Protein AF-A9UWF8-F1 (afdb_monomer)

Sequence (874 aa):
MSGLRRRGCFPLSHGFAFLLWLGIVATAMLSLAHGAVSDGLSHPTCATCSCYAAATEFYVDCTGVGLTAIPDLPTNATVVTLRRNFIQVVGEGAFDAVPSLRYLHLQSNGLTNMEAGALRGLTLLQALNLADNALGTFALDDLAASAAALTELDLSSNSLSVFDGSVSSHATNLETLILRGNDIVSVTNLASLTHLQHLDLSSNRLTSVSATLVNALPELRQLWLQDNAITRLDTTPFVAQTHLEKLSLASNLLTQLPTSMLAATTALNSLDISENSLTSIGQTLLAGLSQLASLSFANNEIVSFPSLPTSINATWVSGNPFDCCGMESLVGTSYIMDLAEITCNRPQNAAGLKLVEVATPITVCNTTLPDQPPAASVVSIAATTMQAQLHVVHGNAFEPVFYTASYTGPGGAVTNTTCPAGYAPVLYTDRLLPDAPCEYLQRDATTNELVDPILVDLSNLKPYTNYTLTYIAHNELGASLAAPPLSFRTLESVPEAPASISFLGATSRTLNLSVTAPAVANGFELELYTMGGSFVSTLSGDSGHFMASGLEPYTTYSVRARVATAIGSGPWGGNFTFATLEDLPSSSPTILSAQATSSSLNVTWAALSTGTNGIITGYAVYLDGASACVVTNQFWCEVTGLNPGTTHTFQIAAATSLGYGPNSSSYPVQTLPAAPAGMPTPMVSNVTSTTARLQWTTPAQPNGAIIKYIVTVTSPTASNGTIELPGNQIAYELIGLKPHTVYHVAIQPWTLASPGNFSSPIVFTTQEAVSVGVQAPAEVSTTFNGTILHLITPEQPNGAILYFNVYVLEQVQVLDGYEPKVNTTMFLVAQSNSTMVTLGGLAPATRYTLASTAVTSAGESAQSAPIVVQTADS

Radius of gyration: 58.02 Å; Cα contacts (8 Å, |Δi|>4): 2138; chains: 1; bounding box: 150×82×191 Å

pLDDT: mean 78.57, std 20.37, range [23.16, 98.06]

Mean predicted aligned error: 21.75 Å

Foldseek 3Di:
DDDDDDDDDDDDPPPDPPVVPPPPPPDDDDDDDDDPFPPQCPDPLCVQWPWDDDDQATETANAQSADQAQDDHQQRHAEYAPEQHQPQEQDACSCVSHLNHAYYHHANHQHADYYQNSCPNVQNHAEDAHEHYAHQDDAPSNCPNNQCNYAYYHPYQYAHQAAACNSLVRNLNHQYDAHHQYAHADYHDNLSVQNHAYDAPEQYAHQEQELVVQLSHLNHAEYHHYNYAHADYPLASCQSPQNHAEDAPEQYAYQEDRLCNCVRPQNHQEYHHDNYAHQADDQNNQPNNQNHAEYEHEQYAHADDHDHHPNHQAYEHANYQYACQPVLVVAPDNRYPVLQRHQYCDDPVRHRPRSNPPPDHPPDPDDDDDDDDDDDDDDDDDDDDDDDDDADEDDDDFDWDFDKDWDADPPGDIDIDGDPIQWDFDDDDPDDDVDGDTAGWTADPPPRDTDHDDDDDDPDDDAQDKDWDWDWYAYPVGIDDIDDIDIDTHHHDAQADFWDKDFPDAAQFKGKIFIDDPDDFQKKKKWKAFPVGHTDDMDMDRGRIDMDGRDHAQGKMWMWMWTADPHGIYDIDDIDIDTHHADAQADFWAWDDWDAALFKIKTFTDDDPPSRSADFQWKFKAKQNHTQDIDGPDGMDMRGGHQAQDKIWMWMWTGHPVGTYDTDDIDIDTHHADAAAAFAEWDWDDFAQFKIKIFGDAHPRRSHQFQWKKKWKDFPPDDTDIDIGGSVDGMDMGGGHHAQTKIWIWMWTDDPHGIHDIHHTDIDTHHAAFAPQFAFWDWDDAAQFKTKTQGDQHPGRSADFQWKKKWFPFKFADDPPDTDDDDDIDIDTGGPVDSMDIGGRHHGQMKTWMWMWTAHPNGIHDIHDIDIDTHHHD

Nearest PDB structures (foldseek):
  5utk-assembly1_B  TM=5.080E-01  e=6.106E-15  Homo sapiens
  5utk-assembly1_A  TM=5.632E-01  e=1.862E-13  Homo sapiens
  3zyn-assembly1_A  TM=7.339E-01  e=2.847E-09  Mus musculus
  6s6q-assembly2_B  TM=7.450E-01  e=1.299E-06  Arabidopsis thaliana
  4pln-assembly1_D  TM=4.201E-01  e=1.648E-08  Mus musculus

Secondary structure (DSSP, 8-state):
--------PPP----SSSTTTSSSSS--------SSSTTTTTSGGGGTSEEEEETTEEEEE-TTS--SS-----TT-SEEE-TTS---EE-TTTTTT-TT--EEE--SS---EE-TTTTTT-TT--EEE--SS--S---GGGGTTTGGG--EEE--SS--SEE--GGGGT-TT--EEE--SS---EE---TT-TT--EEE--SS---EE-HHHHTT-TT--EEE--SS---EE-SSTTTT-TT--EEE--SS--S---TTTTTT-TT--EEE--SS------TTTSTT-TT--EEE--SS---SPPPPPTT--EEE--SS--B-TTGGGGTT-SSBTTGGG-B--BSTTTTTSBGGG--S------------PPPPP-----------PPP------------EEEEE-TTS-EEEEEPPTTEEE---TT-PPTTPPEEE-EE-TTT--EE--------SPPTT-EEEE----EETTEEPPPPPPEEEEPPP----SPPEEEEEEE-SSEEEEEEE-SS--SEEEEEEEETT--EEEEEEESSSEEEEESPPTT-EEEEEEEEEETTEE------EEEEPPP---SSPPPEEEEEE-SSEEEEEE----SS--S---EEEEEETTEEEEEESS-SEEEEESPPTT-EEEEEEEEEETTEE-PPPPPEEEEPPP---B-PPPPEEE---SS-EEEE----SB--S---EEEEEEE-SSS--EEEEEETT--EEEE-SPPTT-EEEEEEEEE-SS-B-PPPPPEEEEPPP---B-PPPPEEEEEETTEEEEEPPPPSB--S---EEEEEEEEEEE--TT---------EEEEETT-SEEEEESPPTTEEEEEEEEEEETTEEPPPPPPEEEEPPP-

Organism: Monosiga brevicollis (NCBI:txid81824)

Structure (mmCIF, N/CA/C/O backbone):
data_AF-A9UWF8-F1
#
_entry.id   AF-A9UWF8-F1
#
loop_
_atom_site.group_PDB
_atom_site.id
_atom_site.type_symbol
_atom_site.label_atom_id
_atom_site.label_alt_id
_atom_site.label_comp_id
_atom_site.label_asym_id
_atom_site.label_entity_id
_atom_site.label_seq_id
_atom_site.pdbx_PDB_ins_code
_atom_site.Cartn_x
_atom_site.Cartn_y
_atom_site.Cartn_z
_atom_site.occupancy
_atom_site.B_iso_or_equiv
_atom_site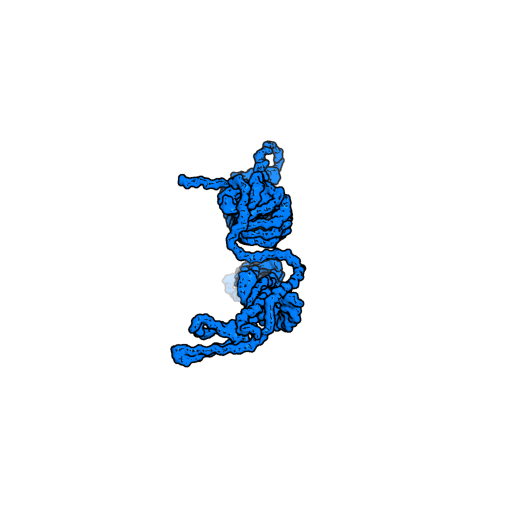.auth_seq_id
_atom_site.auth_comp_id
_atom_site.auth_asym_id
_atom_site.auth_atom_id
_atom_site.pdbx_PDB_model_num
ATOM 1 N N . MET A 1 1 ? 10.699 48.987 -21.271 1.00 28.44 1 MET A N 1
ATOM 2 C CA . MET A 1 1 ? 11.699 49.083 -22.361 1.00 28.44 1 MET A CA 1
ATOM 3 C C . MET A 1 1 ? 12.665 47.932 -22.127 1.00 28.44 1 MET A C 1
ATOM 5 O O . MET A 1 1 ? 13.189 47.900 -21.031 1.00 28.44 1 MET A O 1
ATOM 9 N N . SER A 1 2 ? 12.897 46.904 -22.940 1.00 28.11 2 SER A N 1
ATOM 10 C CA . SER A 1 2 ? 12.641 46.486 -24.336 1.00 28.11 2 SER A CA 1
ATOM 11 C C . SER A 1 2 ? 13.059 44.993 -24.375 1.00 28.11 2 SER A C 1
ATOM 13 O O . SER A 1 2 ? 14.015 44.658 -23.693 1.00 28.11 2 SER A O 1
ATOM 15 N N . GLY A 1 3 ? 12.478 44.033 -25.091 1.00 26.06 3 GLY A N 1
ATOM 16 C CA . GLY A 1 3 ? 11.439 44.025 -26.105 1.00 26.06 3 GLY A CA 1
ATOM 17 C C . GLY A 1 3 ? 10.992 42.578 -26.383 1.00 26.06 3 GLY A C 1
ATOM 18 O O . GLY A 1 3 ? 11.731 41.624 -26.169 1.00 26.06 3 GLY A O 1
ATOM 19 N N . LEU A 1 4 ? 9.742 42.464 -26.833 1.00 33.78 4 LEU A N 1
ATOM 20 C CA . LEU A 1 4 ? 9.061 41.261 -27.309 1.00 33.78 4 LEU A CA 1
ATOM 21 C C . LEU A 1 4 ? 9.597 40.749 -28.661 1.00 33.78 4 LEU A C 1
ATOM 23 O O . LEU A 1 4 ? 9.968 41.567 -29.503 1.00 33.78 4 LEU A O 1
ATOM 27 N N . ARG A 1 5 ? 9.435 39.428 -28.885 1.00 28.44 5 ARG A N 1
ATOM 28 C CA . ARG A 1 5 ? 9.089 38.651 -30.118 1.00 28.44 5 ARG A CA 1
ATOM 29 C C . ARG A 1 5 ? 9.886 37.327 -30.087 1.00 28.44 5 ARG A C 1
ATOM 31 O O . ARG A 1 5 ? 11.083 37.371 -29.871 1.00 28.44 5 ARG A O 1
ATOM 38 N N . ARG A 1 6 ? 9.316 36.131 -30.277 1.00 24.84 6 ARG A N 1
ATOM 39 C CA . ARG A 1 6 ? 8.300 35.708 -31.256 1.00 24.84 6 ARG A CA 1
ATOM 40 C C . ARG A 1 6 ? 7.326 34.669 -30.679 1.00 24.84 6 ARG A C 1
ATOM 42 O O . ARG A 1 6 ? 7.721 33.779 -29.942 1.00 24.84 6 ARG A O 1
ATOM 49 N N . ARG A 1 7 ? 6.060 34.807 -31.084 1.00 31.05 7 ARG A N 1
ATOM 50 C CA . ARG A 1 7 ? 5.011 33.781 -31.056 1.00 31.05 7 ARG A CA 1
ATOM 51 C C . ARG A 1 7 ? 5.226 32.823 -32.239 1.00 31.05 7 ARG A C 1
ATOM 53 O O . ARG A 1 7 ? 5.504 33.314 -33.332 1.00 31.05 7 ARG A O 1
ATOM 60 N N . GLY A 1 8 ? 5.024 31.528 -32.019 1.00 23.48 8 GLY A N 1
ATOM 61 C CA . GLY A 1 8 ? 4.843 30.472 -33.025 1.00 23.48 8 GLY A CA 1
ATOM 62 C C . GLY A 1 8 ? 3.792 29.486 -32.495 1.00 23.48 8 GLY A C 1
ATOM 63 O O . GLY A 1 8 ? 3.665 29.343 -31.286 1.00 23.48 8 GLY A O 1
ATOM 64 N N . CYS A 1 9 ? 2.950 28.947 -33.368 1.00 23.16 9 CYS A N 1
ATOM 65 C CA . CYS A 1 9 ? 1.614 28.412 -33.089 1.00 23.16 9 CYS A CA 1
ATOM 66 C C . CYS A 1 9 ? 1.533 27.243 -32.085 1.00 23.16 9 CYS A C 1
ATOM 68 O O . CYS A 1 9 ? 2.140 26.203 -32.293 1.00 23.16 9 CYS A O 1
ATOM 70 N N . PHE A 1 10 ? 0.659 27.381 -31.081 1.00 24.72 10 PHE A N 1
ATOM 71 C CA . PHE A 1 10 ? 0.093 26.273 -30.300 1.00 24.72 10 PHE A CA 1
ATOM 72 C C . PHE A 1 10 ? -1.138 25.710 -31.031 1.00 24.72 10 PHE A C 1
ATOM 74 O O . PHE A 1 10 ? -2.035 26.500 -31.349 1.00 24.72 10 PHE A O 1
ATOM 81 N N . PRO A 1 11 ? -1.271 24.392 -31.256 1.00 29.84 11 PRO A N 1
ATOM 82 C CA . PRO A 1 11 ? -2.569 23.801 -31.527 1.00 29.84 11 PRO A CA 1
ATOM 83 C C . PRO A 1 11 ? -3.305 23.571 -30.198 1.00 29.84 11 PRO A C 1
ATOM 85 O O . PRO A 1 11 ? -2.794 22.958 -29.265 1.00 29.84 11 PRO A O 1
ATOM 88 N N . LEU A 1 12 ? -4.523 24.105 -30.107 1.00 32.09 12 LEU A N 1
ATOM 89 C CA . LEU A 1 12 ? -5.458 23.895 -29.004 1.00 32.09 12 LEU A CA 1
ATOM 90 C C . LEU A 1 12 ? -5.810 22.403 -28.866 1.00 32.09 12 LEU A C 1
ATOM 92 O O . LEU A 1 12 ? -6.614 21.884 -29.636 1.00 32.09 12 LEU A O 1
ATOM 96 N N . SER A 1 13 ? -5.281 21.739 -27.841 1.00 28.97 13 SER A N 1
ATOM 97 C CA . SER A 1 13 ? -5.698 20.400 -27.397 1.00 28.97 13 SER A CA 1
ATOM 98 C C . SER A 1 13 ? -6.280 20.443 -25.975 1.00 28.97 13 SER A C 1
ATOM 100 O O . SER A 1 13 ? -5.916 19.671 -25.098 1.00 28.97 13 SER A O 1
ATOM 102 N N . HIS A 1 14 ? -7.208 21.368 -25.717 1.00 31.86 14 HIS A N 1
ATOM 103 C CA . HIS A 1 14 ? -8.018 21.422 -24.483 1.00 31.86 14 HIS A CA 1
ATOM 104 C C . HIS A 1 14 ? -9.514 21.408 -24.835 1.00 31.86 14 HIS A C 1
ATOM 106 O O . HIS A 1 14 ? -10.277 22.291 -24.455 1.00 31.86 14 HIS A O 1
ATOM 112 N N . GLY A 1 15 ? -9.922 20.443 -25.664 1.00 28.95 15 GLY A N 1
ATOM 113 C CA . GLY A 1 15 ? -11.190 20.516 -26.398 1.00 28.95 15 GLY A CA 1
ATOM 114 C C . GLY A 1 15 ? -12.116 19.308 -26.310 1.00 28.95 15 GLY A C 1
ATOM 115 O O . GLY A 1 15 ? -12.996 19.220 -27.154 1.00 28.95 15 GLY A O 1
ATOM 116 N N . PHE A 1 16 ? -11.949 18.379 -25.359 1.00 32.03 16 PHE A N 1
ATOM 117 C CA . PHE A 1 16 ? -12.850 17.212 -25.282 1.00 32.03 16 PHE A CA 1
ATOM 118 C C . PHE A 1 16 ? -13.531 16.964 -23.928 1.00 32.03 16 PHE A C 1
ATOM 120 O O . PHE A 1 16 ? -14.640 16.447 -23.933 1.00 32.03 16 PHE A O 1
ATOM 127 N N . ALA A 1 17 ? -12.985 17.432 -22.798 1.00 36.12 17 ALA A N 1
ATOM 128 C CA . ALA A 1 17 ? -13.675 17.345 -21.498 1.00 36.12 17 ALA A CA 1
ATOM 129 C C . ALA A 1 17 ? -14.475 18.616 -21.130 1.00 36.12 17 ALA A C 1
ATOM 131 O O . ALA A 1 17 ? -15.391 18.572 -20.319 1.00 36.12 17 ALA A O 1
ATOM 132 N N . PHE A 1 18 ? -14.180 19.762 -21.758 1.00 33.88 18 PHE A N 1
ATOM 133 C CA . PHE A 1 18 ? -14.768 21.059 -21.381 1.00 33.88 18 PHE A CA 1
ATOM 134 C C . PHE A 1 18 ? -16.041 21.432 -22.171 1.00 33.88 18 PHE A C 1
ATOM 136 O O . PHE A 1 18 ? -16.814 22.290 -21.750 1.00 33.88 18 PHE A O 1
ATOM 143 N N . LEU A 1 19 ? -16.292 20.779 -23.315 1.00 30.83 19 LEU A N 1
ATOM 144 C CA . LEU A 1 19 ? -17.415 21.104 -24.208 1.00 30.83 19 LEU A CA 1
ATOM 145 C C . LEU A 1 19 ? -18.705 20.320 -23.922 1.00 30.83 19 LEU A C 1
ATOM 147 O O . LEU A 1 19 ? -19.745 20.681 -24.467 1.00 30.83 19 LEU A O 1
ATOM 151 N N . LEU A 1 20 ? -18.679 19.327 -23.026 1.00 36.66 20 LEU A N 1
ATOM 152 C CA . LEU A 1 20 ? -19.910 18.687 -22.544 1.00 36.66 20 LEU A CA 1
ATOM 153 C C . LEU A 1 20 ? -20.564 19.448 -21.375 1.00 36.66 20 LEU A C 1
ATOM 155 O O . LEU A 1 20 ? -21.748 19.258 -21.119 1.00 36.66 20 LEU A O 1
ATOM 159 N N . TRP A 1 21 ? -19.830 20.339 -20.694 1.00 36.75 21 TRP A N 1
ATOM 160 C CA . TRP A 1 21 ? -20.305 20.991 -19.464 1.00 36.75 21 TRP A CA 1
ATOM 161 C C . TRP A 1 21 ? -20.873 22.409 -19.677 1.00 36.75 21 TRP A C 1
ATOM 163 O O . TRP A 1 21 ? -21.757 22.843 -18.946 1.00 36.75 21 TRP A O 1
ATOM 173 N N . LEU A 1 22 ? -20.452 23.134 -20.723 1.00 30.39 22 LEU A N 1
ATOM 174 C CA . LEU A 1 22 ? -20.944 24.498 -21.012 1.00 30.39 22 LEU A CA 1
ATOM 175 C C . LEU A 1 22 ? -22.199 24.562 -21.911 1.00 30.39 22 LEU A C 1
ATOM 177 O O . LEU A 1 22 ? -22.697 25.651 -22.194 1.00 30.39 22 LEU A O 1
ATOM 181 N N . GLY A 1 23 ? -22.739 23.419 -22.347 1.00 30.58 23 GLY A N 1
ATOM 182 C CA . GLY A 1 23 ? -23.829 23.341 -23.331 1.00 30.58 23 GLY A CA 1
ATOM 183 C C . GLY A 1 23 ? -25.268 23.431 -22.800 1.00 30.58 23 GLY A C 1
ATOM 184 O O . GLY A 1 23 ? -26.188 23.386 -23.610 1.00 30.58 23 GLY A O 1
ATOM 185 N N . ILE A 1 24 ? -25.502 23.547 -21.483 1.00 35.06 24 ILE A N 1
ATOM 186 C CA . ILE A 1 24 ? -26.861 23.417 -20.898 1.00 35.06 24 ILE A CA 1
ATOM 187 C C . ILE A 1 24 ? -27.386 24.707 -20.221 1.00 35.06 24 ILE A C 1
ATOM 189 O O . ILE A 1 24 ? -28.539 24.763 -19.807 1.00 35.06 24 ILE A O 1
ATOM 193 N N . VAL A 1 25 ? -26.627 25.811 -20.171 1.00 34.88 25 VAL A N 1
ATOM 194 C CA . VAL A 1 25 ? -27.064 27.027 -19.429 1.00 34.88 25 VAL A CA 1
ATOM 195 C C . VAL A 1 25 ? -27.755 28.094 -20.300 1.00 34.88 25 VAL A C 1
ATOM 197 O O . VAL A 1 25 ? -28.168 29.139 -19.806 1.00 34.88 25 VAL A O 1
ATOM 200 N N . ALA A 1 26 ? -27.989 27.847 -21.589 1.00 33.34 26 ALA A N 1
ATOM 201 C CA . ALA A 1 26 ? -28.675 28.816 -22.448 1.00 33.34 26 ALA A CA 1
ATOM 202 C C . ALA A 1 26 ? -29.782 28.170 -23.285 1.00 33.34 26 ALA A C 1
ATOM 204 O O . ALA A 1 26 ? -29.613 28.016 -24.482 1.00 33.34 26 ALA A O 1
ATOM 205 N N . THR A 1 27 ? -30.884 27.778 -22.630 1.00 36.00 27 THR A N 1
ATOM 206 C CA . THR A 1 27 ? -32.298 27.996 -23.028 1.00 36.00 27 THR A CA 1
ATOM 207 C C . THR A 1 27 ? -33.212 26.941 -22.388 1.00 36.00 27 THR A C 1
ATOM 209 O O . THR A 1 27 ? -33.433 25.887 -22.972 1.00 36.00 27 THR A O 1
ATOM 212 N N . ALA A 1 28 ? -33.808 27.242 -21.231 1.00 29.11 28 ALA A N 1
ATOM 213 C CA . ALA A 1 28 ? -35.094 26.668 -20.813 1.00 29.11 28 ALA A CA 1
ATOM 214 C C . ALA A 1 28 ? -35.725 27.550 -19.722 1.00 29.11 28 ALA A C 1
ATOM 216 O O . ALA A 1 28 ? -35.369 27.506 -18.549 1.00 29.11 28 ALA A O 1
ATOM 217 N N . MET A 1 29 ? -36.636 28.409 -20.175 1.00 30.52 29 MET A N 1
ATOM 218 C CA . MET A 1 29 ? -37.564 29.210 -19.381 1.00 30.52 29 MET A CA 1
ATOM 219 C C . MET A 1 29 ? -38.558 28.337 -18.601 1.00 30.52 29 MET A C 1
ATOM 221 O O . MET A 1 29 ? -38.919 27.265 -19.065 1.00 30.52 29 MET A O 1
ATOM 225 N N . LEU A 1 30 ? -39.069 28.910 -17.505 1.00 32.91 30 LEU A N 1
ATOM 226 C CA . LEU A 1 30 ? -40.420 28.766 -16.940 1.00 32.91 30 LEU A CA 1
ATOM 227 C C . LEU A 1 30 ? -41.084 27.369 -16.853 1.00 32.91 30 LEU A C 1
ATOM 229 O O . LEU A 1 30 ? -41.368 26.705 -17.841 1.00 32.91 30 LEU A O 1
ATOM 233 N N . SER A 1 31 ? -41.620 27.141 -15.649 1.00 27.56 31 SER A N 1
ATOM 234 C CA . SER A 1 31 ? -42.784 26.315 -15.280 1.00 27.56 31 SER A CA 1
ATOM 235 C C . SER A 1 31 ? -42.523 24.937 -14.643 1.00 27.56 31 SER A C 1
ATOM 237 O O . SER A 1 31 ? -42.306 23.926 -15.290 1.00 27.56 31 SER A O 1
ATOM 239 N N . LEU A 1 32 ? -42.625 24.957 -13.308 1.00 35.84 32 LEU A N 1
ATOM 240 C CA . LEU A 1 32 ? -43.497 24.122 -12.472 1.00 35.84 32 LEU A CA 1
ATOM 241 C C . LEU A 1 32 ? -43.484 22.595 -12.687 1.00 35.84 32 LEU A C 1
ATOM 243 O O . LEU A 1 32 ? -44.273 22.057 -13.455 1.00 35.84 32 LEU A O 1
ATOM 247 N N . ALA A 1 33 ? -42.786 21.900 -11.785 1.00 28.14 33 ALA A N 1
ATOM 248 C CA . ALA A 1 33 ? -43.285 20.662 -11.186 1.00 28.14 33 ALA A CA 1
ATOM 249 C C . ALA A 1 33 ? -43.077 20.743 -9.663 1.00 28.14 33 ALA A C 1
ATOM 251 O O . ALA A 1 33 ? -41.967 20.651 -9.148 1.00 28.14 33 ALA A O 1
ATOM 252 N N . HIS A 1 34 ? -44.171 21.035 -8.959 1.00 44.59 34 HIS A N 1
ATOM 253 C CA . HIS A 1 34 ? -44.270 21.072 -7.502 1.00 44.59 34 HIS A CA 1
ATOM 254 C C . HIS A 1 34 ? -44.162 19.649 -6.929 1.00 44.59 34 HIS A C 1
ATOM 256 O O . HIS A 1 34 ? -44.925 18.783 -7.353 1.00 44.59 34 HIS A O 1
ATOM 262 N N . GLY A 1 35 ? -43.290 19.422 -5.936 1.00 34.59 35 GLY A N 1
ATOM 263 C CA . GLY A 1 35 ? -43.441 18.246 -5.067 1.00 34.59 35 GLY A CA 1
ATOM 264 C C . GLY A 1 35 ? -42.263 17.800 -4.193 1.00 34.59 35 GLY A C 1
ATOM 265 O O . GLY A 1 35 ? -42.530 17.210 -3.157 1.00 34.59 35 GLY A O 1
ATOM 266 N N . ALA A 1 36 ? -40.996 18.057 -4.551 1.00 39.50 36 ALA A N 1
ATOM 267 C CA . ALA A 1 36 ? -39.856 17.483 -3.798 1.00 39.50 36 ALA A CA 1
ATOM 268 C C . ALA A 1 36 ? -38.604 18.383 -3.664 1.00 39.50 36 ALA A C 1
ATOM 270 O O . ALA A 1 36 ? -37.580 17.944 -3.155 1.00 39.50 36 ALA A O 1
ATOM 271 N N . VAL A 1 37 ? -38.664 19.639 -4.123 1.00 41.94 37 VAL A N 1
ATOM 272 C CA . VAL A 1 37 ? -37.491 20.538 -4.238 1.00 41.94 37 VAL A CA 1
ATOM 273 C C . VAL A 1 37 ? -37.415 21.581 -3.104 1.00 41.94 37 VAL A C 1
ATOM 275 O O . VAL A 1 37 ? -36.423 22.292 -2.981 1.00 41.94 37 VAL A O 1
ATOM 278 N N . SER A 1 38 ? -38.435 21.688 -2.244 1.00 42.69 38 SER A N 1
ATOM 279 C CA . SER A 1 38 ? -38.514 22.765 -1.242 1.00 42.69 38 SER A CA 1
ATOM 280 C C . SER A 1 38 ? -37.651 22.560 0.004 1.00 42.69 38 SER A C 1
ATOM 282 O O . SER A 1 38 ? -37.214 23.553 0.576 1.00 42.69 38 SER A O 1
ATOM 284 N N . ASP A 1 39 ? -37.372 21.320 0.413 1.00 48.59 39 ASP A N 1
ATOM 285 C CA . ASP A 1 39 ? -36.812 21.068 1.753 1.00 48.59 39 ASP A CA 1
ATOM 286 C C . ASP A 1 39 ? -35.279 21.214 1.814 1.00 48.59 39 ASP A C 1
ATOM 288 O O . ASP A 1 39 ? -34.722 21.487 2.875 1.00 48.59 39 ASP A O 1
ATOM 292 N N . GLY A 1 40 ? -34.586 21.112 0.671 1.00 51.19 40 GLY A N 1
ATOM 293 C CA . GLY A 1 40 ? -33.128 21.288 0.590 1.00 51.19 40 GLY A CA 1
ATOM 294 C C . GLY A 1 40 ? -32.671 22.747 0.464 1.00 51.19 40 GLY A C 1
ATOM 295 O O . GLY A 1 40 ? -31.569 23.085 0.882 1.00 51.19 40 GLY A O 1
ATOM 296 N N . LEU A 1 41 ? -33.510 23.637 -0.080 1.00 59.31 41 LEU A N 1
ATOM 297 C CA . LEU A 1 41 ? -33.154 25.047 -0.320 1.00 59.31 41 LEU A CA 1
ATOM 298 C C . LEU A 1 41 ? -33.162 25.903 0.958 1.00 59.31 41 LEU A C 1
ATOM 300 O O . LEU A 1 41 ? -32.559 26.973 0.980 1.00 59.31 41 LEU A O 1
ATOM 304 N N . SER A 1 42 ? -33.826 25.442 2.021 1.00 65.81 42 SER A N 1
ATOM 305 C CA . SER A 1 42 ? -33.834 26.086 3.341 1.00 65.81 42 SER A CA 1
ATOM 306 C C . SER A 1 42 ? -32.718 25.603 4.276 1.00 65.81 42 SER A C 1
ATOM 308 O O . SER A 1 42 ? -32.689 26.010 5.437 1.00 65.81 42 SER A O 1
ATOM 310 N N . HIS A 1 43 ? -31.821 24.725 3.811 1.00 79.75 43 HIS A N 1
ATOM 311 C CA . HIS A 1 43 ? -30.712 24.227 4.625 1.00 79.75 43 HIS A CA 1
ATOM 312 C C . HIS A 1 43 ? -29.756 25.376 5.006 1.00 79.75 43 HIS A C 1
ATOM 314 O O . HIS A 1 43 ? -29.461 26.208 4.145 1.00 79.75 43 HIS A O 1
ATOM 320 N N . PRO A 1 44 ? -29.216 25.435 6.242 1.00 81.12 44 PRO A N 1
ATOM 321 C CA . PRO A 1 44 ? -28.322 26.516 6.681 1.00 81.12 44 PRO A CA 1
ATOM 322 C C . PRO A 1 44 ? -27.140 26.773 5.735 1.00 81.12 44 PRO A C 1
ATOM 324 O O . PRO A 1 44 ? -26.766 27.913 5.478 1.00 81.12 44 PRO A O 1
ATOM 327 N N . THR A 1 45 ? -26.597 25.710 5.154 1.00 83.44 45 THR A N 1
ATOM 328 C CA . THR A 1 45 ? -25.471 25.745 4.205 1.00 83.44 45 THR A CA 1
ATOM 329 C C . THR A 1 45 ? -25.829 26.391 2.875 1.00 83.44 45 THR A C 1
ATOM 331 O O . THR A 1 45 ? -24.960 26.934 2.207 1.00 83.44 45 THR A O 1
ATOM 334 N N . CYS A 1 46 ? -27.109 26.432 2.510 1.00 83.69 46 CYS A N 1
ATOM 335 C CA . CYS A 1 46 ? -27.587 27.143 1.325 1.00 83.69 46 CYS A CA 1
ATOM 336 C C . CYS A 1 46 ? -27.716 28.662 1.546 1.00 83.69 46 CYS A C 1
ATOM 338 O O . CYS A 1 46 ? -28.061 29.392 0.620 1.00 83.69 46 CYS A O 1
ATOM 340 N N . ALA A 1 47 ? -27.437 29.155 2.761 1.00 81.38 47 ALA A N 1
ATOM 341 C CA . ALA A 1 47 ? -27.277 30.584 3.028 1.00 81.38 47 ALA A CA 1
ATOM 342 C C . ALA A 1 47 ? -25.841 31.074 2.766 1.00 81.38 47 ALA A C 1
ATOM 344 O O . ALA A 1 47 ? -25.640 32.252 2.474 1.00 81.38 47 ALA A O 1
ATOM 345 N N . THR A 1 48 ? -24.846 30.188 2.883 1.00 85.00 48 THR A N 1
ATOM 346 C CA . THR A 1 48 ? -23.423 30.477 2.631 1.00 85.00 48 THR A CA 1
ATOM 347 C C . THR A 1 48 ? -22.950 29.970 1.269 1.00 85.00 48 THR A C 1
ATOM 349 O O . THR A 1 48 ? -22.067 30.578 0.668 1.00 85.00 48 THR A O 1
ATOM 352 N N . CYS A 1 49 ? -23.548 28.892 0.768 1.00 89.81 49 CYS A N 1
ATOM 353 C CA . CYS A 1 49 ? -23.280 28.281 -0.528 1.00 89.81 49 CYS A CA 1
ATOM 354 C C . CYS A 1 49 ? -24.480 28.417 -1.474 1.00 89.81 49 CYS A C 1
ATOM 356 O O . CYS A 1 49 ? -25.607 28.654 -1.046 1.00 89.81 49 CYS A O 1
ATOM 358 N N . SER A 1 50 ? -24.253 28.222 -2.773 1.00 89.75 50 SER A N 1
ATOM 359 C CA . SER A 1 50 ? -25.312 28.210 -3.782 1.00 89.75 50 SER A CA 1
ATOM 360 C C . SER A 1 50 ? -25.900 26.807 -3.924 1.00 89.75 50 SER A C 1
ATOM 362 O O . SER A 1 50 ? -25.212 25.890 -4.370 1.00 89.75 50 SER A O 1
ATOM 364 N N . CYS A 1 51 ? -27.173 26.635 -3.567 1.00 90.62 51 CYS A N 1
ATOM 365 C CA . CYS A 1 51 ? -27.893 25.374 -3.737 1.00 90.62 51 CYS A CA 1
ATOM 366 C C . CYS A 1 51 ? -28.963 25.490 -4.822 1.00 90.62 51 CYS A C 1
ATOM 368 O O . CYS A 1 51 ? -29.740 26.447 -4.831 1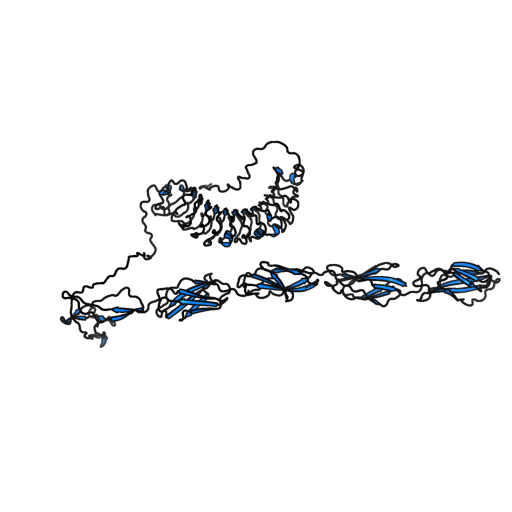.00 90.62 51 CYS A O 1
ATOM 370 N N . TYR A 1 52 ? -29.049 24.502 -5.708 1.00 86.56 52 TYR A N 1
ATOM 371 C CA . TYR A 1 52 ? -30.102 24.435 -6.720 1.00 86.56 52 TYR A CA 1
ATOM 372 C C . TYR A 1 52 ? -30.360 22.997 -7.165 1.00 86.56 52 TYR A C 1
ATOM 374 O O . TYR A 1 52 ? -29.491 22.134 -7.089 1.00 86.56 52 TYR A O 1
ATOM 382 N N . ALA A 1 53 ? -31.573 22.739 -7.645 1.00 84.69 53 ALA A N 1
ATOM 383 C CA . ALA A 1 53 ? -31.929 21.463 -8.248 1.00 84.69 53 ALA A CA 1
ATOM 384 C C . ALA A 1 53 ? -31.977 21.603 -9.771 1.00 84.69 53 ALA A C 1
ATOM 386 O O . ALA A 1 53 ? -32.565 22.555 -10.292 1.00 84.69 53 ALA A O 1
ATOM 387 N N . ALA A 1 54 ? -31.395 20.639 -10.474 1.00 78.38 54 ALA A N 1
ATOM 388 C CA . ALA A 1 54 ? -31.469 20.524 -11.924 1.00 78.38 54 ALA A CA 1
ATOM 389 C C . ALA A 1 54 ? -31.808 19.076 -12.291 1.00 78.38 54 ALA A C 1
ATOM 391 O O . ALA A 1 54 ? -31.074 18.147 -11.965 1.00 78.38 54 ALA A O 1
ATOM 392 N N . ALA A 1 55 ? -32.948 18.886 -12.959 1.00 80.62 55 ALA A N 1
ATOM 393 C CA . ALA A 1 55 ? -33.497 17.569 -13.280 1.00 80.62 55 ALA A CA 1
ATOM 394 C C . ALA A 1 55 ? -33.609 16.649 -12.042 1.00 80.62 55 ALA A C 1
ATOM 396 O O . ALA A 1 55 ? -34.448 16.898 -11.179 1.00 80.62 55 ALA A O 1
ATOM 397 N N . THR A 1 56 ? -32.798 15.590 -11.970 1.00 79.62 56 THR A N 1
ATOM 398 C CA . THR A 1 56 ? -32.770 14.599 -10.877 1.00 79.62 56 THR A CA 1
ATOM 399 C C . THR A 1 56 ? -31.612 14.801 -9.899 1.00 79.62 56 THR A C 1
ATOM 401 O O . THR A 1 56 ? -31.387 13.948 -9.045 1.00 79.62 56 THR A O 1
ATOM 404 N N . GLU A 1 57 ? -30.855 15.887 -10.037 1.00 86.12 57 GLU A N 1
ATOM 405 C CA . GLU A 1 57 ? -29.665 16.170 -9.241 1.00 86.12 57 GLU A CA 1
ATOM 406 C C . GLU A 1 57 ? -29.863 17.407 -8.365 1.00 86.12 57 GLU A C 1
ATOM 408 O O . GLU A 1 57 ? -30.515 18.385 -8.751 1.00 86.12 57 GLU A O 1
ATOM 413 N N . PHE A 1 58 ? -29.272 17.360 -7.176 1.00 89.38 58 PHE A N 1
ATOM 414 C CA . PHE A 1 58 ? -29.238 18.460 -6.228 1.00 89.38 58 PHE A CA 1
ATOM 415 C C . PHE A 1 58 ? -27.794 18.923 -6.043 1.00 89.38 58 PHE A C 1
ATOM 417 O O . PHE A 1 58 ? -26.934 18.161 -5.590 1.00 89.38 58 PHE A O 1
ATOM 424 N N . TYR A 1 59 ? -27.548 20.176 -6.415 1.00 91.00 59 TYR A N 1
ATOM 425 C CA . TYR A 1 59 ? -26.240 20.806 -6.445 1.00 91.00 59 TYR A CA 1
ATOM 426 C C . TYR A 1 59 ? -26.031 21.664 -5.205 1.00 91.00 59 TYR A C 1
ATOM 428 O O . TYR A 1 59 ? -26.898 22.462 -4.841 1.00 91.00 59 TYR A O 1
ATOM 436 N N . VAL A 1 60 ? -24.849 21.539 -4.610 1.00 93.88 60 VAL A N 1
ATOM 437 C CA . VAL A 1 60 ? -24.347 22.401 -3.539 1.00 93.88 60 VAL A CA 1
ATOM 438 C C . VAL A 1 60 ? -22.995 22.951 -3.983 1.00 93.88 60 VAL A C 1
ATOM 440 O O . VAL A 1 60 ? -22.009 22.219 -4.027 1.00 93.88 60 VAL A O 1
ATOM 443 N N . ASP A 1 61 ? -22.944 24.232 -4.342 1.00 92.25 61 ASP A N 1
ATOM 444 C CA . ASP A 1 61 ? -21.729 24.920 -4.782 1.00 92.25 61 ASP A CA 1
ATOM 445 C C . ASP A 1 61 ? -21.254 25.929 -3.732 1.00 92.25 61 ASP A C 1
ATOM 447 O O . ASP A 1 61 ? -21.827 27.004 -3.547 1.00 92.25 61 ASP A O 1
ATOM 451 N N . CYS A 1 62 ? -20.174 25.564 -3.052 1.00 92.81 62 CYS A N 1
ATOM 452 C CA . CYS A 1 62 ? -19.470 26.348 -2.048 1.00 92.81 62 CYS A CA 1
ATOM 453 C C . CYS A 1 62 ? -18.108 26.848 -2.566 1.00 92.81 62 CYS A C 1
ATOM 455 O O . CYS A 1 62 ? -17.160 26.985 -1.786 1.00 92.81 62 CYS A O 1
ATOM 457 N N . THR A 1 63 ? -17.955 27.072 -3.874 1.00 92.31 63 THR A N 1
ATOM 458 C CA . THR A 1 63 ? -16.679 27.513 -4.456 1.00 92.31 63 THR A CA 1
ATOM 459 C C . THR A 1 63 ? -16.185 28.819 -3.821 1.00 92.31 63 THR A C 1
ATOM 461 O O . THR A 1 63 ? -16.856 29.844 -3.921 1.00 92.31 63 THR A O 1
ATOM 464 N N . GLY A 1 64 ? -14.970 28.831 -3.263 1.00 93.19 64 GLY A N 1
ATOM 465 C CA . GLY A 1 64 ? -14.301 30.087 -2.886 1.00 93.19 64 GLY A CA 1
ATOM 466 C C . GLY A 1 64 ? -14.888 30.827 -1.684 1.00 93.19 64 GLY A C 1
ATOM 467 O O . GLY A 1 64 ? -14.616 32.016 -1.522 1.00 93.19 64 GLY A O 1
ATOM 468 N N . VAL A 1 65 ? -15.696 30.161 -0.859 1.00 92.06 65 VAL A N 1
ATOM 469 C CA . VAL A 1 65 ? -16.391 30.788 0.282 1.00 92.06 65 VAL A CA 1
ATOM 470 C C . VAL A 1 65 ? -15.471 30.929 1.509 1.00 92.06 65 VAL A C 1
ATOM 472 O O . VAL A 1 65 ? -15.781 31.664 2.444 1.00 92.06 65 VAL A O 1
ATOM 475 N N . GLY A 1 66 ? -14.301 30.283 1.493 1.00 92.94 66 GLY A N 1
ATOM 476 C CA . GLY A 1 66 ? -13.303 30.342 2.563 1.00 92.94 66 GLY A CA 1
ATOM 477 C C . GLY A 1 66 ? -13.511 29.290 3.654 1.00 92.94 66 GLY A C 1
ATOM 478 O O . GLY A 1 66 ? -13.150 29.521 4.806 1.00 92.94 66 GLY A O 1
ATOM 479 N N . LEU A 1 67 ? -14.107 28.147 3.307 1.00 93.31 67 LEU A N 1
ATOM 480 C CA . LEU A 1 67 ? -14.339 27.037 4.234 1.00 93.31 67 LEU A CA 1
ATOM 481 C C . LEU A 1 67 ? -13.014 26.413 4.693 1.00 93.31 67 LEU A C 1
ATOM 483 O O . LEU A 1 67 ? -12.118 26.198 3.885 1.00 93.31 67 LEU A O 1
ATOM 487 N N . THR A 1 68 ? -12.905 26.079 5.977 1.00 93.62 68 THR A N 1
ATOM 488 C CA . THR A 1 68 ? -11.744 25.369 6.551 1.00 93.62 68 THR A CA 1
ATOM 489 C C . THR A 1 68 ? -12.045 23.911 6.907 1.00 93.62 68 THR A C 1
ATOM 491 O O . THR A 1 68 ? -11.131 23.150 7.209 1.00 93.62 68 THR A O 1
ATOM 494 N N . ALA A 1 69 ? -13.319 23.519 6.865 1.00 92.56 69 ALA A N 1
ATOM 495 C CA . ALA A 1 69 ? -13.812 22.171 7.119 1.00 92.56 69 ALA A CA 1
ATOM 496 C C . ALA A 1 69 ? -15.045 21.892 6.244 1.00 92.56 69 ALA A C 1
ATOM 498 O O . ALA A 1 69 ? -15.636 22.822 5.683 1.00 92.56 69 ALA A O 1
ATOM 499 N N . ILE A 1 70 ? -15.440 20.621 6.146 1.00 93.38 70 ILE A N 1
ATOM 500 C CA . ILE A 1 70 ? -16.667 20.215 5.450 1.00 93.38 70 ILE A CA 1
ATOM 501 C C . ILE A 1 70 ? -17.883 20.797 6.202 1.00 93.38 70 ILE A C 1
ATOM 503 O O . ILE A 1 70 ? -17.996 20.588 7.412 1.00 93.38 70 ILE A O 1
ATOM 507 N N . PRO A 1 71 ? -18.766 21.568 5.537 1.00 91.50 71 PRO A N 1
ATOM 508 C CA . PRO A 1 71 ? -19.961 22.119 6.169 1.00 91.50 71 PRO A CA 1
ATOM 509 C C . PRO A 1 71 ? -21.030 21.034 6.359 1.00 91.50 71 PRO A C 1
ATOM 511 O O . PRO A 1 71 ? -20.948 19.964 5.771 1.00 91.50 71 PRO A O 1
ATOM 514 N N . ASP A 1 72 ? -22.071 21.323 7.139 1.00 90.88 72 ASP A N 1
ATOM 515 C CA . ASP A 1 72 ? -23.229 20.431 7.263 1.00 90.88 72 ASP A CA 1
ATOM 516 C C . ASP A 1 72 ? -23.986 20.372 5.924 1.00 90.88 72 ASP A C 1
ATOM 518 O O . ASP A 1 72 ? -24.521 21.380 5.465 1.00 90.88 72 ASP A O 1
ATOM 522 N N . LEU A 1 73 ? -23.976 19.244 5.219 1.00 91.56 73 LEU A N 1
ATOM 523 C CA . LEU A 1 73 ? -24.489 19.170 3.847 1.00 91.56 73 LEU A CA 1
ATOM 524 C C . LEU A 1 73 ? -25.949 18.674 3.807 1.00 91.56 73 LEU A C 1
ATOM 526 O O . LEU A 1 73 ? -26.307 17.771 4.560 1.00 91.56 73 LEU A O 1
ATOM 530 N N . PRO A 1 74 ? -26.793 19.194 2.892 1.00 89.62 74 PRO A N 1
ATOM 531 C CA . PRO A 1 74 ? -28.153 18.692 2.693 1.00 89.62 74 PRO A CA 1
ATOM 532 C C . PRO A 1 74 ? -28.152 17.209 2.305 1.00 89.62 74 PRO A C 1
ATOM 534 O O . PRO A 1 74 ? -27.484 16.824 1.349 1.00 89.62 74 PRO A O 1
ATOM 537 N N . THR A 1 75 ? -28.949 16.382 2.983 1.00 89.88 75 THR A N 1
ATOM 538 C CA . THR A 1 75 ? -28.914 14.911 2.838 1.00 89.88 75 THR A CA 1
ATOM 539 C C . THR A 1 75 ? -29.254 14.381 1.439 1.00 89.88 75 THR A C 1
ATOM 541 O O . THR A 1 75 ? -28.873 13.266 1.080 1.00 89.88 75 THR A O 1
ATOM 544 N N . ASN A 1 76 ? -29.959 15.176 0.631 1.00 88.25 76 ASN A N 1
ATOM 545 C CA . ASN A 1 76 ? -30.320 14.870 -0.753 1.00 88.25 76 ASN A CA 1
ATOM 546 C C . ASN A 1 76 ? -29.292 15.368 -1.786 1.00 88.25 76 ASN A C 1
ATOM 548 O O . ASN A 1 76 ? -29.551 15.247 -2.983 1.00 88.25 76 ASN A O 1
ATOM 552 N N . ALA A 1 77 ? -28.164 15.941 -1.355 1.00 91.38 77 ALA A N 1
ATOM 553 C CA . ALA A 1 77 ? -27.126 16.423 -2.255 1.00 91.38 77 ALA A CA 1
ATOM 554 C C . ALA A 1 77 ? -26.533 15.283 -3.094 1.00 91.38 77 ALA A C 1
ATOM 556 O O . ALA A 1 77 ? -26.107 14.254 -2.570 1.00 91.38 77 ALA A O 1
ATOM 557 N N . THR A 1 78 ? -26.493 15.491 -4.411 1.00 93.06 78 THR A N 1
ATOM 558 C CA . THR A 1 78 ? -25.905 14.549 -5.374 1.00 93.06 78 THR A CA 1
ATOM 559 C C . THR A 1 78 ? -24.619 15.085 -5.988 1.00 93.06 78 THR A C 1
ATOM 561 O O . THR A 1 78 ? -23.760 14.299 -6.385 1.00 93.06 78 THR A O 1
ATOM 564 N N . VAL A 1 79 ? -24.465 16.410 -6.045 1.00 94.50 79 VAL A N 1
ATOM 565 C CA . VAL A 1 79 ? -23.265 17.099 -6.529 1.00 94.50 79 VAL A CA 1
ATOM 566 C C . VAL A 1 79 ? -22.825 18.102 -5.472 1.00 94.50 79 VAL A C 1
ATOM 568 O O . VAL A 1 79 ? -23.566 19.032 -5.150 1.00 94.50 79 VAL A O 1
ATOM 571 N N . VAL A 1 80 ? -21.612 17.943 -4.948 1.00 95.38 80 VAL A N 1
ATOM 572 C CA . VAL A 1 80 ? -21.039 18.848 -3.945 1.00 95.38 80 VAL A CA 1
ATOM 573 C C . VAL A 1 80 ? -19.731 19.423 -4.473 1.00 95.38 80 VAL A C 1
ATOM 575 O O . VAL A 1 80 ? -18.778 18.699 -4.762 1.00 95.38 80 VAL A O 1
ATOM 578 N N . THR A 1 81 ? -19.685 20.749 -4.591 1.00 95.25 81 THR A N 1
ATOM 579 C CA . THR A 1 81 ? -18.507 21.500 -5.025 1.00 95.25 81 THR A CA 1
ATOM 580 C C . THR A 1 81 ? -17.956 22.331 -3.880 1.00 95.25 81 THR A C 1
ATOM 582 O O . THR A 1 81 ? -18.548 23.322 -3.468 1.00 95.25 81 THR A O 1
ATOM 585 N N . LEU A 1 82 ? -16.781 21.945 -3.394 1.00 95.56 82 LEU A N 1
ATOM 586 C CA . LEU A 1 82 ? -16.054 22.579 -2.294 1.00 95.56 82 LEU A CA 1
ATOM 587 C C . LEU A 1 82 ? -14.714 23.163 -2.766 1.00 95.56 82 LEU A C 1
ATOM 589 O O . LEU A 1 82 ? -13.818 23.408 -1.961 1.00 95.56 82 LEU A O 1
ATOM 593 N N . ARG A 1 83 ? -14.551 23.398 -4.070 1.00 93.62 83 ARG A N 1
ATOM 594 C CA . ARG A 1 83 ? -13.285 23.848 -4.662 1.00 93.62 83 ARG A CA 1
ATOM 595 C C . ARG A 1 83 ? -12.856 25.251 -4.217 1.00 93.62 83 ARG A C 1
ATOM 597 O O . ARG A 1 83 ? -13.703 26.105 -3.942 1.00 93.62 83 ARG A O 1
ATOM 604 N N . ARG A 1 84 ? -11.550 25.533 -4.272 1.00 95.00 84 ARG A N 1
ATOM 605 C CA . ARG A 1 84 ? -10.958 26.846 -3.931 1.00 95.00 84 ARG A CA 1
ATOM 606 C C . ARG A 1 84 ? -11.267 27.301 -2.500 1.00 95.00 84 ARG A C 1
ATOM 608 O O . ARG A 1 84 ? -11.511 28.483 -2.275 1.00 95.00 84 ARG A O 1
ATOM 615 N N . ASN A 1 85 ? -11.303 26.374 -1.549 1.00 95.12 85 ASN A N 1
ATOM 616 C CA . ASN A 1 85 ? -11.432 26.682 -0.125 1.00 95.12 85 ASN A CA 1
ATOM 617 C C . ASN A 1 85 ? -10.098 26.398 0.600 1.00 95.12 85 ASN A C 1
ATOM 619 O O . ASN A 1 85 ? -9.045 26.378 -0.031 1.00 95.12 85 ASN A O 1
ATOM 623 N N . PHE A 1 86 ? -10.118 26.260 1.925 1.00 95.69 86 PHE A N 1
ATOM 624 C CA . PHE A 1 86 ? -8.941 26.053 2.777 1.00 95.69 86 PHE A CA 1
ATOM 625 C C . PHE A 1 86 ? -9.077 24.777 3.621 1.00 95.69 86 PHE A C 1
ATOM 627 O O . PHE A 1 86 ? -8.679 24.741 4.788 1.00 95.69 86 PHE A O 1
ATOM 634 N N . ILE A 1 87 ? -9.709 23.746 3.060 1.00 95.31 87 ILE A N 1
ATOM 635 C CA . ILE A 1 87 ? -9.963 22.475 3.738 1.00 95.31 87 ILE A CA 1
ATOM 636 C C . ILE A 1 87 ? -8.679 21.649 3.657 1.00 95.31 87 ILE A C 1
ATOM 638 O O . ILE A 1 87 ? -8.370 21.092 2.614 1.00 95.31 87 ILE A O 1
ATOM 642 N N . GLN A 1 88 ? -7.903 21.600 4.739 1.00 92.44 88 GLN A N 1
ATOM 643 C CA . GLN A 1 88 ? -6.587 20.939 4.732 1.00 92.44 88 GLN A CA 1
ATOM 644 C C . GLN A 1 88 ? -6.648 19.440 5.043 1.00 92.44 88 GLN A C 1
ATOM 646 O O . GLN A 1 88 ? -5.760 18.693 4.635 1.00 92.44 88 GLN A O 1
ATOM 651 N N . VAL A 1 89 ? -7.692 19.000 5.750 1.00 90.56 89 VAL A N 1
ATOM 652 C CA . VAL A 1 89 ? -7.904 17.602 6.140 1.00 90.56 89 VAL A CA 1
ATOM 653 C C . VAL A 1 89 ? -9.376 17.249 5.947 1.00 90.56 89 VAL A C 1
ATOM 655 O O . VAL A 1 89 ? -10.253 18.009 6.365 1.00 90.56 89 VAL A O 1
ATOM 658 N N . VAL A 1 90 ? -9.644 16.094 5.335 1.00 90.50 90 VAL A N 1
ATOM 659 C CA . VAL A 1 90 ? -10.975 15.467 5.340 1.00 90.50 90 VAL A CA 1
ATOM 660 C C . VAL A 1 90 ? -10.939 14.314 6.334 1.00 90.50 90 VAL A C 1
ATOM 662 O O . VAL A 1 90 ? -10.215 13.344 6.116 1.00 90.50 90 VAL A O 1
ATOM 665 N N . GLY A 1 91 ? -11.681 14.460 7.432 1.00 87.69 91 GLY A N 1
ATOM 666 C CA . GLY A 1 91 ? -11.709 13.473 8.507 1.00 87.69 91 GLY A CA 1
ATOM 667 C C . GLY A 1 91 ? -12.634 12.286 8.242 1.00 87.69 91 GLY A C 1
ATOM 668 O O . GLY A 1 91 ? -13.464 12.325 7.329 1.00 87.69 91 GLY A O 1
ATOM 669 N N . GLU A 1 92 ? -12.516 11.249 9.067 1.00 87.19 92 GLU A N 1
ATOM 670 C CA . GLU A 1 92 ? -13.374 10.057 9.008 1.00 87.19 92 GLU A CA 1
ATOM 671 C C . GLU A 1 92 ? -14.876 10.422 9.034 1.00 87.19 92 GLU A C 1
ATOM 673 O O . GLU A 1 92 ? -15.339 11.169 9.899 1.00 87.19 92 GLU A O 1
ATOM 678 N N . GLY A 1 93 ? -15.661 9.879 8.094 1.00 84.62 93 GLY A N 1
ATOM 679 C CA . GLY A 1 93 ? -17.116 10.072 8.048 1.00 84.62 93 GLY A CA 1
ATOM 680 C C . GLY A 1 93 ? -17.586 11.488 7.700 1.00 84.62 93 GLY A C 1
ATOM 681 O O . GLY A 1 93 ? -18.752 11.820 7.920 1.00 84.62 93 GLY A O 1
ATOM 682 N N . ALA A 1 94 ? -16.717 12.336 7.138 1.00 88.50 94 ALA A N 1
ATOM 683 C CA . ALA A 1 94 ? -17.042 13.731 6.831 1.00 88.50 94 ALA A CA 1
ATOM 684 C C . ALA A 1 94 ? -18.249 13.918 5.887 1.00 88.50 94 ALA A C 1
ATOM 686 O O . ALA A 1 94 ? -18.837 14.998 5.849 1.00 88.50 94 ALA A O 1
ATOM 687 N N . PHE A 1 95 ? -18.634 12.877 5.145 1.00 91.00 95 PHE A N 1
ATOM 688 C CA . PHE A 1 95 ? -19.757 12.890 4.204 1.00 91.00 95 PHE A CA 1
ATOM 689 C C . PHE A 1 95 ? -20.888 11.910 4.569 1.00 91.00 95 PHE A C 1
ATOM 691 O O . PHE A 1 95 ? -21.758 11.651 3.738 1.00 91.00 95 PHE A O 1
ATOM 698 N N . ASP A 1 96 ? -20.936 11.402 5.806 1.00 89.19 96 ASP A N 1
ATOM 699 C CA . ASP A 1 96 ? -21.954 10.431 6.255 1.00 89.19 96 ASP A CA 1
ATOM 700 C C . ASP A 1 96 ? -23.400 10.939 6.069 1.00 89.19 96 ASP A C 1
ATOM 702 O O . ASP A 1 96 ? -24.329 10.158 5.858 1.00 89.19 96 ASP A O 1
ATOM 706 N N . ALA A 1 97 ? -23.601 12.261 6.123 1.00 87.62 97 ALA A N 1
ATOM 707 C CA . ALA A 1 97 ? -24.907 12.893 5.952 1.00 87.62 97 ALA A CA 1
ATOM 708 C C . ALA A 1 97 ? -25.425 12.870 4.500 1.00 87.62 97 ALA A C 1
ATOM 710 O O . ALA A 1 97 ? -26.615 13.092 4.288 1.00 87.62 97 ALA A O 1
ATOM 711 N N . VAL A 1 98 ? -24.574 12.591 3.503 1.00 91.44 98 VAL A N 1
ATOM 712 C CA . VAL A 1 98 ? -24.904 12.693 2.067 1.00 91.44 98 VAL A CA 1
ATOM 713 C C . VAL A 1 98 ? -24.703 11.374 1.306 1.00 91.44 98 VAL A C 1
ATOM 715 O O . VAL A 1 98 ? -23.923 11.302 0.357 1.00 91.44 98 VAL A O 1
ATOM 718 N N . PRO A 1 99 ? -25.454 10.308 1.635 1.00 89.62 99 PRO A N 1
ATOM 719 C CA . PRO A 1 99 ? -25.272 8.992 1.012 1.00 89.62 99 PRO A CA 1
ATOM 720 C C . PRO A 1 99 ? -25.643 8.948 -0.484 1.00 89.62 99 PRO A C 1
ATOM 722 O O . PRO A 1 99 ? -25.300 7.991 -1.174 1.00 89.62 99 PRO A O 1
ATOM 725 N N . SER A 1 100 ? -26.351 9.965 -0.996 1.00 91.00 100 SER A N 1
ATOM 726 C CA . SER A 1 100 ? -26.764 10.064 -2.409 1.00 91.00 100 SER A CA 1
ATOM 727 C C . SER A 1 100 ? -25.726 10.744 -3.311 1.00 91.00 100 SER A C 1
ATOM 729 O O . SER A 1 100 ? -26.008 10.993 -4.488 1.00 91.00 100 SER A O 1
ATOM 731 N N . LEU A 1 101 ? -24.549 11.070 -2.771 1.00 92.25 101 LEU A N 1
ATOM 732 C CA . LEU A 1 101 ? -23.519 11.818 -3.478 1.00 92.25 101 LEU A CA 1
ATOM 733 C C . LEU A 1 101 ? -22.945 11.021 -4.656 1.00 92.25 101 LEU A C 1
ATOM 735 O O . LEU A 1 101 ? -22.565 9.862 -4.509 1.00 92.25 101 LEU A O 1
ATOM 739 N N . ARG A 1 102 ? -22.866 11.672 -5.821 1.00 92.69 102 ARG A N 1
ATOM 740 C CA . ARG A 1 102 ? -22.329 11.116 -7.075 1.00 92.69 102 ARG A CA 1
ATOM 741 C C . ARG A 1 102 ? -21.080 11.842 -7.551 1.00 92.69 102 ARG A C 1
ATOM 743 O O . ARG A 1 102 ? -20.180 11.205 -8.084 1.00 92.69 102 ARG A O 1
ATOM 750 N N . TYR A 1 103 ? -21.018 13.153 -7.336 1.00 94.50 103 TYR A N 1
ATOM 751 C CA . TYR A 1 103 ? -19.917 13.992 -7.797 1.00 94.50 103 TYR A CA 1
ATOM 752 C C . TYR A 1 103 ? -19.398 14.842 -6.643 1.00 94.50 103 TYR A C 1
ATOM 754 O O . TYR A 1 103 ? -20.152 15.625 -6.053 1.00 94.50 103 TYR A O 1
ATOM 762 N N . LEU A 1 104 ? -18.115 14.685 -6.328 1.00 94.56 104 LEU A N 1
ATOM 763 C CA . LEU A 1 104 ? -17.443 15.424 -5.266 1.00 94.56 104 LEU A CA 1
ATOM 764 C C . LEU A 1 104 ? -16.224 16.163 -5.821 1.00 94.56 104 LEU A C 1
ATOM 766 O O . LEU A 1 104 ? -15.292 15.555 -6.346 1.00 94.56 104 LEU A O 1
ATOM 770 N N . HIS A 1 105 ? -16.229 17.486 -5.676 1.00 96.25 105 HIS A N 1
ATOM 771 C CA . HIS A 1 105 ? -15.174 18.368 -6.168 1.00 96.25 105 HIS A CA 1
ATOM 772 C C . HIS A 1 105 ? -14.485 19.088 -5.001 1.00 96.25 105 HIS A C 1
ATOM 774 O O . HIS A 1 105 ? -15.088 19.943 -4.349 1.00 96.25 105 HIS A O 1
ATOM 780 N N . LEU A 1 106 ? -13.221 18.748 -4.748 1.00 95.62 106 LEU A N 1
ATOM 781 C CA . LEU A 1 106 ? -12.393 19.214 -3.627 1.00 95.62 106 LEU A CA 1
ATOM 782 C C . LEU A 1 106 ? -11.080 19.872 -4.090 1.00 95.62 106 LEU A C 1
ATOM 784 O O . LEU A 1 106 ? -10.153 20.060 -3.301 1.00 95.62 106 LEU A O 1
ATOM 788 N N . GLN A 1 107 ? -10.986 20.270 -5.354 1.00 96.06 107 GLN A N 1
ATOM 789 C CA . GLN A 1 107 ? -9.768 20.841 -5.918 1.00 96.06 107 GLN A CA 1
ATOM 790 C C . GLN A 1 107 ? -9.394 22.218 -5.351 1.00 96.06 107 GLN A C 1
ATOM 792 O O . GLN A 1 107 ? -10.269 23.001 -4.961 1.00 96.06 107 GLN A O 1
ATOM 797 N N . SER A 1 108 ? -8.100 22.545 -5.360 1.00 95.94 108 SER A N 1
ATOM 798 C CA . SER A 1 108 ? -7.567 23.830 -4.878 1.00 95.94 108 SER A CA 1
ATOM 799 C C . SER A 1 108 ? -7.911 24.117 -3.408 1.00 95.94 108 SER A C 1
ATOM 801 O O . SER A 1 108 ? -8.339 25.225 -3.085 1.00 95.94 108 SER A O 1
ATOM 803 N N . ASN A 1 109 ? -7.793 23.125 -2.520 1.00 93.69 109 ASN A N 1
ATOM 804 C CA . ASN A 1 109 ? -8.087 23.273 -1.086 1.00 93.69 109 ASN A CA 1
ATOM 805 C C . ASN A 1 109 ? -6.846 23.300 -0.184 1.00 93.69 109 ASN A C 1
ATOM 807 O O . ASN A 1 109 ? -6.933 23.695 0.980 1.00 93.69 109 ASN A O 1
ATOM 811 N N . GLY A 1 110 ? -5.691 22.890 -0.713 1.00 93.62 110 GLY A N 1
ATOM 812 C CA . GLY A 1 110 ? -4.490 22.673 0.090 1.00 93.62 110 GLY A CA 1
ATOM 813 C C . GLY A 1 110 ? -4.599 21.437 0.987 1.00 93.62 110 GLY A C 1
ATOM 814 O O . GLY A 1 110 ? -4.017 21.430 2.071 1.00 93.62 110 GLY A O 1
ATOM 815 N N . LEU A 1 111 ? -5.353 20.417 0.558 1.00 94.06 111 LEU A N 1
ATOM 816 C CA . LEU A 1 111 ? -5.472 19.143 1.267 1.00 94.06 111 LEU A CA 1
ATOM 817 C C . LEU A 1 111 ? -4.102 18.479 1.396 1.00 94.06 111 LEU A C 1
ATOM 819 O O . LEU A 1 111 ? -3.449 18.225 0.387 1.00 94.06 111 LEU A O 1
ATOM 823 N N . THR A 1 112 ? -3.680 18.183 2.621 1.00 91.06 112 THR A N 1
ATOM 824 C CA . THR A 1 112 ? -2.422 17.471 2.905 1.00 91.06 112 THR A CA 1
ATOM 825 C C . THR A 1 112 ? -2.655 16.014 3.273 1.00 91.06 112 THR A C 1
ATOM 827 O O . THR A 1 112 ? -1.762 15.190 3.082 1.00 91.06 112 THR A O 1
ATOM 830 N N . ASN A 1 113 ? -3.846 15.695 3.784 1.00 84.62 113 ASN A N 1
ATOM 831 C CA . ASN A 1 113 ? -4.215 14.353 4.201 1.00 84.62 113 ASN A CA 1
ATOM 832 C C . ASN A 1 113 ? -5.710 14.081 3.982 1.00 84.62 113 ASN A C 1
ATOM 834 O O . ASN A 1 113 ? -6.549 14.969 4.167 1.00 84.62 113 ASN A O 1
ATOM 838 N N . MET A 1 114 ? -6.030 12.834 3.655 1.00 86.31 114 MET A N 1
ATOM 839 C CA . MET A 1 114 ? -7.375 12.272 3.720 1.00 86.31 114 MET A CA 1
ATOM 840 C C . MET A 1 114 ? -7.329 11.162 4.774 1.00 86.31 114 MET A C 1
ATOM 842 O O . MET A 1 114 ? -6.417 10.346 4.750 1.00 86.31 114 MET A O 1
ATOM 846 N N . GLU A 1 115 ? -8.208 11.204 5.775 1.00 84.44 115 GLU A N 1
ATOM 847 C CA . GLU A 1 115 ? -8.220 10.176 6.819 1.00 84.44 115 GLU A CA 1
ATOM 848 C C . GLU A 1 115 ? -8.913 8.899 6.329 1.00 84.44 115 GLU A C 1
ATOM 850 O O . GLU A 1 115 ? -9.859 8.945 5.537 1.00 84.44 115 GLU A O 1
ATOM 855 N N . ALA A 1 116 ? -8.498 7.758 6.882 1.00 80.19 116 ALA A N 1
ATOM 856 C CA . ALA A 1 116 ? -9.154 6.481 6.648 1.00 80.19 116 ALA A CA 1
ATOM 857 C C . ALA A 1 116 ? -10.663 6.583 6.939 1.00 80.19 116 ALA A C 1
ATOM 859 O O . ALA A 1 116 ? -11.082 7.064 7.992 1.00 80.19 116 ALA A O 1
ATOM 860 N N . GLY A 1 117 ? -11.495 6.135 5.999 1.00 78.88 117 GLY A N 1
ATOM 861 C CA . GLY A 1 117 ? -12.951 6.215 6.107 1.00 78.88 117 GLY A CA 1
ATOM 862 C C . GLY A 1 117 ? -13.544 7.609 5.865 1.00 78.88 117 GLY A C 1
ATOM 863 O O . GLY A 1 117 ? -14.734 7.803 6.124 1.00 78.88 117 GLY A O 1
ATOM 864 N N . ALA A 1 118 ? -12.779 8.574 5.344 1.00 84.81 118 ALA A N 1
ATOM 865 C CA . ALA A 1 118 ? -13.289 9.897 4.968 1.00 84.81 118 ALA A CA 1
ATOM 866 C C . ALA A 1 118 ? -14.470 9.833 3.983 1.00 84.81 118 ALA A C 1
ATOM 868 O O . ALA A 1 118 ? -15.423 10.604 4.097 1.00 84.81 118 ALA A O 1
ATOM 869 N N . LEU A 1 119 ? -14.429 8.885 3.041 1.00 85.50 119 LEU A N 1
ATOM 870 C CA . LEU A 1 119 ? -15.455 8.675 2.014 1.00 85.50 119 LEU A CA 1
ATOM 871 C C . LEU A 1 119 ? -16.343 7.455 2.299 1.00 85.50 119 LEU A C 1
ATOM 873 O O . LEU A 1 119 ? -16.946 6.894 1.374 1.00 85.50 119 LEU A O 1
ATOM 877 N N . ARG A 1 120 ? -16.408 7.006 3.561 1.00 83.62 120 ARG A N 1
ATOM 878 C CA . ARG A 1 120 ? -17.221 5.844 3.937 1.00 83.62 120 ARG A CA 1
ATOM 879 C C . ARG A 1 120 ? -18.696 6.088 3.615 1.00 83.62 120 ARG A C 1
ATOM 881 O O . ARG A 1 120 ? -19.201 7.200 3.700 1.00 83.62 120 ARG A O 1
ATOM 888 N N . GLY A 1 121 ? -19.399 5.030 3.222 1.00 79.19 121 GLY A N 1
ATOM 889 C CA . GLY A 1 121 ? -20.840 5.089 2.951 1.00 79.19 121 GLY A CA 1
ATOM 890 C C . GLY A 1 121 ? -21.247 5.747 1.624 1.00 79.19 121 GLY A C 1
ATOM 891 O O . GLY A 1 121 ? -22.404 5.597 1.228 1.00 79.19 121 GLY A O 1
ATOM 892 N N . LEU A 1 122 ? -20.330 6.380 0.879 1.00 87.44 122 LEU A N 1
ATOM 893 C CA . LEU A 1 122 ? -20.615 7.010 -0.423 1.00 87.44 122 LEU A CA 1
ATOM 894 C C . LEU A 1 122 ? -20.694 5.995 -1.580 1.00 87.44 122 LEU A C 1
ATOM 896 O O . LEU A 1 122 ? -19.996 6.098 -2.583 1.00 87.44 122 LEU A O 1
ATOM 900 N N . THR A 1 123 ? -21.557 4.992 -1.447 1.00 87.69 123 THR A N 1
ATOM 901 C CA . THR A 1 123 ? -21.682 3.849 -2.380 1.00 87.69 123 THR A CA 1
ATOM 902 C C . THR A 1 123 ? -22.112 4.211 -3.810 1.00 87.69 123 THR A C 1
ATOM 904 O O . THR A 1 123 ? -22.036 3.366 -4.698 1.00 87.69 123 THR A O 1
ATOM 907 N N . LEU A 1 124 ? -22.575 5.445 -4.038 1.00 90.62 124 LEU A N 1
ATOM 908 C CA . LEU A 1 124 ? -23.032 5.955 -5.335 1.00 90.62 124 LEU A CA 1
ATOM 909 C C . LEU A 1 124 ? -22.054 6.952 -5.976 1.00 90.62 124 LEU A C 1
ATOM 911 O O . LEU A 1 124 ? -22.392 7.541 -7.005 1.00 90.62 124 LEU A O 1
ATOM 915 N N . LEU A 1 125 ? -20.877 7.160 -5.381 1.00 91.38 125 LEU A N 1
ATOM 916 C CA . LEU A 1 125 ? -19.900 8.132 -5.861 1.00 91.38 125 LEU A CA 1
ATOM 917 C C . LEU A 1 125 ? -19.315 7.687 -7.209 1.00 91.38 125 LEU A C 1
ATOM 919 O O . LEU A 1 125 ? -18.730 6.615 -7.307 1.00 91.38 125 LEU A O 1
ATOM 923 N N . GLN A 1 126 ? -19.471 8.525 -8.233 1.00 92.75 126 GLN A N 1
ATOM 924 C CA . GLN A 1 126 ? -19.037 8.272 -9.610 1.00 92.75 126 GLN A CA 1
ATOM 925 C C . GLN A 1 126 ? -17.769 9.045 -9.963 1.00 92.75 126 GLN A C 1
ATOM 927 O O . GLN A 1 126 ? -16.878 8.489 -10.600 1.00 92.75 126 GLN A O 1
ATOM 932 N N . ALA A 1 127 ? -17.660 10.302 -9.523 1.00 93.81 127 ALA A N 1
ATOM 933 C CA . ALA A 1 127 ? -16.477 11.117 -9.772 1.00 93.81 127 ALA A CA 1
ATOM 934 C C . ALA A 1 127 ? -15.963 11.792 -8.502 1.00 93.81 127 ALA A C 1
ATOM 936 O O . ALA A 1 127 ? -16.722 12.431 -7.760 1.00 93.81 127 ALA A O 1
ATOM 937 N N . LEU A 1 128 ? -14.651 11.700 -8.308 1.00 93.19 128 LEU A N 1
ATOM 938 C CA . LEU A 1 128 ? -13.924 12.357 -7.233 1.00 93.19 128 LEU A CA 1
ATOM 939 C C . LEU A 1 128 ? -12.798 13.209 -7.819 1.00 93.19 128 LEU A C 1
ATOM 941 O O . LEU A 1 128 ? -11.871 12.687 -8.437 1.00 93.19 128 LEU A O 1
ATOM 945 N N . ASN A 1 129 ? -12.868 14.521 -7.596 1.00 95.19 129 ASN A N 1
ATOM 946 C CA . ASN A 1 129 ? -11.829 15.452 -8.020 1.00 95.19 129 ASN A CA 1
ATOM 947 C C . ASN A 1 129 ? -11.078 16.027 -6.813 1.00 95.19 129 ASN A C 1
ATOM 949 O O . ASN A 1 129 ? -11.645 16.781 -6.019 1.00 95.19 129 ASN A O 1
ATOM 953 N N . LEU A 1 130 ? -9.798 15.682 -6.712 1.00 94.69 130 LEU A N 1
ATOM 954 C CA . LEU A 1 130 ? -8.849 16.098 -5.679 1.00 94.69 130 LEU A CA 1
ATOM 955 C C . LEU A 1 130 ? -7.662 16.871 -6.273 1.00 94.69 130 LEU A C 1
ATOM 957 O O . LEU A 1 130 ? -6.613 16.978 -5.632 1.00 94.69 130 LEU A O 1
ATOM 961 N N . ALA A 1 131 ? -7.819 17.421 -7.477 1.00 96.12 131 ALA A N 1
ATOM 962 C CA . ALA A 1 131 ? -6.749 18.111 -8.177 1.00 96.12 131 ALA A CA 1
ATOM 963 C C . ALA A 1 131 ? -6.223 19.339 -7.414 1.00 96.12 131 ALA A C 1
ATOM 965 O O . ALA A 1 131 ? -6.950 19.947 -6.629 1.00 96.12 131 ALA A O 1
ATOM 966 N N . ASP A 1 132 ? -4.991 19.761 -7.694 1.00 96.50 132 ASP A N 1
ATOM 967 C CA . ASP A 1 132 ? -4.419 21.010 -7.162 1.00 96.50 132 ASP A CA 1
ATOM 968 C C . ASP A 1 132 ? -4.482 21.063 -5.622 1.00 96.50 132 ASP A C 1
ATOM 970 O O . ASP A 1 132 ? -5.082 21.947 -5.006 1.00 96.50 132 ASP A O 1
ATOM 974 N N . ASN A 1 133 ? -3.921 20.039 -4.988 1.00 96.06 133 ASN A N 1
ATOM 975 C CA . ASN A 1 133 ? -3.827 19.904 -3.537 1.00 96.06 133 ASN A CA 1
ATOM 976 C C . ASN A 1 133 ? -2.374 19.561 -3.150 1.00 96.06 133 ASN A C 1
ATOM 978 O O . ASN A 1 133 ? -1.451 19.727 -3.943 1.00 96.06 133 ASN A O 1
ATOM 982 N N . ALA A 1 134 ? -2.131 19.160 -1.904 1.00 94.88 134 ALA A N 1
ATOM 983 C CA . ALA A 1 134 ? -0.800 18.879 -1.370 1.00 94.88 134 ALA A CA 1
ATOM 984 C C . ALA A 1 134 ? -0.678 17.438 -0.841 1.00 94.88 134 ALA A C 1
ATOM 986 O O . ALA A 1 134 ? 0.069 17.187 0.109 1.00 94.88 134 ALA A O 1
ATOM 987 N N . LEU A 1 135 ? -1.412 16.491 -1.434 1.00 91.44 135 LEU A N 1
ATOM 988 C CA . LEU A 1 135 ? -1.403 15.091 -1.011 1.00 91.44 135 LEU A CA 1
ATOM 989 C C . LEU A 1 135 ? -0.050 14.448 -1.341 1.00 91.44 135 LEU A C 1
ATOM 991 O O . LEU A 1 135 ? 0.370 14.429 -2.497 1.00 91.44 135 LEU A O 1
ATOM 995 N N . GLY A 1 136 ? 0.632 13.922 -0.320 1.00 85.81 136 GLY A N 1
ATOM 996 C CA . GLY A 1 136 ? 1.881 13.162 -0.483 1.00 85.81 136 GLY A CA 1
ATOM 997 C C . GLY A 1 136 ? 1.662 11.661 -0.702 1.00 85.81 136 GLY A C 1
ATOM 998 O O . GLY A 1 136 ? 2.487 10.991 -1.324 1.00 85.81 136 GLY A O 1
ATOM 999 N N . THR A 1 137 ? 0.536 11.142 -0.213 1.00 82.44 137 THR A N 1
ATOM 1000 C CA . THR A 1 137 ? 0.082 9.755 -0.361 1.00 82.44 137 THR A CA 1
ATOM 1001 C C . THR A 1 137 ? -1.430 9.734 -0.563 1.00 82.44 137 THR A C 1
ATOM 1003 O O . THR A 1 137 ? -2.121 10.657 -0.136 1.00 82.44 137 THR A O 1
ATOM 1006 N N . PHE A 1 138 ? -1.941 8.671 -1.178 1.00 79.94 138 PHE A N 1
ATOM 1007 C CA . PHE A 1 138 ? -3.371 8.407 -1.314 1.00 79.94 138 PHE A CA 1
ATOM 1008 C C . PHE A 1 138 ? -3.574 6.894 -1.205 1.00 79.94 138 PHE A C 1
ATOM 1010 O O . PHE A 1 138 ? -2.962 6.159 -1.985 1.00 79.94 138 PHE A O 1
ATOM 1017 N N . ALA A 1 139 ? -4.330 6.429 -0.208 1.00 67.00 139 ALA A N 1
ATOM 1018 C CA . ALA A 1 139 ? -4.399 5.015 0.155 1.00 67.00 139 ALA A CA 1
ATOM 1019 C C . ALA A 1 139 ? -5.821 4.446 0.050 1.00 67.00 139 ALA A C 1
ATOM 1021 O O . ALA A 1 139 ? -6.818 5.158 -0.003 1.00 67.00 139 ALA A O 1
ATOM 1022 N N . LEU A 1 140 ? -5.913 3.114 0.034 1.00 56.97 140 LEU A N 1
ATOM 1023 C CA . LEU A 1 140 ? -7.177 2.380 -0.055 1.00 56.97 140 LEU A CA 1
ATOM 1024 C C . LEU A 1 140 ? -8.133 2.666 1.116 1.00 56.97 140 LEU A C 1
ATOM 1026 O O . LEU A 1 140 ? -9.349 2.709 0.914 1.00 56.97 140 LEU A O 1
ATOM 1030 N N . ASP A 1 141 ? -7.592 2.862 2.321 1.00 60.25 141 ASP A N 1
ATOM 1031 C CA . ASP A 1 141 ? -8.381 3.102 3.534 1.00 60.25 141 ASP A CA 1
ATOM 1032 C C . ASP A 1 141 ? -9.236 4.379 3.418 1.00 60.25 141 ASP A C 1
ATOM 1034 O O . ASP A 1 141 ? -10.281 4.486 4.062 1.00 60.25 141 ASP A O 1
ATOM 1038 N N . ASP A 1 142 ? -8.864 5.298 2.523 1.00 57.56 142 ASP A N 1
ATOM 1039 C CA . ASP A 1 142 ? -9.575 6.552 2.253 1.00 57.56 142 ASP A CA 1
ATOM 1040 C C . ASP A 1 142 ? -10.884 6.335 1.455 1.00 57.56 142 ASP A C 1
ATOM 1042 O O . ASP A 1 142 ? -11.781 7.181 1.480 1.00 57.56 142 ASP A O 1
ATOM 1046 N N . LEU A 1 143 ? -11.029 5.185 0.775 1.00 61.72 143 LEU A N 1
ATOM 1047 C CA . LEU A 1 143 ? -12.106 4.867 -0.185 1.00 61.72 143 LEU A CA 1
ATOM 1048 C C . LEU A 1 143 ? -13.059 3.738 0.262 1.00 61.72 143 LEU A C 1
ATOM 1050 O O . LEU A 1 143 ? -13.959 3.338 -0.490 1.00 61.72 143 LEU A O 1
ATOM 1054 N N . ALA A 1 144 ? -12.864 3.167 1.453 1.00 56.25 144 ALA A N 1
ATOM 1055 C CA . ALA A 1 144 ? -13.563 1.947 1.852 1.00 56.25 144 ALA A CA 1
ATOM 1056 C C . ALA A 1 144 ? -15.104 2.130 1.888 1.00 56.25 144 ALA A C 1
ATOM 1058 O O . ALA A 1 144 ? -15.639 2.939 2.645 1.00 56.25 144 ALA A O 1
ATOM 1059 N N . ALA A 1 145 ? -15.794 1.322 1.064 1.00 54.75 145 ALA A N 1
ATOM 1060 C CA . ALA A 1 145 ? -17.233 1.266 0.726 1.00 54.75 145 ALA A CA 1
ATOM 1061 C C . ALA A 1 145 ? -17.743 2.115 -0.466 1.00 54.75 145 ALA A C 1
ATOM 1063 O O . ALA A 1 145 ? -18.800 1.779 -1.001 1.00 54.75 145 ALA A O 1
ATOM 1064 N N . SER A 1 146 ? -17.024 3.139 -0.941 1.00 58.53 146 SER A N 1
ATOM 1065 C CA . SER A 1 146 ? -17.467 4.024 -2.046 1.00 58.53 146 SER A CA 1
ATOM 1066 C C . SER A 1 146 ? -16.852 3.705 -3.415 1.00 58.53 146 SER A C 1
ATOM 1068 O O . SER A 1 146 ? -17.411 4.052 -4.453 1.00 58.53 146 SER A O 1
ATOM 1070 N N . ALA A 1 147 ? -15.742 2.967 -3.431 1.00 64.88 147 ALA A N 1
ATOM 1071 C CA . ALA A 1 147 ? -14.945 2.705 -4.629 1.00 64.88 147 ALA A CA 1
ATOM 1072 C C . ALA A 1 147 ? -15.665 1.943 -5.763 1.00 64.88 147 ALA A C 1
ATOM 1074 O O . ALA A 1 147 ? -15.303 2.100 -6.923 1.00 64.88 147 ALA A O 1
ATOM 1075 N N . ALA A 1 148 ? -16.688 1.133 -5.469 1.00 75.69 148 ALA A N 1
ATOM 1076 C CA . ALA A 1 148 ? -17.295 0.247 -6.469 1.00 75.69 148 ALA A CA 1
ATOM 1077 C C . ALA A 1 148 ? -18.044 0.987 -7.595 1.00 75.69 148 ALA A C 1
ATOM 1079 O O . ALA A 1 148 ? -18.139 0.462 -8.703 1.00 75.69 148 ALA A O 1
ATOM 1080 N N . ALA A 1 149 ? -18.585 2.179 -7.326 1.00 86.38 149 ALA A N 1
ATOM 1081 C CA . ALA A 1 149 ? -19.304 2.987 -8.315 1.00 86.38 149 ALA A CA 1
ATOM 1082 C C . ALA A 1 149 ? -18.416 4.037 -9.007 1.00 86.38 149 ALA A C 1
ATOM 1084 O O . ALA A 1 149 ? -18.885 4.711 -9.925 1.00 86.38 149 ALA A O 1
ATOM 1085 N N . LEU A 1 150 ? -17.158 4.175 -8.573 1.00 89.94 150 LEU A N 1
ATOM 1086 C CA . LEU A 1 150 ? -16.259 5.230 -9.018 1.00 89.94 150 LEU A CA 1
ATOM 1087 C C . LEU A 1 150 ? -15.776 4.959 -10.448 1.00 89.94 150 LEU A C 1
ATOM 1089 O O . LEU A 1 150 ? -15.139 3.939 -10.712 1.00 89.94 150 LEU A O 1
ATOM 1093 N N . THR A 1 151 ? -16.057 5.893 -11.354 1.00 93.19 151 THR A N 1
ATOM 1094 C CA . THR A 1 151 ? -15.665 5.849 -12.770 1.00 93.19 151 THR A CA 1
ATOM 1095 C C . THR A 1 151 ? -14.575 6.865 -13.101 1.00 93.19 151 THR A C 1
ATOM 1097 O O . THR A 1 151 ? -13.809 6.653 -14.039 1.00 93.19 151 THR A O 1
ATOM 1100 N N . GLU A 1 152 ? -14.464 7.949 -12.329 1.00 94.50 152 GLU A N 1
ATOM 1101 C CA . GLU A 1 152 ? -13.488 9.019 -12.549 1.00 94.50 152 GLU A CA 1
ATOM 1102 C C . GLU A 1 152 ? -12.778 9.426 -11.252 1.00 94.50 152 GLU A C 1
ATOM 1104 O O . GLU A 1 152 ? -13.414 9.740 -10.240 1.00 94.50 152 GLU A O 1
ATOM 1109 N N . LEU A 1 153 ? -11.445 9.453 -11.302 1.00 93.00 153 LEU A N 1
ATOM 1110 C CA . LEU A 1 153 ? -10.586 9.910 -10.216 1.00 93.00 153 LEU A CA 1
ATOM 1111 C C . LEU A 1 153 ? -9.525 10.876 -10.748 1.00 93.00 153 LEU A C 1
ATOM 1113 O O . LEU A 1 153 ? -8.669 10.498 -11.552 1.00 93.00 153 LEU A O 1
ATOM 1117 N N . ASP A 1 154 ? -9.564 12.111 -10.255 1.00 95.62 154 ASP A N 1
ATOM 1118 C CA . ASP A 1 154 ? -8.590 13.152 -10.577 1.00 95.62 154 ASP A CA 1
ATOM 1119 C C . ASP A 1 154 ? -7.743 13.492 -9.346 1.00 95.62 154 ASP A C 1
ATOM 1121 O O . ASP A 1 154 ? -8.234 14.045 -8.361 1.00 95.62 154 ASP A O 1
ATOM 1125 N N . LEU A 1 155 ? -6.462 13.139 -9.418 1.00 94.88 155 LEU A N 1
ATOM 1126 C CA . LEU A 1 155 ? -5.416 13.377 -8.422 1.00 94.88 155 LEU A CA 1
ATOM 1127 C C . LEU A 1 155 ? -4.308 14.280 -8.993 1.00 94.88 155 LEU A C 1
ATOM 1129 O O . LEU A 1 155 ? -3.176 14.284 -8.497 1.00 94.88 155 LEU A O 1
ATOM 1133 N N . SER A 1 156 ? -4.598 15.029 -10.058 1.00 96.50 156 SER A N 1
ATOM 1134 C CA . SER A 1 156 ? -3.604 15.871 -10.721 1.00 96.50 156 SER A CA 1
ATOM 1135 C C . SER A 1 156 ? -3.078 16.997 -9.826 1.00 96.50 156 SER A C 1
ATOM 1137 O O . SER A 1 156 ? -3.750 17.446 -8.900 1.00 96.50 156 SER A O 1
ATOM 1139 N N . SER A 1 157 ? -1.860 17.469 -10.087 1.00 97.06 157 SER A N 1
ATOM 1140 C CA . SER A 1 157 ? -1.245 18.591 -9.365 1.00 97.06 157 SER A CA 1
ATOM 1141 C C . SER A 1 157 ? -1.248 18.398 -7.843 1.00 97.06 157 SER A C 1
ATOM 1143 O O . SER A 1 157 ? -1.690 19.265 -7.096 1.00 97.06 157 SER A O 1
ATOM 1145 N N . ASN A 1 158 ? -0.778 17.232 -7.402 1.00 95.50 158 ASN A N 1
ATOM 1146 C CA . ASN A 1 158 ? -0.493 16.910 -6.005 1.00 95.50 158 ASN A CA 1
ATOM 1147 C C . ASN A 1 158 ? 1.019 16.636 -5.839 1.00 95.50 158 ASN A C 1
ATOM 1149 O O . ASN A 1 158 ? 1.817 16.939 -6.726 1.00 95.50 158 ASN A O 1
ATOM 1153 N N . SER A 1 159 ? 1.423 16.069 -4.702 1.00 94.50 159 SER A N 1
ATOM 1154 C CA . SER A 1 159 ? 2.823 15.769 -4.369 1.00 94.50 159 SER A CA 1
ATOM 1155 C C . SER A 1 159 ? 3.084 14.257 -4.281 1.00 94.50 159 SER A C 1
ATOM 1157 O O . SER A 1 159 ? 3.897 13.807 -3.469 1.00 94.50 159 SER A O 1
ATOM 1159 N N . LEU A 1 160 ? 2.370 13.448 -5.073 1.00 93.06 160 LEU A N 1
ATOM 1160 C CA . LEU A 1 160 ? 2.482 11.987 -5.029 1.00 93.06 160 LEU A CA 1
ATOM 1161 C C . LEU A 1 160 ? 3.821 11.533 -5.620 1.00 93.06 160 LEU A C 1
ATOM 1163 O O . LEU A 1 160 ? 4.130 11.845 -6.765 1.00 93.06 160 LEU A O 1
ATOM 1167 N N . SER A 1 161 ? 4.602 10.759 -4.864 1.00 91.12 161 SER A N 1
ATOM 1168 C CA . SER A 1 161 ? 5.904 10.231 -5.320 1.00 91.12 161 SER A CA 1
ATOM 1169 C C . SER A 1 161 ? 5.832 8.821 -5.923 1.00 91.12 161 SER A C 1
ATOM 1171 O O . SER A 1 161 ? 6.679 8.431 -6.733 1.00 91.12 161 SER A O 1
ATOM 1173 N N . VAL A 1 162 ? 4.808 8.052 -5.549 1.00 87.75 162 VAL A N 1
ATOM 1174 C CA . VAL A 1 162 ? 4.532 6.690 -6.022 1.00 87.75 162 VAL A CA 1
ATOM 1175 C C . VAL A 1 162 ? 3.019 6.521 -6.131 1.00 87.75 162 VAL A C 1
ATOM 1177 O O . VAL A 1 162 ? 2.286 7.006 -5.269 1.00 87.75 162 VAL A O 1
ATOM 1180 N N . PHE A 1 163 ? 2.556 5.808 -7.159 1.00 87.38 163 PHE A N 1
ATOM 1181 C CA . PHE A 1 163 ? 1.179 5.318 -7.229 1.00 87.38 163 PHE A CA 1
ATOM 1182 C C . PHE A 1 163 ? 1.194 3.790 -7.155 1.00 87.38 163 PHE A C 1
ATOM 1184 O O . PHE A 1 163 ? 1.523 3.104 -8.125 1.00 87.38 163 PHE A O 1
ATOM 1191 N N . ASP A 1 164 ? 0.886 3.258 -5.976 1.00 77.00 164 ASP A N 1
ATOM 1192 C CA . ASP A 1 164 ? 1.031 1.836 -5.649 1.00 77.00 164 ASP A CA 1
ATOM 1193 C C . ASP A 1 164 ? -0.142 0.966 -6.118 1.00 77.00 164 ASP A C 1
ATOM 1195 O O . ASP A 1 164 ? -0.145 -0.240 -5.869 1.00 77.00 164 ASP A O 1
ATOM 1199 N N . GLY A 1 165 ? -1.142 1.572 -6.763 1.00 72.31 165 GLY A N 1
ATOM 1200 C CA . GLY A 1 165 ? -2.340 0.894 -7.234 1.00 72.31 165 GLY A CA 1
ATOM 1201 C C . GLY A 1 165 ? -3.223 0.354 -6.110 1.00 72.31 165 GLY A C 1
ATOM 1202 O O . GLY A 1 165 ? -4.081 -0.471 -6.390 1.00 72.31 165 GLY A O 1
ATOM 1203 N N . SER A 1 166 ? -3.069 0.803 -4.862 1.00 68.75 166 SER A N 1
ATOM 1204 C CA . SER A 1 166 ? -3.933 0.404 -3.737 1.00 68.75 166 SER A CA 1
ATOM 1205 C C . SER A 1 166 ? -5.429 0.577 -4.058 1.00 68.75 166 SER A C 1
ATOM 1207 O O . SER A 1 166 ? -6.234 -0.305 -3.759 1.00 68.75 166 SER A O 1
ATOM 1209 N N . VAL A 1 167 ? -5.774 1.625 -4.813 1.00 69.56 167 VAL A N 1
ATOM 1210 C CA . VAL A 1 167 ? -7.116 1.928 -5.350 1.00 69.56 167 VAL A CA 1
ATOM 1211 C C . VAL A 1 167 ? -7.669 0.841 -6.298 1.00 69.56 167 VAL A C 1
ATOM 1213 O O . VAL A 1 167 ? -8.885 0.646 -6.383 1.00 69.56 167 VAL A O 1
ATOM 1216 N N . SER A 1 168 ? -6.804 0.090 -6.991 1.00 67.75 168 SER A N 1
ATOM 1217 C CA . SER A 1 168 ? -7.189 -0.827 -8.078 1.00 67.75 168 SER A CA 1
ATOM 1218 C C . SER A 1 168 ? -7.985 -2.047 -7.624 1.00 67.75 168 SER A C 1
ATOM 1220 O O . SER A 1 168 ? -8.754 -2.614 -8.397 1.00 67.75 168 SER A O 1
ATOM 1222 N N . SER A 1 169 ? -7.833 -2.445 -6.363 1.00 66.69 169 SER A N 1
ATOM 1223 C CA . SER A 1 169 ? -8.524 -3.603 -5.792 1.00 66.69 169 SER A CA 1
ATOM 1224 C C . SER A 1 169 ? -10.012 -3.351 -5.515 1.00 66.69 169 SER A C 1
ATOM 1226 O O . SER A 1 169 ? -10.768 -4.310 -5.371 1.00 66.69 169 SER A O 1
ATOM 1228 N N . HIS A 1 170 ? -10.440 -2.084 -5.464 1.00 72.62 170 HIS A N 1
ATOM 1229 C CA . HIS A 1 170 ? -11.800 -1.707 -5.068 1.00 72.62 170 HIS A CA 1
ATOM 1230 C C . HIS A 1 170 ? -12.507 -0.813 -6.098 1.00 72.62 170 HIS A C 1
ATOM 1232 O O . HIS A 1 170 ? -13.705 -0.993 -6.319 1.00 72.62 170 HIS A O 1
ATOM 1238 N N . ALA A 1 171 ? -11.789 0.088 -6.782 1.00 80.81 171 ALA A N 1
ATOM 1239 C CA . ALA A 1 171 ? -12.332 0.911 -7.870 1.00 80.81 171 ALA A CA 1
ATOM 1240 C C . ALA A 1 171 ? -12.203 0.210 -9.230 1.00 80.81 171 ALA A C 1
ATOM 1242 O O . ALA A 1 171 ? -11.595 0.713 -10.168 1.00 80.81 171 ALA A O 1
ATOM 1243 N N . THR A 1 172 ? -12.742 -1.003 -9.333 1.00 84.19 172 THR A N 1
ATOM 1244 C CA . THR A 1 172 ? -12.571 -1.854 -10.526 1.00 84.19 172 THR A CA 1
ATOM 1245 C C . THR A 1 172 ? -13.297 -1.325 -11.767 1.00 84.19 172 THR A C 1
ATOM 1247 O O . THR A 1 172 ? -12.890 -1.638 -12.883 1.00 84.19 172 THR A O 1
ATOM 1250 N N . ASN A 1 173 ? -14.317 -0.482 -11.578 1.00 88.31 173 ASN A N 1
ATOM 1251 C CA . ASN A 1 173 ? -15.080 0.176 -12.645 1.00 88.31 173 ASN A CA 1
ATOM 1252 C C . ASN A 1 173 ? -14.476 1.519 -13.093 1.00 88.31 173 ASN A C 1
ATOM 1254 O O . ASN A 1 173 ? -15.120 2.254 -13.838 1.00 88.31 173 ASN A O 1
ATOM 1258 N N . LEU A 1 174 ? -13.268 1.862 -12.636 1.00 91.00 174 LEU A N 1
ATOM 1259 C CA . LEU A 1 174 ? -12.638 3.128 -12.987 1.00 91.00 174 LEU A CA 1
ATOM 1260 C C . LEU A 1 174 ? -12.353 3.188 -14.494 1.00 91.00 174 LEU A C 1
ATOM 1262 O O . LEU A 1 174 ? -11.656 2.332 -15.037 1.00 91.00 174 LEU A O 1
ATOM 1266 N N . GLU A 1 175 ? -12.865 4.226 -15.153 1.00 95.06 175 GLU A N 1
ATOM 1267 C CA . GLU A 1 175 ? -12.694 4.478 -16.588 1.00 95.06 175 GLU A CA 1
ATOM 1268 C C . GLU A 1 175 ? -11.646 5.569 -16.846 1.00 95.06 175 GLU A C 1
ATOM 1270 O O . GLU A 1 175 ? -10.924 5.515 -17.844 1.00 95.06 175 GLU A O 1
ATOM 1275 N N . THR A 1 176 ? -11.540 6.543 -15.937 1.00 96.06 176 THR A N 1
ATOM 1276 C CA . THR A 1 176 ? -10.656 7.709 -16.055 1.00 96.06 176 THR A CA 1
ATOM 1277 C C . THR A 1 176 ? -9.817 7.889 -14.793 1.00 96.06 176 THR A C 1
ATOM 1279 O O . THR A 1 176 ? -10.355 8.052 -13.698 1.00 96.06 176 THR A O 1
ATOM 1282 N N . LEU A 1 177 ? -8.492 7.901 -14.959 1.00 94.50 177 LEU A N 1
ATOM 1283 C CA . LEU A 1 177 ? -7.520 8.171 -13.900 1.00 94.50 177 LEU A CA 1
ATOM 1284 C C . LEU A 1 177 ? -6.546 9.266 -14.344 1.00 94.50 177 LEU A C 1
ATOM 1286 O O . LEU A 1 177 ? -5.788 9.086 -15.301 1.00 94.50 177 LEU A O 1
ATOM 1290 N N . ILE A 1 178 ? -6.547 10.387 -13.624 1.00 96.69 178 ILE A N 1
ATOM 1291 C CA . ILE A 1 178 ? -5.703 11.548 -13.920 1.00 96.69 178 ILE A CA 1
ATOM 1292 C C . ILE A 1 178 ? -4.700 11.738 -12.781 1.00 96.69 178 ILE A C 1
ATOM 1294 O O . ILE A 1 178 ? -5.068 12.059 -11.654 1.00 96.69 178 ILE A O 1
ATOM 1298 N N . LEU A 1 179 ? -3.418 11.546 -13.083 1.00 96.06 179 LEU A N 1
ATOM 1299 C CA . LEU A 1 179 ? -2.283 11.654 -12.156 1.00 96.06 179 LEU A CA 1
ATOM 1300 C C . LEU A 1 179 ? -1.269 12.716 -12.609 1.00 96.06 179 LEU A C 1
ATOM 1302 O O . LEU A 1 179 ? -0.138 12.770 -12.119 1.00 96.06 179 LEU A O 1
ATOM 1306 N N . ARG A 1 180 ? -1.666 13.567 -13.556 1.00 97.69 180 ARG A N 1
ATOM 1307 C CA . ARG A 1 180 ? -0.824 14.599 -14.157 1.00 97.69 180 ARG A CA 1
ATOM 1308 C C . ARG A 1 180 ? -0.188 15.518 -13.115 1.00 97.69 180 ARG A C 1
ATOM 1310 O O . ARG A 1 180 ? -0.876 15.963 -12.205 1.00 97.69 180 ARG A O 1
ATOM 1317 N N . GLY A 1 181 ? 1.066 15.922 -13.303 1.00 97.00 181 GLY A N 1
ATOM 1318 C CA . GLY A 1 181 ? 1.658 17.001 -12.503 1.00 97.00 181 GLY A CA 1
ATOM 1319 C C . GLY A 1 181 ? 1.954 16.597 -11.059 1.00 97.00 181 GLY A C 1
ATOM 1320 O O . GLY A 1 181 ? 1.720 17.399 -10.162 1.00 97.00 181 GLY A O 1
ATOM 1321 N N . ASN A 1 182 ? 2.404 15.362 -10.844 1.00 97.06 182 ASN A N 1
ATOM 1322 C CA . ASN A 1 182 ? 2.859 14.847 -9.554 1.00 97.06 182 ASN A CA 1
ATOM 1323 C C . ASN A 1 182 ? 4.380 14.569 -9.601 1.00 97.06 182 ASN A C 1
ATOM 1325 O O . ASN A 1 182 ? 5.063 14.879 -10.578 1.00 97.06 182 ASN A O 1
ATOM 1329 N N . ASP A 1 183 ? 4.930 13.961 -8.551 1.00 96.00 183 ASP A N 1
ATOM 1330 C CA . ASP A 1 183 ? 6.336 13.555 -8.457 1.00 96.00 183 ASP A CA 1
ATOM 1331 C C . ASP A 1 183 ? 6.529 12.041 -8.690 1.00 96.00 183 ASP A C 1
ATOM 1333 O O . ASP A 1 183 ? 7.492 11.448 -8.193 1.00 96.00 183 ASP A O 1
ATOM 1337 N N . ILE A 1 184 ? 5.627 11.395 -9.441 1.00 95.06 184 ILE A N 1
ATOM 1338 C CA . ILE A 1 184 ? 5.563 9.931 -9.545 1.00 95.06 184 ILE A CA 1
ATOM 1339 C C . ILE A 1 184 ? 6.775 9.389 -10.303 1.00 95.06 184 ILE A C 1
ATOM 1341 O O . ILE A 1 184 ? 6.994 9.713 -11.472 1.00 95.06 184 ILE A O 1
ATOM 1345 N N . VAL A 1 185 ? 7.538 8.511 -9.648 1.00 92.75 185 VAL A N 1
ATOM 1346 C CA . VAL A 1 185 ? 8.712 7.836 -10.236 1.00 92.75 185 VAL A CA 1
ATOM 1347 C C . VAL A 1 185 ? 8.369 6.430 -10.742 1.00 92.75 185 VAL A C 1
ATOM 1349 O O . VAL A 1 185 ? 8.992 5.933 -11.684 1.00 92.75 185 VAL A O 1
ATOM 1352 N N . SER A 1 186 ? 7.366 5.784 -10.143 1.00 88.00 186 SER A N 1
ATOM 1353 C CA . SER A 1 186 ? 6.894 4.455 -10.528 1.00 88.00 186 SER A CA 1
ATOM 1354 C C . SER A 1 186 ? 5.398 4.272 -10.267 1.00 88.00 186 SER A C 1
ATOM 1356 O O . SER A 1 186 ? 4.825 4.853 -9.343 1.00 88.00 186 SER A O 1
ATOM 1358 N N . VAL A 1 187 ? 4.782 3.427 -11.095 1.00 87.88 187 VAL A N 1
ATOM 1359 C CA . VAL A 1 187 ? 3.379 3.020 -10.987 1.00 87.88 187 VAL A CA 1
ATOM 1360 C C . VAL A 1 187 ? 3.321 1.497 -10.928 1.00 87.88 187 VAL A C 1
ATOM 1362 O O . VAL A 1 187 ? 3.927 0.828 -11.770 1.00 87.88 187 VAL A O 1
ATOM 1365 N N . THR A 1 188 ? 2.617 0.942 -9.944 1.00 84.31 188 THR A N 1
ATOM 1366 C CA . THR A 1 188 ? 2.474 -0.511 -9.752 1.00 84.31 188 THR A CA 1
ATOM 1367 C C . THR A 1 188 ? 1.016 -0.911 -9.521 1.00 84.31 188 THR A C 1
ATOM 1369 O O . THR A 1 188 ? 0.158 -0.076 -9.269 1.00 84.31 188 THR A O 1
ATOM 1372 N N . ASN A 1 189 ? 0.725 -2.211 -9.645 1.00 78.25 189 ASN A N 1
ATOM 1373 C CA . ASN A 1 189 ? -0.565 -2.827 -9.297 1.00 78.25 189 ASN A CA 1
ATOM 1374 C C . ASN A 1 189 ? -1.811 -2.258 -10.009 1.00 78.25 189 ASN A C 1
ATOM 1376 O O . ASN A 1 189 ? -2.878 -2.169 -9.409 1.00 78.25 189 ASN A O 1
ATOM 1380 N N . LEU A 1 190 ? -1.724 -1.926 -11.302 1.00 83.12 190 LEU A N 1
ATOM 1381 C CA . LEU A 1 190 ? -2.894 -1.488 -12.085 1.00 83.12 190 LEU A CA 1
ATOM 1382 C C . LEU A 1 190 ? -3.712 -2.634 -12.710 1.00 83.12 190 LEU A C 1
ATOM 1384 O O . LEU A 1 190 ? -4.732 -2.374 -13.337 1.00 83.12 190 LEU A O 1
ATOM 1388 N N . ALA A 1 191 ? -3.296 -3.894 -12.536 1.00 79.38 191 ALA A N 1
ATOM 1389 C CA . ALA A 1 191 ? -3.868 -5.062 -13.223 1.00 79.38 191 ALA A CA 1
ATOM 1390 C C . ALA A 1 191 ? -5.381 -5.260 -13.031 1.00 79.38 191 ALA A C 1
ATOM 1392 O O . ALA A 1 191 ? -6.030 -5.883 -13.865 1.00 79.38 191 ALA A O 1
ATOM 1393 N N . SER A 1 192 ? -5.942 -4.730 -11.946 1.00 81.25 192 SER A N 1
ATOM 1394 C CA . SER A 1 192 ? -7.367 -4.842 -11.631 1.00 81.25 192 SER A CA 1
ATOM 1395 C C . SER A 1 192 ? -8.233 -3.755 -12.290 1.00 81.25 192 SER A C 1
ATOM 1397 O O . SER A 1 192 ? -9.451 -3.911 -12.346 1.00 81.25 192 SER A O 1
ATOM 1399 N N . LEU A 1 193 ? -7.638 -2.680 -12.828 1.00 87.31 193 LEU A N 1
ATOM 1400 C CA . LEU A 1 193 ? -8.345 -1.574 -13.498 1.00 87.31 193 LEU A CA 1
ATOM 1401 C C . LEU A 1 193 ? -8.661 -1.907 -14.964 1.00 87.31 193 LEU A C 1
ATOM 1403 O O . LEU A 1 193 ? -8.295 -1.188 -15.891 1.00 87.31 193 LEU A O 1
ATOM 1407 N N . THR A 1 194 ? -9.326 -3.036 -15.183 1.00 88.25 194 THR A N 1
ATOM 1408 C CA . THR A 1 194 ? -9.537 -3.589 -16.533 1.00 88.25 194 THR A CA 1
ATOM 1409 C C . THR A 1 194 ? -10.456 -2.745 -17.421 1.00 88.25 194 THR A C 1
ATOM 1411 O O . THR A 1 194 ? -10.376 -2.860 -18.641 1.00 88.25 194 THR A O 1
ATOM 1414 N N . HIS A 1 195 ? -11.275 -1.871 -16.828 1.00 91.94 195 HIS A N 1
ATOM 1415 C CA . HIS A 1 195 ? -12.176 -0.952 -17.529 1.00 91.94 195 HIS A CA 1
ATOM 1416 C C . HIS A 1 195 ? -11.559 0.421 -17.836 1.00 91.94 195 HIS A C 1
ATOM 1418 O O . HIS A 1 195 ? -12.235 1.271 -18.416 1.00 91.94 195 HIS A O 1
ATOM 1424 N N . LEU A 1 196 ? -10.293 0.652 -17.474 1.00 93.69 196 LEU A N 1
ATOM 1425 C CA . LEU A 1 196 ? -9.660 1.958 -17.624 1.00 93.69 196 LEU A CA 1
ATOM 1426 C C . LEU A 1 196 ? -9.455 2.314 -19.102 1.00 93.69 196 LEU A C 1
ATOM 1428 O O . LEU A 1 196 ? -8.771 1.603 -19.838 1.00 93.69 196 LEU A O 1
ATOM 1432 N N . GLN A 1 197 ? -10.008 3.453 -19.515 1.00 96.19 197 GLN A N 1
ATOM 1433 C CA . GLN A 1 197 ? -9.960 3.959 -20.889 1.00 96.19 197 GLN A CA 1
ATOM 1434 C C . GLN A 1 197 ? -9.047 5.179 -21.025 1.00 96.19 197 GLN A C 1
ATOM 1436 O O . GLN A 1 197 ? -8.422 5.362 -22.073 1.00 96.19 197 GLN A O 1
ATOM 1441 N N . HIS A 1 198 ? -8.955 6.012 -19.989 1.00 97.44 198 HIS A N 1
ATOM 1442 C CA . HIS A 1 198 ? -8.135 7.219 -19.981 1.00 97.44 198 HIS A CA 1
ATOM 1443 C C . HIS A 1 198 ? -7.161 7.204 -18.802 1.00 97.44 198 HIS A C 1
ATOM 1445 O O . HIS A 1 198 ? -7.578 7.201 -17.643 1.00 97.44 198 HIS A O 1
ATOM 1451 N N . LEU A 1 199 ? -5.865 7.233 -19.113 1.00 95.69 199 LEU A N 1
ATOM 1452 C CA . LEU A 1 199 ? -4.790 7.342 -18.133 1.00 95.69 199 LEU A CA 1
ATOM 1453 C C . LEU A 1 199 ? -3.888 8.534 -18.468 1.00 95.69 199 LEU A C 1
ATOM 1455 O O . LEU A 1 199 ? -3.220 8.542 -19.508 1.00 95.69 199 LEU A O 1
ATOM 1459 N N . ASP A 1 200 ? -3.846 9.517 -17.570 1.00 97.75 200 ASP A N 1
ATOM 1460 C CA . ASP A 1 200 ? -2.942 10.663 -17.673 1.00 97.75 200 ASP A CA 1
ATOM 1461 C C . ASP A 1 200 ? -1.835 10.593 -16.614 1.00 97.75 200 ASP A C 1
ATOM 1463 O O . ASP A 1 200 ? -2.076 10.801 -15.426 1.00 97.75 200 ASP A O 1
ATOM 1467 N N . LEU A 1 201 ? -0.614 10.303 -17.060 1.00 96.69 201 LEU A N 1
ATOM 1468 C CA . LEU A 1 201 ? 0.618 10.274 -16.268 1.00 96.69 201 LEU A CA 1
ATOM 1469 C C . LEU A 1 201 ? 1.587 11.393 -16.686 1.00 96.69 201 LEU A C 1
ATOM 1471 O O . LEU A 1 201 ? 2.779 11.339 -16.373 1.00 96.69 201 LEU A O 1
ATOM 1475 N N . SER A 1 202 ? 1.107 12.411 -17.398 1.00 97.56 202 SER A N 1
ATOM 1476 C CA . SER A 1 202 ? 1.948 13.500 -17.890 1.00 97.56 202 SER A CA 1
ATOM 1477 C C . SER A 1 202 ? 2.519 14.375 -16.771 1.00 97.56 202 SER A C 1
ATOM 1479 O O . SER A 1 202 ? 1.981 14.421 -15.665 1.00 97.56 202 SER A O 1
ATOM 1481 N N . SER A 1 203 ? 3.619 15.081 -17.033 1.00 97.81 203 SER A N 1
ATOM 1482 C CA . SER A 1 203 ? 4.256 15.980 -16.058 1.00 97.81 203 SER A CA 1
ATOM 1483 C C . SER A 1 203 ? 4.607 15.263 -14.741 1.00 97.81 203 SER A C 1
ATOM 1485 O O . SER A 1 203 ? 4.234 15.721 -13.665 1.00 97.81 203 SER A O 1
ATOM 1487 N N . ASN A 1 204 ? 5.269 14.108 -14.835 1.00 97.81 204 ASN A N 1
ATOM 1488 C CA . ASN A 1 204 ? 5.724 13.291 -13.703 1.00 97.81 204 ASN A CA 1
ATOM 1489 C C . ASN A 1 204 ? 7.240 13.023 -13.815 1.00 97.81 204 ASN A C 1
ATOM 1491 O O . ASN A 1 204 ? 7.953 13.685 -14.572 1.00 97.81 204 ASN A O 1
ATOM 1495 N N . ARG A 1 205 ? 7.773 12.068 -13.043 1.00 96.69 205 ARG A N 1
ATOM 1496 C CA . ARG A 1 205 ? 9.208 11.731 -12.998 1.00 96.69 205 ARG A CA 1
ATOM 1497 C C . ARG A 1 205 ? 9.499 10.306 -13.476 1.00 96.69 205 ARG A C 1
ATOM 1499 O O . ARG A 1 205 ? 10.490 9.700 -13.058 1.00 96.69 205 ARG A O 1
ATOM 1506 N N . LEU A 1 206 ? 8.652 9.754 -14.344 1.00 95.06 206 LEU A N 1
ATOM 1507 C CA . LEU A 1 206 ? 8.824 8.401 -14.867 1.00 95.06 206 LEU A CA 1
ATOM 1508 C C . LEU A 1 206 ? 10.083 8.321 -15.734 1.00 95.06 206 LEU A C 1
ATOM 1510 O O . LEU A 1 206 ? 10.297 9.161 -16.603 1.00 95.06 206 LEU A O 1
ATOM 1514 N N . THR A 1 207 ? 10.902 7.288 -15.527 1.00 93.75 207 THR A N 1
ATOM 1515 C CA . THR A 1 207 ? 12.150 7.071 -16.291 1.00 93.75 207 THR A CA 1
ATOM 1516 C C . THR A 1 207 ? 12.055 5.952 -17.329 1.00 93.75 207 THR A C 1
ATOM 1518 O O . THR A 1 207 ? 12.898 5.847 -18.227 1.00 93.75 207 THR A O 1
ATOM 1521 N N . SER A 1 208 ? 11.019 5.120 -17.233 1.00 90.12 208 SER A N 1
ATOM 1522 C CA . SER A 1 208 ? 10.740 4.021 -18.156 1.00 90.12 208 SER A CA 1
ATOM 1523 C C . SER A 1 208 ? 9.265 3.644 -18.131 1.00 90.12 208 SER A C 1
ATOM 1525 O O . SER A 1 208 ? 8.616 3.775 -17.094 1.00 90.12 208 SER A O 1
ATOM 1527 N N . VAL A 1 209 ? 8.774 3.090 -19.237 1.00 86.19 209 VAL A N 1
ATOM 1528 C CA . VAL A 1 209 ? 7.440 2.481 -19.329 1.00 86.19 209 VAL A CA 1
ATOM 1529 C C . VAL A 1 209 ? 7.618 0.983 -19.536 1.00 86.19 209 VAL A C 1
ATOM 1531 O O . VAL A 1 209 ? 8.195 0.568 -20.543 1.00 86.19 209 VAL A O 1
ATOM 1534 N N . SER A 1 210 ? 7.146 0.180 -18.579 1.00 80.75 210 SER A N 1
ATOM 1535 C CA . SER A 1 210 ? 7.235 -1.278 -18.676 1.00 80.75 210 SER A CA 1
ATOM 1536 C C . SER A 1 210 ? 5.995 -1.885 -19.328 1.00 80.75 210 SER A C 1
ATOM 1538 O O . SER A 1 210 ? 4.870 -1.451 -19.080 1.00 80.75 210 SER A O 1
ATOM 1540 N N . ALA A 1 211 ? 6.191 -2.948 -20.105 1.00 79.06 211 ALA A N 1
ATOM 1541 C CA . ALA A 1 211 ? 5.137 -3.758 -20.696 1.00 79.06 211 ALA A CA 1
ATOM 1542 C C . ALA A 1 211 ? 4.190 -4.339 -19.634 1.00 79.06 211 ALA A C 1
ATOM 1544 O O . ALA A 1 211 ? 3.002 -4.487 -19.894 1.00 79.06 211 ALA A O 1
ATOM 1545 N N . THR A 1 212 ? 4.675 -4.631 -18.423 1.00 77.00 212 THR A N 1
ATOM 1546 C CA . THR A 1 212 ? 3.828 -5.129 -17.322 1.00 77.00 212 THR A CA 1
ATOM 1547 C C . THR A 1 212 ? 2.811 -4.093 -16.847 1.00 77.00 212 THR A C 1
ATOM 1549 O O . THR A 1 212 ? 1.698 -4.461 -16.481 1.00 77.00 212 THR A O 1
ATOM 1552 N N . LEU A 1 213 ? 3.169 -2.806 -16.888 1.00 76.06 213 LEU A N 1
ATOM 1553 C CA . LEU A 1 213 ? 2.300 -1.704 -16.482 1.00 76.06 213 LEU A CA 1
ATOM 1554 C C . LEU A 1 213 ? 1.166 -1.493 -17.484 1.00 76.06 213 LEU A C 1
ATOM 1556 O O . LEU A 1 213 ? 0.010 -1.366 -17.095 1.00 76.06 213 LEU A O 1
ATOM 1560 N N . VAL A 1 214 ? 1.499 -1.439 -18.773 1.00 81.69 214 VAL A N 1
ATOM 1561 C CA . VAL A 1 214 ? 0.524 -1.064 -19.801 1.00 81.69 214 VAL A CA 1
ATOM 1562 C C . VAL A 1 214 ? -0.300 -2.272 -20.241 1.00 81.69 214 VAL A C 1
ATOM 1564 O O . VAL A 1 214 ? -1.511 -2.152 -20.385 1.00 81.69 214 VAL A O 1
ATOM 1567 N N . ASN A 1 215 ? 0.285 -3.470 -20.362 1.00 82.75 215 ASN A N 1
ATOM 1568 C CA . ASN A 1 215 ? -0.477 -4.667 -20.754 1.00 82.75 215 ASN A CA 1
ATOM 1569 C C . ASN A 1 215 ? -1.536 -5.087 -19.720 1.00 82.75 215 ASN A C 1
ATOM 1571 O O . ASN A 1 215 ? -2.442 -5.846 -20.051 1.00 82.75 215 ASN A O 1
ATOM 1575 N N . ALA A 1 216 ? -1.445 -4.576 -18.492 1.00 82.81 216 ALA A N 1
ATOM 1576 C CA . ALA A 1 216 ? -2.477 -4.699 -17.468 1.00 82.81 216 ALA A CA 1
ATOM 1577 C C . ALA A 1 216 ? -3.787 -3.946 -17.802 1.00 82.81 216 ALA A C 1
ATOM 1579 O O . ALA A 1 216 ? -4.797 -4.193 -17.151 1.00 82.81 216 ALA A O 1
ATOM 1580 N N . LEU A 1 217 ? -3.784 -3.051 -18.799 1.00 90.81 217 LEU A N 1
ATOM 1581 C CA . LEU A 1 217 ? -4.882 -2.132 -19.129 1.00 90.81 217 LEU A CA 1
ATOM 1582 C C . LEU A 1 217 ? -5.347 -2.321 -20.591 1.00 90.81 217 LEU A C 1
ATOM 1584 O O . LEU A 1 217 ? -4.950 -1.555 -21.477 1.00 90.81 217 LEU A O 1
ATOM 1588 N N . PRO A 1 218 ? -6.146 -3.360 -20.891 1.00 90.06 218 PRO A N 1
ATOM 1589 C CA . PRO A 1 218 ? -6.483 -3.733 -22.271 1.00 90.06 218 PRO A CA 1
ATOM 1590 C C . PRO A 1 218 ? -7.485 -2.788 -22.962 1.00 90.06 218 PRO A C 1
ATOM 1592 O O . PRO A 1 218 ? -7.467 -2.668 -24.187 1.00 90.06 218 PRO A O 1
ATOM 1595 N N . GLU A 1 219 ? -8.333 -2.094 -22.198 1.00 93.50 219 GLU A N 1
ATOM 1596 C CA . GLU A 1 219 ? -9.380 -1.190 -22.713 1.00 93.50 219 GLU A CA 1
ATOM 1597 C C . GLU A 1 219 ? -8.905 0.262 -22.901 1.00 93.50 219 GLU A C 1
ATOM 1599 O O . GLU A 1 219 ? -9.697 1.165 -23.181 1.00 93.50 219 GLU A O 1
ATOM 1604 N N . LEU A 1 220 ? -7.598 0.504 -22.771 1.00 95.00 220 LEU A N 1
ATOM 1605 C CA . LEU A 1 220 ? -7.036 1.846 -22.809 1.00 95.00 220 LEU A CA 1
ATOM 1606 C C . LEU A 1 220 ? -7.220 2.492 -24.192 1.00 95.00 220 LEU A C 1
ATOM 1608 O O . LEU A 1 220 ? -6.748 1.970 -25.202 1.00 95.00 220 LEU A O 1
ATOM 1612 N N . ARG A 1 221 ? -7.857 3.667 -24.220 1.00 96.81 221 ARG A N 1
ATOM 1613 C CA . ARG A 1 221 ? -8.077 4.503 -25.414 1.00 96.81 221 ARG A CA 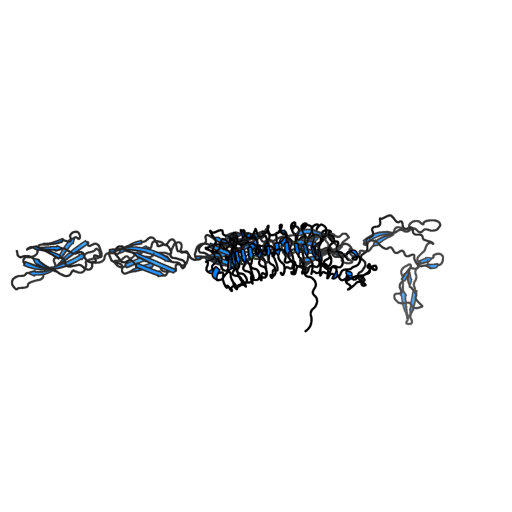1
ATOM 1614 C C . ARG A 1 221 ? -7.139 5.699 -25.465 1.00 96.81 221 ARG A C 1
ATOM 1616 O O . ARG A 1 221 ? -6.745 6.123 -26.549 1.00 96.81 221 ARG A O 1
ATOM 1623 N N . GLN A 1 222 ? -6.782 6.266 -24.318 1.00 97.81 222 GLN A N 1
ATOM 1624 C CA . GLN A 1 222 ? -5.935 7.452 -24.240 1.00 97.81 222 GLN A CA 1
ATOM 1625 C C . GLN A 1 222 ? -4.856 7.273 -23.178 1.00 97.81 222 GLN A C 1
ATOM 1627 O O . GLN A 1 222 ? -5.165 6.978 -22.023 1.00 97.81 222 GLN A O 1
ATOM 1632 N N . LEU A 1 223 ? -3.605 7.483 -23.584 1.00 96.44 223 LEU A N 1
ATOM 1633 C CA . LEU A 1 223 ? -2.439 7.406 -22.716 1.00 96.44 223 LEU A CA 1
ATOM 1634 C C . LEU A 1 223 ? -1.552 8.640 -22.885 1.00 96.44 223 LEU A C 1
ATOM 1636 O O . LEU A 1 223 ? -1.006 8.889 -23.965 1.00 96.44 223 LEU A O 1
ATOM 1640 N N . TRP A 1 224 ? -1.384 9.378 -21.793 1.00 98.06 224 TRP A N 1
ATOM 1641 C CA . TRP A 1 224 ? -0.576 10.594 -21.737 1.00 98.06 224 TRP A CA 1
ATOM 1642 C C . TRP A 1 224 ? 0.647 10.356 -20.855 1.00 98.06 224 TRP A C 1
ATOM 1644 O O . TRP A 1 224 ? 0.519 10.060 -19.669 1.00 98.06 224 TRP A O 1
ATOM 1654 N N . LEU A 1 225 ? 1.835 10.447 -21.446 1.00 97.25 225 LEU A N 1
ATOM 1655 C CA . LEU A 1 225 ? 3.130 10.221 -20.795 1.00 97.25 225 LEU A CA 1
ATOM 1656 C C . LEU A 1 225 ? 4.106 11.379 -21.047 1.00 97.25 225 LEU A C 1
ATOM 1658 O O . LEU A 1 225 ? 5.297 11.267 -20.748 1.00 97.25 225 LEU A O 1
ATOM 1662 N N . GLN A 1 226 ? 3.626 12.486 -21.610 1.00 96.81 226 GLN A N 1
ATOM 1663 C CA . GLN A 1 226 ? 4.461 13.634 -21.927 1.00 96.81 226 GLN A CA 1
ATOM 1664 C C . GLN A 1 226 ? 5.023 14.326 -20.684 1.00 96.81 226 GLN A C 1
ATOM 1666 O O . GLN A 1 226 ? 4.490 14.151 -19.589 1.00 96.81 226 GLN A O 1
ATOM 1671 N N . ASP A 1 227 ? 6.079 15.119 -20.852 1.00 97.88 227 ASP A N 1
ATOM 1672 C CA . ASP A 1 227 ? 6.743 15.845 -19.760 1.00 97.88 227 ASP A CA 1
ATOM 1673 C C . ASP A 1 227 ? 7.200 14.899 -18.631 1.00 97.88 227 ASP A C 1
ATOM 1675 O O . ASP A 1 227 ? 6.889 15.093 -17.456 1.00 97.88 227 ASP A O 1
ATOM 1679 N N . ASN A 1 228 ? 7.899 13.825 -18.990 1.00 97.69 228 ASN A N 1
ATOM 1680 C CA . ASN A 1 228 ? 8.503 12.885 -18.044 1.00 97.69 228 ASN A CA 1
ATOM 1681 C C . ASN A 1 228 ? 10.019 12.782 -18.305 1.00 97.69 228 ASN A C 1
ATOM 1683 O O . ASN A 1 228 ? 10.597 13.540 -19.081 1.00 97.69 228 ASN A O 1
ATOM 1687 N N . ALA A 1 229 ? 10.697 11.847 -17.639 1.00 96.25 229 ALA A N 1
ATOM 1688 C CA . ALA A 1 229 ? 12.124 11.580 -17.816 1.00 96.25 229 ALA A CA 1
ATOM 1689 C C . ALA A 1 229 ? 12.377 10.235 -18.525 1.00 96.25 229 ALA A C 1
ATOM 1691 O O . ALA A 1 229 ? 13.374 9.561 -18.244 1.00 96.25 229 ALA A O 1
ATOM 1692 N N . ILE A 1 230 ? 11.468 9.798 -19.406 1.00 95.94 230 ILE A N 1
ATOM 1693 C CA . ILE A 1 230 ? 11.507 8.456 -19.997 1.00 95.94 230 ILE A CA 1
ATOM 1694 C C . ILE A 1 230 ? 12.700 8.352 -20.947 1.00 95.94 230 ILE A C 1
ATOM 1696 O O . ILE A 1 230 ? 12.769 9.047 -21.955 1.00 95.94 230 ILE A O 1
ATOM 1700 N N . THR A 1 231 ? 13.626 7.445 -20.635 1.00 92.38 231 THR A N 1
ATOM 1701 C CA . THR A 1 231 ? 14.835 7.182 -21.442 1.00 92.38 231 THR A CA 1
ATOM 1702 C C . THR A 1 231 ? 14.748 5.880 -22.233 1.00 92.38 231 THR A C 1
ATOM 1704 O O . THR A 1 231 ? 15.470 5.693 -23.211 1.00 92.38 231 THR A O 1
ATOM 1707 N N . ARG A 1 232 ? 13.874 4.958 -21.810 1.00 84.75 232 ARG A N 1
ATOM 1708 C CA . ARG A 1 232 ? 13.736 3.618 -22.391 1.00 84.75 232 ARG A CA 1
ATOM 1709 C C . ARG A 1 232 ? 12.292 3.128 -22.370 1.00 84.75 232 ARG A C 1
ATOM 1711 O O . ARG A 1 232 ? 11.554 3.368 -21.413 1.00 84.75 232 ARG A O 1
ATOM 1718 N N . LEU A 1 233 ? 11.940 2.382 -23.410 1.00 87.00 233 LEU A N 1
ATOM 1719 C CA . LEU A 1 233 ? 10.694 1.635 -23.547 1.00 87.00 233 LEU A CA 1
ATOM 1720 C C . LEU A 1 233 ? 11.037 0.148 -23.686 1.00 87.00 233 LEU A C 1
ATOM 1722 O O . LEU A 1 233 ? 12.052 -0.188 -24.302 1.00 87.00 233 LEU A O 1
ATOM 1726 N N . ASP A 1 234 ? 10.196 -0.732 -23.145 1.00 80.44 234 ASP A N 1
ATOM 1727 C CA . ASP A 1 234 ? 10.306 -2.172 -23.409 1.00 80.44 234 ASP A CA 1
ATOM 1728 C C . ASP A 1 234 ? 10.136 -2.471 -24.913 1.00 80.44 234 ASP A C 1
ATOM 1730 O O . ASP A 1 234 ? 9.666 -1.634 -25.681 1.00 80.44 234 ASP A O 1
ATOM 1734 N N . THR A 1 235 ? 10.513 -3.670 -25.369 1.00 79.81 235 THR A N 1
ATOM 1735 C CA . THR A 1 235 ? 10.501 -4.016 -26.807 1.00 79.81 235 THR A CA 1
ATOM 1736 C C . THR A 1 235 ? 9.099 -4.028 -27.426 1.00 79.81 235 THR A C 1
ATOM 1738 O O . THR A 1 235 ? 8.948 -3.698 -28.603 1.00 79.81 235 THR A O 1
ATOM 1741 N N . THR A 1 236 ? 8.075 -4.398 -26.646 1.00 83.00 236 THR A N 1
ATOM 1742 C CA . THR A 1 236 ? 6.659 -4.487 -27.064 1.00 83.00 236 THR A CA 1
ATOM 1743 C C . THR A 1 236 ? 5.712 -3.972 -25.961 1.00 83.00 236 THR A C 1
ATOM 1745 O O . THR A 1 236 ? 4.915 -4.726 -25.404 1.00 83.00 236 THR A O 1
ATOM 1748 N N . PRO A 1 237 ? 5.792 -2.677 -25.605 1.00 79.75 237 PRO A N 1
ATOM 1749 C CA . PRO A 1 237 ? 5.114 -2.127 -24.435 1.00 79.75 237 PRO A CA 1
ATOM 1750 C C . PRO A 1 237 ? 3.603 -1.955 -24.638 1.00 79.75 237 PRO A C 1
ATOM 1752 O O . PRO A 1 237 ? 2.886 -1.887 -23.651 1.00 79.75 237 PRO A O 1
ATOM 1755 N N . PHE A 1 238 ? 3.126 -1.913 -25.890 1.00 87.31 238 PHE A N 1
ATOM 1756 C CA . PHE A 1 238 ? 1.721 -1.673 -26.241 1.00 87.31 238 PHE A CA 1
ATOM 1757 C C . PHE A 1 238 ? 1.048 -2.877 -26.918 1.00 87.31 238 PHE A C 1
ATOM 1759 O O . PHE A 1 238 ? 0.145 -2.717 -27.739 1.00 87.31 238 PHE A O 1
ATOM 1766 N N . VAL A 1 239 ? 1.513 -4.099 -26.640 1.00 85.69 239 VAL A N 1
ATOM 1767 C CA . VAL A 1 239 ? 1.037 -5.298 -27.353 1.00 85.69 239 VAL A CA 1
ATOM 1768 C C . VAL A 1 239 ? -0.426 -5.638 -27.041 1.00 85.69 239 VAL A C 1
ATOM 1770 O O . VAL A 1 239 ? -1.113 -6.180 -27.904 1.00 85.69 239 VAL A O 1
ATOM 1773 N N . ALA A 1 240 ? -0.927 -5.294 -25.850 1.00 85.62 240 ALA A N 1
ATOM 1774 C CA . ALA A 1 240 ? -2.325 -5.519 -25.471 1.00 85.62 240 ALA A CA 1
ATOM 1775 C C . ALA A 1 240 ? -3.272 -4.363 -25.867 1.00 85.62 240 ALA A C 1
ATOM 1777 O O . ALA A 1 240 ? -4.491 -4.516 -25.811 1.00 85.62 240 ALA A O 1
ATOM 1778 N N . GLN A 1 241 ? -2.737 -3.213 -26.290 1.00 91.12 241 GLN A N 1
ATOM 1779 C CA . GLN A 1 241 ? -3.468 -1.950 -26.470 1.00 91.12 241 GLN A CA 1
ATOM 1780 C C . GLN A 1 241 ? -4.153 -1.841 -27.842 1.00 91.12 241 GLN A C 1
ATOM 1782 O O . GLN A 1 241 ? -3.872 -0.955 -28.647 1.00 91.12 241 GLN A O 1
ATOM 1787 N N . THR A 1 242 ? -5.088 -2.745 -28.120 1.00 91.06 242 THR A N 1
ATOM 1788 C CA . THR A 1 242 ? -5.788 -2.787 -29.419 1.00 91.06 242 THR A CA 1
ATOM 1789 C C . THR A 1 242 ? -6.785 -1.639 -29.626 1.00 91.06 242 THR A C 1
ATOM 1791 O O . THR A 1 242 ? -7.034 -1.253 -30.769 1.00 91.06 242 THR A O 1
ATOM 1794 N N . HIS A 1 243 ? -7.294 -1.049 -28.540 1.00 94.00 243 HIS A N 1
ATOM 1795 C CA . HIS A 1 243 ? -8.254 0.063 -28.547 1.00 94.00 243 HIS A CA 1
ATOM 1796 C C . HIS A 1 243 ? -7.613 1.452 -28.409 1.00 94.00 243 HIS A C 1
ATOM 1798 O O . HIS A 1 243 ? -8.332 2.449 -28.363 1.00 94.00 243 HIS A O 1
ATOM 1804 N N . LEU A 1 244 ? -6.281 1.539 -28.339 1.00 96.00 244 LEU A N 1
ATOM 1805 C CA . LEU A 1 244 ? -5.592 2.799 -28.074 1.00 96.00 244 LEU A CA 1
ATOM 1806 C C . LEU A 1 244 ? -5.729 3.761 -29.257 1.00 96.00 244 LEU A C 1
ATOM 1808 O O . LEU A 1 244 ? -5.273 3.472 -30.358 1.00 96.00 244 LEU A O 1
ATOM 1812 N N . GLU A 1 245 ? -6.336 4.916 -29.002 1.00 97.00 245 GLU A N 1
ATOM 1813 C CA . GLU A 1 245 ? -6.633 5.970 -29.972 1.00 97.00 245 GLU A CA 1
ATOM 1814 C C . GLU A 1 245 ? -5.608 7.105 -29.917 1.00 97.00 245 GLU A C 1
ATOM 1816 O O . GLU A 1 245 ? -5.223 7.643 -30.958 1.00 97.00 245 GLU A O 1
ATOM 1821 N N . LYS A 1 246 ? -5.160 7.480 -28.713 1.00 97.88 246 LYS A N 1
ATOM 1822 C CA . LYS A 1 246 ? -4.232 8.597 -28.499 1.00 97.88 246 LYS A CA 1
ATOM 1823 C C . LYS A 1 246 ? -3.073 8.188 -27.604 1.00 97.88 246 LYS A C 1
ATOM 1825 O O . LYS A 1 246 ? -3.293 7.703 -26.495 1.00 97.88 246 LYS A O 1
ATOM 1830 N N . LEU A 1 247 ? -1.858 8.449 -28.073 1.00 97.19 247 LEU A N 1
ATOM 1831 C CA . LEU A 1 247 ? -0.622 8.235 -27.331 1.00 97.19 247 LEU A CA 1
ATOM 1832 C C . LEU A 1 247 ? 0.258 9.481 -27.426 1.00 97.19 247 LEU A C 1
ATOM 1834 O O . LEU A 1 247 ? 0.597 9.910 -28.530 1.00 97.19 247 LEU A O 1
ATOM 1838 N N . SER A 1 248 ? 0.660 10.029 -26.281 1.00 97.81 248 SER A N 1
ATOM 1839 C CA . SER A 1 248 ? 1.681 11.077 -26.220 1.00 97.81 248 SER A CA 1
ATOM 1840 C C . SER A 1 248 ? 2.859 10.641 -25.357 1.00 97.81 248 SER A C 1
ATOM 1842 O O . SER A 1 248 ? 2.693 10.274 -24.198 1.00 97.81 248 SER A O 1
ATOM 1844 N N . LEU A 1 249 ? 4.046 10.690 -25.952 1.00 97.25 249 LEU A N 1
ATOM 1845 C CA . LEU A 1 249 ? 5.367 10.484 -25.358 1.00 97.25 249 LEU A CA 1
ATOM 1846 C C . LEU A 1 249 ? 6.218 11.759 -25.496 1.00 97.25 249 LEU A C 1
ATOM 1848 O O . LEU A 1 249 ? 7.444 11.696 -25.400 1.00 97.25 249 LEU A O 1
ATOM 1852 N N . ALA A 1 250 ? 5.589 12.905 -25.767 1.00 97.94 250 ALA A N 1
ATOM 1853 C CA . ALA A 1 250 ? 6.297 14.150 -26.029 1.00 97.94 250 ALA A CA 1
ATOM 1854 C C . ALA A 1 250 ? 7.141 14.615 -24.830 1.00 97.94 250 ALA A C 1
ATOM 1856 O O . ALA A 1 250 ? 6.867 14.227 -23.697 1.00 97.94 250 ALA A O 1
ATOM 1857 N N . SER A 1 251 ? 8.163 15.435 -25.059 1.00 97.81 251 SER A N 1
ATOM 1858 C CA . SER A 1 251 ? 8.941 16.074 -23.981 1.00 97.81 251 SER A CA 1
ATOM 1859 C C . SER A 1 251 ? 9.507 15.036 -22.996 1.00 97.81 251 SER A C 1
ATOM 1861 O O . SER A 1 251 ? 9.257 15.070 -21.791 1.00 97.81 251 SER A O 1
ATOM 1863 N N . ASN A 1 252 ? 10.224 14.055 -23.547 1.00 98.00 252 ASN A N 1
ATOM 1864 C CA . ASN A 1 252 ? 10.896 12.968 -22.831 1.00 98.00 252 ASN A CA 1
ATOM 1865 C C . ASN A 1 252 ? 12.362 12.859 -23.303 1.00 98.00 252 ASN A C 1
ATOM 1867 O O . ASN A 1 252 ? 12.871 13.720 -24.018 1.00 98.00 252 ASN A O 1
ATOM 1871 N N . LEU A 1 253 ? 13.080 11.815 -22.881 1.00 96.50 253 LEU A N 1
ATOM 1872 C CA . LEU A 1 253 ? 14.509 11.620 -23.157 1.00 96.50 253 LEU A CA 1
ATOM 1873 C C . LEU A 1 253 ? 14.764 10.406 -24.070 1.00 96.50 253 LEU A C 1
ATOM 1875 O O . LEU A 1 253 ? 15.794 9.735 -23.955 1.00 96.50 253 LEU A O 1
ATOM 1879 N N . LEU A 1 254 ? 13.819 10.083 -24.959 1.00 95.44 254 LEU A N 1
ATOM 1880 C CA . LEU A 1 254 ? 13.926 8.932 -25.858 1.00 95.44 254 LEU A CA 1
ATOM 1881 C C . LEU A 1 254 ? 14.910 9.217 -26.995 1.00 95.44 254 LEU A C 1
ATOM 1883 O O . LEU A 1 254 ? 14.797 10.225 -27.685 1.00 95.44 254 LEU A O 1
ATOM 1887 N N . THR A 1 255 ? 15.835 8.290 -27.244 1.00 93.12 255 THR A N 1
ATOM 1888 C CA . THR A 1 255 ? 16.797 8.378 -28.362 1.00 93.12 255 THR A CA 1
ATOM 1889 C C . THR A 1 255 ? 16.419 7.506 -29.559 1.00 93.12 255 THR A C 1
ATOM 1891 O O . THR A 1 255 ? 16.830 7.767 -30.694 1.00 93.12 255 THR A O 1
ATOM 1894 N N . GLN A 1 256 ? 15.625 6.460 -29.316 1.00 89.69 256 GLN A N 1
ATOM 1895 C CA . GLN A 1 256 ? 15.124 5.516 -30.312 1.00 89.69 256 GLN A CA 1
ATOM 1896 C C . GLN A 1 256 ? 13.762 4.958 -29.879 1.00 89.69 256 GLN A C 1
ATOM 1898 O O . GLN A 1 256 ? 13.447 4.916 -28.690 1.00 89.69 256 GLN A O 1
ATOM 1903 N N . LEU A 1 257 ? 12.981 4.480 -30.851 1.00 89.75 257 LEU A N 1
ATOM 1904 C CA . LEU A 1 257 ? 11.722 3.767 -30.629 1.00 89.75 257 LEU A CA 1
ATOM 1905 C C . LEU A 1 257 ? 11.868 2.296 -31.061 1.00 89.75 257 LEU A C 1
ATOM 1907 O O . LEU A 1 257 ? 12.393 2.043 -32.151 1.00 89.75 257 LEU A O 1
ATOM 1911 N N . PRO A 1 258 ? 11.398 1.314 -30.267 1.00 87.25 258 PRO A N 1
ATOM 1912 C CA . PRO A 1 258 ? 11.381 -0.084 -30.688 1.00 87.25 258 PRO A CA 1
ATOM 1913 C C . PRO A 1 258 ? 10.533 -0.285 -31.952 1.00 87.25 258 PRO A C 1
ATOM 1915 O O . PRO A 1 258 ? 9.399 0.179 -32.036 1.00 87.25 258 PRO A O 1
ATOM 1918 N N . THR A 1 259 ? 11.047 -1.036 -32.928 1.00 83.25 259 THR A N 1
ATOM 1919 C CA . THR A 1 259 ? 10.449 -1.157 -34.276 1.00 83.25 259 THR A CA 1
ATOM 1920 C C . THR A 1 259 ? 9.051 -1.774 -34.315 1.00 83.25 259 THR A C 1
ATOM 1922 O O . THR A 1 259 ? 8.336 -1.558 -35.288 1.00 83.25 259 THR A O 1
ATOM 1925 N N . SER A 1 260 ? 8.665 -2.539 -33.289 1.00 83.75 260 SER A N 1
ATOM 1926 C CA . SER A 1 260 ? 7.373 -3.242 -33.207 1.00 83.75 260 SER A CA 1
ATOM 1927 C C . SER A 1 260 ? 6.473 -2.735 -32.077 1.00 83.75 260 SER A C 1
ATOM 1929 O O . SER A 1 260 ? 5.461 -3.366 -31.779 1.00 83.75 260 SER A O 1
ATOM 1931 N N . MET A 1 261 ? 6.810 -1.610 -31.432 1.00 88.00 261 MET A N 1
ATOM 1932 C CA . MET A 1 261 ? 6.063 -1.149 -30.254 1.00 88.00 261 MET A CA 1
ATOM 1933 C C . MET A 1 261 ? 4.598 -0.799 -30.562 1.00 88.00 261 MET A C 1
ATOM 1935 O O . MET A 1 261 ? 3.769 -0.936 -29.675 1.00 88.00 261 MET A O 1
ATOM 1939 N N . LEU A 1 262 ? 4.281 -0.377 -31.794 1.00 88.75 262 LEU A N 1
ATOM 1940 C CA . LEU A 1 262 ? 2.932 0.026 -32.230 1.00 88.75 262 LEU A CA 1
ATOM 1941 C C . LEU A 1 262 ? 2.227 -1.036 -33.090 1.00 88.75 262 LEU A C 1
ATOM 1943 O O . LEU A 1 262 ? 1.177 -0.771 -33.668 1.00 88.75 262 LEU A O 1
ATOM 1947 N N . ALA A 1 263 ? 2.784 -2.247 -33.200 1.00 85.69 263 ALA A N 1
ATOM 1948 C CA . ALA A 1 263 ? 2.268 -3.257 -34.127 1.00 85.69 263 ALA A CA 1
ATOM 1949 C C . ALA A 1 263 ? 0.816 -3.685 -33.822 1.00 85.69 263 ALA A C 1
ATOM 1951 O O . ALA A 1 263 ? 0.083 -4.056 -34.736 1.00 85.69 263 ALA A O 1
ATOM 1952 N N . ALA A 1 264 ? 0.397 -3.623 -32.552 1.00 85.75 264 ALA A N 1
ATOM 1953 C CA . ALA A 1 264 ? -0.946 -4.004 -32.108 1.00 85.75 264 ALA A CA 1
ATOM 1954 C C . ALA A 1 264 ? -1.936 -2.822 -31.997 1.00 85.75 264 ALA A C 1
ATOM 1956 O O . ALA A 1 264 ? -3.148 -3.043 -31.953 1.00 85.75 264 ALA A O 1
ATOM 1957 N N . THR A 1 265 ? -1.459 -1.570 -31.989 1.00 89.94 265 THR A N 1
ATOM 1958 C CA . THR A 1 265 ? -2.269 -0.362 -31.733 1.00 89.94 265 THR A CA 1
ATOM 1959 C C . THR A 1 265 ? -2.961 0.136 -33.007 1.00 89.94 265 THR A C 1
ATOM 1961 O O . THR A 1 265 ? -2.708 1.236 -33.496 1.00 89.94 265 THR A O 1
ATOM 1964 N N . THR A 1 266 ? -3.814 -0.697 -33.600 1.00 88.12 266 THR A N 1
ATOM 1965 C CA . THR A 1 266 ? -4.428 -0.418 -34.916 1.00 88.12 266 THR A CA 1
ATOM 1966 C C . THR A 1 266 ? -5.486 0.693 -34.900 1.00 88.12 266 THR A C 1
ATOM 1968 O O . THR A 1 266 ? -5.750 1.289 -35.945 1.00 88.12 266 THR A O 1
ATOM 1971 N N . ALA A 1 267 ? -6.054 1.006 -33.730 1.00 93.19 267 ALA A N 1
ATOM 1972 C CA . ALA A 1 267 ? -7.020 2.090 -33.529 1.00 93.19 267 ALA A CA 1
ATOM 1973 C C . ALA A 1 267 ? -6.378 3.486 -33.377 1.00 93.19 267 ALA A C 1
ATOM 1975 O O . ALA A 1 267 ? -7.097 4.484 -33.279 1.00 93.19 267 ALA A O 1
ATOM 1976 N N . LEU A 1 268 ? -5.042 3.572 -33.363 1.00 95.81 268 LEU A N 1
ATOM 1977 C CA . LEU A 1 268 ? -4.319 4.800 -33.043 1.00 95.81 268 LEU A CA 1
ATOM 1978 C C . LEU A 1 268 ? -4.578 5.882 -34.099 1.00 95.81 268 LEU A C 1
ATOM 1980 O O . LEU A 1 268 ? -4.226 5.720 -35.267 1.00 95.81 268 LEU A O 1
ATOM 1984 N N . ASN A 1 269 ? -5.174 6.996 -33.671 1.00 96.62 269 ASN A N 1
ATOM 1985 C CA . ASN A 1 269 ? -5.491 8.152 -34.509 1.00 96.62 269 ASN A CA 1
ATOM 1986 C C . ASN A 1 269 ? -4.590 9.364 -34.242 1.00 96.62 269 ASN A C 1
ATOM 1988 O O . ASN A 1 269 ? -4.436 10.209 -35.127 1.00 96.62 269 ASN A O 1
ATOM 1992 N N . SER A 1 270 ? -3.958 9.428 -33.068 1.00 97.38 270 SER A N 1
ATOM 1993 C CA . SER A 1 270 ? -3.038 10.497 -32.692 1.00 97.38 270 SER A CA 1
ATOM 1994 C C . SER A 1 270 ? -1.807 9.935 -31.994 1.00 97.38 270 SER A C 1
ATOM 1996 O O . SER A 1 270 ? -1.922 9.302 -30.944 1.00 97.38 270 SER A O 1
ATOM 1998 N N . LEU A 1 271 ? -0.632 10.227 -32.548 1.00 96.75 271 LEU A N 1
ATOM 1999 C CA . LEU A 1 271 ? 0.661 9.912 -31.951 1.00 96.75 271 LEU A CA 1
ATOM 2000 C C . LEU A 1 271 ? 1.489 11.185 -31.802 1.00 96.75 271 LEU A C 1
ATOM 2002 O O . LEU A 1 271 ? 1.708 11.910 -32.772 1.00 96.75 271 LEU A O 1
ATOM 2006 N N . ASP A 1 272 ? 1.978 11.431 -30.598 1.00 97.81 272 ASP A N 1
ATOM 2007 C CA . ASP A 1 272 ? 2.877 12.539 -30.319 1.00 97.81 272 ASP A CA 1
ATOM 2008 C C . ASP A 1 272 ? 4.177 12.029 -29.693 1.00 97.81 272 ASP A C 1
ATOM 2010 O O . ASP A 1 272 ? 4.176 11.432 -28.619 1.00 97.81 272 ASP A O 1
ATOM 2014 N N . ILE A 1 273 ? 5.280 12.223 -30.406 1.00 97.00 273 ILE A N 1
ATOM 2015 C CA . ILE A 1 273 ? 6.646 11.846 -30.029 1.00 97.00 273 ILE A CA 1
ATOM 2016 C C . ILE A 1 273 ? 7.594 13.051 -30.164 1.00 97.00 273 ILE A C 1
ATOM 2018 O O . ILE A 1 273 ? 8.805 12.873 -30.322 1.00 97.00 273 ILE A O 1
ATOM 2022 N N . SER A 1 274 ? 7.066 14.283 -30.154 1.00 97.00 274 SER A N 1
ATOM 2023 C CA . SER A 1 274 ? 7.894 15.490 -30.256 1.00 97.00 274 SER A CA 1
ATOM 2024 C C . SER A 1 274 ? 8.752 15.737 -29.018 1.00 97.00 274 SER A C 1
ATOM 2026 O O . SER A 1 274 ? 8.539 15.126 -27.977 1.00 97.00 274 SER A O 1
ATOM 2028 N N . GLU A 1 275 ? 9.719 16.647 -29.115 1.00 97.56 275 GLU A N 1
ATOM 2029 C CA . GLU A 1 275 ? 10.548 17.078 -27.979 1.00 97.56 275 GLU A CA 1
ATOM 2030 C C . GLU A 1 275 ? 11.245 15.896 -27.286 1.00 97.56 275 GLU A C 1
ATOM 2032 O O . GLU A 1 275 ? 11.210 15.728 -26.072 1.00 97.56 275 GLU A O 1
ATOM 2037 N N . ASN A 1 276 ? 11.852 15.032 -28.090 1.00 97.31 276 ASN A N 1
ATOM 2038 C CA . ASN A 1 276 ? 12.688 13.927 -27.635 1.00 97.31 276 ASN A CA 1
ATOM 2039 C C . ASN A 1 276 ? 14.070 14.051 -28.304 1.00 97.31 276 ASN A C 1
ATOM 2041 O O . ASN A 1 276 ? 14.430 15.094 -28.849 1.00 97.31 276 ASN A O 1
ATOM 2045 N N . SER A 1 277 ? 14.885 13.002 -28.260 1.00 96.25 277 SER A N 1
ATOM 2046 C CA . SER A 1 277 ? 16.192 12.941 -28.930 1.00 96.25 277 SER A CA 1
ATOM 2047 C C . SER A 1 277 ? 16.228 11.839 -29.993 1.00 96.25 277 SER A C 1
ATOM 2049 O O . SER A 1 277 ? 17.255 11.185 -30.192 1.00 96.25 277 SER A O 1
ATOM 2051 N N . LEU A 1 278 ? 15.094 11.586 -30.657 1.00 95.19 278 LEU A N 1
ATOM 2052 C CA . LEU A 1 278 ? 14.965 10.520 -31.647 1.00 95.19 278 LEU A CA 1
ATOM 2053 C C . LEU A 1 278 ? 15.819 10.823 -32.874 1.00 95.19 278 LEU A C 1
ATOM 2055 O O . LEU A 1 278 ? 15.696 11.885 -33.467 1.00 95.19 278 LEU A O 1
ATOM 2059 N N . THR A 1 279 ? 16.639 9.864 -33.293 1.00 92.25 279 THR A N 1
ATOM 2060 C CA . THR A 1 279 ? 17.509 10.012 -34.479 1.00 92.25 279 THR A CA 1
ATOM 2061 C C . THR A 1 279 ? 16.855 9.538 -35.777 1.00 92.25 279 THR A C 1
ATOM 2063 O O . THR A 1 279 ? 17.264 9.909 -36.878 1.00 92.25 279 THR A O 1
ATOM 2066 N N . SER A 1 280 ? 15.835 8.687 -35.667 1.00 89.50 280 SER A N 1
ATOM 2067 C CA . SER A 1 280 ? 15.065 8.178 -36.798 1.00 89.50 280 SER A CA 1
ATOM 2068 C C . SER A 1 280 ? 13.708 7.649 -36.344 1.00 89.50 280 SER A C 1
ATOM 2070 O O . SER A 1 280 ? 13.526 7.262 -35.189 1.00 89.50 280 SER A O 1
ATOM 2072 N N . ILE A 1 281 ? 12.767 7.590 -37.286 1.00 87.06 281 ILE A N 1
ATOM 2073 C CA . ILE A 1 281 ? 11.509 6.857 -37.147 1.00 87.06 281 ILE A CA 1
ATOM 2074 C C . ILE A 1 281 ? 11.610 5.659 -38.091 1.00 87.06 281 ILE A C 1
ATOM 2076 O O . ILE A 1 281 ? 11.698 5.826 -39.308 1.00 87.06 281 ILE A O 1
ATOM 2080 N N . GLY A 1 282 ? 11.666 4.446 -37.537 1.00 77.81 282 GLY A N 1
ATOM 2081 C CA . GLY A 1 282 ? 11.817 3.228 -38.334 1.00 77.81 282 GLY A CA 1
ATOM 2082 C C . GLY A 1 282 ? 10.691 3.083 -39.363 1.00 77.81 282 GLY A C 1
ATOM 2083 O O . GLY A 1 282 ? 9.521 3.243 -39.027 1.00 77.81 282 GLY A O 1
ATOM 2084 N N . GLN A 1 283 ? 11.024 2.737 -40.611 1.00 70.31 283 GLN A N 1
ATOM 2085 C CA . GLN A 1 283 ? 10.042 2.653 -41.708 1.00 70.31 283 GLN A CA 1
ATOM 2086 C C . GLN A 1 283 ? 8.900 1.663 -41.427 1.00 70.31 283 GLN A C 1
ATOM 2088 O O . GLN A 1 283 ? 7.775 1.865 -41.872 1.00 70.31 283 GLN A O 1
ATOM 2093 N N . THR A 1 284 ? 9.172 0.605 -40.663 1.00 78.88 284 THR A N 1
ATOM 2094 C CA . THR A 1 284 ? 8.178 -0.407 -40.285 1.00 78.88 284 THR A CA 1
ATOM 2095 C C . THR A 1 284 ? 7.328 -0.008 -39.080 1.00 78.88 284 THR A C 1
ATOM 2097 O O . THR A 1 284 ? 6.313 -0.646 -38.844 1.00 78.88 284 THR A O 1
ATOM 2100 N N . LEU A 1 285 ? 7.716 1.021 -38.317 1.00 84.12 285 LEU A N 1
ATOM 2101 C CA . LEU A 1 285 ? 7.022 1.412 -37.085 1.00 84.12 285 LEU A CA 1
ATOM 2102 C C . LEU A 1 285 ? 5.642 2.012 -37.371 1.00 84.12 285 LEU A C 1
ATOM 2104 O O . LEU A 1 285 ? 4.677 1.720 -36.675 1.00 84.12 285 LEU A O 1
ATOM 2108 N N . LEU A 1 286 ? 5.561 2.859 -38.400 1.00 85.31 286 LEU A N 1
ATOM 2109 C CA . LEU A 1 286 ? 4.311 3.487 -38.839 1.00 85.31 286 LEU A CA 1
ATOM 2110 C C . LEU A 1 286 ? 3.531 2.601 -39.825 1.00 85.31 286 LEU A C 1
ATOM 2112 O O . LEU A 1 286 ? 2.384 2.898 -40.164 1.00 85.31 286 LEU A O 1
ATOM 2116 N N . ALA A 1 287 ? 4.148 1.515 -40.300 1.00 77.25 287 ALA A N 1
ATOM 2117 C CA . ALA A 1 287 ? 3.527 0.592 -41.234 1.00 77.25 287 ALA A CA 1
ATOM 2118 C C . ALA A 1 287 ? 2.394 -0.176 -40.534 1.00 77.25 287 ALA A C 1
ATOM 2120 O O . ALA A 1 287 ? 2.614 -0.867 -39.546 1.00 77.25 287 ALA A O 1
ATOM 2121 N N . GLY A 1 288 ? 1.170 -0.057 -41.056 1.00 73.44 288 GLY A N 1
ATOM 2122 C CA . GLY A 1 288 ? -0.023 -0.707 -40.496 1.00 73.44 288 GLY A CA 1
ATOM 2123 C C . GLY A 1 288 ? -0.935 0.206 -39.667 1.00 73.44 288 GLY A C 1
ATOM 2124 O O . GLY A 1 288 ? -2.077 -0.174 -39.404 1.00 73.44 288 GLY A O 1
ATOM 2125 N N . LEU A 1 289 ? -0.510 1.433 -39.338 1.00 87.88 289 LEU A N 1
ATOM 2126 C CA . LEU A 1 289 ? -1.329 2.419 -38.614 1.00 87.88 289 LEU A CA 1
ATOM 2127 C C . LEU A 1 289 ? -2.323 3.135 -39.545 1.00 87.88 289 LEU A C 1
ATOM 2129 O O . LEU A 1 289 ? -2.200 4.321 -39.840 1.00 87.88 289 LEU A O 1
ATOM 2133 N N . SER A 1 290 ? -3.314 2.390 -40.033 1.00 87.69 290 SER A N 1
ATOM 2134 C CA . SER A 1 290 ? -4.275 2.856 -41.049 1.00 87.69 290 SER A CA 1
ATOM 2135 C C . SER A 1 290 ? -5.246 3.956 -40.592 1.00 87.69 290 SER A C 1
ATOM 2137 O O . SER A 1 290 ? -5.880 4.583 -41.437 1.00 87.69 290 SER A O 1
ATOM 2139 N N . GLN A 1 291 ? -5.373 4.184 -39.281 1.00 92.44 291 GLN A N 1
ATOM 2140 C CA . GLN A 1 291 ? -6.248 5.206 -38.690 1.00 92.44 291 GLN A CA 1
ATOM 2141 C C . GLN A 1 291 ? -5.488 6.458 -38.229 1.00 92.44 291 GLN A C 1
ATOM 2143 O O . GLN A 1 291 ? -6.112 7.407 -37.753 1.00 92.44 291 GLN A O 1
ATOM 2148 N N . LEU A 1 292 ? -4.155 6.488 -38.368 1.00 94.75 292 LEU A N 1
ATOM 2149 C CA . LEU A 1 292 ? -3.332 7.571 -37.837 1.00 94.75 292 LEU A CA 1
ATOM 2150 C C . LEU A 1 292 ? -3.587 8.861 -38.620 1.00 94.75 292 LEU A C 1
ATOM 2152 O O . LEU A 1 292 ? -3.184 8.971 -39.778 1.00 94.75 292 LEU A O 1
ATOM 2156 N N . ALA A 1 293 ? -4.252 9.823 -37.981 1.00 95.50 293 ALA A N 1
ATOM 2157 C CA . ALA A 1 293 ? -4.647 11.097 -38.574 1.00 95.50 293 ALA A CA 1
ATOM 2158 C C . ALA A 1 293 ? -3.748 12.257 -38.126 1.00 95.50 293 ALA A C 1
ATOM 2160 O O . ALA A 1 293 ? -3.558 13.210 -38.883 1.00 95.50 293 ALA A O 1
ATOM 2161 N N . SER A 1 294 ? -3.199 12.178 -36.912 1.00 96.88 294 SER A N 1
ATOM 2162 C CA . SER A 1 294 ? -2.335 13.194 -36.314 1.00 96.88 294 SER A CA 1
ATOM 2163 C C . SER A 1 294 ? -1.005 12.582 -35.877 1.00 96.88 294 SER A C 1
ATOM 2165 O O . SER A 1 294 ? -0.996 11.615 -35.114 1.00 96.88 294 SER A O 1
ATOM 2167 N N . LEU A 1 295 ? 0.113 13.145 -36.341 1.00 95.88 295 LEU A N 1
ATOM 2168 C CA . LEU A 1 295 ? 1.458 12.709 -35.959 1.00 95.88 295 LEU A CA 1
ATOM 2169 C C . LEU A 1 295 ? 2.374 13.903 -35.675 1.00 95.88 295 LEU A C 1
ATOM 2171 O O . LEU A 1 295 ? 2.661 14.686 -36.577 1.00 95.88 295 LEU A O 1
ATOM 2175 N N . SER A 1 296 ? 2.907 14.004 -34.464 1.00 97.19 296 SER A N 1
ATOM 2176 C CA . SER A 1 296 ? 3.923 15.002 -34.117 1.00 97.19 296 SER A CA 1
ATOM 2177 C C . SER A 1 296 ? 5.253 14.324 -33.804 1.00 97.19 296 SER A C 1
ATOM 2179 O O . SER A 1 296 ? 5.312 13.420 -32.976 1.00 97.19 296 SER A O 1
ATOM 2181 N N . PHE A 1 297 ? 6.319 14.747 -34.480 1.00 96.62 297 PHE A N 1
ATOM 2182 C CA . PHE A 1 297 ? 7.707 14.372 -34.179 1.00 96.62 297 PHE A CA 1
ATOM 2183 C C . PHE A 1 297 ? 8.648 15.579 -34.240 1.00 96.62 297 PHE A C 1
ATOM 2185 O O . PHE A 1 297 ? 9.855 15.435 -34.436 1.00 96.62 297 PHE A O 1
ATOM 2192 N N . ALA A 1 298 ? 8.094 16.781 -34.069 1.00 96.25 298 ALA A N 1
ATOM 2193 C CA . ALA A 1 298 ? 8.848 18.023 -33.998 1.00 96.25 298 ALA A CA 1
ATOM 2194 C C . ALA A 1 298 ? 9.903 17.995 -32.875 1.00 96.25 298 ALA A C 1
ATOM 2196 O O . ALA A 1 298 ? 9.781 17.229 -31.923 1.00 96.25 298 ALA A O 1
ATOM 2197 N N . ASN A 1 299 ? 10.925 18.843 -32.970 1.00 97.00 299 ASN A N 1
ATOM 2198 C CA . ASN A 1 299 ? 11.974 19.012 -31.961 1.00 97.00 299 ASN A CA 1
ATOM 2199 C C . ASN A 1 299 ? 12.628 17.672 -31.559 1.00 97.00 299 ASN A C 1
ATOM 2201 O O . ASN A 1 299 ? 12.548 17.251 -30.409 1.00 97.00 299 ASN A O 1
ATOM 2205 N N . ASN A 1 300 ? 13.222 16.984 -32.532 1.00 97.12 300 ASN A N 1
ATOM 2206 C CA . ASN A 1 300 ? 13.971 15.738 -32.358 1.00 97.12 300 ASN A CA 1
ATOM 2207 C C . ASN A 1 300 ? 15.305 15.828 -33.132 1.00 97.12 300 ASN A C 1
ATOM 2209 O O . ASN A 1 300 ? 15.657 16.876 -33.669 1.00 97.12 300 ASN A O 1
ATOM 2213 N N . GLU A 1 301 ? 16.048 14.724 -33.219 1.00 95.94 301 GLU A N 1
ATOM 2214 C CA . GLU A 1 301 ? 17.329 14.615 -33.935 1.00 95.94 301 GLU A CA 1
ATOM 2215 C C . GLU A 1 301 ? 17.180 13.847 -35.268 1.00 95.94 301 GLU A C 1
ATOM 2217 O O . GLU A 1 301 ? 18.109 13.185 -35.741 1.00 95.94 301 GLU A O 1
ATOM 2222 N N . ILE A 1 302 ? 15.991 13.888 -35.885 1.00 93.56 302 ILE A N 1
ATOM 2223 C CA . ILE A 1 302 ? 15.677 13.101 -37.083 1.00 93.56 302 ILE A CA 1
ATOM 2224 C C . ILE A 1 302 ? 16.309 13.738 -38.321 1.00 93.56 302 ILE A C 1
ATOM 2226 O O . ILE A 1 302 ? 16.012 14.872 -38.692 1.00 93.56 302 ILE A O 1
ATOM 2230 N N . VAL A 1 303 ? 17.151 12.962 -39.006 1.00 90.56 303 VAL A N 1
ATOM 2231 C CA . VAL A 1 303 ? 17.859 13.423 -40.211 1.00 90.56 303 VAL A CA 1
ATOM 2232 C C . VAL A 1 303 ? 17.074 13.133 -41.490 1.00 90.56 303 VAL A C 1
ATOM 2234 O O . VAL A 1 303 ? 17.097 13.934 -42.415 1.00 90.56 303 VAL A O 1
ATOM 2237 N N . SER A 1 304 ? 16.362 12.011 -41.577 1.00 87.50 304 SER A N 1
ATOM 2238 C CA . SER A 1 304 ? 15.614 11.629 -42.781 1.00 87.50 304 SER A CA 1
ATOM 2239 C C . SER A 1 304 ? 14.107 11.665 -42.546 1.00 87.50 304 SER A C 1
ATOM 2241 O O . SER A 1 304 ? 13.606 11.153 -41.545 1.00 87.50 304 SER A O 1
ATOM 2243 N N . PHE A 1 305 ? 13.368 12.257 -43.487 1.00 86.81 305 PHE A N 1
ATOM 2244 C CA . PHE A 1 305 ? 11.911 12.299 -43.411 1.00 86.81 305 PHE A CA 1
ATOM 2245 C C . PHE A 1 305 ? 11.320 10.889 -43.621 1.00 86.81 305 PHE A C 1
ATOM 2247 O O . PHE A 1 305 ? 11.628 10.249 -44.632 1.00 86.81 305 PHE A O 1
ATOM 2254 N N . PRO A 1 306 ? 10.494 10.370 -42.694 1.00 88.94 306 PRO A N 1
ATOM 2255 C CA . PRO A 1 306 ? 9.939 9.025 -42.805 1.00 88.94 306 PRO A CA 1
ATOM 2256 C C . PRO A 1 306 ? 8.805 8.954 -43.835 1.00 88.94 306 PRO A C 1
ATOM 2258 O O . PRO A 1 306 ? 8.128 9.939 -44.128 1.00 88.94 306 PRO A O 1
ATOM 2261 N N . SER A 1 307 ? 8.536 7.752 -44.349 1.00 86.38 307 SER A N 1
ATOM 2262 C CA . SER A 1 307 ? 7.321 7.502 -45.129 1.00 86.38 307 SER A CA 1
ATOM 2263 C C . SER A 1 307 ? 6.097 7.548 -44.212 1.00 86.38 307 SER A C 1
ATOM 2265 O O . SER A 1 307 ? 5.999 6.769 -43.265 1.00 86.38 307 SER A O 1
ATOM 2267 N N . LEU A 1 308 ? 5.168 8.462 -44.495 1.00 87.69 308 LEU A N 1
ATOM 2268 C CA . LEU A 1 308 ? 3.958 8.651 -43.698 1.00 87.69 308 LEU A CA 1
ATOM 2269 C C . LEU A 1 308 ? 2.794 7.779 -44.206 1.00 87.69 308 LEU A C 1
ATOM 2271 O O . LEU A 1 308 ? 2.668 7.581 -45.418 1.00 87.69 308 LEU A O 1
ATOM 2275 N N . PRO A 1 309 ? 1.913 7.289 -43.312 1.00 87.31 309 PRO A N 1
ATOM 2276 C CA . PRO A 1 309 ? 0.656 6.659 -43.707 1.00 87.31 309 PRO A CA 1
ATOM 2277 C C . PRO A 1 309 ? -0.234 7.614 -44.511 1.00 87.31 309 PRO A C 1
ATOM 2279 O O . PRO A 1 309 ? -0.287 8.813 -44.242 1.00 87.31 309 PRO A O 1
ATOM 2282 N N . THR A 1 310 ? -1.012 7.079 -45.454 1.00 87.81 310 THR A N 1
ATOM 2283 C CA . THR A 1 310 ? -1.940 7.874 -46.282 1.00 87.81 310 THR A CA 1
ATOM 2284 C C . THR A 1 310 ? -3.105 8.484 -45.498 1.00 87.81 310 THR A C 1
ATOM 2286 O O . THR A 1 310 ? -3.817 9.324 -46.034 1.00 87.81 310 THR A O 1
ATOM 2289 N N . SER A 1 311 ? -3.331 8.043 -44.259 1.00 91.06 311 SER A N 1
ATOM 2290 C CA . SER A 1 311 ? -4.382 8.534 -43.361 1.00 91.06 311 SER A CA 1
ATOM 2291 C C . SER A 1 311 ? -4.042 9.859 -42.667 1.00 91.06 311 SER A C 1
ATOM 2293 O O . SER A 1 311 ? -4.916 10.439 -42.026 1.00 91.06 311 SER A O 1
ATOM 2295 N N . ILE A 1 312 ? -2.794 10.337 -42.768 1.00 92.06 312 ILE A N 1
ATOM 2296 C CA . ILE A 1 312 ? -2.332 11.546 -42.077 1.00 92.06 312 ILE A CA 1
ATOM 2297 C C . ILE A 1 312 ? -3.047 12.792 -42.613 1.00 92.06 312 ILE A C 1
ATOM 2299 O O . ILE A 1 312 ? -2.948 13.129 -43.791 1.00 92.06 312 ILE A O 1
ATOM 2303 N N . ASN A 1 313 ? -3.694 13.519 -41.702 1.00 93.31 313 ASN A N 1
ATOM 2304 C CA . ASN A 1 313 ? -4.334 14.810 -41.955 1.00 93.31 313 ASN A CA 1
ATOM 2305 C C . ASN A 1 313 ? -3.533 15.979 -41.371 1.00 93.31 313 ASN A C 1
ATOM 2307 O O . ASN A 1 313 ? -3.593 17.083 -41.909 1.00 93.31 313 ASN A O 1
ATOM 2311 N N . ALA A 1 314 ? -2.820 15.754 -40.266 1.00 95.06 314 ALA A N 1
ATOM 2312 C CA . ALA A 1 314 ? -2.051 16.771 -39.564 1.00 95.06 314 ALA A CA 1
ATOM 2313 C C . ALA A 1 314 ? -0.717 16.206 -39.070 1.00 95.06 314 ALA A C 1
ATOM 2315 O O . ALA A 1 314 ? -0.684 15.182 -38.387 1.00 95.06 314 ALA A O 1
ATOM 2316 N N . THR A 1 315 ? 0.388 16.876 -39.385 1.00 94.94 315 THR A N 1
ATOM 2317 C CA . THR A 1 315 ? 1.699 16.530 -38.840 1.00 94.94 315 THR A CA 1
ATOM 2318 C C . THR A 1 315 ? 2.541 17.754 -38.507 1.00 94.94 315 THR A C 1
ATOM 2320 O O . THR A 1 315 ? 2.468 18.766 -39.206 1.00 94.94 315 THR A O 1
ATOM 2323 N N . TRP A 1 316 ? 3.317 17.643 -37.427 1.00 96.50 316 TRP A N 1
ATOM 2324 C CA .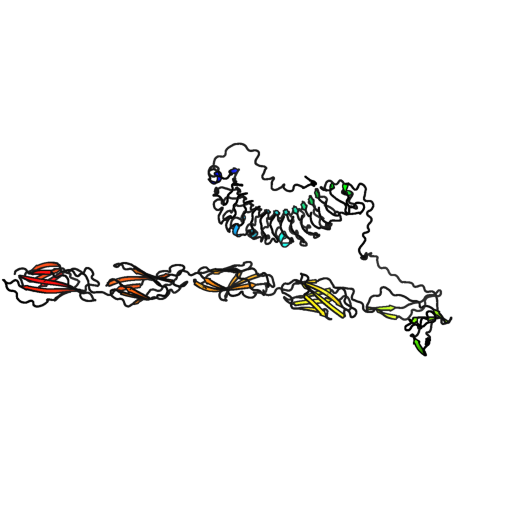 TRP A 1 316 ? 4.279 18.642 -36.963 1.00 96.50 316 TRP A CA 1
ATOM 2325 C C . TRP A 1 316 ? 5.672 18.024 -36.923 1.00 96.50 316 TRP A C 1
ATOM 2327 O O . TRP A 1 316 ? 5.871 16.977 -36.299 1.00 96.50 316 TRP A O 1
ATOM 2337 N N . VAL A 1 317 ? 6.621 18.648 -37.614 1.00 94.81 317 VAL A N 1
ATOM 2338 C CA . VAL A 1 317 ? 7.936 18.053 -37.912 1.00 94.81 317 VAL A CA 1
ATOM 2339 C C . VAL A 1 317 ? 9.105 19.027 -37.737 1.00 94.81 317 VAL A C 1
ATOM 2341 O O . VAL A 1 317 ? 10.261 18.618 -37.845 1.00 94.81 317 VAL A O 1
ATOM 2344 N N . SER A 1 318 ? 8.835 20.309 -37.489 1.00 93.31 318 SER A N 1
ATOM 2345 C CA . SER A 1 318 ? 9.850 21.360 -37.337 1.00 93.31 318 SER A CA 1
ATOM 2346 C C . SER A 1 318 ? 10.837 21.075 -36.198 1.00 93.31 318 SER A C 1
ATOM 2348 O O . SER A 1 318 ? 10.597 20.227 -35.348 1.00 93.31 318 SER A O 1
ATOM 2350 N N . GLY A 1 319 ? 11.992 21.746 -36.196 1.00 93.50 319 GLY A N 1
ATOM 2351 C CA . GLY A 1 319 ? 13.012 21.548 -35.157 1.00 93.50 319 GLY A CA 1
ATOM 2352 C C . GLY A 1 319 ? 13.797 20.233 -35.256 1.00 93.50 319 GLY A C 1
ATOM 2353 O O . GLY A 1 319 ? 14.405 19.830 -34.275 1.00 93.50 319 GLY A O 1
ATOM 2354 N N . ASN A 1 320 ? 13.789 19.576 -36.420 1.00 94.62 320 ASN A N 1
ATOM 2355 C CA . ASN A 1 320 ? 14.617 18.406 -36.721 1.00 94.62 320 ASN A CA 1
ATOM 2356 C C . ASN A 1 320 ? 15.763 18.761 -37.688 1.00 94.62 320 ASN A C 1
ATOM 2358 O O . ASN A 1 320 ? 15.564 19.590 -38.584 1.00 94.62 320 ASN A O 1
ATOM 2362 N N . PRO A 1 321 ? 16.940 18.122 -37.572 1.00 93.31 321 PRO A N 1
ATOM 2363 C CA . PRO A 1 321 ? 18.099 18.360 -38.428 1.00 93.31 321 PRO A CA 1
ATOM 2364 C C . PRO A 1 321 ? 17.989 17.650 -39.793 1.00 93.31 321 PRO A C 1
ATOM 2366 O O . PRO A 1 321 ? 18.894 16.905 -40.184 1.00 93.31 321 PRO A O 1
ATOM 2369 N N . PHE A 1 322 ? 16.907 17.894 -40.541 1.00 90.69 322 PHE A N 1
ATOM 2370 C CA . PHE A 1 322 ? 16.634 17.178 -41.789 1.00 90.69 322 PHE A CA 1
ATOM 2371 C C . PHE A 1 322 ? 17.714 17.377 -42.862 1.00 90.69 322 PHE A C 1
ATOM 2373 O O . PHE A 1 322 ? 18.190 18.489 -43.121 1.00 90.69 322 PHE A O 1
ATOM 2380 N N . ASP A 1 323 ? 18.035 16.288 -43.552 1.00 88.88 323 ASP A N 1
ATOM 2381 C CA . ASP A 1 323 ? 18.608 16.308 -44.887 1.00 88.88 323 ASP A CA 1
ATOM 2382 C C . ASP A 1 323 ? 17.479 16.497 -45.902 1.00 88.88 323 ASP A C 1
ATOM 2384 O O . ASP A 1 323 ? 16.711 15.581 -46.188 1.00 88.88 323 ASP A O 1
ATOM 2388 N N . CYS A 1 324 ? 17.358 17.718 -46.417 1.00 85.81 324 CYS A N 1
ATOM 2389 C CA . CYS A 1 324 ? 16.273 18.124 -47.301 1.00 85.81 324 CYS A CA 1
ATOM 2390 C C . CYS A 1 324 ? 16.361 17.537 -48.713 1.00 85.81 324 CYS A C 1
ATOM 2392 O O . CYS A 1 324 ? 15.464 17.775 -49.522 1.00 85.81 324 CYS A O 1
ATOM 2394 N N . CYS A 1 325 ? 17.411 16.782 -49.035 1.00 80.75 325 CYS A N 1
ATOM 2395 C CA . CYS A 1 325 ? 17.536 16.093 -50.314 1.00 80.75 325 CYS A CA 1
ATOM 2396 C C . CYS A 1 325 ? 16.304 15.226 -50.632 1.00 80.75 325 CYS A C 1
ATOM 2398 O O . CYS A 1 325 ? 15.978 14.299 -49.895 1.00 80.75 325 CYS A O 1
ATOM 2400 N N . GLY A 1 326 ? 15.620 15.508 -51.748 1.00 78.12 326 GLY A N 1
ATOM 2401 C CA . GLY A 1 326 ? 14.424 14.764 -52.166 1.00 78.12 326 GLY A CA 1
ATOM 2402 C C . GLY A 1 326 ? 13.126 15.151 -51.440 1.00 78.12 326 GLY A C 1
ATOM 2403 O O . GLY A 1 326 ? 12.078 14.550 -51.692 1.00 78.12 326 GLY A O 1
ATOM 2404 N N . MET A 1 327 ? 13.162 16.144 -50.543 1.00 84.56 327 MET A N 1
ATOM 2405 C CA . MET A 1 327 ? 11.987 16.636 -49.808 1.00 84.56 327 MET A CA 1
ATOM 2406 C C . MET A 1 327 ? 11.186 17.696 -50.584 1.00 84.56 327 MET A C 1
ATOM 2408 O O . MET A 1 327 ? 10.248 18.272 -50.033 1.00 84.56 327 MET A O 1
ATOM 2412 N N . GLU A 1 328 ? 11.486 17.952 -51.864 1.00 77.12 328 GLU A N 1
ATOM 2413 C CA . GLU A 1 328 ? 10.773 18.966 -52.660 1.00 77.12 328 GLU A CA 1
ATOM 2414 C C . GLU A 1 328 ? 9.278 18.657 -52.797 1.00 77.12 328 GLU A C 1
ATOM 2416 O O . GLU A 1 328 ? 8.452 19.565 -52.851 1.00 77.12 328 GLU A O 1
ATOM 2421 N N . SER A 1 329 ? 8.926 17.369 -52.798 1.00 79.12 329 SER A N 1
ATOM 2422 C CA . SER A 1 329 ? 7.540 16.889 -52.861 1.00 79.12 329 SER A CA 1
ATOM 2423 C C . SER A 1 329 ? 6.693 17.261 -51.638 1.00 79.12 329 SER A C 1
ATOM 2425 O O . SER A 1 329 ? 5.466 17.220 -51.712 1.00 79.12 329 SER A O 1
ATOM 2427 N N . LEU A 1 330 ? 7.326 17.646 -50.525 1.00 83.12 330 LEU A N 1
ATOM 2428 C CA . LEU A 1 330 ? 6.636 18.075 -49.309 1.00 83.12 330 LEU A CA 1
ATOM 2429 C C . LEU A 1 330 ? 6.191 19.543 -49.381 1.00 83.12 330 LEU A C 1
ATOM 2431 O O . LEU A 1 330 ? 5.280 19.951 -48.654 1.00 83.12 330 LEU A O 1
ATOM 2435 N N . VAL A 1 331 ? 6.800 20.344 -50.262 1.00 81.44 331 VAL A N 1
ATOM 2436 C CA . VAL A 1 331 ? 6.449 21.756 -50.444 1.00 81.44 331 VAL A CA 1
ATOM 2437 C C . VAL A 1 331 ? 5.070 21.856 -51.100 1.00 81.44 331 VAL A C 1
ATOM 2439 O O . VAL A 1 331 ? 4.841 21.337 -52.189 1.00 81.44 331 VAL A O 1
ATOM 2442 N N . GLY A 1 332 ? 4.134 22.536 -50.433 1.00 78.25 332 GLY A N 1
ATOM 2443 C CA . GLY A 1 332 ? 2.745 22.666 -50.891 1.00 78.25 332 GLY A CA 1
ATOM 2444 C C . GLY A 1 332 ? 1.802 21.572 -50.381 1.00 78.25 332 GLY A C 1
ATOM 2445 O O . GLY A 1 332 ? 0.618 21.590 -50.719 1.00 78.25 332 GLY A O 1
ATOM 2446 N N . THR A 1 333 ? 2.286 20.652 -49.543 1.00 84.88 333 THR A N 1
ATOM 2447 C CA . THR A 1 333 ? 1.411 19.728 -48.813 1.00 84.88 333 THR A CA 1
ATOM 2448 C C . THR A 1 333 ? 0.583 20.483 -47.769 1.00 84.88 333 THR A C 1
ATOM 2450 O O . THR A 1 333 ? 1.076 21.387 -47.099 1.00 84.88 333 THR A O 1
ATOM 2453 N N . SER A 1 334 ? -0.697 20.126 -47.631 1.00 86.56 334 SER A N 1
ATOM 2454 C CA . SER A 1 334 ? -1.610 20.750 -46.660 1.00 86.56 334 SER A CA 1
ATOM 2455 C C . SER A 1 334 ? -1.654 20.031 -45.312 1.00 86.56 334 SER A C 1
ATOM 2457 O O . SER A 1 334 ? -2.240 20.554 -44.370 1.00 86.56 334 SER A O 1
ATOM 2459 N N . TYR A 1 335 ? -1.087 18.823 -45.231 1.00 89.00 335 TYR A N 1
ATOM 2460 C CA . TYR A 1 335 ? -1.104 18.007 -44.018 1.00 89.00 335 TYR A CA 1
ATOM 2461 C C . TYR A 1 335 ? 0.062 18.324 -43.069 1.00 89.00 335 TYR A C 1
ATOM 2463 O O . TYR A 1 335 ? -0.029 18.011 -41.887 1.00 89.00 335 TYR A O 1
ATOM 2471 N N . ILE A 1 336 ? 1.140 18.965 -43.543 1.00 91.81 336 ILE A N 1
ATOM 2472 C CA . ILE A 1 336 ? 2.245 19.438 -42.694 1.00 91.81 336 ILE A CA 1
ATOM 2473 C C . ILE A 1 336 ? 1.893 20.825 -42.153 1.00 91.81 336 ILE A C 1
ATOM 2475 O O . ILE A 1 336 ? 1.919 21.822 -42.876 1.00 91.81 336 ILE A O 1
ATOM 2479 N N . MET A 1 337 ? 1.565 20.887 -40.867 1.00 93.31 337 MET A N 1
ATOM 2480 C CA . MET A 1 337 ? 1.009 22.076 -40.216 1.00 93.31 337 MET A CA 1
ATOM 2481 C C . MET A 1 337 ? 2.059 23.162 -39.958 1.00 93.31 337 MET A C 1
ATOM 2483 O O . MET A 1 337 ? 1.735 24.349 -39.921 1.00 93.31 337 MET A O 1
ATOM 2487 N N . ASP A 1 338 ? 3.321 22.768 -39.803 1.00 91.38 338 ASP A N 1
ATOM 2488 C CA . ASP A 1 338 ? 4.467 23.632 -39.516 1.00 91.38 338 ASP A CA 1
ATOM 2489 C C . ASP A 1 338 ? 5.493 23.665 -40.662 1.00 91.38 338 ASP A C 1
ATOM 2491 O O . ASP A 1 338 ? 6.670 23.958 -40.451 1.00 91.38 338 ASP A O 1
ATOM 2495 N N . LEU A 1 339 ? 5.038 23.431 -41.901 1.00 88.50 339 LEU A N 1
ATOM 2496 C CA . LEU A 1 339 ? 5.876 23.391 -43.108 1.00 88.50 339 LEU A CA 1
ATOM 2497 C C . LEU A 1 339 ? 6.770 24.636 -43.259 1.00 88.50 339 LEU A C 1
ATOM 2499 O O . LEU A 1 339 ? 7.918 24.546 -43.689 1.00 88.50 339 LEU A O 1
ATOM 2503 N N . ALA A 1 340 ? 6.249 25.803 -42.873 1.00 86.62 340 ALA A N 1
ATOM 2504 C CA . ALA A 1 340 ? 6.962 27.075 -42.941 1.00 86.62 340 ALA A CA 1
ATOM 2505 C C . ALA A 1 340 ? 8.101 27.208 -41.910 1.00 86.62 340 ALA A C 1
ATOM 2507 O O . ALA A 1 340 ? 8.893 28.144 -42.012 1.00 86.62 340 ALA A O 1
ATOM 2508 N N . GLU A 1 341 ? 8.191 26.323 -40.918 1.00 89.62 341 GLU A N 1
ATOM 2509 C CA . GLU A 1 341 ? 9.218 26.335 -39.866 1.00 89.62 341 GLU A CA 1
ATOM 2510 C C . GLU A 1 341 ? 10.268 25.221 -40.035 1.00 89.62 341 GLU A C 1
ATOM 2512 O O . GLU A 1 341 ? 11.240 25.163 -39.281 1.00 89.62 341 GLU A O 1
ATOM 2517 N N . ILE A 1 342 ? 10.131 24.361 -41.052 1.00 89.81 342 ILE A N 1
ATOM 2518 C CA . ILE A 1 342 ? 11.137 23.342 -41.372 1.00 89.81 342 ILE A CA 1
ATOM 2519 C C . ILE A 1 342 ? 12.409 24.022 -41.873 1.00 89.81 342 ILE A C 1
ATOM 2521 O O . ILE A 1 342 ? 12.375 24.744 -42.869 1.00 89.81 342 ILE A O 1
ATOM 2525 N N . THR A 1 343 ? 13.532 23.754 -41.206 1.00 89.62 343 THR A N 1
ATOM 2526 C CA . THR A 1 343 ? 14.857 24.260 -41.581 1.00 89.62 343 THR A CA 1
ATOM 2527 C C . THR A 1 343 ? 15.727 23.101 -42.046 1.00 89.62 343 THR A C 1
ATOM 2529 O O . THR A 1 343 ? 15.780 22.063 -41.392 1.00 89.62 343 THR A O 1
ATOM 2532 N N . CYS A 1 344 ? 16.409 23.268 -43.172 1.00 87.31 344 CYS A N 1
ATOM 2533 C CA . CYS A 1 344 ? 17.304 22.250 -43.702 1.00 87.31 344 CYS A CA 1
ATOM 2534 C C . CYS A 1 344 ? 18.633 22.269 -42.946 1.00 87.31 344 CYS A C 1
ATOM 2536 O O . CYS A 1 344 ? 19.214 23.331 -42.735 1.00 87.31 344 CYS A O 1
ATOM 2538 N N . ASN A 1 345 ? 19.137 21.103 -42.552 1.00 89.19 345 ASN A N 1
ATOM 2539 C CA . ASN A 1 345 ? 20.483 20.948 -41.994 1.00 89.19 345 ASN A CA 1
ATOM 2540 C C . ASN A 1 345 ? 21.475 20.462 -43.060 1.00 89.19 345 ASN A C 1
ATOM 2542 O O . ASN A 1 345 ? 22.655 20.813 -43.046 1.00 89.19 345 ASN A O 1
ATOM 2546 N N . ARG A 1 346 ? 20.985 19.672 -44.019 1.00 81.62 346 ARG A N 1
ATOM 2547 C CA . ARG A 1 346 ? 21.720 19.223 -45.204 1.00 81.62 346 ARG A CA 1
ATOM 2548 C C . ARG A 1 346 ? 20.847 19.341 -46.460 1.00 81.62 346 ARG A C 1
ATOM 2550 O O . ARG A 1 346 ? 19.624 19.418 -46.328 1.00 81.62 346 ARG A O 1
ATOM 2557 N N . PRO A 1 347 ? 21.450 19.374 -47.661 1.00 78.94 347 PRO A N 1
ATOM 2558 C CA . PRO A 1 347 ? 22.890 19.503 -47.939 1.00 78.94 347 PRO A CA 1
ATOM 2559 C C . PRO A 1 347 ? 23.443 20.898 -47.572 1.00 78.94 347 PRO A C 1
ATOM 2561 O O . PRO A 1 347 ? 22.684 21.821 -47.293 1.00 78.94 347 PRO A O 1
ATOM 2564 N N . GLN A 1 348 ? 24.773 21.068 -47.532 1.00 75.94 348 GLN A N 1
ATOM 2565 C CA . GLN A 1 348 ? 25.438 22.280 -47.003 1.00 75.94 348 GLN A CA 1
ATOM 2566 C C . GLN A 1 348 ? 25.003 23.590 -47.692 1.00 75.94 348 GLN A C 1
ATOM 2568 O O . GLN A 1 348 ? 25.003 24.647 -47.071 1.00 75.94 348 GLN A O 1
ATOM 2573 N N . ASN A 1 349 ? 24.603 23.526 -48.962 1.00 75.62 349 ASN A N 1
ATOM 2574 C CA . ASN A 1 349 ? 24.069 24.650 -49.740 1.00 75.62 349 ASN A CA 1
ATOM 2575 C C . ASN A 1 349 ? 22.619 25.035 -49.386 1.00 75.62 349 ASN A C 1
ATOM 2577 O O . ASN A 1 349 ? 22.184 26.115 -49.774 1.00 75.62 349 ASN A O 1
ATOM 2581 N N . ALA A 1 350 ? 21.884 24.173 -48.681 1.00 77.19 350 ALA A N 1
ATOM 2582 C CA . ALA A 1 350 ? 20.547 24.443 -48.152 1.00 77.19 350 ALA A CA 1
ATOM 2583 C C . ALA A 1 350 ? 20.539 24.606 -46.618 1.00 77.19 350 ALA A C 1
ATOM 2585 O O . ALA A 1 350 ? 19.519 24.988 -46.049 1.00 77.19 350 ALA A O 1
ATOM 2586 N N . ALA A 1 351 ? 21.664 24.335 -45.945 1.00 82.88 351 ALA A N 1
ATOM 2587 C CA . ALA A 1 351 ? 21.777 24.377 -44.492 1.00 82.88 351 ALA A CA 1
ATOM 2588 C C . ALA A 1 351 ? 21.399 25.758 -43.915 1.00 82.88 351 ALA A C 1
ATOM 2590 O O . ALA A 1 351 ? 21.919 26.789 -44.342 1.00 82.88 351 ALA A O 1
ATOM 2591 N N . GLY A 1 352 ? 20.500 25.777 -42.930 1.00 82.81 352 GLY A N 1
ATOM 2592 C CA . GLY A 1 352 ? 19.988 26.980 -42.269 1.00 82.81 352 GLY A CA 1
ATOM 2593 C C . GLY A 1 352 ? 18.850 27.702 -43.002 1.00 82.81 352 GLY A C 1
ATOM 2594 O O . GLY A 1 352 ? 18.286 28.639 -42.438 1.00 82.81 352 GLY A O 1
ATOM 2595 N N . LEU A 1 353 ? 18.486 27.285 -44.221 1.00 85.69 353 LEU A N 1
ATOM 2596 C CA . LEU A 1 353 ? 17.350 27.841 -44.965 1.00 85.69 353 LEU A CA 1
ATOM 2597 C C . LEU A 1 353 ? 16.047 27.113 -44.623 1.00 85.69 353 LEU A C 1
ATOM 2599 O O . LEU A 1 353 ? 16.051 25.920 -44.307 1.00 85.69 353 LEU A O 1
ATOM 2603 N N . LYS A 1 354 ? 14.916 27.821 -44.729 1.00 86.88 354 LYS A N 1
ATOM 2604 C CA . LYS A 1 354 ? 13.590 27.205 -44.601 1.00 86.88 354 LYS A CA 1
ATOM 2605 C C . LYS A 1 354 ? 13.261 26.390 -45.850 1.00 86.88 354 LYS A C 1
ATOM 2607 O O . LYS A 1 354 ? 13.509 26.855 -46.959 1.00 86.88 354 LYS A O 1
ATOM 2612 N N . LEU A 1 355 ? 12.632 25.223 -45.697 1.00 85.12 355 LEU A N 1
ATOM 2613 C CA . LEU A 1 355 ? 12.302 24.327 -46.819 1.00 85.12 355 LEU A CA 1
ATOM 2614 C C . LEU A 1 355 ? 11.472 25.031 -47.912 1.00 85.12 355 LEU A C 1
ATOM 2616 O O . LEU A 1 355 ? 11.723 24.849 -49.098 1.00 85.12 355 LEU A O 1
ATOM 2620 N N . VAL A 1 356 ? 10.530 25.893 -47.515 1.00 83.69 356 VAL A N 1
ATOM 2621 C CA . VAL A 1 356 ? 9.689 26.685 -48.436 1.00 83.69 356 VAL A CA 1
ATOM 2622 C C . VAL A 1 356 ? 10.452 27.778 -49.201 1.00 83.69 356 VAL A C 1
ATOM 2624 O O . VAL A 1 356 ? 9.943 28.298 -50.190 1.00 83.69 356 VAL A O 1
ATOM 2627 N N . GLU A 1 357 ? 11.655 28.140 -48.750 1.00 78.00 357 GLU A N 1
ATOM 2628 C CA . GLU A 1 357 ? 12.527 29.147 -49.372 1.00 78.00 357 GLU A CA 1
ATOM 2629 C C . GLU A 1 357 ? 13.550 28.520 -50.335 1.00 78.00 357 GLU A C 1
ATOM 2631 O O . GLU A 1 357 ? 14.234 29.239 -51.068 1.00 78.00 357 GLU A O 1
ATOM 2636 N N . VAL A 1 358 ? 13.644 27.185 -50.380 1.00 71.44 358 VAL A N 1
ATOM 2637 C CA . VAL A 1 358 ? 14.506 26.454 -51.316 1.00 71.44 358 VAL A CA 1
ATOM 2638 C C . VAL A 1 358 ? 13.871 26.517 -52.713 1.00 71.44 358 VAL A C 1
ATOM 2640 O O . VAL A 1 358 ? 13.084 25.671 -53.120 1.00 71.44 358 VAL A O 1
ATOM 2643 N N . ALA A 1 359 ? 14.175 27.593 -53.442 1.00 52.03 359 ALA A N 1
ATOM 2644 C CA . ALA A 1 359 ? 13.476 28.016 -54.659 1.00 52.03 359 ALA A CA 1
ATOM 2645 C C . ALA A 1 359 ? 13.721 27.154 -55.925 1.00 52.03 359 ALA A C 1
ATOM 2647 O O . ALA A 1 359 ? 13.206 27.483 -56.994 1.00 52.03 359 ALA A O 1
ATOM 2648 N N . THR A 1 360 ? 14.498 26.069 -55.844 1.00 56.94 360 THR A N 1
ATOM 2649 C CA . THR A 1 360 ? 14.847 25.185 -56.977 1.00 56.94 360 THR A CA 1
ATOM 2650 C C . THR A 1 360 ? 15.029 23.738 -56.502 1.00 56.94 360 THR A C 1
ATOM 2652 O O . THR A 1 360 ? 15.444 23.571 -55.355 1.00 56.94 360 THR A O 1
ATOM 2655 N N . PRO A 1 361 ? 14.800 22.702 -57.344 1.00 55.78 361 PRO A N 1
ATOM 2656 C CA . PRO A 1 361 ? 15.112 21.320 -56.972 1.00 55.78 361 PRO A CA 1
ATOM 2657 C C . PRO A 1 361 ? 16.549 21.226 -56.456 1.00 55.78 361 PRO A C 1
ATOM 2659 O O . PRO A 1 361 ? 17.447 21.860 -57.018 1.00 55.78 361 PRO A O 1
ATOM 2662 N N . ILE A 1 362 ? 16.767 20.480 -55.374 1.00 56.84 362 ILE A N 1
ATOM 2663 C CA . ILE A 1 362 ? 18.074 20.321 -54.736 1.00 56.84 362 ILE A CA 1
ATOM 2664 C C . ILE A 1 362 ? 18.906 19.415 -55.653 1.00 56.84 362 ILE A C 1
ATOM 2666 O O . ILE A 1 362 ? 19.050 18.216 -55.452 1.00 56.84 362 ILE A O 1
ATOM 2670 N N . THR A 1 363 ? 19.438 19.978 -56.737 1.00 48.12 363 THR A N 1
ATOM 2671 C CA . THR A 1 363 ? 20.116 19.230 -57.809 1.00 48.12 363 THR A CA 1
ATOM 2672 C C . THR A 1 363 ? 21.537 18.785 -57.451 1.00 48.12 363 THR A C 1
ATOM 2674 O O . THR A 1 363 ? 22.201 18.160 -58.273 1.00 48.12 363 THR A O 1
ATOM 2677 N N . VAL A 1 364 ? 22.029 19.089 -56.243 1.00 53.50 364 VAL A N 1
ATOM 2678 C CA . VAL A 1 364 ? 23.360 18.680 -55.760 1.00 53.50 364 VAL A CA 1
ATOM 2679 C C . VAL A 1 364 ? 23.232 17.973 -54.409 1.00 53.50 364 VAL A C 1
ATOM 2681 O O . VAL A 1 364 ? 23.625 18.490 -53.369 1.00 53.50 364 VAL A O 1
ATOM 2684 N N . CYS A 1 365 ? 22.684 16.762 -54.436 1.00 59.75 365 CYS A N 1
ATOM 2685 C CA . CYS A 1 365 ? 22.761 15.798 -53.338 1.00 59.75 365 CYS A CA 1
ATOM 2686 C C . CYS A 1 365 ? 24.019 14.939 -53.517 1.00 59.75 365 CYS A C 1
ATOM 2688 O O . CYS A 1 365 ? 23.936 13.758 -53.842 1.00 59.75 365 CYS A O 1
ATOM 2690 N N . ASN A 1 366 ? 25.206 15.548 -53.417 1.00 46.88 366 ASN A N 1
ATOM 2691 C CA . ASN A 1 366 ? 26.456 14.803 -53.568 1.00 46.88 366 ASN A CA 1
ATOM 2692 C C . ASN A 1 366 ? 26.790 14.088 -52.250 1.00 46.88 366 ASN A C 1
ATOM 2694 O O . ASN A 1 366 ? 27.089 14.716 -51.235 1.00 46.88 366 ASN A O 1
ATOM 2698 N N . THR A 1 367 ? 26.717 12.760 -52.279 1.00 50.31 367 THR A N 1
ATOM 2699 C CA . THR A 1 367 ? 27.000 11.855 -51.165 1.00 50.31 367 THR A CA 1
ATOM 2700 C C . THR A 1 367 ? 28.503 11.740 -50.918 1.00 50.31 367 THR A C 1
ATOM 2702 O O . THR A 1 367 ? 29.144 10.839 -51.451 1.00 50.31 367 THR A O 1
ATOM 2705 N N . THR A 1 368 ? 29.078 12.602 -50.083 1.00 35.59 368 THR A N 1
ATOM 2706 C CA . THR A 1 368 ? 30.359 12.308 -49.416 1.00 35.59 368 THR A CA 1
ATOM 2707 C C . THR A 1 368 ? 30.408 12.987 -48.050 1.00 35.59 368 THR A C 1
ATOM 2709 O O . THR A 1 368 ? 30.552 14.205 -47.964 1.00 35.59 368 THR A O 1
ATOM 2712 N N . LEU A 1 369 ? 30.307 12.192 -46.985 1.00 32.25 369 LEU A N 1
ATOM 2713 C CA . LEU A 1 369 ? 30.776 12.544 -45.642 1.00 32.25 369 LEU A CA 1
ATOM 2714 C C . LEU A 1 369 ? 32.245 12.094 -45.517 1.00 32.25 369 LEU A C 1
ATOM 2716 O O . LEU A 1 369 ? 32.543 10.966 -45.913 1.00 32.25 369 LEU A O 1
ATOM 2720 N N . PRO A 1 370 ? 33.159 12.917 -44.975 1.00 40.06 370 PRO A N 1
ATOM 2721 C CA . PRO A 1 370 ? 34.415 12.433 -44.418 1.00 40.06 370 PRO A CA 1
ATOM 2722 C C . PRO A 1 370 ? 34.163 11.816 -43.026 1.00 40.06 370 PRO A C 1
ATOM 2724 O O . PRO A 1 370 ? 33.263 12.253 -42.315 1.00 40.06 370 PRO A O 1
ATOM 2727 N N . ASP A 1 371 ? 34.982 10.823 -42.673 1.00 32.41 371 ASP A N 1
ATOM 2728 C CA . ASP A 1 371 ? 35.061 10.074 -41.401 1.00 32.41 371 ASP A CA 1
ATOM 2729 C C . ASP A 1 371 ? 34.157 8.837 -41.214 1.00 32.41 371 ASP A C 1
ATOM 2731 O O . ASP A 1 371 ? 33.174 8.859 -40.482 1.00 32.41 371 ASP A O 1
ATOM 2735 N N . GLN A 1 372 ? 34.557 7.703 -41.812 1.00 27.41 372 GLN A N 1
ATOM 2736 C CA . GLN A 1 372 ? 34.867 6.432 -41.113 1.00 27.41 372 GLN A CA 1
ATOM 2737 C C . GLN A 1 372 ? 35.300 5.328 -42.114 1.00 27.41 372 GLN A C 1
ATOM 2739 O O . GLN A 1 372 ? 34.925 5.381 -43.286 1.00 27.41 372 GLN A O 1
ATOM 2744 N N . PRO A 1 373 ? 36.139 4.355 -41.690 1.00 28.00 373 PRO A N 1
ATOM 2745 C CA . PRO A 1 373 ? 36.815 3.397 -42.573 1.00 28.00 373 PRO A CA 1
ATOM 2746 C C . PRO A 1 373 ? 35.842 2.385 -43.209 1.00 28.00 373 PRO A C 1
ATOM 2748 O O . PRO A 1 373 ? 34.819 2.054 -42.609 1.00 28.00 373 PRO A O 1
ATOM 2751 N N . PRO A 1 374 ? 36.141 1.869 -44.417 1.00 29.98 374 PRO A N 1
ATOM 2752 C CA . PRO A 1 374 ? 35.166 1.130 -45.206 1.00 29.98 374 PRO A CA 1
ATOM 2753 C C . PRO A 1 374 ? 34.912 -0.273 -44.642 1.00 29.98 374 PRO A C 1
ATOM 2755 O O . PRO A 1 374 ? 35.801 -1.124 -44.609 1.00 29.98 374 PRO A O 1
ATOM 2758 N N . ALA A 1 375 ? 33.655 -0.526 -44.270 1.00 27.05 375 ALA A N 1
ATOM 2759 C CA . ALA A 1 375 ? 33.096 -1.865 -44.182 1.00 27.05 375 ALA A CA 1
ATOM 2760 C C . ALA A 1 375 ? 32.904 -2.414 -45.604 1.00 27.05 375 ALA A C 1
ATOM 2762 O O . ALA A 1 375 ? 32.280 -1.782 -46.460 1.00 27.05 375 ALA A O 1
ATOM 2763 N N . ALA A 1 376 ? 33.481 -3.589 -45.846 1.00 27.11 376 ALA A N 1
ATOM 2764 C CA . ALA A 1 376 ? 33.431 -4.294 -47.114 1.00 27.11 376 ALA A CA 1
ATOM 2765 C C . ALA A 1 376 ? 31.982 -4.539 -47.563 1.00 27.11 376 ALA A C 1
ATOM 2767 O O . ALA A 1 376 ? 31.168 -5.122 -46.846 1.00 27.11 376 ALA A O 1
ATOM 2768 N N . SER A 1 377 ? 31.680 -4.108 -48.782 1.00 26.16 377 SER A N 1
ATOM 2769 C CA . SER A 1 377 ? 30.433 -4.404 -49.474 1.00 26.16 377 SER A CA 1
ATOM 2770 C C . SER A 1 377 ? 30.477 -5.851 -49.959 1.00 26.16 377 SER A C 1
ATOM 2772 O O . SER A 1 377 ? 31.332 -6.226 -50.761 1.00 26.16 377 SER A O 1
ATOM 2774 N N . VAL A 1 378 ? 29.548 -6.671 -49.474 1.00 25.33 378 VAL A N 1
ATOM 2775 C CA . VAL A 1 378 ? 29.295 -8.010 -50.006 1.00 25.33 378 VAL A CA 1
ATOM 2776 C C . VAL A 1 378 ? 28.683 -7.857 -51.396 1.00 25.33 378 VAL A C 1
ATOM 2778 O O . VAL A 1 378 ? 27.541 -7.429 -51.538 1.00 25.33 378 VAL A O 1
ATOM 2781 N N . VAL A 1 379 ? 29.448 -8.227 -52.421 1.00 24.78 379 VAL A N 1
ATOM 2782 C CA . VAL A 1 379 ? 28.940 -8.490 -53.768 1.00 24.78 379 VAL A CA 1
ATOM 2783 C C . VAL A 1 379 ? 29.067 -9.989 -54.001 1.00 24.78 379 VAL A C 1
ATOM 2785 O O . VAL A 1 379 ? 30.160 -10.531 -54.148 1.00 24.78 379 VAL A O 1
ATOM 2788 N N . SER A 1 380 ? 27.930 -10.676 -53.989 1.00 25.03 380 SER A N 1
ATOM 2789 C CA . SER A 1 380 ? 27.816 -12.070 -54.395 1.00 25.03 380 SER A CA 1
ATOM 2790 C C . SER A 1 380 ? 28.023 -12.186 -55.906 1.00 25.03 380 SER A C 1
ATOM 2792 O O . SER A 1 380 ? 27.197 -11.688 -56.674 1.00 25.03 380 SER A O 1
ATOM 2794 N N . ILE A 1 381 ? 29.078 -12.878 -56.337 1.00 24.94 381 ILE A N 1
ATOM 2795 C CA . ILE A 1 381 ? 29.209 -13.385 -57.709 1.00 24.94 381 ILE A CA 1
ATOM 2796 C C . ILE A 1 381 ? 29.610 -14.855 -57.627 1.00 24.94 381 ILE A C 1
ATOM 2798 O O . ILE A 1 381 ? 30.486 -15.247 -56.858 1.00 24.94 381 ILE A O 1
ATOM 2802 N N . ALA A 1 382 ? 28.874 -15.663 -58.383 1.00 24.50 382 ALA A N 1
ATOM 2803 C CA . ALA A 1 382 ? 28.930 -17.109 -58.403 1.00 24.50 382 ALA A CA 1
ATOM 2804 C C . ALA A 1 382 ? 30.335 -17.654 -58.697 1.00 24.50 382 ALA A C 1
ATOM 2806 O O . ALA A 1 382 ? 31.068 -17.148 -59.545 1.00 24.50 382 ALA A O 1
ATOM 2807 N N . ALA A 1 383 ? 30.663 -18.743 -58.006 1.00 26.28 383 ALA A N 1
ATOM 2808 C CA . ALA A 1 383 ? 31.838 -19.549 -58.264 1.00 26.28 383 ALA A CA 1
ATOM 2809 C C . ALA A 1 383 ? 31.728 -20.234 -59.630 1.00 26.28 383 ALA A C 1
ATOM 2811 O O . ALA A 1 383 ? 30.852 -21.068 -59.843 1.00 26.28 383 ALA A O 1
ATOM 2812 N N . THR A 1 384 ? 32.689 -19.965 -60.504 1.00 25.64 384 THR A N 1
ATOM 2813 C CA . THR A 1 384 ? 33.086 -20.901 -61.555 1.00 25.64 384 THR A CA 1
ATOM 2814 C C . THR A 1 384 ? 34.600 -20.855 -61.691 1.00 25.64 384 THR A C 1
ATOM 2816 O O . THR A 1 384 ? 35.157 -19.841 -62.095 1.00 25.64 384 THR A O 1
ATOM 2819 N N . THR A 1 385 ? 35.234 -21.959 -61.285 1.00 30.81 385 THR A N 1
ATOM 2820 C CA . THR A 1 385 ? 36.472 -22.533 -61.839 1.00 30.81 385 THR A CA 1
ATOM 2821 C C . THR A 1 385 ? 37.380 -21.579 -62.620 1.00 30.81 385 THR A C 1
ATOM 2823 O O . THR A 1 385 ? 37.092 -21.265 -63.773 1.00 30.81 385 THR A O 1
ATOM 2826 N N . MET A 1 386 ? 38.547 -21.247 -62.066 1.00 25.81 386 MET A N 1
ATOM 2827 C CA . MET A 1 386 ? 39.673 -20.791 -62.880 1.00 25.81 386 MET A CA 1
ATOM 2828 C C . MET A 1 386 ? 40.919 -21.629 -62.607 1.00 25.81 386 MET A C 1
ATOM 2830 O O . MET A 1 386 ? 41.52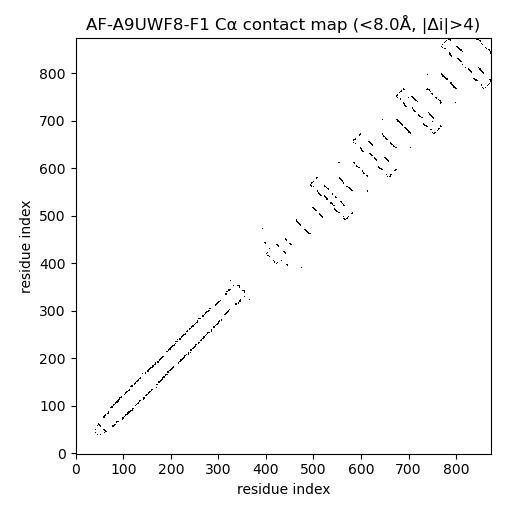9 -21.572 -61.543 1.00 25.81 386 MET A O 1
ATOM 2834 N N . GLN A 1 387 ? 41.267 -22.418 -63.623 1.00 26.45 387 GLN A N 1
ATOM 2835 C CA . GLN A 1 387 ? 42.628 -22.852 -63.892 1.00 26.45 387 GLN A CA 1
ATOM 2836 C C . GLN A 1 387 ? 43.475 -21.600 -64.148 1.00 26.45 387 GLN A C 1
ATOM 2838 O O . GLN A 1 387 ? 43.182 -20.844 -65.072 1.00 26.45 387 GLN A O 1
ATOM 2843 N N . ALA A 1 388 ? 44.523 -21.383 -63.358 1.00 25.14 388 ALA A N 1
ATOM 2844 C CA . ALA A 1 388 ? 45.561 -20.427 -63.714 1.00 25.14 388 ALA A CA 1
ATOM 2845 C C . ALA A 1 388 ? 46.564 -21.132 -64.641 1.00 25.14 388 ALA A C 1
ATOM 2847 O O . ALA A 1 388 ? 47.313 -22.007 -64.206 1.00 25.14 388 ALA A O 1
ATOM 2848 N N . GLN A 1 389 ? 46.543 -20.787 -65.931 1.00 24.50 389 GLN A N 1
ATOM 2849 C CA . GLN A 1 389 ? 47.631 -21.097 -66.859 1.00 24.50 389 GLN A CA 1
ATOM 2850 C C . GLN A 1 389 ? 48.776 -20.111 -66.615 1.00 24.50 389 GLN A C 1
ATOM 2852 O O . GLN A 1 389 ? 48.587 -18.903 -66.741 1.00 24.50 389 GLN A O 1
ATOM 2857 N N . LEU A 1 390 ? 49.961 -20.630 -66.292 1.00 28.75 390 LEU A N 1
ATOM 2858 C CA . LEU A 1 390 ? 51.192 -19.851 -66.207 1.00 28.75 390 LEU A CA 1
ATOM 2859 C C . LEU A 1 390 ? 51.982 -20.019 -67.513 1.00 28.75 390 LEU A C 1
ATOM 2861 O O . LEU A 1 390 ? 52.297 -21.139 -67.914 1.00 28.75 390 LEU A O 1
ATOM 2865 N N . HIS A 1 391 ? 52.287 -18.905 -68.175 1.00 25.66 391 HIS A N 1
ATOM 2866 C CA . HIS A 1 391 ? 53.186 -18.840 -69.327 1.00 25.66 391 HIS A CA 1
ATOM 2867 C C . HIS A 1 391 ? 54.580 -18.461 -68.807 1.00 25.66 391 HIS A C 1
ATOM 2869 O O . HIS A 1 391 ? 54.724 -17.416 -68.178 1.00 25.66 391 HIS A O 1
ATOM 2875 N N . VAL A 1 392 ? 55.592 -19.301 -69.035 1.00 30.52 392 VAL A N 1
ATOM 2876 C CA . VAL A 1 392 ? 56.995 -19.017 -68.682 1.00 30.52 392 VAL A CA 1
ATOM 2877 C C . VAL A 1 392 ? 57.837 -19.129 -69.949 1.00 30.52 392 VAL A C 1
ATOM 2879 O O . VAL A 1 392 ?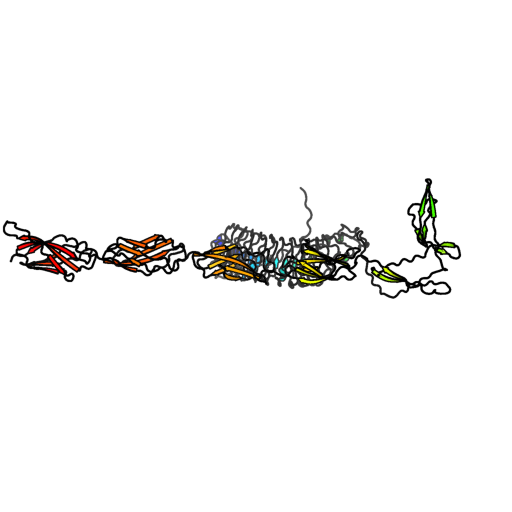 57.605 -20.013 -70.766 1.00 30.52 392 VAL A O 1
ATOM 2882 N N . VAL A 1 393 ? 58.795 -18.221 -70.127 1.00 27.77 393 VAL A N 1
ATOM 2883 C CA . VAL A 1 393 ? 59.761 -18.212 -71.234 1.00 27.77 393 VAL A CA 1
ATOM 2884 C C . VAL A 1 393 ? 61.170 -18.362 -70.640 1.00 27.77 393 VAL A C 1
ATOM 2886 O O . VAL A 1 393 ? 61.576 -17.497 -69.876 1.00 27.77 393 VAL A O 1
ATOM 2889 N N . HIS A 1 394 ? 61.876 -19.436 -71.049 1.00 30.72 394 HIS A N 1
ATOM 2890 C CA . HIS A 1 394 ? 63.326 -19.765 -70.914 1.00 30.72 394 HIS A CA 1
ATOM 2891 C C . HIS A 1 394 ? 63.875 -19.949 -69.468 1.00 30.72 394 HIS A C 1
ATOM 2893 O O . HIS A 1 394 ? 63.481 -19.224 -68.574 1.00 30.72 394 HIS A O 1
ATOM 2899 N N . GLY A 1 395 ? 64.800 -20.854 -69.097 1.00 33.50 395 GLY A N 1
ATOM 2900 C CA . GLY A 1 395 ? 65.591 -21.922 -69.730 1.00 33.50 395 GLY A CA 1
ATOM 2901 C C . GLY A 1 395 ? 66.521 -22.603 -68.677 1.00 33.50 395 GLY A C 1
ATOM 2902 O O . GLY A 1 395 ? 66.823 -21.983 -67.669 1.00 33.50 395 GLY A O 1
ATOM 2903 N N . ASN A 1 396 ? 66.925 -23.862 -68.942 1.00 37.44 396 ASN A N 1
ATOM 2904 C CA . ASN A 1 396 ? 68.048 -24.716 -68.448 1.00 37.44 396 ASN A CA 1
ATOM 2905 C C . ASN A 1 396 ? 68.433 -24.858 -66.942 1.00 37.44 396 ASN A C 1
ATOM 2907 O O . ASN A 1 396 ? 68.038 -24.090 -66.087 1.00 37.44 396 ASN A O 1
ATOM 2911 N N . ALA A 1 397 ? 69.160 -25.947 -66.621 1.00 36.66 397 ALA A N 1
ATOM 2912 C CA . ALA A 1 397 ? 69.438 -26.473 -65.269 1.00 36.66 397 ALA A CA 1
ATOM 2913 C C . ALA A 1 397 ? 70.644 -25.823 -64.541 1.00 36.66 397 ALA A C 1
ATOM 2915 O O . ALA A 1 397 ? 71.616 -25.441 -65.190 1.00 36.66 397 ALA A O 1
ATOM 2916 N N . PHE A 1 398 ? 70.608 -25.780 -63.196 1.00 42.25 398 PHE A N 1
ATOM 2917 C CA . PHE A 1 398 ? 71.548 -25.054 -62.314 1.00 42.25 398 PHE A CA 1
ATOM 2918 C C . PHE A 1 398 ? 72.152 -25.957 -61.205 1.00 42.25 398 PHE A C 1
ATOM 2920 O O . PHE A 1 398 ? 71.443 -26.807 -60.666 1.00 42.25 398 PHE A O 1
ATOM 2927 N N . GLU A 1 399 ? 73.420 -25.744 -60.807 1.00 33.50 399 GLU A N 1
ATOM 2928 C CA . GLU A 1 399 ? 74.086 -26.401 -59.650 1.00 33.50 399 GLU A CA 1
ATOM 2929 C C . GLU A 1 399 ? 74.645 -25.379 -58.622 1.00 33.50 399 GLU A C 1
ATOM 2931 O O . GLU A 1 399 ? 75.067 -24.290 -59.016 1.00 33.50 399 GLU A O 1
ATOM 2936 N N . PRO A 1 400 ? 74.695 -25.700 -57.306 1.00 35.28 400 PRO A N 1
ATOM 2937 C CA . PRO A 1 400 ? 75.176 -24.782 -56.264 1.00 35.28 400 PRO A CA 1
ATOM 2938 C C . PRO A 1 400 ? 76.702 -24.843 -56.008 1.00 35.28 400 PRO A C 1
ATOM 2940 O O . PRO A 1 400 ? 77.274 -25.918 -55.836 1.00 35.28 400 PRO A O 1
ATOM 2943 N N . VAL A 1 401 ? 77.352 -23.673 -55.879 1.00 37.56 401 VAL A N 1
ATOM 2944 C CA . VAL A 1 401 ? 78.787 -23.493 -55.536 1.00 37.56 401 VAL A CA 1
ATOM 2945 C C . VAL A 1 401 ? 78.937 -22.558 -54.317 1.00 37.56 401 VAL A C 1
ATOM 2947 O O . VAL A 1 401 ? 78.117 -21.666 -54.115 1.00 37.56 401 VAL A O 1
ATOM 2950 N N . PHE A 1 402 ? 79.971 -22.757 -53.486 1.00 37.75 402 PHE A N 1
ATOM 2951 C CA . PHE A 1 402 ? 80.219 -22.006 -52.240 1.00 37.75 402 PHE A CA 1
ATOM 2952 C C . PHE A 1 402 ? 81.102 -20.760 -52.439 1.00 37.75 402 PHE A C 1
ATOM 2954 O O . PHE A 1 402 ? 82.099 -20.822 -53.158 1.00 37.75 402 PHE A O 1
ATOM 2961 N N . TYR A 1 403 ? 80.802 -19.669 -51.717 1.00 41.84 403 TYR A N 1
ATOM 2962 C CA . TYR A 1 403 ? 81.623 -18.450 -51.665 1.00 41.84 403 TYR A CA 1
ATOM 2963 C C . TYR A 1 403 ? 82.063 -18.107 -50.234 1.00 41.84 403 TYR A C 1
ATOM 2965 O O . TYR A 1 403 ? 81.258 -18.093 -49.306 1.00 41.84 403 TYR A O 1
ATOM 2973 N N . THR A 1 404 ? 83.341 -17.761 -50.069 1.00 39.12 404 THR A N 1
ATOM 2974 C CA . THR A 1 404 ? 83.907 -17.172 -48.843 1.00 39.12 404 THR A CA 1
ATOM 2975 C C . THR A 1 404 ? 84.636 -15.881 -49.188 1.00 39.12 404 THR A C 1
ATOM 2977 O O . THR A 1 404 ? 85.532 -15.902 -50.032 1.00 39.12 404 THR A O 1
ATOM 2980 N N . ALA A 1 405 ? 84.283 -14.777 -48.524 1.00 42.44 405 ALA A N 1
ATOM 2981 C CA . ALA A 1 405 ? 84.968 -13.491 -48.644 1.00 42.44 405 ALA A CA 1
ATOM 2982 C C . ALA A 1 405 ? 85.560 -13.073 -47.287 1.00 42.44 405 ALA A C 1
ATOM 2984 O O . ALA A 1 405 ? 84.894 -13.158 -46.254 1.00 42.44 405 ALA A O 1
ATOM 2985 N N . SER A 1 406 ? 86.818 -12.631 -47.297 1.00 41.47 406 SER A N 1
ATOM 2986 C CA . SER A 1 406 ? 87.586 -12.234 -46.110 1.00 41.47 406 SER A CA 1
ATOM 2987 C C . SER A 1 406 ? 88.088 -10.799 -46.258 1.00 41.47 406 SER A C 1
ATOM 2989 O O . SER A 1 406 ? 88.707 -10.479 -47.276 1.00 41.47 406 SER A O 1
ATOM 2991 N N . TYR A 1 407 ? 87.864 -9.955 -45.247 1.00 42.56 407 TYR A N 1
ATOM 2992 C CA . TYR A 1 407 ? 88.342 -8.567 -45.220 1.00 42.56 407 TYR A CA 1
ATOM 2993 C C . TYR A 1 407 ? 89.349 -8.332 -44.092 1.00 42.56 407 TYR A C 1
ATOM 2995 O O . TYR A 1 407 ? 89.144 -8.786 -42.967 1.00 42.56 407 TYR A O 1
ATOM 3003 N N . THR A 1 408 ? 90.412 -7.578 -44.386 1.00 42.03 408 THR A N 1
ATOM 3004 C CA . THR A 1 408 ? 91.454 -7.174 -43.431 1.00 42.03 408 THR A CA 1
ATOM 3005 C C . THR A 1 408 ? 91.420 -5.658 -43.251 1.00 42.03 408 THR A C 1
ATOM 3007 O O . THR A 1 408 ? 91.763 -4.912 -44.168 1.00 42.03 408 THR A O 1
ATOM 3010 N N . GLY A 1 409 ? 91.015 -5.186 -42.070 1.00 42.78 409 GLY A N 1
ATOM 3011 C CA . GLY A 1 409 ? 90.992 -3.753 -41.757 1.00 42.78 409 GLY A CA 1
ATOM 3012 C C . GLY A 1 409 ? 92.371 -3.192 -41.362 1.00 42.78 409 GLY A C 1
ATOM 3013 O O . GLY A 1 409 ? 93.254 -3.954 -40.946 1.00 42.78 409 GLY A O 1
ATOM 3014 N N . PRO A 1 410 ? 92.577 -1.859 -41.426 1.00 45.81 410 PRO A N 1
ATOM 3015 C CA . PRO A 1 410 ? 93.805 -1.221 -40.959 1.00 45.81 410 PRO A CA 1
ATOM 3016 C C . PRO A 1 410 ? 93.851 -1.293 -39.425 1.00 45.81 410 PRO A C 1
ATOM 3018 O O . PRO A 1 410 ? 93.226 -0.506 -38.721 1.00 45.81 410 PRO A O 1
ATOM 3021 N N . GLY A 1 411 ? 94.542 -2.317 -38.926 1.00 49.28 411 GLY A N 1
ATOM 3022 C CA . GLY A 1 411 ? 94.554 -2.746 -37.523 1.00 49.28 411 GLY A CA 1
ATOM 3023 C C . GLY A 1 411 ? 94.763 -4.257 -37.346 1.00 49.28 411 GLY A C 1
ATOM 3024 O O . GLY A 1 411 ? 95.064 -4.700 -36.244 1.00 49.28 411 GLY A O 1
ATOM 3025 N N . GLY A 1 412 ? 94.662 -5.052 -38.422 1.00 47.66 412 GLY A N 1
ATOM 3026 C CA . GLY A 1 412 ? 95.029 -6.476 -38.422 1.00 47.66 412 GLY A CA 1
ATOM 3027 C C . GLY A 1 412 ? 93.937 -7.452 -37.966 1.00 47.66 412 GLY A C 1
ATOM 3028 O O . GLY A 1 412 ? 94.205 -8.646 -37.880 1.00 47.66 412 GLY A O 1
ATOM 3029 N N . ALA A 1 413 ? 92.709 -6.992 -37.713 1.00 43.53 413 ALA A N 1
ATOM 3030 C CA . ALA A 1 413 ? 91.575 -7.887 -37.487 1.00 43.53 413 ALA A CA 1
ATOM 3031 C C . ALA A 1 413 ? 90.965 -8.333 -38.831 1.00 43.53 413 ALA A C 1
ATOM 3033 O O . ALA A 1 413 ? 90.603 -7.492 -39.658 1.00 43.53 413 ALA A O 1
ATOM 3034 N N . VAL A 1 414 ? 90.874 -9.653 -39.034 1.00 48.25 414 VAL A N 1
ATOM 3035 C CA . VAL A 1 414 ? 90.178 -10.297 -40.160 1.00 48.25 414 VAL A CA 1
ATOM 3036 C C . VAL A 1 414 ? 88.749 -10.618 -39.722 1.00 48.25 414 VAL A C 1
ATOM 3038 O O . VAL A 1 414 ? 88.567 -11.318 -38.725 1.00 48.25 414 VAL A O 1
ATOM 3041 N N . THR A 1 415 ? 87.745 -10.163 -40.468 1.00 48.25 415 THR A N 1
ATOM 3042 C CA . THR A 1 415 ? 86.356 -10.631 -40.332 1.00 48.25 415 THR A CA 1
ATOM 3043 C C . THR A 1 415 ? 85.979 -11.474 -41.550 1.00 48.25 415 THR A C 1
ATOM 3045 O O . THR A 1 415 ? 86.126 -11.037 -42.693 1.00 48.25 415 THR A O 1
ATOM 3048 N N . ASN A 1 416 ? 85.513 -12.703 -41.300 1.00 47.47 416 ASN A N 1
ATOM 3049 C CA . ASN A 1 416 ? 85.045 -13.640 -42.323 1.00 47.47 416 ASN A CA 1
ATOM 3050 C C . ASN A 1 416 ? 83.524 -13.775 -42.223 1.00 47.47 416 ASN A C 1
ATOM 3052 O O . ASN A 1 416 ? 83.023 -14.250 -41.204 1.00 47.47 416 ASN A O 1
ATOM 3056 N N . THR A 1 417 ? 82.809 -13.424 -43.289 1.00 48.78 417 THR A N 1
ATOM 3057 C CA . THR A 1 417 ? 81.366 -13.676 -43.397 1.00 48.78 417 THR A CA 1
ATOM 3058 C C . THR A 1 417 ? 81.157 -14.918 -44.261 1.00 48.78 417 THR A C 1
ATOM 3060 O O . THR A 1 417 ? 81.628 -14.979 -45.397 1.00 48.78 417 THR A O 1
ATOM 3063 N N . THR A 1 418 ? 80.492 -15.936 -43.712 1.00 49.62 418 THR A N 1
ATOM 3064 C CA . THR A 1 418 ? 80.176 -17.200 -44.402 1.00 49.62 418 THR A CA 1
ATOM 3065 C C . THR A 1 418 ? 78.667 -17.287 -44.617 1.00 49.62 418 THR A C 1
ATOM 3067 O O . THR A 1 418 ? 77.918 -17.276 -43.646 1.00 49.62 418 THR A O 1
ATOM 3070 N N . CYS A 1 419 ? 78.219 -17.357 -45.876 1.00 49.50 419 CYS A N 1
ATOM 3071 C CA . CYS A 1 419 ? 76.802 -17.530 -46.223 1.00 49.50 419 CYS A CA 1
ATOM 3072 C C . CYS A 1 419 ? 76.474 -19.018 -46.513 1.00 49.50 419 CYS A C 1
ATOM 3074 O O . CYS A 1 419 ? 77.369 -19.775 -46.907 1.00 49.50 419 CYS A O 1
ATOM 3076 N N . PRO A 1 420 ? 75.211 -19.460 -46.327 1.00 45.62 420 PRO A N 1
ATOM 3077 C CA . PRO A 1 420 ? 74.751 -20.814 -46.668 1.00 45.62 420 PRO A CA 1
ATOM 3078 C C . PRO A 1 420 ? 74.876 -21.142 -48.170 1.00 45.62 420 PRO A C 1
ATOM 3080 O O . PRO A 1 420 ? 74.963 -20.243 -49.004 1.00 45.62 420 PRO A O 1
ATOM 3083 N N . ALA A 1 421 ? 74.847 -22.431 -48.535 1.00 42.75 421 ALA A N 1
ATOM 3084 C CA . ALA A 1 421 ? 74.953 -22.882 -49.930 1.00 42.75 421 ALA A CA 1
ATOM 3085 C C . ALA A 1 421 ? 73.898 -22.213 -50.842 1.00 42.75 421 ALA A C 1
ATOM 3087 O O . ALA A 1 421 ? 72.702 -22.315 -50.572 1.00 42.75 421 ALA A O 1
ATOM 3088 N N . GLY A 1 422 ? 74.341 -21.550 -51.921 1.00 47.31 422 GLY A N 1
ATOM 3089 C CA . GLY A 1 422 ? 73.479 -20.819 -52.868 1.00 47.31 422 GLY A CA 1
ATOM 3090 C C . GLY A 1 422 ? 73.311 -19.314 -52.601 1.00 47.31 422 GLY A C 1
ATOM 3091 O O . GLY A 1 422 ? 72.568 -18.658 -53.323 1.00 47.31 422 GLY A O 1
ATOM 3092 N N . TYR A 1 423 ? 73.996 -18.758 -51.596 1.00 48.94 423 TYR A N 1
ATOM 3093 C CA . TYR A 1 423 ? 73.920 -17.337 -51.242 1.00 48.94 423 TYR A CA 1
ATOM 3094 C C . TYR A 1 423 ? 75.300 -16.657 -51.270 1.00 48.94 423 TYR A C 1
ATOM 3096 O O . TYR A 1 423 ? 76.300 -17.264 -50.876 1.00 48.94 423 TYR A O 1
ATOM 3104 N N . ALA A 1 424 ? 75.355 -15.384 -51.679 1.00 49.00 424 ALA A N 1
ATOM 3105 C CA . ALA A 1 424 ? 76.561 -14.548 -51.635 1.00 49.00 424 ALA A CA 1
ATOM 3106 C C . ALA A 1 424 ? 76.339 -13.273 -50.786 1.00 49.00 424 ALA A C 1
ATOM 3108 O O . ALA A 1 424 ? 75.216 -12.769 -50.725 1.00 49.00 424 ALA A O 1
ATOM 3109 N N . PRO A 1 425 ? 77.378 -12.743 -50.110 1.00 51.22 425 PRO A N 1
ATOM 3110 C CA . PRO A 1 425 ? 77.268 -11.506 -49.336 1.00 51.22 425 PRO A CA 1
ATOM 3111 C C . PRO A 1 425 ? 77.228 -10.268 -50.249 1.00 51.22 425 PRO A C 1
ATOM 3113 O O . PRO A 1 425 ? 78.045 -10.138 -51.164 1.00 51.22 425 PRO A O 1
ATOM 3116 N N . VAL A 1 426 ? 76.307 -9.339 -49.979 1.00 52.31 426 VAL A N 1
ATOM 3117 C CA . VAL A 1 426 ? 76.109 -8.118 -50.783 1.00 52.31 426 VAL A CA 1
ATOM 3118 C C . VAL A 1 426 ? 77.237 -7.099 -50.539 1.00 52.31 426 VAL A C 1
ATOM 3120 O O . VAL A 1 426 ? 77.488 -6.692 -49.404 1.00 52.31 426 VAL A O 1
ATOM 3123 N N . LEU A 1 427 ? 77.915 -6.657 -51.608 1.00 48.06 427 LEU A N 1
ATOM 3124 C CA . LEU A 1 427 ? 78.980 -5.641 -51.573 1.00 48.06 427 LEU A CA 1
ATOM 3125 C C . LEU A 1 427 ? 78.458 -4.289 -52.080 1.00 48.06 427 LEU A C 1
ATOM 3127 O O . LEU A 1 427 ? 78.316 -4.087 -53.283 1.00 48.06 427 LEU A O 1
ATOM 3131 N N . TYR A 1 428 ? 78.242 -3.332 -51.176 1.00 42.19 428 TYR A N 1
ATOM 3132 C CA . TYR A 1 428 ? 77.999 -1.934 -51.544 1.00 42.19 428 TYR A CA 1
ATOM 3133 C C . TYR A 1 428 ? 79.299 -1.129 -51.412 1.00 42.19 428 TYR A C 1
ATOM 3135 O O . TYR A 1 428 ? 79.746 -0.841 -50.306 1.00 42.19 428 TYR A O 1
ATOM 3143 N N . THR A 1 429 ? 79.903 -0.767 -52.550 1.00 42.50 429 THR A N 1
ATOM 3144 C CA . THR A 1 429 ? 81.019 0.199 -52.685 1.00 42.50 429 THR A CA 1
ATOM 3145 C C . THR A 1 429 ? 82.164 0.029 -51.666 1.00 42.50 429 THR A C 1
ATOM 3147 O O . THR A 1 429 ? 82.181 0.690 -50.634 1.00 42.50 429 THR A O 1
ATOM 3150 N N . ASP A 1 430 ? 83.132 -0.847 -51.960 1.00 44.12 430 ASP A N 1
ATOM 3151 C CA . ASP A 1 430 ? 84.453 -0.997 -51.303 1.00 44.12 430 ASP A CA 1
ATOM 3152 C C . ASP A 1 430 ? 84.534 -0.969 -49.752 1.00 44.12 430 ASP A C 1
ATOM 3154 O O . ASP A 1 430 ? 85.616 -0.790 -49.183 1.00 44.12 430 ASP A O 1
ATOM 3158 N N . ARG A 1 431 ? 83.436 -1.219 -49.021 1.00 44.97 431 ARG A N 1
ATOM 3159 C CA . ARG A 1 431 ? 83.444 -1.471 -47.567 1.00 44.97 431 ARG A CA 1
ATOM 3160 C C . ARG A 1 431 ? 82.473 -2.590 -47.175 1.00 44.97 431 ARG A C 1
ATOM 3162 O O . ARG A 1 431 ? 81.291 -2.530 -47.485 1.00 44.97 431 ARG A O 1
ATOM 3169 N N . LEU A 1 432 ? 82.972 -3.581 -46.430 1.00 45.47 432 LEU A N 1
ATOM 3170 C CA . LEU A 1 432 ? 82.169 -4.622 -45.775 1.00 45.47 432 LEU A CA 1
ATOM 3171 C C . LEU A 1 432 ? 81.643 -4.108 -44.424 1.00 45.47 432 LEU A C 1
ATOM 3173 O O . LEU A 1 432 ? 82.430 -3.717 -43.562 1.00 45.47 432 LEU A O 1
ATOM 3177 N N . LEU A 1 433 ? 80.320 -4.117 -44.239 1.00 46.03 433 LEU A N 1
ATOM 3178 C CA . LEU A 1 433 ? 79.674 -3.940 -42.933 1.00 46.03 433 LEU A CA 1
ATOM 3179 C C . LEU A 1 433 ? 79.649 -5.293 -42.189 1.00 46.03 433 LEU A C 1
ATOM 3181 O O . LEU A 1 433 ? 79.461 -6.326 -42.840 1.00 46.03 433 LEU A O 1
ATOM 3185 N N . PRO A 1 434 ? 79.819 -5.329 -40.853 1.00 43.94 434 PRO A N 1
ATOM 3186 C CA . PRO A 1 434 ? 79.465 -6.513 -40.075 1.00 43.94 434 PRO A CA 1
ATOM 3187 C C . PRO A 1 434 ? 77.945 -6.692 -40.200 1.00 43.94 434 PRO A C 1
ATOM 3189 O O . PRO A 1 434 ? 77.217 -5.722 -40.019 1.00 43.94 434 PRO A O 1
ATOM 3192 N N . ASP A 1 435 ? 77.491 -7.895 -40.557 1.00 48.22 435 ASP A N 1
ATOM 3193 C CA . ASP A 1 435 ? 76.080 -8.250 -40.812 1.00 48.22 435 ASP A CA 1
ATOM 3194 C C . ASP A 1 435 ? 75.486 -7.792 -42.162 1.00 48.22 435 ASP A C 1
ATOM 3196 O O . ASP A 1 435 ? 74.298 -7.487 -42.268 1.00 48.22 435 ASP A O 1
ATOM 3200 N N . ALA A 1 436 ? 76.289 -7.785 -43.233 1.00 48.59 436 ALA A N 1
ATOM 3201 C CA . ALA A 1 436 ? 75.752 -7.652 -44.591 1.00 48.59 436 ALA A CA 1
ATOM 3202 C C . ALA A 1 436 ? 74.779 -8.816 -44.922 1.00 48.59 436 ALA A C 1
ATOM 3204 O O . ALA A 1 436 ? 75.141 -9.978 -44.704 1.00 48.59 436 ALA A O 1
ATOM 3205 N N . PRO A 1 437 ? 73.567 -8.539 -45.448 1.00 49.56 437 PRO A N 1
ATOM 3206 C CA . PRO A 1 437 ? 72.587 -9.576 -45.769 1.00 49.56 437 PRO A CA 1
ATOM 3207 C C . PRO A 1 437 ? 73.109 -10.516 -46.870 1.00 49.56 437 PRO A C 1
ATOM 3209 O O . PRO A 1 437 ? 73.803 -10.087 -47.792 1.00 49.56 437 PRO A O 1
ATOM 3212 N N . CYS A 1 438 ? 72.787 -11.810 -46.760 1.00 48.59 438 CYS A N 1
ATOM 3213 C CA . CYS A 1 438 ? 73.081 -12.810 -47.790 1.00 48.59 438 CYS A CA 1
ATOM 3214 C C . CYS A 1 438 ? 71.945 -12.809 -48.831 1.00 48.59 438 CYS A C 1
ATOM 3216 O O . CYS A 1 438 ? 70.786 -12.996 -48.459 1.00 48.59 438 CYS A O 1
ATOM 3218 N N . GLU A 1 439 ? 72.260 -12.648 -50.116 1.00 48.16 439 GLU A N 1
ATOM 3219 C CA . GLU A 1 439 ? 71.277 -12.648 -51.213 1.00 48.16 439 GLU A CA 1
ATOM 3220 C C . GLU A 1 439 ? 71.389 -13.949 -52.031 1.00 48.16 439 GLU A C 1
ATOM 3222 O O . GLU A 1 439 ? 72.493 -14.476 -52.219 1.00 48.16 439 GLU A O 1
ATOM 3227 N N . TYR A 1 440 ? 70.248 -14.531 -52.432 1.00 41.59 440 TYR A N 1
ATOM 3228 C CA . TYR A 1 440 ? 70.207 -15.800 -53.175 1.00 41.59 440 TYR A CA 1
ATOM 3229 C C . TYR A 1 440 ? 70.488 -15.526 -54.646 1.00 41.59 440 TYR A C 1
ATOM 3231 O O . TYR A 1 440 ? 69.703 -14.843 -55.296 1.00 41.59 440 TYR A O 1
ATOM 3239 N N . LEU A 1 441 ? 71.576 -16.073 -55.178 1.00 47.59 441 LEU A N 1
ATOM 3240 C CA . LEU A 1 441 ? 71.946 -15.888 -56.578 1.00 47.59 441 LEU A CA 1
ATOM 3241 C C . LEU A 1 441 ? 72.198 -17.256 -57.206 1.00 47.59 441 LEU A C 1
ATOM 3243 O O . LEU A 1 441 ? 72.988 -18.048 -56.686 1.00 47.59 441 LEU A O 1
ATOM 3247 N N . GLN A 1 442 ? 71.540 -17.540 -58.329 1.00 43.94 442 GLN A N 1
ATOM 3248 C CA . GLN A 1 442 ? 71.831 -18.730 -59.128 1.00 43.94 442 GLN A CA 1
ATOM 3249 C C . GLN A 1 442 ? 72.798 -18.379 -60.258 1.00 43.94 442 GLN A C 1
ATOM 3251 O O . GLN A 1 442 ? 72.773 -17.275 -60.801 1.00 43.94 442 GLN A O 1
ATOM 3256 N N . ARG A 1 443 ? 73.681 -19.323 -60.599 1.00 44.41 443 ARG A N 1
ATOM 3257 C CA . ARG A 1 443 ? 74.639 -19.182 -61.700 1.00 44.41 443 ARG A CA 1
ATOM 3258 C C . ARG A 1 443 ? 74.180 -19.999 -62.885 1.00 44.41 443 ARG A C 1
ATOM 3260 O O . ARG A 1 443 ? 74.134 -21.222 -62.778 1.00 44.41 443 ARG A O 1
ATOM 3267 N N . ASP A 1 444 ? 73.899 -19.341 -64.000 1.00 42.09 444 ASP A N 1
ATOM 3268 C CA . ASP A 1 444 ? 73.635 -20.025 -65.265 1.00 42.09 444 ASP A CA 1
ATOM 3269 C C . ASP A 1 444 ? 74.806 -20.968 -65.593 1.00 42.09 444 ASP A C 1
ATOM 3271 O O . ASP A 1 444 ? 75.956 -20.539 -65.727 1.00 42.09 444 ASP A O 1
ATOM 3275 N N . ALA A 1 445 ? 74.514 -22.271 -65.689 1.00 43.00 445 ALA A N 1
ATOM 3276 C CA . ALA A 1 445 ? 75.512 -23.325 -65.871 1.00 43.00 445 ALA A CA 1
ATOM 3277 C C . ALA A 1 445 ? 76.272 -23.227 -67.209 1.00 43.00 445 ALA A C 1
ATOM 3279 O O . ALA A 1 445 ? 77.304 -23.878 -67.383 1.00 43.00 445 ALA A O 1
ATOM 3280 N N . THR A 1 446 ? 75.785 -22.415 -68.149 1.00 41.50 446 THR A N 1
ATOM 3281 C CA . THR A 1 446 ? 76.381 -22.199 -69.472 1.00 41.50 446 THR A CA 1
ATOM 3282 C C . THR A 1 446 ? 77.161 -20.891 -69.593 1.00 41.50 446 THR A C 1
ATOM 3284 O O . THR A 1 446 ? 78.163 -20.859 -70.310 1.00 41.50 446 THR A O 1
ATOM 3287 N N . THR A 1 447 ? 76.744 -19.821 -68.911 1.00 44.69 447 THR A N 1
ATOM 3288 C CA . THR A 1 447 ? 77.339 -18.472 -69.056 1.00 44.69 447 THR A CA 1
ATOM 3289 C C . THR A 1 447 ? 78.107 -17.997 -67.821 1.00 44.69 447 THR A C 1
ATOM 3291 O O . THR A 1 447 ? 78.932 -17.090 -67.926 1.00 44.69 447 THR A O 1
ATOM 3294 N N . ASN A 1 448 ? 77.928 -18.660 -66.673 1.00 44.53 448 ASN A N 1
ATOM 3295 C CA . ASN A 1 448 ? 78.602 -18.373 -65.404 1.00 44.53 448 ASN A CA 1
ATOM 3296 C C . ASN A 1 448 ? 78.285 -16.980 -64.804 1.00 44.53 448 ASN A C 1
ATOM 3298 O O . ASN A 1 448 ? 78.994 -16.535 -63.893 1.00 44.53 448 ASN A O 1
ATOM 3302 N N . GLU A 1 449 ? 77.235 -16.310 -65.293 1.00 43.62 449 GLU A N 1
ATOM 3303 C CA . GLU A 1 449 ? 76.708 -15.038 -64.778 1.00 43.62 449 GLU A CA 1
ATOM 3304 C C . GLU A 1 449 ? 75.661 -15.258 -63.666 1.00 43.62 449 GLU A C 1
ATOM 3306 O O . GLU A 1 449 ? 75.045 -16.323 -63.579 1.00 43.62 449 GLU A O 1
ATOM 3311 N N . LEU A 1 450 ? 75.506 -14.267 -62.777 1.00 46.47 450 LEU A N 1
ATOM 3312 C CA . LEU A 1 450 ? 74.563 -14.293 -61.649 1.00 46.47 450 LEU A CA 1
ATOM 3313 C C . LEU A 1 450 ? 73.177 -13.841 -62.130 1.00 46.47 450 LEU A C 1
ATOM 3315 O O . LEU A 1 450 ? 73.069 -12.775 -62.735 1.00 46.47 450 LEU A O 1
ATOM 3319 N N . VAL A 1 451 ? 72.139 -14.633 -61.853 1.00 46.97 451 VAL A N 1
ATOM 3320 C CA . VAL A 1 451 ? 70.751 -14.355 -62.262 1.00 46.97 451 VAL A CA 1
ATOM 3321 C C . VAL A 1 451 ? 69.824 -14.383 -61.044 1.00 46.97 451 VAL A C 1
ATOM 3323 O O . VAL A 1 451 ? 69.977 -15.238 -60.164 1.00 46.97 451 VAL A O 1
ATOM 3326 N N . ASP A 1 452 ? 68.859 -13.459 -61.009 1.00 43.12 452 ASP A N 1
ATOM 3327 C CA . ASP A 1 452 ? 67.852 -13.373 -59.949 1.00 43.12 452 ASP A CA 1
ATOM 3328 C C . ASP A 1 452 ? 66.901 -14.585 -59.978 1.00 43.12 452 ASP A C 1
ATOM 3330 O O . ASP A 1 452 ? 66.443 -14.995 -61.051 1.00 43.12 452 ASP A O 1
ATOM 3334 N N . PRO A 1 453 ? 66.563 -15.171 -58.815 1.00 45.00 453 PRO A N 1
ATOM 3335 C CA . PRO A 1 453 ? 65.614 -16.272 -58.743 1.00 45.00 453 PRO A CA 1
ATOM 3336 C C . PRO A 1 453 ? 64.193 -15.823 -59.113 1.00 45.00 453 PRO A C 1
ATOM 3338 O O . PRO A 1 453 ? 63.737 -14.741 -58.744 1.00 45.00 453 PRO A O 1
ATOM 3341 N N . ILE A 1 454 ? 63.442 -16.710 -59.772 1.00 53.50 454 ILE A N 1
ATOM 3342 C CA . ILE A 1 454 ? 62.005 -16.516 -60.000 1.00 53.50 454 ILE A CA 1
ATOM 3343 C C . ILE A 1 454 ? 61.273 -16.698 -58.661 1.00 53.50 454 ILE A C 1
ATOM 3345 O O . ILE A 1 454 ? 61.144 -17.818 -58.163 1.00 53.50 454 ILE A O 1
ATOM 3349 N N . LEU A 1 455 ? 60.792 -15.598 -58.079 1.00 48.06 455 LEU A N 1
ATOM 3350 C CA . LEU A 1 455 ? 60.005 -15.585 -56.843 1.00 48.06 455 LEU A CA 1
ATOM 3351 C C . LEU A 1 455 ? 58.505 -15.675 -57.151 1.00 48.06 455 LEU A C 1
ATOM 3353 O O . LEU A 1 455 ? 57.985 -14.942 -57.992 1.00 48.06 455 LEU A O 1
ATOM 3357 N N . VAL A 1 456 ? 57.805 -16.574 -56.454 1.00 51.84 456 VAL A N 1
ATOM 3358 C CA . VAL A 1 456 ? 56.348 -16.743 -56.549 1.00 51.84 456 VAL A CA 1
ATOM 3359 C C . VAL A 1 456 ? 55.736 -16.542 -55.166 1.00 51.84 456 VAL A C 1
ATOM 3361 O O . VAL A 1 456 ? 55.887 -17.396 -54.294 1.00 51.84 456 VAL A O 1
ATOM 3364 N N . ASP A 1 457 ? 55.016 -15.434 -54.983 1.00 55.06 457 ASP A N 1
ATOM 3365 C CA . ASP A 1 457 ? 54.276 -15.148 -53.752 1.00 55.06 457 ASP A CA 1
ATOM 3366 C C . ASP A 1 457 ? 52.904 -15.832 -53.756 1.00 55.06 457 ASP A C 1
ATOM 3368 O O . ASP A 1 457 ? 52.034 -15.556 -54.587 1.00 55.06 457 ASP A O 1
ATOM 3372 N N . LEU A 1 458 ? 52.691 -16.717 -52.783 1.00 59.56 458 LEU A N 1
ATOM 3373 C CA . LEU A 1 458 ? 51.407 -17.373 -52.546 1.00 59.56 458 LEU A CA 1
ATOM 3374 C C . LEU A 1 458 ? 50.611 -16.570 -51.510 1.00 59.56 458 LEU A C 1
ATOM 3376 O O . LEU A 1 458 ? 50.879 -16.639 -50.312 1.00 59.56 458 LEU A O 1
ATOM 3380 N N . SER A 1 459 ? 49.613 -15.817 -51.970 1.00 56.62 459 SER A N 1
ATOM 3381 C CA . SER A 1 459 ? 48.691 -15.061 -51.113 1.00 56.62 459 SER A CA 1
ATOM 3382 C C . SER A 1 459 ? 47.389 -15.835 -50.852 1.00 56.62 459 SER A C 1
ATOM 3384 O O . SER A 1 459 ? 47.025 -16.743 -51.599 1.00 56.62 459 SER A O 1
ATOM 3386 N N . ASN A 1 460 ? 46.669 -15.472 -49.784 1.00 55.41 460 ASN A N 1
ATOM 3387 C CA . ASN A 1 460 ? 45.371 -16.053 -49.394 1.00 55.41 460 ASN A CA 1
ATOM 3388 C C . ASN A 1 460 ? 45.399 -17.536 -48.953 1.00 55.41 460 ASN A C 1
ATOM 3390 O O . ASN A 1 460 ? 44.404 -18.252 -49.091 1.00 55.41 460 ASN A O 1
ATOM 3394 N N . LEU A 1 461 ? 46.521 -18.013 -48.403 1.00 61.75 461 LEU A N 1
ATOM 3395 C CA . LEU A 1 461 ? 46.601 -19.341 -47.783 1.00 61.75 461 LEU A CA 1
ATOM 3396 C C . LEU A 1 461 ? 45.888 -19.360 -46.418 1.00 61.75 461 LEU A C 1
ATOM 3398 O O . LEU A 1 461 ? 45.985 -18.411 -45.643 1.00 61.75 461 LEU A O 1
ATOM 3402 N N . LYS A 1 462 ? 45.206 -20.464 -46.094 1.00 57.62 462 LYS A N 1
ATOM 3403 C CA . LYS A 1 462 ? 44.569 -20.677 -44.789 1.00 57.62 462 LYS A CA 1
ATOM 3404 C C . LYS A 1 462 ? 45.626 -21.006 -43.725 1.00 57.62 462 LYS A C 1
ATOM 3406 O O . LYS A 1 462 ? 46.513 -21.819 -44.006 1.00 57.62 462 LYS A O 1
ATOM 3411 N N . PRO A 1 463 ? 45.536 -20.445 -42.507 1.00 61.38 463 PRO A N 1
ATOM 3412 C CA . PRO A 1 463 ? 46.426 -20.793 -41.399 1.00 61.38 463 PRO A CA 1
ATOM 3413 C C . PRO A 1 463 ? 46.344 -22.277 -41.017 1.00 61.38 463 PRO A C 1
ATOM 3415 O O . PRO A 1 463 ? 45.324 -22.933 -41.249 1.00 61.38 463 PRO A O 1
ATOM 3418 N N . TYR A 1 464 ? 47.424 -22.817 -40.446 1.00 62.38 464 TYR A N 1
ATOM 3419 C CA . TYR A 1 464 ? 47.540 -24.199 -39.957 1.00 62.38 464 TYR A CA 1
ATOM 3420 C C . TYR A 1 464 ? 47.090 -25.318 -40.921 1.00 62.38 464 TYR A C 1
ATOM 3422 O O . TYR A 1 464 ? 46.749 -26.434 -40.503 1.00 62.38 464 TYR A O 1
ATOM 3430 N N . THR A 1 465 ? 47.118 -25.050 -42.225 1.00 59.03 465 THR A N 1
ATOM 3431 C CA . THR A 1 465 ? 46.602 -25.932 -43.276 1.00 59.03 465 THR A CA 1
ATOM 3432 C C . THR A 1 465 ? 47.763 -26.522 -44.070 1.00 59.03 465 THR A C 1
ATOM 3434 O O . THR A 1 465 ? 48.716 -25.822 -44.409 1.00 59.03 465 THR A O 1
ATOM 3437 N N . ASN A 1 466 ? 47.704 -27.828 -44.343 1.00 68.75 466 ASN A N 1
ATOM 3438 C CA . ASN A 1 466 ? 48.689 -28.491 -45.193 1.00 68.75 466 ASN A CA 1
ATOM 3439 C C . ASN A 1 466 ? 48.406 -28.139 -46.655 1.00 68.75 466 ASN A C 1
ATOM 3441 O O . ASN A 1 466 ? 47.325 -28.431 -47.168 1.00 68.75 466 ASN A O 1
ATOM 3445 N N . TYR A 1 467 ? 49.390 -27.547 -47.314 1.00 66.12 467 TYR A N 1
ATOM 3446 C CA . TYR A 1 467 ? 49.385 -27.271 -48.740 1.00 66.12 467 TYR A CA 1
ATOM 3447 C C . TYR A 1 467 ? 50.399 -28.161 -49.439 1.00 66.12 467 TYR A C 1
ATOM 3449 O O . TYR A 1 467 ? 51.458 -28.467 -48.895 1.00 66.12 467 TYR A O 1
ATOM 3457 N N . THR A 1 468 ? 50.075 -28.549 -50.667 1.00 69.44 468 THR A N 1
ATOM 3458 C CA . THR A 1 468 ? 50.986 -29.269 -51.549 1.00 69.44 468 THR A CA 1
ATOM 3459 C C . THR A 1 468 ? 51.137 -28.470 -52.833 1.00 69.44 468 THR A C 1
ATOM 3461 O O . THR A 1 468 ? 50.153 -28.216 -53.525 1.00 69.44 468 THR A O 1
ATOM 3464 N N . LEU A 1 469 ? 52.365 -28.061 -53.138 1.00 67.31 469 LEU A N 1
ATOM 3465 C CA . LEU A 1 469 ? 52.709 -27.276 -54.317 1.00 67.31 469 LEU A CA 1
ATOM 3466 C C . LEU A 1 469 ? 53.439 -28.155 -55.336 1.00 67.31 469 LEU A C 1
ATOM 3468 O O . LEU A 1 469 ? 54.369 -28.878 -54.992 1.00 67.31 469 LEU A O 1
ATOM 3472 N N . THR A 1 470 ? 53.049 -28.055 -56.601 1.00 68.44 470 THR A N 1
ATOM 3473 C CA . THR A 1 470 ? 53.808 -28.563 -57.750 1.00 68.44 470 THR A CA 1
ATOM 3474 C C . THR A 1 470 ? 53.830 -27.480 -58.824 1.00 68.44 470 THR A C 1
ATOM 3476 O O . THR A 1 470 ? 52.958 -26.609 -58.839 1.00 68.44 470 THR A O 1
ATOM 3479 N N . TYR A 1 471 ? 54.819 -27.514 -59.710 1.00 65.75 471 TYR A N 1
ATOM 3480 C CA . TYR A 1 471 ? 54.900 -26.604 -60.846 1.00 65.75 471 TYR A CA 1
ATOM 3481 C C . TYR A 1 471 ? 55.310 -27.359 -62.110 1.00 65.75 471 TYR A C 1
ATOM 3483 O O . TYR A 1 471 ? 55.950 -28.411 -62.049 1.00 65.75 471 TYR A O 1
ATOM 3491 N N . ILE A 1 472 ? 54.921 -26.813 -63.259 1.00 62.16 472 ILE A N 1
ATOM 3492 C CA . ILE A 1 472 ? 55.280 -27.298 -64.592 1.00 62.16 472 ILE A CA 1
ATOM 3493 C C . ILE A 1 472 ? 55.779 -26.086 -65.377 1.00 62.16 472 ILE A C 1
ATOM 3495 O O . ILE A 1 472 ? 55.108 -25.055 -65.406 1.00 62.16 472 ILE A O 1
ATOM 3499 N N . ALA A 1 473 ? 56.947 -26.198 -66.002 1.00 54.91 473 ALA A N 1
ATOM 3500 C CA . ALA A 1 473 ? 57.476 -25.165 -66.884 1.00 54.91 473 ALA A CA 1
ATOM 3501 C C . ALA A 1 473 ? 57.007 -25.431 -68.321 1.00 54.91 473 ALA A C 1
ATOM 3503 O O . ALA A 1 473 ? 56.992 -26.574 -68.762 1.00 54.91 473 ALA A O 1
ATOM 3504 N N . HIS A 1 474 ? 56.635 -24.399 -69.071 1.00 55.28 474 HIS A N 1
ATOM 3505 C CA . HIS A 1 474 ? 56.270 -24.521 -70.486 1.00 55.28 474 HIS A CA 1
ATOM 3506 C C . HIS A 1 474 ? 57.296 -23.792 -71.353 1.00 55.28 474 HIS A C 1
ATOM 3508 O O . HIS A 1 474 ? 57.852 -22.788 -70.928 1.00 55.28 474 HIS A O 1
ATOM 3514 N N . ASN A 1 475 ? 57.548 -24.283 -72.564 1.00 49.84 475 ASN A N 1
ATOM 3515 C CA . ASN A 1 475 ? 58.232 -23.527 -73.612 1.00 49.84 475 ASN A CA 1
ATOM 3516 C C . ASN A 1 475 ? 57.514 -23.713 -74.962 1.00 49.84 475 ASN A C 1
ATOM 3518 O O . ASN A 1 475 ? 56.497 -24.404 -75.042 1.00 49.84 475 ASN A O 1
ATOM 3522 N N . GLU A 1 476 ? 58.051 -23.118 -76.030 1.00 50.59 476 GLU A N 1
ATOM 3523 C CA . GLU A 1 476 ? 57.464 -23.172 -77.381 1.00 50.59 476 GLU A CA 1
ATOM 3524 C C . GLU A 1 476 ? 57.375 -24.593 -77.980 1.00 50.59 476 GLU A C 1
ATOM 3526 O O . GLU A 1 476 ? 56.666 -24.800 -78.963 1.00 50.59 476 GLU A O 1
ATOM 3531 N N . LEU A 1 477 ? 58.055 -25.584 -77.387 1.00 50.44 477 LEU A N 1
ATOM 3532 C CA . LEU A 1 477 ? 58.030 -26.992 -77.801 1.00 50.44 477 LEU A CA 1
ATOM 3533 C C . LEU A 1 477 ? 57.093 -27.862 -76.942 1.00 50.44 477 LEU A C 1
ATOM 3535 O O . LEU A 1 477 ? 56.767 -28.977 -77.353 1.00 50.44 477 LEU A O 1
ATOM 3539 N N . GLY A 1 478 ? 56.649 -27.386 -75.772 1.00 48.69 478 GLY A N 1
ATOM 3540 C CA . GLY A 1 478 ? 55.714 -28.100 -74.897 1.00 48.69 478 GLY A CA 1
ATOM 3541 C C . GLY A 1 478 ? 55.954 -27.908 -73.393 1.00 48.69 478 GLY A C 1
ATOM 3542 O O . GLY A 1 478 ? 56.799 -27.128 -72.962 1.00 48.69 478 GLY A O 1
ATOM 3543 N N . ALA A 1 479 ? 55.163 -28.619 -72.583 1.00 57.09 479 ALA A N 1
ATOM 3544 C CA . ALA A 1 479 ? 55.249 -28.619 -71.120 1.00 57.09 479 ALA A CA 1
ATOM 3545 C C . ALA A 1 479 ? 56.354 -29.562 -70.609 1.00 57.09 479 ALA A C 1
ATOM 3547 O O . ALA A 1 479 ? 56.547 -30.647 -71.161 1.00 57.09 479 ALA A O 1
ATOM 3548 N N . SER A 1 480 ? 57.028 -29.193 -69.522 1.00 65.31 480 SER A N 1
ATOM 3549 C CA . SER A 1 480 ? 57.924 -30.070 -68.768 1.00 65.31 480 SER A CA 1
ATOM 3550 C C . SER A 1 480 ? 57.139 -31.132 -67.987 1.00 65.31 480 SER A C 1
ATOM 3552 O O . SER A 1 480 ? 55.916 -31.080 -67.864 1.00 65.31 480 SER A O 1
ATOM 3554 N N . LEU A 1 481 ? 57.851 -32.092 -67.391 1.00 63.47 481 LEU A N 1
ATOM 3555 C CA . LEU A 1 481 ? 57.269 -32.940 -66.347 1.00 63.47 481 LEU A CA 1
ATOM 3556 C C . LEU A 1 481 ? 57.008 -32.106 -65.081 1.00 63.47 481 LEU A C 1
ATOM 3558 O O . LEU A 1 481 ? 57.735 -31.147 -64.812 1.00 63.47 481 LEU A O 1
ATOM 3562 N N . ALA A 1 482 ? 55.968 -32.469 -64.325 1.00 60.66 482 ALA A N 1
ATOM 3563 C CA . ALA A 1 482 ? 55.620 -31.804 -63.072 1.00 60.66 482 ALA A CA 1
ATOM 3564 C C . ALA A 1 482 ? 56.697 -32.032 -62.008 1.00 60.66 482 ALA A C 1
ATOM 3566 O O . ALA A 1 482 ? 57.154 -33.160 -61.804 1.00 60.66 482 ALA A O 1
ATOM 3567 N N . ALA A 1 483 ? 57.085 -30.958 -61.325 1.00 69.31 483 ALA A N 1
ATOM 3568 C CA . ALA A 1 483 ? 58.038 -31.027 -60.230 1.00 69.31 483 ALA A CA 1
ATOM 3569 C C . ALA A 1 483 ? 57.473 -31.850 -59.051 1.00 69.31 483 ALA A C 1
ATOM 3571 O O . ALA A 1 483 ? 56.252 -31.863 -58.839 1.00 69.31 483 ALA A O 1
ATOM 3572 N N . PRO A 1 484 ? 58.336 -32.514 -58.254 1.00 68.38 484 PRO A N 1
ATOM 3573 C CA . PRO A 1 484 ? 57.909 -33.252 -57.072 1.00 68.38 484 PRO A CA 1
ATOM 3574 C C . PRO A 1 484 ? 57.060 -32.383 -56.129 1.00 68.38 484 PRO A C 1
ATOM 3576 O O . PRO A 1 484 ? 57.401 -31.217 -55.915 1.00 68.38 484 PRO A O 1
ATOM 3579 N N . PRO A 1 485 ? 55.969 -32.925 -55.559 1.00 66.38 485 PRO A N 1
ATOM 3580 C CA . PRO A 1 485 ? 55.080 -32.160 -54.699 1.00 66.38 485 PRO A CA 1
ATOM 3581 C C . PRO A 1 485 ? 55.794 -31.724 -53.413 1.00 66.38 485 PRO A C 1
ATOM 3583 O O . PRO A 1 485 ? 56.168 -32.557 -52.586 1.00 66.38 485 PRO A O 1
ATOM 3586 N N . LEU A 1 486 ? 55.936 -30.415 -53.216 1.00 64.94 486 LEU A N 1
ATOM 3587 C CA . LEU A 1 486 ? 56.404 -29.830 -51.966 1.00 64.94 486 LEU A CA 1
ATOM 3588 C C . LEU A 1 486 ? 55.212 -29.668 -51.029 1.00 64.94 486 LEU A C 1
ATOM 3590 O O . LEU A 1 486 ? 54.334 -28.842 -51.273 1.00 64.94 486 LEU A O 1
ATOM 3594 N N . SER A 1 487 ? 55.178 -30.454 -49.958 1.00 69.25 487 SER A N 1
ATOM 3595 C CA . SER A 1 487 ? 54.161 -30.298 -48.921 1.00 69.25 487 SER A CA 1
ATOM 3596 C C . SER A 1 487 ? 54.694 -29.449 -47.778 1.00 69.25 487 SER A C 1
ATOM 3598 O O . SER A 1 487 ? 55.767 -29.727 -47.246 1.00 69.25 487 SER A O 1
ATOM 3600 N N . PHE A 1 488 ? 53.939 -28.431 -47.388 1.00 64.25 488 PHE A N 1
ATOM 3601 C CA . PHE A 1 488 ? 54.256 -27.571 -46.255 1.00 64.25 488 PHE A CA 1
ATOM 3602 C C . PHE A 1 488 ? 52.984 -27.226 -45.485 1.00 64.25 488 PHE A C 1
ATOM 3604 O O . PHE A 1 488 ? 51.878 -27.272 -46.025 1.00 64.25 488 PHE A O 1
ATOM 3611 N N . ARG A 1 489 ? 53.137 -26.882 -44.208 1.00 65.94 489 ARG A N 1
ATOM 3612 C CA . ARG A 1 489 ? 52.037 -26.424 -43.362 1.00 65.94 489 ARG A CA 1
ATOM 3613 C C . ARG A 1 489 ? 52.240 -24.958 -43.026 1.00 65.94 489 ARG A C 1
ATOM 3615 O O . ARG A 1 489 ? 53.332 -24.576 -42.615 1.00 65.94 489 ARG A O 1
ATOM 3622 N N . THR A 1 490 ? 51.200 -24.151 -43.190 1.00 65.62 490 THR A N 1
ATOM 3623 C CA . THR A 1 490 ? 51.208 -22.759 -42.723 1.00 65.62 490 THR A CA 1
ATOM 3624 C C . THR A 1 490 ? 51.265 -22.709 -41.189 1.00 65.62 490 THR A C 1
ATOM 3626 O O . THR A 1 490 ? 50.766 -23.614 -40.517 1.00 65.62 490 THR A O 1
ATOM 3629 N N . LEU A 1 491 ? 51.904 -21.681 -40.620 1.00 64.31 491 LEU A N 1
ATOM 3630 C CA . LEU A 1 491 ? 52.020 -21.522 -39.164 1.00 64.31 491 LEU A CA 1
ATOM 3631 C C . LEU A 1 491 ? 50.642 -21.311 -38.507 1.00 64.31 491 LEU A C 1
ATOM 3633 O O . LEU A 1 491 ? 49.671 -20.930 -39.167 1.00 64.31 491 LEU A O 1
ATOM 3637 N N . GLU A 1 492 ? 50.561 -21.585 -37.204 1.00 61.97 492 GLU A N 1
ATOM 3638 C CA . GLU A 1 492 ? 49.389 -21.244 -36.392 1.00 61.97 492 GLU A CA 1
ATOM 3639 C C . GLU A 1 492 ? 49.209 -19.718 -36.342 1.00 61.97 492 GLU A C 1
ATOM 3641 O O . GLU A 1 492 ? 50.181 -18.968 -36.264 1.00 61.97 492 GLU A O 1
ATOM 3646 N N . SER A 1 493 ? 47.960 -19.258 -36.391 1.00 63.59 493 SER A N 1
ATOM 3647 C CA . SER A 1 493 ? 47.582 -17.851 -36.231 1.00 63.59 493 SER A CA 1
ATOM 3648 C C . SER A 1 493 ? 46.633 -17.699 -35.045 1.00 63.59 493 SER A C 1
ATOM 3650 O O . SER A 1 493 ? 46.052 -18.678 -34.573 1.00 63.59 493 SER A O 1
ATOM 3652 N N . VAL A 1 494 ? 46.431 -16.463 -34.582 1.00 66.75 494 VAL A N 1
ATOM 3653 C CA . VAL A 1 494 ? 45.377 -16.155 -33.606 1.00 66.75 494 VAL A CA 1
ATOM 3654 C C . VAL A 1 494 ? 44.018 -16.633 -34.160 1.00 66.75 494 VAL A C 1
ATOM 3656 O O . VAL A 1 494 ? 43.766 -16.432 -35.352 1.00 66.75 494 VAL A O 1
ATOM 3659 N N . PRO A 1 495 ? 43.145 -17.275 -33.354 1.00 69.75 495 PRO A N 1
ATOM 3660 C CA . PRO A 1 495 ? 41.834 -17.723 -33.822 1.00 69.75 495 PRO A CA 1
ATOM 3661 C C . PRO A 1 495 ? 40.987 -16.552 -34.338 1.00 69.75 495 PRO A C 1
ATOM 3663 O O . PRO A 1 495 ? 40.751 -15.597 -33.603 1.00 69.75 495 PRO A O 1
ATOM 3666 N N . GLU A 1 496 ? 40.506 -16.628 -35.582 1.00 64.06 496 GLU A N 1
ATOM 3667 C CA . GLU A 1 496 ? 39.672 -15.571 -36.188 1.00 64.06 496 GLU A CA 1
ATOM 3668 C C . GLU A 1 496 ? 38.195 -15.654 -35.780 1.00 64.06 496 GLU A C 1
ATOM 3670 O O . GLU A 1 496 ? 37.489 -14.648 -35.794 1.00 64.06 496 GLU A O 1
ATOM 3675 N N . ALA A 1 497 ? 37.711 -16.843 -35.410 1.00 63.94 497 ALA A N 1
ATOM 3676 C CA . ALA A 1 497 ? 36.303 -17.068 -35.111 1.00 63.94 497 ALA A CA 1
ATOM 3677 C C . ALA A 1 497 ? 36.041 -17.130 -33.591 1.00 63.94 497 ALA A C 1
ATOM 3679 O O . ALA A 1 497 ? 36.785 -17.801 -32.867 1.00 63.94 497 ALA A O 1
ATOM 3680 N N . PRO A 1 498 ? 34.985 -16.456 -33.099 1.00 68.50 498 PRO A N 1
ATOM 3681 C CA . PRO A 1 498 ? 34.665 -16.408 -31.678 1.00 68.50 498 PRO A CA 1
ATOM 3682 C C . PRO A 1 498 ? 34.229 -17.773 -31.136 1.00 68.50 498 PRO A C 1
ATOM 3684 O O . PRO A 1 498 ? 33.657 -18.603 -31.847 1.00 68.50 498 PRO A O 1
ATOM 3687 N N . ALA A 1 499 ? 34.469 -17.989 -29.843 1.00 77.06 499 ALA A N 1
ATOM 3688 C CA . ALA A 1 499 ? 34.004 -19.181 -29.148 1.00 77.06 499 ALA A CA 1
ATOM 3689 C C . ALA A 1 499 ? 32.471 -19.168 -29.016 1.00 77.06 499 ALA A C 1
ATOM 3691 O O . ALA A 1 499 ? 31.875 -18.117 -28.775 1.00 77.06 499 ALA A O 1
ATOM 3692 N N . SER A 1 500 ? 31.831 -20.331 -29.137 1.00 81.56 500 SER A N 1
ATOM 3693 C CA . SER A 1 500 ? 30.395 -20.480 -28.860 1.00 81.56 500 SER A CA 1
ATOM 3694 C C . SER A 1 500 ? 30.190 -21.069 -27.470 1.00 81.56 500 SER A C 1
ATOM 3696 O O . SER A 1 500 ? 30.827 -22.064 -27.131 1.00 81.56 500 SER A O 1
ATOM 3698 N N . ILE A 1 501 ? 29.308 -20.460 -26.677 1.00 86.81 501 ILE A N 1
ATOM 3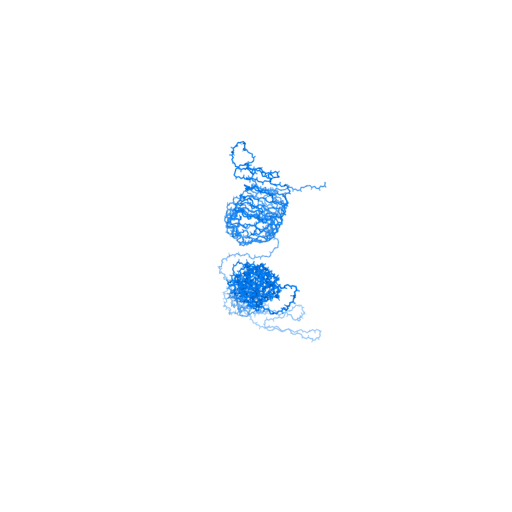699 C CA . ILE A 1 501 ? 28.972 -20.900 -25.317 1.00 86.81 501 ILE A CA 1
ATOM 3700 C C . ILE A 1 501 ? 27.673 -21.707 -25.366 1.00 86.81 501 ILE A C 1
ATOM 3702 O O . ILE A 1 501 ? 26.700 -21.289 -25.990 1.00 86.81 501 ILE A O 1
ATOM 3706 N N . SER A 1 502 ? 27.642 -22.844 -24.681 1.00 86.00 502 SER A N 1
ATOM 3707 C CA . SER A 1 502 ? 26.454 -23.660 -24.452 1.00 86.00 502 SER A CA 1
ATOM 3708 C C . SER A 1 502 ? 26.233 -23.889 -22.957 1.00 86.00 502 SER A C 1
ATOM 3710 O O . SER A 1 502 ? 27.165 -24.113 -22.183 1.00 86.00 502 SER A O 1
ATOM 3712 N N . PHE A 1 503 ? 24.972 -23.794 -22.542 1.00 86.25 503 PHE A N 1
ATOM 3713 C CA . PHE A 1 503 ? 24.555 -23.941 -21.153 1.00 86.25 503 PHE A CA 1
ATOM 3714 C C . PHE A 1 503 ? 24.339 -25.418 -20.807 1.00 86.25 503 PHE A C 1
ATOM 3716 O O . PHE A 1 503 ? 23.549 -26.091 -21.469 1.00 86.25 503 PHE A O 1
ATOM 3723 N N . LEU A 1 504 ? 25.024 -25.912 -19.771 1.00 86.12 504 LEU A N 1
ATOM 3724 C CA . LEU A 1 504 ? 24.893 -27.298 -19.299 1.00 86.12 504 LEU A CA 1
ATOM 3725 C C . LEU A 1 504 ? 23.980 -27.417 -18.073 1.00 86.12 504 LEU A C 1
ATOM 3727 O O . LEU A 1 504 ? 23.397 -28.473 -17.841 1.00 86.12 504 LEU A O 1
ATOM 3731 N N . GLY A 1 505 ? 23.855 -26.348 -17.285 1.00 84.00 505 GLY A N 1
ATOM 3732 C CA . GLY A 1 505 ? 22.998 -26.299 -16.104 1.00 84.00 505 GLY A CA 1
ATOM 3733 C C . GLY A 1 505 ? 23.459 -25.253 -15.093 1.00 84.00 505 GLY A C 1
ATOM 3734 O O . GLY A 1 505 ? 24.606 -24.808 -15.116 1.00 84.00 505 GLY A O 1
ATOM 3735 N N . ALA A 1 506 ? 22.568 -24.881 -14.179 1.00 87.12 506 ALA A N 1
ATOM 3736 C CA . ALA A 1 506 ? 22.869 -23.986 -13.068 1.00 87.12 506 ALA A CA 1
ATOM 3737 C C . ALA A 1 506 ? 22.237 -24.505 -11.774 1.00 87.12 506 ALA A C 1
ATOM 3739 O O . ALA A 1 506 ? 21.225 -25.204 -11.798 1.00 87.12 506 ALA A O 1
ATOM 3740 N N . THR A 1 507 ? 22.846 -24.146 -10.649 1.00 89.62 507 THR A N 1
ATOM 3741 C CA . THR A 1 507 ? 22.252 -24.230 -9.310 1.00 89.62 507 THR A CA 1
ATOM 3742 C C . THR A 1 507 ? 21.970 -22.810 -8.803 1.00 89.62 507 THR A C 1
ATOM 3744 O O . THR A 1 507 ? 22.080 -21.844 -9.562 1.00 89.62 507 THR A O 1
ATOM 3747 N N . SER A 1 508 ? 21.628 -22.646 -7.523 1.00 89.44 508 SER A N 1
ATOM 3748 C CA . SER A 1 508 ? 21.535 -21.316 -6.913 1.00 89.44 508 SER A CA 1
ATOM 3749 C C . SER A 1 508 ? 22.891 -20.605 -6.807 1.00 89.44 508 SER A C 1
ATOM 3751 O O . SER A 1 508 ? 22.933 -19.386 -6.719 1.00 89.44 508 SER A O 1
ATOM 3753 N N . ARG A 1 509 ? 24.020 -21.332 -6.832 1.00 89.81 509 ARG A N 1
ATOM 3754 C CA . ARG A 1 509 ? 25.361 -20.754 -6.577 1.00 89.81 509 ARG A CA 1
ATOM 3755 C C . ARG A 1 509 ? 26.441 -21.171 -7.563 1.00 89.81 509 ARG A C 1
ATOM 3757 O O . ARG A 1 509 ? 27.586 -20.724 -7.451 1.00 89.81 509 ARG A O 1
ATOM 3764 N N . THR A 1 510 ? 26.112 -22.056 -8.493 1.00 88.56 510 THR A N 1
ATOM 3765 C CA . THR A 1 510 ? 27.049 -22.559 -9.491 1.00 88.56 510 THR A CA 1
ATOM 3766 C C . THR A 1 510 ? 26.440 -22.533 -10.876 1.00 88.56 510 THR A C 1
ATOM 3768 O O . THR A 1 510 ? 25.230 -22.665 -11.056 1.00 88.56 510 THR A O 1
ATOM 3771 N N . LEU A 1 511 ? 27.308 -22.391 -11.863 1.00 88.69 511 LEU A N 1
ATOM 3772 C CA . LEU A 1 511 ? 26.971 -22.423 -13.270 1.00 88.69 511 LEU A CA 1
ATOM 3773 C C . LEU A 1 511 ? 27.916 -23.381 -13.973 1.00 88.69 511 LEU A C 1
ATOM 3775 O O . LEU A 1 511 ? 29.128 -23.282 -13.788 1.00 88.69 511 LEU A O 1
ATOM 3779 N N . ASN A 1 512 ? 27.366 -24.236 -14.825 1.00 90.56 512 ASN A N 1
ATOM 3780 C CA . ASN A 1 512 ? 28.129 -25.142 -15.662 1.00 90.56 512 ASN A CA 1
ATOM 3781 C C . ASN A 1 512 ? 27.950 -24.776 -17.144 1.00 90.56 512 ASN A C 1
ATOM 3783 O O . ASN A 1 512 ? 26.828 -24.734 -17.664 1.00 90.56 512 ASN A O 1
ATOM 3787 N N . LEU A 1 513 ? 29.063 -24.507 -17.818 1.00 89.81 513 LEU A N 1
ATOM 3788 C CA . LEU A 1 513 ? 29.121 -24.068 -19.209 1.00 89.81 513 LEU A CA 1
ATOM 3789 C C . LEU A 1 513 ? 30.036 -24.981 -20.017 1.00 89.81 513 LEU A C 1
ATOM 3791 O O . LEU A 1 513 ? 31.056 -25.462 -19.520 1.00 89.81 513 LEU A O 1
ATOM 3795 N N . SER A 1 514 ? 29.716 -25.144 -21.294 1.00 88.38 514 SER A N 1
ATOM 3796 C CA . SER A 1 514 ? 30.664 -25.620 -22.295 1.00 88.38 514 SER A CA 1
ATOM 3797 C C . SER A 1 514 ? 30.944 -24.547 -23.332 1.00 88.38 514 SER A C 1
ATOM 3799 O O . SER A 1 514 ? 30.068 -23.780 -23.715 1.00 88.38 514 SER A O 1
ATOM 3801 N N . VAL A 1 515 ? 32.183 -24.498 -23.792 1.00 87.25 515 VAL A N 1
ATOM 3802 C CA . VAL A 1 515 ? 32.677 -23.592 -24.813 1.00 87.25 515 VAL A CA 1
ATOM 3803 C C . VAL A 1 515 ? 33.275 -24.427 -25.931 1.00 87.25 515 VAL A C 1
ATOM 3805 O O . VAL A 1 515 ? 34.176 -25.235 -25.716 1.00 87.25 515 VAL A O 1
ATOM 3808 N N . THR A 1 516 ? 32.759 -24.236 -27.139 1.00 81.25 516 THR A N 1
ATOM 3809 C CA . THR A 1 516 ? 33.219 -24.940 -28.337 1.00 81.25 516 THR A CA 1
ATOM 3810 C C . THR A 1 516 ? 33.946 -23.978 -29.266 1.00 81.25 516 THR A C 1
ATOM 3812 O O . THR A 1 516 ? 33.442 -22.887 -29.551 1.00 81.25 516 THR A O 1
ATOM 3815 N N . ALA A 1 517 ? 35.116 -24.395 -29.757 1.00 73.12 517 ALA A N 1
ATOM 3816 C CA . ALA A 1 517 ? 35.909 -23.648 -30.727 1.00 73.12 517 ALA A CA 1
ATOM 3817 C C . ALA A 1 517 ? 35.697 -24.191 -32.155 1.00 73.12 517 ALA A C 1
ATOM 3819 O O . ALA A 1 517 ? 35.682 -25.406 -32.349 1.00 73.12 517 ALA A O 1
ATOM 3820 N N . PRO A 1 518 ? 35.586 -23.317 -33.168 1.00 65.75 518 PRO A N 1
ATOM 3821 C CA . PRO A 1 518 ? 35.509 -23.714 -34.578 1.00 65.75 518 PRO A CA 1
ATOM 3822 C C . PRO A 1 518 ? 36.868 -24.106 -35.207 1.00 65.75 518 PRO A C 1
ATOM 3824 O O . PRO A 1 518 ? 36.891 -24.573 -36.344 1.00 65.75 518 PRO A O 1
ATOM 3827 N N . ALA A 1 519 ? 37.992 -23.937 -34.496 1.00 63.47 519 ALA A N 1
ATOM 3828 C CA . ALA A 1 519 ? 39.354 -24.285 -34.932 1.00 63.47 519 ALA A CA 1
ATOM 3829 C C . ALA A 1 519 ? 40.137 -25.010 -33.814 1.00 63.47 519 ALA A C 1
ATOM 3831 O O . ALA A 1 519 ? 39.646 -25.119 -32.691 1.00 63.47 519 ALA A O 1
ATOM 3832 N N . VAL A 1 520 ? 41.350 -25.505 -34.110 1.00 62.06 520 VAL A N 1
ATOM 3833 C CA . VAL A 1 520 ? 42.234 -26.136 -33.108 1.00 62.06 520 VAL A CA 1
ATOM 3834 C C . VAL A 1 520 ? 42.581 -25.108 -32.027 1.00 62.06 520 VAL A C 1
ATOM 3836 O O . VAL A 1 520 ? 43.207 -24.090 -32.310 1.00 62.06 520 VAL A O 1
ATOM 3839 N N . ALA A 1 521 ? 42.121 -25.367 -30.805 1.00 60.94 521 ALA A N 1
ATOM 3840 C CA . ALA A 1 521 ? 42.273 -24.502 -29.643 1.00 60.94 521 ALA A CA 1
ATOM 3841 C C . ALA A 1 521 ? 43.299 -25.098 -28.674 1.00 60.94 521 ALA A C 1
ATOM 3843 O O . ALA A 1 521 ? 43.234 -26.294 -28.394 1.00 60.94 521 ALA A O 1
ATOM 3844 N N . ASN A 1 522 ? 44.187 -24.260 -28.128 1.00 63.97 522 ASN A N 1
ATOM 3845 C CA . ASN A 1 522 ? 45.124 -24.666 -27.071 1.00 63.97 522 ASN A CA 1
ATOM 3846 C C . ASN A 1 522 ? 44.694 -24.155 -25.682 1.00 63.97 522 ASN A C 1
ATOM 3848 O O . ASN A 1 522 ? 45.378 -24.435 -24.707 1.00 63.97 522 ASN A O 1
ATOM 3852 N N . GLY A 1 523 ? 43.582 -23.414 -25.587 1.00 71.69 523 GLY A N 1
ATOM 3853 C CA . GLY A 1 523 ? 43.011 -22.935 -24.328 1.00 71.69 523 GLY A CA 1
ATOM 3854 C C . GLY A 1 523 ? 41.758 -22.075 -24.532 1.00 71.69 523 GLY A C 1
ATOM 3855 O O . GLY A 1 523 ? 41.521 -21.535 -25.618 1.00 71.69 523 GLY A O 1
ATOM 3856 N N . PHE A 1 524 ? 40.952 -21.943 -23.482 1.00 83.31 524 PHE A N 1
ATOM 3857 C CA . PHE A 1 524 ? 39.726 -21.146 -23.447 1.00 83.31 524 PHE A CA 1
ATOM 3858 C C . PHE A 1 524 ? 39.761 -20.168 -22.270 1.00 83.31 524 PHE A C 1
ATOM 3860 O O . PHE A 1 524 ? 40.230 -20.514 -21.185 1.00 83.31 524 PHE A O 1
ATOM 3867 N N . GLU A 1 525 ? 39.221 -18.968 -22.471 1.00 85.94 525 GLU A N 1
ATOM 3868 C CA . GLU A 1 525 ? 39.082 -17.942 -21.434 1.00 85.94 525 GLU A CA 1
ATOM 3869 C C . GLU A 1 525 ? 37.648 -17.409 -21.400 1.00 85.94 525 GLU A C 1
ATOM 3871 O O . GLU A 1 525 ? 37.072 -17.089 -22.443 1.00 85.94 525 GLU A O 1
ATOM 3876 N N . LEU A 1 526 ? 37.074 -17.303 -20.203 1.00 88.69 526 LEU A N 1
ATOM 3877 C CA . LEU A 1 526 ? 35.744 -16.756 -19.958 1.00 88.69 526 LEU A CA 1
ATOM 3878 C C . LEU A 1 526 ? 35.817 -15.621 -18.950 1.00 88.69 526 LEU A C 1
ATOM 3880 O O . LEU A 1 526 ? 36.504 -15.731 -17.937 1.00 88.69 526 LEU A O 1
ATOM 3884 N N . GLU A 1 527 ? 35.033 -14.578 -19.184 1.00 90.69 527 GLU A N 1
ATOM 3885 C CA . GLU A 1 527 ? 34.800 -13.503 -18.225 1.00 90.69 527 GLU A CA 1
ATOM 3886 C C . GLU A 1 527 ? 33.324 -13.453 -17.856 1.00 90.69 527 GLU A C 1
ATOM 3888 O O . GLU A 1 527 ? 32.445 -13.454 -18.725 1.00 90.69 527 GLU A O 1
ATOM 3893 N N . LEU A 1 528 ? 33.071 -13.408 -16.552 1.00 89.12 528 LEU A N 1
ATOM 3894 C CA . LEU A 1 528 ? 31.742 -13.350 -15.975 1.00 89.12 528 LEU A CA 1
ATOM 3895 C C . LEU A 1 528 ? 31.464 -11.951 -15.425 1.00 89.12 528 LEU A C 1
ATOM 3897 O O . LEU A 1 528 ? 32.283 -11.383 -14.701 1.00 89.12 528 LEU A O 1
ATOM 3901 N N . TYR A 1 529 ? 30.281 -11.434 -15.733 1.00 87.94 529 TYR A N 1
ATOM 3902 C CA . TYR A 1 529 ? 29.797 -10.121 -15.336 1.00 87.94 529 TYR A CA 1
ATOM 3903 C C . TYR A 1 529 ? 28.411 -10.225 -14.706 1.00 87.94 529 TYR A C 1
ATOM 3905 O O . TYR A 1 529 ? 27.607 -11.086 -15.069 1.00 87.94 529 TYR A O 1
ATOM 3913 N N . THR A 1 530 ? 28.091 -9.311 -13.799 1.00 86.12 530 THR A N 1
ATOM 3914 C CA . THR A 1 530 ? 26.698 -9.068 -13.406 1.00 86.12 530 THR A CA 1
ATOM 3915 C C . THR A 1 530 ? 25.968 -8.317 -14.524 1.00 86.12 530 THR A C 1
ATOM 3917 O O . THR A 1 530 ? 26.598 -7.660 -15.355 1.00 86.12 530 THR A O 1
ATOM 3920 N N . MET A 1 531 ? 24.632 -8.346 -14.548 1.00 81.19 531 MET A N 1
ATOM 3921 C CA . MET A 1 531 ? 23.852 -7.545 -15.512 1.00 81.19 531 MET A CA 1
ATOM 3922 C C . MET A 1 531 ? 24.083 -6.027 -15.401 1.00 81.19 531 MET A C 1
ATOM 3924 O O . MET A 1 531 ? 23.851 -5.305 -16.365 1.00 81.19 531 MET A O 1
ATOM 3928 N N . GLY A 1 532 ? 24.580 -5.541 -14.258 1.00 74.44 532 GLY A N 1
ATOM 3929 C CA . GLY A 1 532 ? 25.015 -4.149 -14.080 1.00 74.44 532 GLY A CA 1
ATOM 3930 C C . GLY A 1 532 ? 26.386 -3.834 -14.694 1.00 74.44 532 GLY A C 1
ATOM 3931 O O . GLY A 1 532 ? 26.848 -2.703 -14.586 1.00 74.44 532 GLY A O 1
ATOM 3932 N N . GLY A 1 533 ? 27.048 -4.820 -15.311 1.00 77.88 533 GLY A N 1
ATOM 3933 C CA . GLY A 1 533 ? 28.364 -4.681 -15.937 1.00 77.88 533 GLY A CA 1
ATOM 3934 C C . GLY A 1 533 ? 29.549 -4.860 -14.985 1.00 77.88 533 GLY A C 1
ATOM 3935 O O . GLY A 1 533 ? 30.694 -4.736 -15.419 1.00 77.88 533 GLY A O 1
ATOM 3936 N N . SER A 1 534 ? 29.318 -5.176 -13.705 1.00 84.38 534 SER A N 1
ATOM 3937 C CA . SER A 1 534 ? 30.405 -5.414 -12.749 1.00 84.38 534 SER A CA 1
ATOM 3938 C C . SER A 1 534 ? 31.102 -6.735 -13.052 1.00 84.38 534 SER A C 1
ATOM 3940 O O . SER A 1 534 ? 30.453 -7.774 -13.164 1.00 84.38 534 SER A O 1
ATOM 3942 N N . PHE A 1 535 ? 32.428 -6.700 -13.153 1.00 87.69 535 PHE A N 1
ATOM 3943 C CA . PHE A 1 535 ? 33.254 -7.892 -13.326 1.00 87.69 535 PHE A CA 1
ATOM 3944 C C . PHE A 1 535 ? 33.191 -8.792 -12.081 1.00 87.69 535 PHE A C 1
ATOM 3946 O O . PHE A 1 535 ? 33.337 -8.306 -10.960 1.00 87.69 535 PHE A O 1
ATOM 3953 N N . VAL A 1 536 ? 32.982 -10.094 -12.289 1.00 87.88 536 VAL A N 1
ATOM 3954 C CA . VAL A 1 536 ? 32.882 -11.109 -11.227 1.00 87.88 536 VAL A CA 1
ATOM 3955 C C . VAL A 1 536 ? 34.156 -11.948 -11.171 1.00 87.88 536 VAL A C 1
ATOM 3957 O O . VAL A 1 536 ? 34.822 -11.996 -10.141 1.00 87.88 536 VAL A O 1
ATOM 3960 N N . SER A 1 537 ? 34.501 -12.620 -12.273 1.00 85.62 537 SER A N 1
ATOM 3961 C CA . SER A 1 537 ? 35.632 -13.553 -12.315 1.00 85.62 537 SER A CA 1
ATOM 3962 C C . SER A 1 537 ? 36.064 -13.887 -13.742 1.00 85.62 537 SER A C 1
ATOM 3964 O O . SER A 1 537 ? 35.233 -13.895 -14.653 1.00 85.62 537 SER A O 1
ATOM 3966 N N . THR A 1 538 ? 37.328 -14.287 -13.900 1.00 87.56 538 THR A N 1
ATOM 3967 C CA . THR A 1 538 ? 37.852 -14.918 -15.120 1.00 87.56 538 THR A CA 1
ATOM 3968 C C . THR A 1 538 ? 38.087 -16.406 -14.876 1.00 87.56 538 THR A C 1
ATOM 3970 O O . THR A 1 538 ? 38.684 -16.780 -13.867 1.00 87.56 538 THR A O 1
ATOM 3973 N N . LEU A 1 539 ? 37.648 -17.252 -15.805 1.00 84.62 539 LEU A N 1
ATOM 3974 C CA . LEU A 1 539 ? 37.904 -18.692 -15.806 1.00 84.62 539 LEU A CA 1
ATOM 3975 C C . LEU A 1 539 ? 38.754 -19.040 -17.028 1.00 84.62 539 LEU A C 1
ATOM 3977 O O . LEU A 1 539 ? 38.473 -18.568 -18.126 1.00 84.62 539 LEU A O 1
ATOM 3981 N N . SER A 1 540 ? 39.785 -19.860 -16.847 1.00 83.88 540 SER A N 1
ATOM 3982 C CA . SER A 1 540 ? 40.650 -20.323 -17.937 1.00 83.88 540 SER A CA 1
ATOM 3983 C C . SER A 1 540 ? 40.897 -21.823 -17.828 1.00 83.88 540 SER A C 1
ATOM 3985 O O . SER A 1 540 ? 40.898 -22.373 -16.725 1.00 83.88 540 SER A O 1
ATOM 3987 N N . GLY A 1 541 ? 41.022 -22.499 -18.968 1.00 77.56 541 GLY A N 1
ATOM 3988 C CA . GLY A 1 541 ? 41.216 -23.945 -18.999 1.00 77.56 541 GLY A CA 1
ATOM 3989 C C . GLY A 1 541 ? 41.361 -24.520 -20.402 1.00 77.56 541 GLY A C 1
ATOM 3990 O O . GLY A 1 541 ? 40.964 -23.903 -21.391 1.00 77.56 541 GLY A O 1
ATOM 3991 N N . ASP A 1 542 ? 41.915 -25.729 -20.463 1.00 75.06 542 ASP A N 1
ATOM 3992 C CA . ASP A 1 542 ? 42.241 -26.416 -21.721 1.00 75.06 542 ASP A CA 1
ATOM 3993 C C . ASP A 1 542 ? 41.086 -27.308 -22.198 1.00 75.06 542 ASP A C 1
ATOM 3995 O O . ASP A 1 542 ? 40.874 -27.515 -23.392 1.00 75.06 542 ASP A O 1
ATOM 3999 N N . SER A 1 543 ? 40.289 -27.818 -21.254 1.00 72.31 543 SER A N 1
ATOM 4000 C CA . SER A 1 543 ? 39.002 -28.444 -21.533 1.00 72.31 543 SER A CA 1
ATOM 4001 C C . SER A 1 543 ? 37.960 -27.343 -21.671 1.00 72.31 543 SER A C 1
ATOM 4003 O O . SER A 1 543 ? 37.784 -26.574 -20.731 1.00 72.31 543 SER A O 1
ATOM 4005 N N . GLY A 1 544 ? 37.229 -27.278 -22.783 1.00 79.12 544 GLY A N 1
ATOM 4006 C CA . GLY A 1 544 ? 36.140 -26.315 -22.999 1.00 79.12 544 GLY A CA 1
ATOM 4007 C C . GLY A 1 544 ? 34.933 -26.481 -22.060 1.00 79.12 544 GLY A C 1
ATOM 4008 O O . GLY A 1 544 ? 33.818 -26.202 -22.464 1.00 79.12 544 GLY A O 1
ATOM 4009 N N . HIS A 1 545 ? 35.109 -26.969 -20.833 1.00 86.44 545 HIS A N 1
ATOM 4010 C CA . HIS A 1 545 ? 34.092 -27.110 -19.798 1.00 86.44 545 HIS A CA 1
ATOM 4011 C C . HIS A 1 545 ? 34.478 -26.262 -18.589 1.00 86.44 545 HIS A C 1
ATOM 4013 O O . HIS A 1 545 ? 35.597 -26.359 -18.087 1.00 86.44 545 HIS A O 1
ATOM 4019 N N . PHE A 1 546 ? 33.535 -25.456 -18.112 1.00 87.06 546 PHE A N 1
ATOM 4020 C CA . PHE A 1 546 ? 33.763 -24.458 -17.077 1.00 87.06 546 PHE A CA 1
ATOM 4021 C C . PHE A 1 546 ? 32.685 -24.514 -16.011 1.00 87.06 546 PHE A C 1
ATOM 4023 O O . PHE A 1 546 ? 31.496 -24.523 -16.323 1.00 87.06 546 PHE A O 1
ATOM 4030 N N . MET A 1 547 ? 33.112 -24.465 -14.751 1.00 87.62 547 MET A N 1
ATOM 4031 C CA . MET A 1 547 ? 32.219 -24.317 -13.612 1.00 87.62 547 MET A CA 1
ATOM 4032 C C . MET A 1 547 ? 32.527 -23.007 -12.889 1.00 87.62 547 MET A C 1
ATOM 4034 O O . MET A 1 547 ? 33.596 -22.863 -12.299 1.00 87.62 547 MET A O 1
ATOM 4038 N N . ALA A 1 548 ? 31.587 -22.064 -12.920 1.00 85.88 548 ALA A N 1
ATOM 4039 C CA . ALA A 1 548 ? 31.635 -20.886 -12.063 1.00 85.88 548 ALA A CA 1
ATOM 4040 C C . ALA A 1 548 ? 30.953 -21.217 -10.731 1.00 85.88 548 ALA A C 1
ATOM 4042 O O . ALA A 1 548 ? 29.882 -21.824 -10.715 1.00 85.88 548 ALA A O 1
ATOM 4043 N N . SER A 1 549 ? 31.561 -20.829 -9.614 1.00 88.00 549 SER A N 1
ATOM 4044 C CA . SER A 1 549 ? 31.055 -21.086 -8.262 1.00 88.00 549 SER A CA 1
ATOM 4045 C C . SER A 1 549 ? 31.064 -19.818 -7.420 1.00 88.00 549 SER A C 1
ATOM 4047 O O . SER A 1 549 ? 31.856 -18.919 -7.685 1.00 88.00 549 SER A O 1
ATOM 4049 N N . GLY A 1 550 ? 30.240 -19.776 -6.371 1.00 85.00 550 GLY A N 1
ATOM 4050 C CA . GLY A 1 550 ? 30.139 -18.603 -5.496 1.00 85.00 550 GLY A CA 1
ATOM 4051 C C . GLY A 1 550 ? 29.280 -17.490 -6.095 1.00 85.00 550 GLY A C 1
ATOM 4052 O O . GLY A 1 550 ? 29.495 -16.323 -5.788 1.00 85.00 550 GLY A O 1
ATOM 4053 N N . LEU A 1 551 ? 28.339 -17.852 -6.969 1.00 89.69 551 LEU A N 1
ATOM 4054 C CA . LEU A 1 551 ? 27.364 -16.924 -7.531 1.00 89.69 551 LEU A CA 1
ATOM 4055 C C . LEU A 1 551 ? 26.256 -16.625 -6.513 1.00 89.69 551 LEU A C 1
ATOM 4057 O O . LEU A 1 551 ? 25.974 -17.440 -5.630 1.00 89.69 551 LEU A O 1
ATOM 4061 N N . GLU A 1 552 ? 25.623 -15.467 -6.664 1.00 89.19 552 GLU A N 1
ATOM 4062 C CA . GLU A 1 552 ? 24.444 -15.079 -5.901 1.00 89.19 552 GLU A CA 1
ATOM 4063 C C . GLU A 1 552 ? 23.206 -15.813 -6.442 1.00 89.19 552 GLU A C 1
ATOM 4065 O O . GLU A 1 552 ? 23.026 -15.891 -7.665 1.00 89.19 552 GLU A O 1
ATOM 4070 N N . PRO A 1 553 ? 22.344 -16.354 -5.563 1.00 90.38 553 PRO A N 1
ATOM 4071 C CA . PRO A 1 553 ? 21.067 -16.942 -5.953 1.00 90.38 553 PRO A CA 1
ATOM 4072 C C . PRO A 1 553 ? 20.144 -15.972 -6.678 1.00 90.38 553 PRO A C 1
ATOM 4074 O O . PRO A 1 553 ? 20.205 -14.761 -6.460 1.00 90.38 553 PRO A O 1
ATOM 4077 N N . TYR A 1 554 ? 19.271 -16.519 -7.525 1.00 90.69 554 TYR A N 1
ATOM 4078 C CA . TYR A 1 554 ? 18.256 -15.772 -8.273 1.00 90.69 554 TYR A CA 1
ATOM 4079 C C . TYR A 1 554 ? 18.783 -14.483 -8.938 1.00 90.69 554 TYR A C 1
ATOM 4081 O O . TYR A 1 554 ? 18.135 -13.437 -8.952 1.00 90.69 554 TYR A O 1
ATOM 4089 N N . THR A 1 555 ? 20.004 -14.546 -9.470 1.00 88.88 555 THR A N 1
ATOM 4090 C CA . THR A 1 555 ? 20.721 -13.402 -10.036 1.00 88.88 555 THR A CA 1
ATOM 4091 C C . THR A 1 555 ? 21.070 -13.689 -11.488 1.00 88.88 555 THR A C 1
ATOM 4093 O O . THR A 1 555 ? 21.536 -14.774 -11.837 1.00 88.88 555 THR A O 1
ATOM 4096 N N . THR A 1 556 ? 20.835 -12.705 -12.358 1.00 89.94 556 THR A N 1
ATOM 4097 C CA . THR A 1 556 ? 21.191 -12.807 -13.777 1.00 89.94 556 THR A CA 1
ATOM 4098 C C . THR A 1 556 ? 22.626 -12.341 -13.999 1.00 89.94 556 THR A C 1
ATOM 4100 O O . THR A 1 556 ? 23.022 -11.250 -13.575 1.00 89.94 556 THR A O 1
ATOM 4103 N N . TYR A 1 557 ? 23.389 -13.162 -14.706 1.00 90.00 557 TYR A N 1
ATOM 4104 C CA . TYR A 1 557 ? 24.777 -12.933 -15.074 1.00 90.00 557 TYR A CA 1
ATOM 4105 C C . TYR A 1 557 ? 24.935 -12.927 -16.595 1.00 90.00 557 TYR A C 1
ATOM 4107 O O . TYR A 1 557 ? 24.151 -13.534 -17.326 1.00 90.00 557 TYR A O 1
ATOM 4115 N N . SER A 1 558 ? 25.980 -12.252 -17.061 1.00 90.75 558 SER A N 1
ATOM 4116 C CA . SER A 1 558 ? 26.409 -12.193 -18.455 1.00 90.75 558 SER A CA 1
ATOM 4117 C C . SER A 1 558 ? 27.812 -12.778 -18.564 1.00 90.75 558 SER A C 1
ATOM 4119 O O . SER A 1 558 ? 28.708 -12.382 -17.819 1.00 90.75 558 SER A O 1
ATOM 4121 N N . VAL A 1 559 ? 28.017 -13.729 -19.469 1.00 90.75 559 VAL A N 1
ATOM 4122 C CA . VAL A 1 559 ? 29.314 -14.365 -19.710 1.00 90.75 559 VAL A CA 1
ATOM 4123 C C . VAL A 1 559 ? 29.750 -14.151 -21.153 1.00 90.75 559 VAL A C 1
ATOM 4125 O O . VAL A 1 559 ? 28.942 -14.249 -22.073 1.00 90.75 559 VAL A O 1
ATOM 4128 N N . ARG A 1 560 ? 31.039 -13.893 -21.364 1.00 89.56 560 ARG A N 1
ATOM 4129 C CA . ARG A 1 560 ? 31.663 -13.895 -22.695 1.00 89.56 560 ARG A CA 1
ATOM 4130 C C . ARG A 1 560 ? 32.876 -14.811 -22.698 1.00 89.56 560 ARG A C 1
ATOM 4132 O O . ARG A 1 560 ? 33.549 -14.946 -21.679 1.00 89.56 560 ARG A O 1
ATOM 4139 N N . ALA A 1 561 ? 33.150 -15.435 -23.838 1.00 89.19 561 ALA A N 1
ATOM 4140 C CA . ALA A 1 561 ? 34.225 -16.410 -23.990 1.00 89.19 561 ALA A CA 1
ATOM 4141 C C . ALA A 1 561 ? 35.096 -16.094 -25.207 1.00 89.19 561 ALA A C 1
ATOM 4143 O O . ALA A 1 561 ? 34.597 -15.596 -26.219 1.00 89.19 561 ALA A O 1
ATOM 4144 N N . ARG A 1 562 ? 36.384 -16.420 -25.129 1.00 86.38 562 ARG A N 1
ATOM 4145 C CA . ARG A 1 562 ? 37.326 -16.389 -26.254 1.00 86.38 562 ARG A CA 1
ATOM 4146 C C . ARG A 1 562 ? 38.230 -17.618 -26.243 1.00 86.38 562 ARG A C 1
ATOM 4148 O O . ARG A 1 562 ? 38.359 -18.303 -25.229 1.00 86.38 562 ARG A O 1
ATOM 4155 N N . VAL A 1 563 ? 38.853 -17.887 -27.385 1.00 83.81 563 VAL A N 1
ATOM 4156 C CA . VAL A 1 563 ? 39.797 -18.998 -27.572 1.00 83.81 563 VAL A CA 1
ATOM 4157 C C . VAL A 1 563 ? 41.217 -18.449 -27.648 1.00 83.81 563 VAL A C 1
ATOM 4159 O O . VAL A 1 563 ? 41.439 -17.418 -28.284 1.00 83.81 563 VAL A O 1
ATOM 4162 N N . ALA A 1 564 ? 42.177 -19.140 -27.039 1.00 74.75 564 ALA A N 1
ATOM 4163 C CA . ALA A 1 564 ? 43.593 -18.804 -27.094 1.00 74.75 564 ALA A CA 1
ATOM 4164 C C . ALA A 1 564 ? 44.424 -19.907 -27.771 1.00 74.75 564 ALA A C 1
ATOM 4166 O O . ALA A 1 564 ? 44.125 -21.102 -27.693 1.00 74.75 564 ALA A O 1
ATOM 4167 N N . THR A 1 565 ? 45.480 -19.480 -28.459 1.00 71.94 565 THR A N 1
ATOM 4168 C CA . THR A 1 565 ? 46.535 -20.337 -29.026 1.00 71.94 565 THR A CA 1
ATOM 4169 C C . THR A 1 565 ? 47.879 -19.960 -28.411 1.00 71.94 565 THR A C 1
ATOM 4171 O O . THR A 1 565 ? 47.983 -18.944 -27.725 1.00 71.94 565 THR A O 1
ATOM 4174 N N . ALA A 1 566 ? 48.936 -20.725 -28.702 1.00 65.00 566 ALA A N 1
ATOM 4175 C CA . ALA A 1 566 ? 50.291 -20.409 -28.237 1.00 65.00 566 ALA A CA 1
ATOM 4176 C C . ALA A 1 566 ? 50.828 -19.064 -28.782 1.00 65.00 566 ALA A C 1
ATOM 4178 O O . ALA A 1 566 ? 51.794 -18.529 -28.246 1.00 65.00 566 ALA A O 1
ATOM 4179 N N . ILE A 1 567 ? 50.202 -18.523 -29.834 1.00 68.38 567 ILE A N 1
ATOM 4180 C CA . ILE A 1 567 ? 50.560 -17.250 -30.473 1.00 68.38 567 ILE A CA 1
ATOM 4181 C C . ILE A 1 567 ? 49.761 -16.067 -29.893 1.00 68.38 567 ILE A C 1
ATOM 4183 O O . ILE A 1 567 ? 50.259 -14.943 -29.882 1.00 68.38 567 ILE A O 1
ATOM 4187 N N . GLY A 1 568 ? 48.541 -16.295 -29.389 1.00 68.81 568 GLY A N 1
ATOM 4188 C CA . GLY A 1 568 ? 47.704 -15.249 -28.787 1.00 68.81 568 GLY A CA 1
ATOM 4189 C C . GLY A 1 568 ? 46.210 -15.588 -28.697 1.00 68.81 568 GLY A C 1
ATOM 4190 O O . GLY A 1 568 ? 45.760 -16.637 -29.174 1.00 68.81 568 GLY A O 1
ATOM 4191 N N . SER A 1 569 ? 45.443 -14.679 -28.084 1.00 80.38 569 SER A N 1
ATOM 4192 C CA . SER A 1 569 ? 43.996 -14.814 -27.846 1.00 80.38 569 SER A CA 1
ATOM 4193 C C . SER A 1 569 ? 43.162 -14.201 -28.971 1.00 80.38 569 SER A C 1
ATOM 4195 O O . SER A 1 569 ? 43.412 -13.072 -29.392 1.00 80.38 569 SER A O 1
ATOM 4197 N N . GLY A 1 570 ? 42.158 -14.944 -29.438 1.00 77.75 570 GLY A N 1
ATOM 4198 C CA . GLY A 1 570 ? 41.187 -14.497 -30.436 1.00 77.75 570 GLY A CA 1
ATOM 4199 C C . GLY A 1 570 ? 40.166 -13.489 -29.890 1.00 77.75 570 GLY A C 1
ATOM 4200 O O . GLY A 1 570 ? 40.206 -13.121 -28.709 1.00 77.75 570 GLY A O 1
ATOM 4201 N N . PRO A 1 571 ? 39.230 -13.030 -30.737 1.00 82.56 571 PRO A N 1
ATOM 4202 C CA . PRO A 1 571 ? 38.207 -12.076 -30.334 1.00 82.56 571 PRO A CA 1
ATOM 4203 C C . PRO A 1 571 ? 37.236 -12.683 -29.311 1.00 82.56 571 PRO A C 1
ATOM 4205 O O . PRO A 1 571 ? 36.967 -13.888 -29.308 1.00 82.56 571 PRO A O 1
ATOM 4208 N N . TRP A 1 572 ? 36.677 -11.825 -28.452 1.00 86.19 572 TRP A N 1
ATOM 4209 C CA . TRP A 1 572 ? 35.569 -12.198 -27.574 1.00 86.19 572 TRP A CA 1
ATOM 4210 C C . TRP A 1 572 ? 34.327 -12.543 -28.398 1.00 86.19 572 TRP A C 1
ATOM 4212 O O . TRP A 1 572 ? 33.963 -11.815 -29.322 1.00 86.19 572 TRP A O 1
ATOM 4222 N N . GLY A 1 573 ? 33.672 -13.648 -28.047 1.00 82.62 573 GLY A N 1
ATOM 4223 C CA . GLY A 1 573 ? 32.343 -13.979 -28.543 1.00 82.62 573 GLY A CA 1
ATOM 4224 C C . GLY A 1 573 ? 31.256 -13.078 -27.964 1.00 82.62 573 GLY A C 1
ATOM 4225 O O . GLY A 1 573 ? 31.510 -12.216 -27.120 1.00 82.62 573 GLY A O 1
ATOM 4226 N N . GLY A 1 574 ? 30.026 -13.290 -28.432 1.00 83.00 574 GLY A N 1
ATOM 4227 C CA . GLY A 1 574 ? 28.859 -12.581 -27.916 1.00 83.00 574 GLY A CA 1
ATOM 4228 C C . GLY A 1 574 ? 28.626 -12.854 -26.429 1.00 83.00 574 GLY A C 1
ATOM 4229 O O . GLY A 1 574 ? 28.993 -13.908 -25.908 1.00 83.00 574 GLY A O 1
ATOM 4230 N N . ASN A 1 575 ? 27.988 -11.897 -25.758 1.00 86.06 575 ASN A N 1
ATOM 4231 C CA . ASN A 1 575 ? 27.550 -12.073 -24.380 1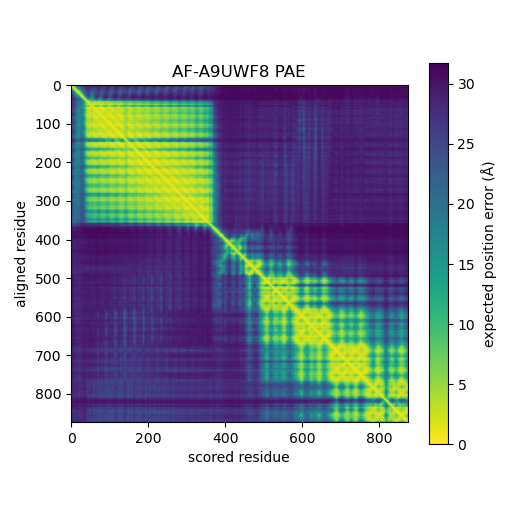.00 86.06 575 ASN A CA 1
ATOM 4232 C C . ASN A 1 575 ? 26.403 -13.093 -24.332 1.00 86.06 575 ASN A C 1
ATOM 4234 O O . ASN A 1 575 ? 25.421 -12.966 -25.064 1.00 86.06 575 ASN A O 1
ATOM 4238 N N . PHE A 1 576 ? 26.514 -14.073 -23.445 1.00 86.88 576 PHE A N 1
ATOM 4239 C CA . PHE A 1 576 ? 25.475 -15.045 -23.142 1.00 86.88 576 PHE A CA 1
ATOM 4240 C C . PHE A 1 576 ? 24.945 -14.780 -21.733 1.00 86.88 576 PHE A C 1
ATOM 4242 O O . PHE A 1 576 ? 25.715 -14.740 -20.775 1.00 86.88 576 PHE A O 1
ATOM 4249 N N . THR A 1 577 ? 23.639 -14.580 -21.591 1.00 89.81 577 THR A N 1
ATOM 4250 C CA . THR A 1 577 ? 23.015 -14.280 -20.297 1.00 89.81 577 THR A CA 1
ATOM 4251 C C . THR A 1 577 ? 22.305 -15.498 -19.729 1.00 89.81 577 THR A C 1
ATOM 4253 O O . THR A 1 577 ? 21.617 -16.211 -20.458 1.00 89.81 577 THR A O 1
ATOM 4256 N N . PHE A 1 578 ? 22.414 -15.704 -18.422 1.00 84.31 578 PHE A N 1
ATOM 4257 C CA . PHE A 1 578 ? 21.716 -16.769 -17.703 1.00 84.31 578 PHE A CA 1
ATOM 4258 C C . PHE A 1 578 ? 21.375 -16.308 -16.282 1.00 84.31 578 PHE A C 1
ATOM 4260 O O . PHE A 1 578 ? 21.989 -15.375 -15.767 1.00 84.31 578 PHE A O 1
ATOM 4267 N N . ALA A 1 579 ? 20.422 -16.979 -15.637 1.00 87.62 579 ALA A N 1
ATOM 4268 C CA . ALA A 1 579 ? 20.064 -16.741 -14.242 1.00 87.62 579 ALA A CA 1
ATOM 4269 C C . ALA A 1 579 ? 20.383 -17.969 -13.380 1.00 87.62 579 ALA A C 1
ATOM 4271 O O . ALA A 1 579 ? 20.194 -19.107 -13.819 1.00 87.62 579 ALA A O 1
ATOM 4272 N N . THR A 1 580 ? 20.878 -17.741 -12.164 1.00 90.31 580 THR A N 1
ATOM 4273 C CA . THR A 1 580 ? 20.975 -18.780 -11.128 1.00 90.31 580 THR A CA 1
ATOM 4274 C C . THR A 1 580 ? 19.583 -19.151 -10.608 1.00 90.31 580 THR A C 1
ATOM 4276 O O . THR A 1 580 ? 18.640 -18.364 -10.703 1.00 90.31 580 THR A O 1
ATOM 4279 N N . LEU A 1 581 ? 19.436 -20.370 -10.078 1.00 91.19 581 LEU A N 1
ATOM 4280 C CA . LEU A 1 581 ? 18.162 -20.831 -9.511 1.00 91.19 581 LEU A CA 1
ATOM 4281 C C . LEU A 1 581 ? 17.834 -20.115 -8.188 1.00 91.19 581 LEU A C 1
ATOM 4283 O O . LEU A 1 581 ? 18.706 -19.502 -7.567 1.00 91.19 581 LEU A O 1
ATOM 4287 N N . GLU A 1 582 ? 16.573 -20.216 -7.758 1.00 92.00 582 GLU A N 1
ATOM 4288 C CA . GLU A 1 582 ? 16.152 -19.780 -6.422 1.00 92.00 582 GLU A CA 1
ATOM 4289 C C . GLU A 1 582 ? 16.871 -20.573 -5.315 1.00 92.00 582 GLU A C 1
ATOM 4291 O O . GLU A 1 582 ? 17.306 -21.709 -5.515 1.00 92.00 582 GLU A O 1
ATOM 4296 N N . ASP A 1 583 ? 16.972 -19.966 -4.138 1.00 93.19 583 ASP A N 1
ATOM 4297 C CA . ASP A 1 583 ? 17.431 -20.562 -2.884 1.00 93.19 583 ASP A CA 1
ATOM 4298 C C . ASP A 1 583 ? 16.452 -20.178 -1.757 1.00 93.19 583 ASP A C 1
ATOM 4300 O O . ASP A 1 583 ? 15.498 -19.416 -1.958 1.00 93.19 583 ASP A O 1
ATOM 4304 N N . LEU A 1 584 ? 16.671 -20.694 -0.552 1.00 93.44 584 LEU A N 1
ATOM 4305 C CA . LEU A 1 584 ? 15.960 -20.217 0.634 1.00 93.44 584 LEU A CA 1
ATOM 4306 C C . LEU A 1 584 ? 16.303 -18.736 0.892 1.00 93.44 584 LEU A C 1
ATOM 4308 O O . LEU A 1 584 ? 17.463 -18.339 0.698 1.00 93.44 584 LEU A O 1
ATOM 4312 N N . PRO A 1 585 ? 15.355 -17.914 1.384 1.00 95.44 585 PRO A N 1
ATOM 4313 C CA . PRO A 1 585 ? 15.674 -16.568 1.845 1.00 95.44 585 PRO A CA 1
ATOM 4314 C C . PRO A 1 585 ? 16.809 -16.607 2.870 1.00 95.44 585 PRO A C 1
ATOM 4316 O O . PRO A 1 585 ? 16.789 -17.413 3.800 1.00 95.44 585 PRO A O 1
ATOM 4319 N N . SER A 1 586 ? 17.804 -15.739 2.714 1.00 93.12 586 SER A N 1
ATOM 4320 C CA . SER A 1 586 ? 18.929 -15.628 3.653 1.00 93.12 586 SER A CA 1
ATOM 4321 C C . SER A 1 586 ? 18.683 -14.592 4.747 1.00 93.12 586 SER A C 1
ATOM 4323 O O . SER A 1 586 ? 19.399 -14.575 5.746 1.00 93.12 586 SER A O 1
ATOM 4325 N N . SER A 1 587 ? 17.679 -13.735 4.564 1.00 92.81 587 SER A N 1
ATOM 4326 C CA . SER A 1 587 ? 17.313 -12.666 5.491 1.00 92.81 587 SER A CA 1
ATOM 4327 C C . SER A 1 587 ? 15.935 -12.917 6.101 1.00 92.81 587 SER A C 1
ATOM 4329 O O . SER A 1 587 ? 15.049 -13.480 5.458 1.00 92.81 587 SER A O 1
ATOM 4331 N N . SER A 1 588 ? 15.750 -12.503 7.354 1.00 93.12 588 SER A N 1
ATOM 4332 C CA . SER A 1 588 ? 14.473 -12.618 8.064 1.00 93.12 588 SER A CA 1
ATOM 4333 C C . SER A 1 588 ? 13.616 -11.352 7.903 1.00 93.12 588 SER A C 1
ATOM 4335 O O . SER A 1 588 ? 14.181 -10.256 7.872 1.00 93.12 588 SER A O 1
ATOM 4337 N N . PRO A 1 589 ? 12.274 -11.451 7.895 1.00 93.31 589 PRO A N 1
ATOM 4338 C CA . PRO A 1 589 ? 11.381 -10.288 7.869 1.00 93.31 589 PRO A CA 1
ATOM 4339 C C . PRO A 1 589 ? 11.545 -9.369 9.087 1.00 93.31 589 PRO A C 1
ATOM 4341 O O . PRO A 1 589 ? 11.839 -9.827 10.194 1.00 93.31 589 PRO A O 1
ATOM 4344 N N . THR A 1 590 ? 11.303 -8.070 8.898 1.00 91.81 590 THR A N 1
ATOM 4345 C CA . THR A 1 590 ? 11.292 -7.082 9.988 1.00 91.81 590 THR A CA 1
ATOM 4346 C C . THR A 1 590 ? 9.882 -6.914 10.538 1.00 91.81 590 THR A C 1
ATOM 4348 O O . THR A 1 590 ? 8.967 -6.547 9.807 1.00 91.81 590 THR A O 1
ATOM 4351 N N . ILE A 1 591 ? 9.709 -7.158 11.834 1.00 91.06 591 ILE A N 1
ATOM 4352 C CA . ILE A 1 591 ? 8.444 -6.940 12.543 1.00 91.06 591 ILE A CA 1
ATOM 4353 C C . ILE A 1 591 ? 8.204 -5.430 12.674 1.00 91.06 591 ILE A C 1
ATOM 4355 O O . ILE A 1 591 ? 9.082 -4.716 13.157 1.00 91.06 591 ILE A O 1
ATOM 4359 N N . LEU A 1 592 ? 7.028 -4.955 12.258 1.00 91.00 592 LEU A N 1
ATOM 4360 C CA . LEU A 1 592 ? 6.653 -3.537 12.309 1.00 91.00 592 LEU A CA 1
ATOM 4361 C C . LEU A 1 592 ? 5.845 -3.215 13.563 1.00 91.00 592 LEU A C 1
ATOM 4363 O O . LEU A 1 592 ? 6.170 -2.282 14.294 1.00 91.00 592 LEU A O 1
ATOM 4367 N N . SER A 1 593 ? 4.796 -3.993 13.826 1.00 89.00 593 SER A N 1
ATOM 4368 C CA . SER A 1 593 ? 3.966 -3.814 15.014 1.00 89.00 593 SER A CA 1
ATOM 4369 C C . SER A 1 593 ? 3.280 -5.109 15.442 1.00 89.00 593 SER A C 1
ATOM 4371 O O . SER A 1 593 ? 3.109 -6.038 14.649 1.00 89.00 593 SER A O 1
ATOM 4373 N N . ALA A 1 594 ? 2.891 -5.151 16.714 1.00 90.12 594 ALA A N 1
ATOM 4374 C CA . ALA A 1 594 ? 2.143 -6.237 17.324 1.00 90.12 594 ALA A CA 1
ATOM 4375 C C . ALA A 1 594 ? 1.083 -5.636 18.254 1.00 90.12 594 ALA A C 1
ATOM 4377 O O . ALA A 1 594 ? 1.415 -5.079 19.302 1.00 90.12 594 ALA A O 1
ATOM 4378 N N . GLN A 1 595 ? -0.182 -5.707 17.851 1.00 91.31 595 GLN A N 1
ATOM 4379 C CA . GLN A 1 595 ? -1.312 -5.196 18.623 1.00 91.31 595 GLN A CA 1
ATOM 4380 C C . GLN A 1 595 ? -2.006 -6.354 19.331 1.00 91.31 595 GLN A C 1
ATOM 4382 O O . GLN A 1 595 ? -2.591 -7.227 18.691 1.00 91.31 595 GLN A O 1
ATOM 4387 N N . ALA A 1 596 ? -1.926 -6.375 20.658 1.00 91.44 596 ALA A N 1
ATOM 4388 C CA . ALA A 1 596 ? -2.537 -7.417 21.467 1.00 91.44 596 ALA A CA 1
ATOM 4389 C C . ALA A 1 596 ? -3.896 -6.973 22.016 1.00 91.44 596 ALA A C 1
ATOM 4391 O O . ALA A 1 596 ? -4.042 -5.867 22.538 1.00 91.44 596 ALA A O 1
ATOM 4392 N N . THR A 1 597 ? -4.874 -7.869 21.949 1.00 92.62 597 THR A N 1
ATOM 4393 C CA . THR A 1 597 ? -6.112 -7.800 22.726 1.00 92.62 597 THR A CA 1
ATOM 4394 C C . THR A 1 597 ? -5.986 -8.712 23.952 1.00 92.62 597 THR A C 1
ATOM 4396 O O . THR A 1 597 ? -4.896 -9.183 24.288 1.00 92.62 597 THR A O 1
ATOM 4399 N N . SER A 1 598 ? -7.084 -8.971 24.662 1.00 90.06 598 SER A N 1
ATOM 4400 C CA . SER A 1 598 ? -7.086 -9.938 25.763 1.00 90.06 598 SER A CA 1
ATOM 4401 C C . SER A 1 598 ? -7.028 -11.397 25.309 1.00 90.06 598 SER A C 1
ATOM 4403 O O . SER A 1 598 ? -6.725 -12.261 26.121 1.00 90.06 598 SER A O 1
ATOM 4405 N N . SER A 1 599 ? -7.324 -11.692 24.042 1.00 90.50 599 SER A N 1
ATOM 4406 C CA . SER A 1 599 ? -7.390 -13.075 23.537 1.00 90.50 599 SER A CA 1
ATOM 4407 C C . SER A 1 599 ? -6.901 -13.248 22.101 1.00 90.50 599 SER A C 1
ATOM 4409 O O . SER A 1 599 ? -6.930 -14.355 21.563 1.00 90.50 599 SER A O 1
ATOM 4411 N N . SER A 1 600 ? -6.434 -12.174 21.472 1.00 92.44 600 SER A N 1
ATOM 4412 C CA . SER A 1 600 ? -5.856 -12.199 20.139 1.00 92.44 600 SER A CA 1
ATOM 4413 C C . SER A 1 600 ? -4.641 -11.289 20.034 1.00 92.44 600 SER A C 1
ATOM 4415 O O . SER A 1 600 ? -4.410 -10.414 20.871 1.00 92.44 600 SER A O 1
ATOM 4417 N N . LEU A 1 601 ? -3.842 -11.526 19.005 1.00 93.31 601 LEU A N 1
ATOM 4418 C CA . LEU A 1 601 ? -2.657 -10.764 18.669 1.00 93.31 601 LEU A CA 1
ATOM 4419 C C . LEU A 1 601 ? -2.636 -10.552 17.160 1.00 93.31 601 LEU A C 1
ATOM 4421 O O . LEU A 1 601 ? -2.555 -11.522 16.411 1.00 93.31 601 LEU A O 1
ATOM 4425 N N . ASN A 1 602 ? -2.659 -9.299 16.724 1.00 93.88 602 ASN A N 1
ATOM 4426 C CA . ASN A 1 602 ? -2.469 -8.936 15.327 1.00 93.88 602 ASN A CA 1
ATOM 4427 C C . ASN A 1 602 ? -1.020 -8.484 15.106 1.00 93.88 602 ASN A C 1
ATOM 4429 O O . ASN A 1 602 ? -0.583 -7.481 15.677 1.00 93.88 602 ASN A O 1
ATOM 4433 N N . VAL A 1 603 ? -0.265 -9.239 14.312 1.00 93.50 603 VAL A N 1
ATOM 4434 C CA . VAL A 1 603 ? 1.141 -8.958 13.988 1.00 93.50 603 VAL A CA 1
ATOM 4435 C C . VAL A 1 603 ? 1.274 -8.456 12.559 1.00 93.50 603 VAL A C 1
ATOM 4437 O O . VAL A 1 603 ? 0.619 -8.973 11.661 1.00 93.50 603 VAL A O 1
ATOM 4440 N N . THR A 1 604 ? 2.158 -7.484 12.339 1.00 94.12 604 THR A N 1
ATOM 4441 C CA . THR A 1 604 ? 2.460 -6.910 11.018 1.00 94.12 604 THR A CA 1
ATOM 4442 C C . THR A 1 604 ? 3.969 -6.856 10.783 1.00 94.12 604 THR A C 1
ATOM 4444 O O . THR A 1 604 ? 4.751 -6.657 11.721 1.00 94.12 604 THR A O 1
ATOM 4447 N N . TRP A 1 605 ? 4.403 -7.033 9.537 1.00 94.31 605 TRP A N 1
ATOM 4448 C CA . TRP A 1 605 ? 5.820 -7.051 9.165 1.00 94.31 605 TRP A CA 1
ATOM 4449 C C . TRP A 1 605 ? 6.077 -6.397 7.809 1.00 94.31 605 TRP A C 1
ATOM 4451 O O . TRP A 1 605 ? 5.176 -6.225 6.999 1.00 94.31 605 TRP A O 1
ATOM 4461 N N . ALA A 1 606 ? 7.324 -6.011 7.558 1.00 91.75 606 ALA A N 1
ATOM 4462 C CA . ALA A 1 606 ? 7.738 -5.442 6.284 1.00 91.75 606 ALA A CA 1
ATOM 4463 C C . ALA A 1 606 ? 8.014 -6.538 5.245 1.00 91.75 606 ALA A C 1
ATOM 4465 O O . ALA A 1 606 ? 8.481 -7.634 5.576 1.00 91.75 606 ALA A O 1
ATOM 4466 N N . ALA A 1 607 ? 7.787 -6.207 3.972 1.00 90.25 607 ALA A N 1
ATOM 4467 C CA . ALA A 1 607 ? 8.238 -7.027 2.855 1.00 90.25 607 ALA A CA 1
ATOM 4468 C C . ALA A 1 607 ? 9.768 -7.168 2.862 1.00 90.25 607 ALA A C 1
ATOM 4470 O O . ALA A 1 607 ? 10.496 -6.248 3.243 1.00 90.25 607 ALA A O 1
ATOM 4471 N N . LEU A 1 608 ? 10.262 -8.327 2.423 1.00 90.38 608 LEU A N 1
ATOM 4472 C CA . LEU A 1 608 ? 11.697 -8.591 2.391 1.00 90.38 608 LEU A CA 1
ATOM 4473 C C . LEU A 1 608 ? 12.296 -7.964 1.122 1.00 90.38 608 LEU A C 1
ATOM 4475 O O . LEU A 1 608 ? 11.987 -8.405 0.019 1.00 90.38 608 LEU A O 1
ATOM 4479 N N . SER A 1 609 ? 13.120 -6.923 1.272 1.00 82.19 609 SER A N 1
ATOM 4480 C CA . SER A 1 609 ? 13.721 -6.185 0.146 1.00 82.19 609 SER A CA 1
ATOM 4481 C C . SER A 1 609 ? 15.113 -6.683 -0.256 1.00 82.19 609 SER A C 1
ATOM 4483 O O . SER A 1 609 ? 15.553 -6.440 -1.378 1.00 82.19 609 SER A O 1
ATOM 4485 N N . THR A 1 610 ? 15.811 -7.389 0.636 1.00 86.62 610 THR A N 1
ATOM 4486 C CA . THR A 1 610 ? 17.155 -7.939 0.412 1.00 86.62 610 THR A CA 1
ATOM 4487 C C . THR A 1 610 ? 17.240 -9.379 0.916 1.00 86.62 610 THR A C 1
ATOM 4489 O O . THR A 1 610 ? 16.486 -9.789 1.795 1.00 86.62 610 THR A O 1
ATOM 4492 N N . GLY A 1 611 ? 18.144 -10.179 0.341 1.00 86.06 611 GLY A N 1
ATOM 4493 C CA . GLY A 1 611 ? 18.332 -11.577 0.750 1.00 86.06 611 GLY A CA 1
ATOM 4494 C C . GLY A 1 611 ? 17.113 -12.474 0.510 1.00 86.06 611 GLY A C 1
ATOM 4495 O O . GLY A 1 611 ? 16.914 -13.440 1.246 1.00 86.06 611 GLY A O 1
ATOM 4496 N N . THR A 1 612 ? 16.282 -12.148 -0.485 1.00 89.81 612 THR A N 1
ATOM 4497 C CA . THR A 1 612 ? 15.114 -12.953 -0.873 1.00 89.81 612 THR A CA 1
ATOM 4498 C C . THR A 1 612 ? 15.516 -14.260 -1.545 1.00 89.81 612 THR A C 1
ATOM 4500 O O . THR A 1 612 ? 14.839 -15.263 -1.359 1.00 89.81 612 THR A O 1
ATOM 4503 N N . ASN A 1 613 ? 16.624 -14.251 -2.297 1.00 90.94 613 ASN A N 1
ATOM 4504 C CA . ASN A 1 613 ? 17.164 -15.385 -3.054 1.00 90.94 613 ASN A CA 1
ATOM 4505 C C . ASN A 1 613 ? 16.136 -16.088 -3.963 1.00 90.94 613 ASN A C 1
ATOM 4507 O O . ASN A 1 613 ? 16.308 -17.254 -4.302 1.00 90.94 613 ASN A O 1
ATOM 4511 N N . GLY A 1 614 ? 15.073 -15.395 -4.366 1.00 90.44 614 GLY A N 1
ATOM 4512 C CA . GLY A 1 614 ? 13.960 -15.958 -5.122 1.00 90.44 614 GLY A CA 1
ATOM 4513 C C . GLY A 1 614 ? 12.706 -15.102 -5.000 1.00 90.44 614 GLY A C 1
ATOM 4514 O O . GLY A 1 614 ? 12.725 -14.028 -4.382 1.00 90.44 614 GLY A O 1
ATOM 4515 N N . ILE A 1 615 ? 11.608 -15.581 -5.578 1.00 90.69 615 ILE A N 1
ATOM 4516 C CA . ILE A 1 615 ? 10.288 -14.972 -5.412 1.00 90.69 615 ILE A CA 1
ATOM 4517 C C . ILE A 1 615 ? 9.719 -15.399 -4.056 1.00 90.69 615 ILE A C 1
ATOM 4519 O O . ILE A 1 615 ? 9.565 -16.589 -3.780 1.00 90.69 615 ILE A O 1
ATOM 4523 N N . ILE A 1 616 ? 9.380 -14.428 -3.203 1.00 92.50 616 ILE A N 1
ATOM 4524 C CA . ILE A 1 616 ? 8.739 -14.717 -1.917 1.00 92.50 616 ILE A CA 1
ATOM 4525 C C . ILE A 1 616 ? 7.302 -15.188 -2.163 1.00 92.50 616 ILE A C 1
ATOM 4527 O O . ILE A 1 616 ? 6.480 -14.440 -2.689 1.00 92.50 616 ILE A O 1
ATOM 4531 N N . THR A 1 617 ? 7.000 -16.427 -1.779 1.00 91.62 617 THR A N 1
ATOM 4532 C CA . THR A 1 617 ? 5.688 -17.066 -1.967 1.00 91.62 617 THR A CA 1
ATOM 4533 C C . THR A 1 617 ? 4.763 -16.884 -0.767 1.00 91.62 617 THR A C 1
ATOM 4535 O O . THR A 1 617 ? 3.544 -16.975 -0.910 1.00 91.62 617 THR A O 1
ATOM 4538 N N . GLY A 1 618 ? 5.312 -16.604 0.417 1.00 92.94 618 GLY A N 1
ATOM 4539 C CA . GLY A 1 618 ? 4.530 -16.395 1.630 1.00 92.94 618 GLY A CA 1
ATOM 4540 C C . GLY A 1 618 ? 5.374 -16.195 2.885 1.00 92.94 618 GLY A C 1
ATOM 4541 O O . GLY A 1 618 ? 6.605 -16.154 2.837 1.00 92.94 618 GLY A O 1
ATOM 4542 N N . TYR A 1 619 ? 4.688 -16.083 4.018 1.00 95.75 619 TYR A N 1
ATOM 4543 C CA . TYR A 1 619 ? 5.270 -15.882 5.341 1.00 95.75 619 TYR A CA 1
ATOM 4544 C C . TYR A 1 619 ? 4.644 -16.843 6.350 1.00 95.75 619 TYR A C 1
ATOM 4546 O O . TYR A 1 619 ? 3.443 -17.104 6.295 1.00 95.75 619 TYR A O 1
ATOM 4554 N N . ALA A 1 620 ? 5.444 -17.348 7.285 1.00 95.00 620 ALA A N 1
ATOM 4555 C CA . ALA A 1 620 ? 4.969 -18.095 8.445 1.00 95.00 620 ALA A CA 1
ATOM 4556 C C . ALA A 1 620 ? 5.234 -17.307 9.725 1.00 95.00 620 ALA A C 1
ATOM 4558 O O . ALA A 1 620 ? 6.356 -16.848 9.949 1.00 95.00 620 ALA A O 1
ATOM 4559 N N . VAL A 1 621 ? 4.215 -17.199 10.571 1.00 95.62 621 VAL A N 1
ATOM 4560 C CA . VAL A 1 621 ? 4.326 -16.663 11.928 1.00 95.62 621 VAL A CA 1
ATOM 4561 C C . VAL A 1 621 ? 4.352 -17.829 12.902 1.00 95.62 621 VAL A C 1
ATOM 4563 O O . VAL A 1 621 ? 3.509 -18.730 12.849 1.00 95.62 621 VAL A O 1
ATOM 4566 N N . TYR A 1 622 ? 5.310 -17.788 13.813 1.00 94.81 622 TYR A N 1
ATOM 4567 C CA . TYR A 1 622 ? 5.461 -18.728 14.908 1.00 94.81 622 TYR A CA 1
ATOM 4568 C C . TYR A 1 622 ? 5.132 -18.025 16.220 1.00 94.81 622 TYR A C 1
ATOM 4570 O O . TYR A 1 622 ? 5.676 -16.954 16.477 1.00 94.81 622 TYR A O 1
ATOM 4578 N N . LEU A 1 623 ? 4.280 -18.628 17.046 1.00 93.62 623 LEU A N 1
ATOM 4579 C CA . LEU A 1 623 ? 3.951 -18.186 18.398 1.00 93.62 623 LEU A CA 1
ATOM 4580 C C . LEU A 1 623 ? 4.458 -19.234 19.394 1.00 93.62 623 LEU A C 1
ATOM 4582 O O . LEU A 1 623 ? 4.134 -20.414 19.271 1.00 93.62 623 LEU A O 1
ATOM 4586 N N . ASP A 1 624 ? 5.283 -18.814 20.350 1.00 91.94 624 ASP A N 1
ATOM 4587 C CA . ASP A 1 624 ? 5.894 -19.663 21.381 1.00 91.94 624 ASP A CA 1
ATOM 4588 C C . ASP A 1 624 ? 6.585 -20.921 20.814 1.00 91.94 624 ASP A C 1
ATOM 4590 O O . ASP A 1 624 ? 6.589 -21.996 21.411 1.00 91.94 624 ASP A O 1
ATOM 4594 N N . GLY A 1 625 ? 7.180 -20.777 19.624 1.00 87.50 625 GLY A N 1
ATOM 4595 C CA . GLY A 1 625 ? 7.891 -21.841 18.910 1.00 87.50 625 GLY A CA 1
ATOM 4596 C C . GLY A 1 625 ? 7.013 -22.757 18.048 1.00 87.50 625 GLY A C 1
ATOM 4597 O O . GLY A 1 625 ? 7.555 -23.607 17.344 1.00 87.50 625 GLY A O 1
ATOM 4598 N N . ALA A 1 626 ? 5.689 -22.584 18.047 1.00 89.75 626 ALA A N 1
ATOM 4599 C CA . ALA A 1 626 ? 4.762 -23.332 17.197 1.00 89.75 626 ALA A CA 1
ATOM 4600 C C . ALA A 1 626 ? 4.269 -22.483 16.018 1.00 89.75 626 ALA A C 1
ATOM 4602 O O . ALA A 1 626 ? 4.098 -21.276 16.150 1.00 89.75 626 ALA A O 1
ATOM 4603 N N . SER A 1 627 ? 4.024 -23.101 14.858 1.00 92.00 627 SER A N 1
ATOM 4604 C CA . SER A 1 627 ? 3.435 -22.391 13.714 1.00 92.00 627 SER A CA 1
ATOM 4605 C C . SER A 1 627 ? 2.010 -21.953 14.058 1.00 92.00 627 SER A C 1
ATOM 4607 O O . SER A 1 627 ? 1.169 -22.790 14.386 1.00 92.00 627 SER A O 1
ATOM 4609 N N . ALA A 1 628 ? 1.764 -20.645 14.011 1.00 91.88 628 ALA A N 1
ATOM 4610 C CA . ALA A 1 628 ? 0.475 -20.039 14.325 1.00 91.88 628 ALA A CA 1
ATOM 4611 C C . ALA A 1 628 ? -0.326 -19.737 13.053 1.00 91.88 628 ALA A C 1
ATOM 4613 O O . ALA A 1 628 ? -1.520 -20.018 12.993 1.00 91.88 628 ALA A O 1
ATOM 4614 N N . CYS A 1 629 ? 0.331 -19.201 12.022 1.00 92.00 629 CYS A N 1
ATOM 4615 C CA . CYS A 1 629 ? -0.297 -18.945 10.730 1.00 92.00 629 CYS A CA 1
ATOM 4616 C C . CYS A 1 629 ? 0.715 -18.946 9.586 1.00 92.00 629 CYS A C 1
ATOM 4618 O O . CYS A 1 629 ? 1.906 -18.692 9.774 1.00 92.00 629 CYS A O 1
ATOM 4620 N N . VAL A 1 630 ? 0.208 -19.215 8.384 1.00 93.88 630 VAL A N 1
ATOM 4621 C CA . VAL A 1 630 ? 0.942 -19.121 7.124 1.00 93.88 630 VAL A CA 1
ATOM 4622 C C . VAL A 1 630 ? 0.088 -18.312 6.161 1.00 93.88 630 VAL A C 1
ATOM 4624 O O . VAL A 1 630 ? -1.063 -18.669 5.917 1.00 93.88 630 VAL A O 1
ATOM 4627 N N . VAL A 1 631 ? 0.640 -17.221 5.639 1.00 93.94 631 VAL A N 1
ATOM 4628 C CA . VAL A 1 631 ? -0.076 -16.287 4.766 1.00 93.94 631 VAL A CA 1
ATOM 4629 C C . VAL A 1 631 ? 0.669 -16.081 3.452 1.00 93.94 631 VAL A C 1
ATOM 4631 O O . VAL A 1 631 ? 1.898 -16.144 3.392 1.00 93.94 631 VAL A O 1
ATOM 4634 N N . THR A 1 632 ? -0.084 -15.813 2.391 1.00 91.19 632 THR A N 1
ATOM 4635 C CA . THR A 1 632 ? 0.422 -15.517 1.044 1.00 91.19 632 THR A CA 1
ATOM 4636 C C . THR A 1 632 ? -0.113 -14.157 0.614 1.00 91.19 632 THR A C 1
ATOM 4638 O O . THR A 1 632 ? -1.299 -13.899 0.804 1.00 91.19 632 THR A O 1
ATOM 4641 N N . ASN A 1 633 ? 0.723 -13.293 0.030 1.00 84.06 633 ASN A N 1
ATOM 4642 C CA . ASN A 1 633 ? 0.346 -11.932 -0.395 1.00 84.06 633 ASN A CA 1
ATOM 4643 C C . ASN A 1 633 ? -0.257 -11.050 0.720 1.00 84.06 633 ASN A C 1
ATOM 4645 O O . ASN A 1 633 ? -1.050 -10.151 0.451 1.00 84.06 633 ASN A O 1
ATOM 4649 N N . GLN A 1 634 ? 0.112 -11.306 1.974 1.00 87.06 634 GLN A N 1
ATOM 4650 C CA . GLN A 1 634 ? -0.296 -10.520 3.135 1.00 87.06 634 GLN A CA 1
ATOM 4651 C C . GLN A 1 634 ? 0.908 -10.297 4.048 1.00 87.06 634 GLN A C 1
ATOM 4653 O O . GLN A 1 634 ? 1.789 -11.152 4.159 1.00 87.06 634 GLN A O 1
ATOM 4658 N N . PHE A 1 635 ? 0.916 -9.144 4.708 1.00 92.62 635 PHE A N 1
ATOM 4659 C CA . PHE A 1 635 ? 1.975 -8.710 5.623 1.00 92.62 635 PHE A CA 1
ATOM 4660 C C . PHE A 1 635 ? 1.477 -8.579 7.063 1.00 92.62 635 PHE A C 1
ATOM 4662 O O . PHE A 1 635 ? 2.038 -7.835 7.870 1.00 92.62 635 PHE A O 1
ATOM 4669 N N . TRP A 1 636 ? 0.384 -9.277 7.364 1.00 93.44 636 TRP A N 1
ATOM 4670 C CA . TRP A 1 636 ? -0.234 -9.302 8.673 1.00 93.44 636 TRP A CA 1
ATOM 4671 C C . TRP A 1 636 ? -0.855 -10.667 8.958 1.00 93.44 636 TRP A C 1
ATOM 4673 O O . TRP A 1 636 ? -1.135 -11.441 8.040 1.00 93.44 636 TRP A O 1
ATOM 4683 N N . CYS A 1 637 ? -1.045 -10.968 10.237 1.00 92.81 637 CYS A N 1
ATOM 4684 C CA . CYS A 1 637 ? -1.757 -12.154 10.684 1.00 92.81 637 CYS A CA 1
ATOM 4685 C C . CYS A 1 637 ? -2.336 -11.936 12.082 1.00 92.81 637 CYS A C 1
ATOM 4687 O O . CYS A 1 637 ? -1.639 -11.467 12.984 1.00 92.81 637 CYS A O 1
ATOM 4689 N N . GLU A 1 638 ? -3.594 -12.330 12.270 1.00 93.56 638 GLU A N 1
ATOM 4690 C CA . GLU A 1 638 ? -4.224 -12.383 13.584 1.00 93.56 638 GLU A CA 1
ATOM 4691 C C . GLU A 1 638 ? -4.161 -13.803 14.162 1.00 93.56 638 GLU A C 1
ATOM 4693 O O . GLU A 1 638 ? -4.667 -14.760 13.574 1.00 93.56 638 GLU A O 1
ATOM 4698 N N . VAL A 1 639 ? -3.572 -13.931 15.349 1.00 93.19 639 VAL A N 1
ATOM 4699 C CA . VAL A 1 639 ? -3.570 -15.161 16.144 1.00 93.19 639 VAL A CA 1
ATOM 4700 C C . VAL A 1 639 ? -4.595 -15.012 17.260 1.00 93.19 639 VAL A C 1
ATOM 4702 O O . VAL A 1 639 ? -4.505 -14.084 18.057 1.00 93.19 639 VAL A O 1
ATOM 4705 N N . THR A 1 640 ? -5.572 -15.912 17.330 1.00 92.19 640 THR A N 1
ATOM 4706 C CA . THR A 1 640 ? -6.675 -15.867 18.305 1.00 92.19 640 THR A CA 1
ATOM 4707 C C . THR A 1 640 ? -6.583 -17.014 19.315 1.00 92.19 640 THR A C 1
ATOM 4709 O O . THR A 1 640 ? -5.793 -17.942 19.151 1.00 92.19 640 THR A O 1
ATOM 4712 N N . GLY A 1 641 ? -7.388 -16.957 20.379 1.00 87.88 641 GLY A N 1
ATOM 4713 C CA . GLY A 1 641 ? -7.427 -18.001 21.409 1.00 87.88 641 GLY A CA 1
ATOM 4714 C C . GLY A 1 641 ? -6.272 -17.932 22.409 1.00 87.88 641 GLY A C 1
ATOM 4715 O O . GLY A 1 641 ? -5.918 -18.943 23.013 1.00 87.88 641 GLY A O 1
ATOM 4716 N N . LEU A 1 642 ? -5.676 -16.751 22.579 1.00 90.62 642 LEU A N 1
ATOM 4717 C CA . LEU A 1 642 ? -4.605 -16.512 23.540 1.00 90.62 642 LEU A CA 1
ATOM 4718 C C . LEU A 1 642 ? -5.159 -16.329 24.953 1.00 90.62 642 LEU A C 1
ATOM 4720 O O . LEU A 1 642 ? -6.292 -15.884 25.149 1.00 90.62 642 LEU A O 1
ATOM 4724 N N . ASN A 1 643 ? -4.335 -16.651 25.947 1.00 87.69 643 ASN A N 1
ATOM 4725 C CA . ASN A 1 643 ? -4.697 -16.424 27.339 1.00 87.69 643 ASN A CA 1
ATOM 4726 C C . ASN A 1 643 ? -4.558 -14.923 27.669 1.00 87.69 643 ASN A C 1
ATOM 4728 O O . ASN A 1 643 ? -3.597 -14.297 27.225 1.00 87.69 643 ASN A O 1
ATOM 4732 N N . PRO A 1 644 ? -5.475 -14.313 28.440 1.00 89.31 644 PRO A N 1
ATOM 4733 C CA . PRO A 1 644 ? -5.344 -12.913 28.845 1.00 89.31 644 PRO A CA 1
ATOM 4734 C C . PRO A 1 644 ? -4.230 -12.683 29.872 1.00 89.31 644 PRO A C 1
ATOM 4736 O O . PRO A 1 644 ? -4.044 -13.476 30.799 1.00 89.31 644 PRO A O 1
ATOM 4739 N N . GLY A 1 645 ? -3.534 -11.550 29.764 1.00 85.00 645 GLY A N 1
ATOM 4740 C CA . GLY A 1 645 ? -2.473 -11.143 30.687 1.00 85.00 645 GLY A CA 1
ATOM 4741 C C . GLY A 1 645 ? -1.186 -11.973 30.611 1.00 85.00 645 GLY A C 1
ATOM 4742 O O . GLY A 1 645 ? -0.331 -11.824 31.490 1.00 85.00 645 GLY A O 1
ATOM 4743 N N . THR A 1 646 ? -1.026 -12.834 29.603 1.00 87.94 646 THR A N 1
ATOM 4744 C CA . THR A 1 646 ? 0.144 -13.706 29.430 1.00 87.94 646 THR A CA 1
ATOM 4745 C C . THR A 1 646 ? 1.116 -13.153 28.398 1.00 87.94 646 THR A C 1
ATOM 4747 O O . THR A 1 646 ? 0.725 -12.592 27.375 1.00 87.94 646 THR A O 1
ATOM 4750 N N . THR A 1 647 ? 2.410 -13.308 28.675 1.00 90.94 647 THR A N 1
ATOM 4751 C CA . THR A 1 647 ? 3.467 -12.940 27.732 1.00 90.94 647 THR A CA 1
ATOM 4752 C C . THR A 1 647 ? 3.671 -14.068 26.734 1.00 90.94 647 THR A C 1
ATOM 4754 O O . THR A 1 647 ? 3.981 -15.188 27.132 1.00 90.94 647 THR A O 1
ATOM 4757 N N . HIS A 1 648 ? 3.540 -13.740 25.456 1.00 91.44 648 HIS A N 1
ATOM 4758 C CA . HIS A 1 648 ? 3.844 -14.600 24.325 1.00 91.44 648 HIS A CA 1
ATOM 4759 C C . HIS A 1 648 ? 5.065 -14.068 23.576 1.00 91.44 648 HIS A C 1
ATOM 4761 O O . HIS A 1 648 ? 5.405 -12.883 23.645 1.00 91.44 648 HIS A O 1
ATOM 4767 N N . THR A 1 649 ? 5.724 -14.945 22.836 1.00 93.06 649 THR A N 1
ATOM 4768 C CA . THR A 1 649 ? 6.833 -14.590 21.950 1.00 93.06 649 THR A CA 1
ATOM 4769 C C . THR A 1 649 ? 6.499 -14.996 20.531 1.00 93.06 649 THR A C 1
ATOM 4771 O O . THR A 1 649 ? 5.996 -16.096 20.313 1.00 93.06 649 THR A O 1
ATOM 4774 N N . PHE A 1 650 ? 6.784 -14.136 19.555 1.00 91.81 650 PHE A N 1
ATOM 4775 C CA . PHE A 1 650 ? 6.572 -14.491 18.156 1.00 91.81 650 PHE A CA 1
ATOM 4776 C C . PHE A 1 650 ? 7.791 -14.246 17.273 1.00 91.81 650 PHE A C 1
ATOM 4778 O O . PHE A 1 650 ? 8.662 -13.427 17.578 1.00 91.81 650 PHE A O 1
ATOM 4785 N N . GLN A 1 651 ? 7.843 -15.002 16.180 1.00 95.00 651 GLN A N 1
ATOM 4786 C CA . GLN A 1 651 ? 8.870 -14.947 15.146 1.00 95.00 651 GLN A CA 1
ATOM 4787 C C . GLN A 1 651 ? 8.224 -15.093 13.772 1.00 95.00 651 GLN A C 1
ATOM 4789 O O . GLN A 1 651 ? 7.161 -15.699 13.647 1.00 95.00 651 GLN A O 1
ATOM 4794 N N . ILE A 1 652 ? 8.870 -14.568 12.736 1.00 95.25 652 ILE A N 1
ATOM 4795 C CA . ILE A 1 652 ? 8.353 -14.606 11.366 1.00 95.25 652 ILE A CA 1
ATOM 4796 C C . ILE A 1 652 ? 9.447 -15.109 10.429 1.00 95.25 652 ILE A C 1
ATOM 4798 O O . ILE A 1 652 ? 10.600 -14.700 10.559 1.00 95.25 652 ILE A O 1
ATOM 4802 N N . ALA A 1 653 ? 9.091 -15.964 9.474 1.00 95.06 653 ALA A N 1
ATOM 4803 C CA . ALA A 1 653 ? 9.971 -16.407 8.396 1.00 95.06 653 ALA A CA 1
ATOM 4804 C C . ALA A 1 653 ? 9.319 -16.169 7.032 1.00 95.06 653 ALA A C 1
ATOM 4806 O O . ALA A 1 653 ? 8.131 -16.435 6.856 1.00 95.06 653 ALA A O 1
ATOM 4807 N N . ALA A 1 654 ? 10.100 -15.689 6.065 1.00 95.19 654 ALA A N 1
ATOM 4808 C CA . ALA A 1 654 ? 9.693 -15.631 4.662 1.00 95.19 654 ALA A CA 1
ATOM 4809 C C . ALA A 1 654 ? 9.953 -16.978 3.978 1.00 95.19 654 ALA A C 1
ATOM 4811 O O . ALA A 1 654 ? 10.870 -17.696 4.380 1.00 95.19 654 ALA A O 1
ATOM 4812 N N . ALA A 1 655 ? 9.195 -17.296 2.933 1.00 94.06 655 ALA A N 1
ATOM 4813 C CA . ALA A 1 655 ? 9.386 -18.494 2.124 1.00 94.06 655 ALA A CA 1
ATOM 4814 C C . ALA A 1 655 ? 9.567 -18.177 0.640 1.00 94.06 655 ALA A C 1
ATOM 4816 O O . ALA A 1 655 ? 8.909 -17.281 0.116 1.00 94.06 655 ALA A O 1
ATOM 4817 N N . THR A 1 656 ? 10.413 -18.958 -0.029 1.00 93.81 656 THR A N 1
ATOM 4818 C CA . THR A 1 656 ? 10.427 -19.116 -1.494 1.00 93.81 656 THR A CA 1
ATOM 4819 C C . THR A 1 656 ? 9.784 -20.450 -1.873 1.00 93.81 656 THR A C 1
ATOM 4821 O O . THR A 1 656 ? 9.297 -21.193 -1.013 1.00 93.81 656 THR A O 1
ATOM 4824 N N . SER A 1 657 ? 9.807 -20.799 -3.161 1.00 90.69 657 SER A N 1
ATOM 4825 C CA . SER A 1 657 ? 9.368 -22.112 -3.651 1.00 90.69 657 SER A CA 1
ATOM 4826 C C . SER A 1 657 ? 10.101 -23.302 -3.002 1.00 90.69 657 SER A C 1
ATOM 4828 O O . SER A 1 657 ? 9.570 -24.413 -2.991 1.00 90.69 657 SER A O 1
ATOM 4830 N N . LEU A 1 658 ? 11.288 -23.076 -2.423 1.00 90.56 658 LEU A N 1
ATOM 4831 C CA . LEU A 1 658 ? 12.105 -24.102 -1.767 1.00 90.56 658 LEU A CA 1
ATOM 4832 C C . LEU A 1 658 ? 11.849 -24.252 -0.260 1.00 90.56 658 LEU A C 1
ATOM 4834 O O . LEU A 1 658 ? 12.260 -25.257 0.322 1.00 90.56 658 LEU A O 1
ATOM 4838 N N . GLY A 1 659 ? 11.170 -23.292 0.375 1.00 91.94 659 GLY A N 1
ATOM 4839 C CA . GLY A 1 659 ? 10.836 -23.336 1.800 1.00 91.94 659 GLY A CA 1
ATOM 4840 C C . GLY A 1 659 ? 11.156 -22.049 2.559 1.00 91.94 659 GLY A C 1
ATOM 4841 O O . GLY A 1 659 ? 11.392 -20.997 1.966 1.00 91.94 659 GLY A O 1
ATOM 4842 N N . TYR A 1 660 ? 11.137 -22.143 3.892 1.00 93.94 660 TYR A N 1
ATOM 4843 C CA . TYR A 1 660 ? 11.305 -21.007 4.801 1.00 93.94 660 TYR A CA 1
ATOM 4844 C C . TYR A 1 660 ? 12.777 -20.658 5.045 1.00 93.94 660 TYR A C 1
ATOM 4846 O O . TYR A 1 660 ? 13.603 -21.536 5.297 1.00 93.94 660 TYR A O 1
ATOM 4854 N N . GLY A 1 661 ? 13.076 -19.361 5.010 1.00 94.00 661 GLY A N 1
ATOM 4855 C CA . GLY A 1 661 ? 14.345 -18.792 5.451 1.00 94.00 661 GLY A CA 1
ATOM 4856 C C . GLY A 1 661 ? 14.452 -18.688 6.981 1.00 94.00 661 GLY A C 1
ATOM 4857 O O . GLY A 1 661 ? 13.665 -19.298 7.710 1.00 94.00 661 GLY A O 1
ATOM 4858 N N . PRO A 1 662 ? 15.418 -17.911 7.502 1.00 94.69 662 PRO A N 1
ATOM 4859 C CA . PRO A 1 662 ? 15.611 -17.767 8.938 1.00 94.69 662 PRO A CA 1
ATOM 4860 C C . PRO A 1 662 ? 14.447 -17.027 9.608 1.00 94.69 662 PRO A C 1
ATOM 4862 O O . PRO A 1 662 ? 13.898 -16.061 9.073 1.00 94.69 662 PRO A O 1
ATOM 4865 N N . ASN A 1 663 ? 14.128 -17.454 10.831 1.00 94.81 663 ASN A N 1
ATOM 4866 C CA . ASN A 1 663 ? 13.186 -16.759 11.701 1.00 94.81 663 ASN A CA 1
ATOM 4867 C C . ASN A 1 663 ? 13.740 -15.389 12.119 1.00 94.81 663 ASN A C 1
ATOM 4869 O O . ASN A 1 663 ? 14.929 -15.249 12.411 1.00 94.81 663 ASN A O 1
ATOM 4873 N N . SER A 1 664 ? 12.857 -14.398 12.227 1.00 94.56 664 SER A N 1
ATOM 4874 C CA . SER A 1 664 ? 13.165 -13.111 12.848 1.00 94.56 664 SER A CA 1
ATOM 4875 C C . SER A 1 664 ? 13.577 -13.272 14.317 1.00 94.56 664 SER A C 1
ATOM 4877 O O . SER A 1 664 ? 13.318 -14.295 14.965 1.00 94.56 664 SER A O 1
ATOM 4879 N N . SER A 1 665 ? 14.169 -12.219 14.884 1.00 91.75 665 SER A N 1
ATOM 4880 C CA . SER A 1 665 ? 14.366 -12.126 16.333 1.00 91.75 665 SER A CA 1
ATOM 4881 C C . SER A 1 665 ? 13.033 -12.277 17.068 1.00 91.75 665 SER A C 1
ATOM 4883 O O . SER A 1 665 ? 12.028 -11.706 16.637 1.00 91.75 665 SER A O 1
ATOM 4885 N N . SER A 1 666 ? 13.035 -13.019 18.177 1.00 91.56 666 SER A N 1
ATOM 4886 C CA . SER A 1 666 ? 11.849 -13.193 19.017 1.00 91.56 666 SER A CA 1
ATOM 4887 C C . SER A 1 666 ? 11.363 -11.853 19.555 1.00 91.56 666 SER A C 1
ATOM 4889 O O . SER A 1 666 ? 12.122 -11.128 20.201 1.00 91.56 666 SER A O 1
ATOM 4891 N N . TYR A 1 667 ? 10.093 -11.546 19.314 1.00 91.50 667 TYR A N 1
ATOM 4892 C CA . TYR A 1 667 ? 9.452 -10.330 19.795 1.00 91.50 667 TYR A CA 1
ATOM 4893 C C . TYR A 1 667 ? 8.482 -10.675 20.936 1.00 91.50 667 TYR A C 1
ATOM 4895 O O . TYR A 1 667 ? 7.524 -11.420 20.706 1.00 91.50 667 TYR A O 1
ATOM 4903 N N . PRO A 1 668 ? 8.721 -10.195 22.171 1.00 93.12 668 PRO A N 1
ATOM 4904 C CA . PRO A 1 668 ? 7.829 -10.441 23.297 1.00 93.12 668 PRO A CA 1
ATOM 4905 C C . PRO A 1 668 ? 6.633 -9.485 23.264 1.00 93.12 668 PRO A C 1
ATOM 4907 O O . PRO A 1 668 ? 6.791 -8.278 23.092 1.00 93.12 668 PRO A O 1
ATOM 4910 N N . VAL A 1 669 ? 5.436 -10.015 23.486 1.00 91.56 669 VAL A N 1
ATOM 4911 C CA . VAL A 1 669 ? 4.200 -9.235 23.581 1.00 91.56 669 VAL A CA 1
ATOM 4912 C C . VAL A 1 669 ? 3.304 -9.814 24.669 1.00 91.56 669 VAL A C 1
ATOM 4914 O O . VAL A 1 669 ? 3.197 -11.029 24.813 1.00 91.56 669 VAL A O 1
ATOM 4917 N N . GLN A 1 670 ? 2.675 -8.954 25.465 1.00 91.19 670 GLN A N 1
ATOM 4918 C CA . GLN A 1 670 ? 1.754 -9.374 26.517 1.00 91.19 670 GLN A CA 1
ATOM 4919 C C . GLN A 1 670 ? 0.316 -9.084 26.091 1.00 91.19 670 GLN A C 1
ATOM 4921 O O . GLN A 1 670 ? 0.010 -7.962 25.684 1.00 91.19 670 GLN A O 1
ATOM 4926 N N . THR A 1 671 ? -0.563 -10.080 26.191 1.00 92.19 671 THR A N 1
ATOM 4927 C CA . THR A 1 671 ? -2.003 -9.884 25.983 1.00 92.19 671 THR A CA 1
ATOM 4928 C C . THR A 1 671 ? -2.587 -8.989 27.069 1.00 92.19 671 THR A C 1
ATOM 4930 O O . THR A 1 671 ? -2.125 -8.968 28.215 1.00 92.19 671 THR A O 1
ATOM 4933 N N . LEU A 1 672 ? -3.629 -8.236 26.720 1.00 90.81 672 LEU A N 1
ATOM 4934 C CA . LEU A 1 672 ? -4.304 -7.370 27.680 1.00 90.81 672 LEU A CA 1
ATOM 4935 C C . LEU A 1 672 ? -4.965 -8.209 28.788 1.00 90.81 672 LEU A C 1
ATOM 4937 O O . LEU A 1 672 ? -5.426 -9.326 28.536 1.00 90.81 672 LEU A O 1
ATOM 4941 N N . PRO A 1 673 ? -5.033 -7.700 30.029 1.00 90.56 673 PRO A N 1
ATOM 4942 C CA . PRO A 1 673 ? -5.779 -8.372 31.081 1.00 90.56 673 PRO A CA 1
ATOM 4943 C C . PRO A 1 673 ? -7.283 -8.406 30.753 1.00 90.56 673 PRO A C 1
ATOM 4945 O O . PRO A 1 673 ? -7.804 -7.530 30.065 1.00 90.56 673 PRO A O 1
ATOM 4948 N N . ALA A 1 674 ? -7.996 -9.395 31.284 1.00 90.38 674 ALA A N 1
ATOM 4949 C CA . ALA A 1 674 ? -9.454 -9.507 31.225 1.00 90.38 674 ALA A CA 1
ATOM 4950 C C . ALA A 1 674 ? -10.043 -9.709 32.631 1.00 90.38 674 ALA A C 1
ATOM 4952 O O . ALA A 1 674 ? -9.311 -9.775 33.622 1.00 90.38 674 ALA A O 1
ATOM 4953 N N . ALA A 1 675 ? -11.372 -9.782 32.734 1.00 91.19 675 ALA A N 1
ATOM 4954 C CA . ALA A 1 675 ? -12.046 -10.091 33.991 1.00 91.19 675 ALA A CA 1
ATOM 4955 C C . ALA A 1 675 ? -11.567 -11.454 34.537 1.00 91.19 675 ALA A C 1
ATOM 4957 O O . ALA A 1 675 ? -11.559 -12.436 33.782 1.00 91.19 675 ALA A O 1
ATOM 4958 N N . PRO A 1 676 ? -11.198 -11.562 35.826 1.00 93.88 676 PRO A N 1
ATOM 4959 C CA . PRO A 1 676 ? -10.897 -12.854 36.428 1.00 93.88 676 PRO A CA 1
ATOM 4960 C C . PRO A 1 676 ? -12.122 -13.770 36.435 1.00 93.88 676 PRO A C 1
ATOM 4962 O O . PRO A 1 676 ? -13.248 -13.324 36.676 1.00 93.88 676 PRO A O 1
ATOM 4965 N N . ALA A 1 677 ? -11.899 -15.067 36.251 1.00 91.00 677 ALA A N 1
ATOM 4966 C CA . ALA A 1 677 ? -12.941 -16.084 36.259 1.00 91.00 677 ALA A CA 1
ATOM 4967 C C . ALA A 1 677 ? -12.607 -17.249 37.203 1.00 91.00 677 ALA A C 1
ATOM 4969 O O . ALA A 1 677 ? -11.453 -17.518 37.544 1.00 91.00 677 ALA A O 1
ATOM 4970 N N . GLY A 1 678 ? -13.654 -17.944 37.654 1.00 91.50 678 GLY A N 1
ATOM 4971 C CA . GLY A 1 678 ? -13.520 -19.094 38.548 1.00 91.50 678 GLY A CA 1
ATOM 4972 C C . GLY A 1 678 ? -13.059 -18.721 39.958 1.00 91.50 678 GLY A C 1
ATOM 4973 O O . GLY A 1 678 ? -12.159 -19.367 40.492 1.00 91.50 678 GLY A O 1
ATOM 4974 N N . MET A 1 679 ? -13.641 -17.674 40.554 1.00 95.62 679 MET A N 1
ATOM 4975 C CA . MET A 1 679 ? -13.394 -17.337 41.958 1.00 95.62 679 MET A CA 1
ATOM 4976 C C . MET A 1 679 ? -13.966 -18.440 42.874 1.00 95.62 679 MET A C 1
ATOM 4978 O O . MET A 1 679 ? -15.173 -18.696 42.818 1.00 95.62 679 MET A O 1
ATOM 4982 N N . PRO A 1 680 ? -13.150 -19.087 43.725 1.00 94.25 680 PRO A N 1
ATOM 4983 C CA . PRO A 1 680 ? -13.627 -20.139 44.619 1.00 94.25 680 PRO A CA 1
ATOM 4984 C C . PRO A 1 680 ? -14.489 -19.582 45.761 1.00 94.25 680 PRO A C 1
ATOM 4986 O O . PRO A 1 680 ? -14.333 -18.434 46.187 1.00 94.25 680 PRO A O 1
ATOM 4989 N N . THR A 1 681 ? -15.391 -20.413 46.292 1.00 94.56 681 THR A N 1
ATOM 4990 C CA . THR A 1 681 ? -16.148 -20.102 47.514 1.00 94.56 681 THR A CA 1
ATOM 4991 C C . THR A 1 681 ? -15.186 -19.903 48.690 1.00 94.56 681 THR A C 1
ATOM 4993 O O . THR A 1 681 ? -14.334 -20.765 48.920 1.00 94.56 681 THR A O 1
ATOM 4996 N N . PRO A 1 682 ? -15.292 -18.795 49.445 1.00 95.75 682 PRO A N 1
ATOM 4997 C CA . PRO A 1 682 ? -14.431 -18.557 50.595 1.00 95.75 682 PRO A CA 1
ATOM 4998 C C . PRO A 1 682 ? -14.734 -19.526 51.741 1.00 95.75 682 PRO A C 1
ATOM 5000 O O . PRO A 1 682 ? -15.862 -19.977 51.933 1.00 95.75 682 PRO A O 1
ATOM 5003 N N . MET A 1 683 ? -13.714 -19.803 52.541 1.00 95.81 683 MET A N 1
ATOM 5004 C CA . MET A 1 683 ? -13.798 -20.586 53.765 1.00 95.81 683 MET A CA 1
ATOM 5005 C C . MET A 1 683 ? -13.964 -19.658 54.968 1.00 95.81 683 MET A C 1
ATOM 5007 O O . MET A 1 683 ? -13.338 -18.598 55.042 1.00 95.81 683 MET A O 1
ATOM 5011 N N . VAL A 1 684 ? -14.784 -20.081 55.929 1.00 96.75 684 VAL A N 1
ATOM 5012 C CA . VAL A 1 684 ? -14.998 -19.379 57.199 1.00 96.75 684 VAL A CA 1
ATOM 5013 C C . VAL A 1 684 ? -14.485 -20.247 58.343 1.00 96.75 684 VAL A C 1
ATOM 5015 O O . VAL A 1 684 ? -14.754 -21.445 58.397 1.00 96.75 684 VAL A O 1
ATOM 5018 N N . SER A 1 685 ? -13.752 -19.638 59.269 1.00 94.69 685 SER A N 1
ATOM 5019 C CA . SER A 1 685 ? -13.248 -20.269 60.493 1.00 94.69 685 SER A CA 1
ATOM 5020 C C . SER A 1 685 ? -13.295 -19.286 61.667 1.00 94.69 685 SER A C 1
ATOM 5022 O O . SER A 1 685 ? -13.528 -18.093 61.474 1.00 94.69 685 SER A O 1
ATOM 5024 N N . ASN A 1 686 ? -13.080 -19.780 62.891 1.00 94.19 686 ASN A N 1
ATOM 5025 C CA . ASN A 1 686 ? -13.008 -18.965 64.113 1.00 94.19 686 ASN A CA 1
ATOM 5026 C C . ASN A 1 686 ? -14.207 -18.014 64.300 1.00 94.19 686 ASN A C 1
ATOM 5028 O O . ASN A 1 686 ? -14.034 -16.843 64.625 1.00 94.19 686 ASN A O 1
ATOM 5032 N N . VAL A 1 687 ? -15.423 -18.507 64.058 1.00 95.94 687 VAL A N 1
ATOM 5033 C CA . VAL A 1 687 ? -16.648 -17.713 64.215 1.00 95.94 687 VAL A CA 1
ATOM 5034 C C . VAL A 1 687 ? -16.928 -17.499 65.699 1.00 95.94 687 VAL A C 1
ATOM 5036 O O . VAL A 1 687 ? -17.092 -18.474 66.430 1.00 95.94 687 VAL A O 1
ATOM 5039 N N . THR A 1 688 ? -17.009 -16.243 66.127 1.00 95.00 688 THR A N 1
ATOM 5040 C CA . THR A 1 688 ? -17.423 -15.820 67.472 1.00 95.00 688 THR A CA 1
ATOM 5041 C C . THR A 1 688 ? -18.799 -15.144 67.407 1.00 95.00 688 THR A C 1
ATOM 5043 O O . THR A 1 688 ? -19.490 -15.215 66.387 1.00 95.00 688 THR A O 1
ATOM 5046 N N . SER A 1 689 ? -19.241 -14.504 68.491 1.00 93.00 689 SER A N 1
ATOM 5047 C CA . SER A 1 689 ? -20.484 -13.725 68.493 1.00 93.00 689 SER A CA 1
ATOM 5048 C C . SER A 1 689 ? -20.373 -12.396 67.736 1.00 93.00 689 SER A C 1
ATOM 5050 O O . SER A 1 689 ? -21.394 -11.859 67.317 1.00 93.00 689 SER A O 1
ATOM 5052 N N . THR A 1 690 ? -19.159 -11.873 67.518 1.00 92.69 690 THR A N 1
ATOM 5053 C CA . THR A 1 690 ? -18.937 -10.563 66.872 1.00 92.69 690 THR A CA 1
ATOM 5054 C C . THR A 1 690 ? -17.863 -10.561 65.783 1.00 92.69 690 THR A C 1
ATOM 5056 O O . THR A 1 690 ? -17.686 -9.544 65.106 1.00 92.69 690 THR A O 1
ATOM 5059 N N . THR A 1 691 ? -17.160 -11.676 65.572 1.00 95.50 691 THR A N 1
ATOM 5060 C CA . THR A 1 691 ? -16.091 -11.799 64.572 1.00 95.50 691 THR A CA 1
ATOM 5061 C C . THR A 1 691 ? -16.149 -13.121 63.809 1.00 95.50 691 THR A C 1
ATOM 5063 O O . THR A 1 691 ? -16.714 -14.109 64.282 1.00 95.50 691 THR A O 1
ATOM 5066 N N . ALA A 1 692 ? -15.564 -13.150 62.612 1.00 96.19 692 ALA A N 1
ATOM 5067 C CA . ALA A 1 692 ? -15.364 -14.373 61.834 1.00 96.19 692 ALA A CA 1
ATOM 5068 C C . ALA A 1 692 ? -14.157 -14.231 60.898 1.00 96.19 692 ALA A C 1
ATOM 5070 O O . ALA A 1 692 ? -13.955 -13.175 60.297 1.00 96.19 692 ALA A O 1
ATOM 5071 N N . ARG A 1 693 ? -13.366 -15.295 60.725 1.00 96.25 693 ARG A N 1
ATOM 5072 C CA . ARG A 1 693 ? -12.191 -15.284 59.843 1.00 96.25 693 ARG A CA 1
ATOM 5073 C C . ARG A 1 693 ? -12.523 -15.870 58.475 1.00 96.25 693 ARG A C 1
ATOM 5075 O O . ARG A 1 693 ? -12.846 -17.052 58.370 1.00 96.25 693 ARG A O 1
ATOM 5082 N N . LEU A 1 694 ? -12.373 -15.058 57.434 1.00 96.94 694 LEU A N 1
ATOM 5083 C CA . LEU A 1 694 ? -12.493 -15.445 56.029 1.00 96.94 694 LEU A CA 1
ATOM 5084 C C . LEU A 1 694 ? -11.129 -15.808 55.440 1.00 96.94 694 LEU A C 1
ATOM 5086 O O . LEU A 1 694 ? -10.135 -15.125 55.700 1.00 96.94 694 LEU A O 1
ATOM 5090 N N . GLN A 1 695 ? -11.092 -16.845 54.605 1.00 96.69 695 GLN A N 1
ATOM 5091 C CA . GLN A 1 695 ? -9.922 -17.259 53.826 1.00 96.69 695 GLN A CA 1
ATOM 5092 C C . GLN A 1 695 ? -10.345 -17.723 52.429 1.00 96.69 695 GLN A C 1
ATOM 5094 O O . GLN A 1 695 ? -11.387 -18.352 52.274 1.00 96.69 695 GLN A O 1
ATOM 5099 N N . TRP A 1 696 ? -9.551 -17.429 51.407 1.00 96.06 696 TRP A N 1
ATOM 5100 C CA . TRP A 1 696 ? -9.806 -17.856 50.027 1.00 96.06 696 TRP A CA 1
ATOM 5101 C C . TRP A 1 696 ? -8.493 -18.063 49.269 1.00 96.06 696 TRP A C 1
ATOM 5103 O O . TRP A 1 696 ? -7.412 -17.786 49.781 1.00 96.06 696 TRP A O 1
ATOM 5113 N N . THR A 1 697 ? -8.581 -18.561 48.040 1.00 95.75 697 THR A N 1
ATOM 5114 C CA . THR A 1 697 ? -7.454 -18.655 47.103 1.00 95.75 697 THR A CA 1
ATOM 5115 C C . THR A 1 697 ? -7.716 -17.796 45.869 1.00 95.75 697 THR A C 1
ATOM 5117 O O . THR A 1 697 ? -8.824 -17.293 45.668 1.00 95.75 697 THR A O 1
ATOM 5120 N N . THR A 1 698 ? -6.679 -17.579 45.060 1.00 93.50 698 THR A N 1
ATOM 5121 C CA . THR A 1 698 ? -6.787 -16.811 43.814 1.00 93.50 698 THR A CA 1
ATOM 5122 C C . THR A 1 698 ? -7.762 -17.471 42.828 1.00 93.50 698 THR A C 1
ATOM 5124 O O . THR A 1 698 ? -7.900 -18.697 42.856 1.00 93.50 698 THR A O 1
ATOM 5127 N N . PRO A 1 699 ? -8.402 -16.697 41.928 1.00 94.31 699 PRO A N 1
ATOM 5128 C CA . PRO A 1 699 ? -9.273 -17.248 40.889 1.00 94.31 699 PRO A CA 1
ATOM 5129 C C . PRO A 1 699 ? -8.559 -18.306 40.041 1.00 94.31 699 PRO A C 1
ATOM 5131 O O . PRO A 1 699 ? -7.368 -18.166 39.761 1.00 94.31 699 PRO A O 1
ATOM 5134 N N . ALA A 1 700 ? -9.286 -19.334 39.596 1.00 91.44 700 ALA A N 1
ATOM 5135 C CA . ALA A 1 700 ? -8.732 -20.381 38.731 1.00 91.44 700 ALA A CA 1
ATOM 5136 C C . ALA A 1 700 ? -8.202 -19.825 37.396 1.00 91.44 700 ALA A C 1
ATOM 5138 O O . ALA A 1 700 ? -7.241 -20.353 36.841 1.00 91.44 700 ALA A O 1
ATOM 5139 N N . GLN A 1 701 ? -8.814 -18.745 36.904 1.00 90.25 701 GLN A N 1
ATOM 5140 C CA . GLN A 1 701 ? -8.388 -18.002 35.722 1.00 90.25 701 GLN A CA 1
ATOM 5141 C C . GLN A 1 701 ? -8.210 -16.525 36.102 1.00 90.25 701 GLN A C 1
ATOM 5143 O O . GLN A 1 701 ? -9.153 -15.740 35.991 1.00 90.25 701 GLN A O 1
ATOM 5148 N N . PRO A 1 702 ? -7.025 -16.118 36.594 1.00 88.19 702 PRO A N 1
ATOM 5149 C CA . PRO A 1 702 ? -6.783 -14.737 37.010 1.00 88.19 702 PRO A CA 1
ATOM 5150 C C . PRO A 1 702 ? -6.913 -13.729 35.864 1.00 88.19 702 PRO A C 1
ATOM 5152 O O . PRO A 1 702 ? -7.279 -12.585 36.111 1.00 88.19 702 PRO A O 1
ATOM 5155 N N . ASN A 1 703 ? -6.629 -14.157 34.624 1.00 90.44 703 ASN A N 1
ATOM 5156 C CA . ASN A 1 703 ? -6.708 -13.347 33.401 1.00 90.44 703 ASN A CA 1
ATOM 5157 C C . ASN A 1 703 ? -5.945 -12.010 33.494 1.00 90.44 703 ASN A C 1
ATOM 5159 O O . ASN A 1 703 ? -6.312 -11.018 32.869 1.00 90.44 703 ASN A O 1
ATOM 5163 N N . GLY A 1 704 ? -4.889 -11.978 34.308 1.00 88.25 704 GLY A N 1
ATOM 5164 C CA . GLY A 1 704 ? -4.128 -10.784 34.651 1.00 88.25 704 GLY A CA 1
ATOM 5165 C C . GLY A 1 704 ? -3.759 -10.745 36.134 1.00 88.25 704 GLY A C 1
ATOM 5166 O O . GLY A 1 704 ? -4.124 -11.623 36.918 1.00 88.25 704 GLY A O 1
ATOM 5167 N N . ALA A 1 705 ? -3.018 -9.711 36.529 1.00 89.88 705 ALA A N 1
ATOM 5168 C CA . ALA A 1 705 ? -2.694 -9.481 37.932 1.00 89.88 705 ALA A CA 1
ATOM 5169 C C . ALA A 1 705 ? -3.943 -9.026 38.705 1.00 89.88 705 ALA A C 1
ATOM 5171 O O . ALA A 1 705 ? -4.600 -8.055 38.318 1.00 89.88 705 ALA A O 1
ATOM 5172 N N . ILE A 1 706 ? -4.249 -9.706 39.815 1.00 93.56 706 ILE A N 1
ATOM 5173 C CA . ILE A 1 706 ? -5.323 -9.286 40.717 1.00 93.56 706 ILE A CA 1
ATOM 5174 C C . ILE A 1 706 ? -4.851 -8.060 41.495 1.00 93.56 706 ILE A C 1
ATOM 5176 O O . ILE A 1 706 ? -3.882 -8.135 42.250 1.00 93.56 706 ILE A O 1
ATOM 5180 N N . ILE A 1 707 ? -5.538 -6.934 41.313 1.00 94.62 707 ILE A N 1
ATOM 5181 C CA . ILE A 1 707 ? -5.187 -5.662 41.960 1.00 94.62 707 ILE A CA 1
ATOM 5182 C C . ILE A 1 707 ? -5.943 -5.457 43.274 1.00 94.62 707 ILE A C 1
ATOM 5184 O O . ILE A 1 707 ? -5.404 -4.849 44.200 1.00 94.62 707 ILE A O 1
ATOM 5188 N N . LYS A 1 708 ? -7.161 -6.003 43.385 1.00 95.88 708 LYS A N 1
ATOM 5189 C CA . LYS A 1 708 ? -7.988 -5.938 44.595 1.00 95.88 708 LYS A CA 1
ATOM 5190 C C . LYS A 1 708 ? -9.057 -7.027 44.656 1.00 95.88 708 LYS A C 1
ATOM 5192 O O . LYS A 1 708 ? -9.414 -7.616 43.635 1.00 95.88 708 LYS A O 1
ATOM 5197 N N . TYR A 1 709 ? -9.593 -7.239 45.853 1.00 97.38 709 TYR A N 1
ATOM 5198 C CA . TYR A 1 709 ? -10.804 -8.010 46.116 1.00 97.38 709 TYR A CA 1
ATOM 5199 C C . TYR A 1 709 ? -11.865 -7.122 46.768 1.00 97.38 709 TYR A C 1
ATOM 5201 O O . TYR A 1 709 ? -11.551 -6.333 47.657 1.00 97.38 709 TYR A O 1
ATOM 5209 N N . ILE A 1 710 ? -13.125 -7.291 46.371 1.00 96.25 710 ILE A N 1
ATOM 5210 C CA . ILE A 1 710 ? -14.282 -6.721 47.065 1.00 96.25 710 ILE A CA 1
ATOM 5211 C C . ILE A 1 710 ? -15.006 -7.842 47.802 1.00 96.25 710 ILE A C 1
ATOM 5213 O O . ILE A 1 710 ? -15.481 -8.795 47.186 1.00 96.25 710 ILE A O 1
ATOM 5217 N N . VAL A 1 711 ? -15.103 -7.724 49.121 1.00 96.81 711 VAL A N 1
ATOM 5218 C CA . VAL A 1 711 ? -15.849 -8.643 49.983 1.00 96.81 711 VAL A CA 1
ATOM 5219 C C . VAL A 1 711 ? -17.194 -8.011 50.311 1.00 96.81 711 VAL A C 1
ATOM 5221 O O . VAL A 1 711 ? -17.249 -6.929 50.890 1.00 96.81 711 VAL A O 1
ATOM 5224 N N . THR A 1 712 ? -18.281 -8.683 49.949 1.00 95.62 712 THR A N 1
ATOM 5225 C CA . THR A 1 712 ? -19.649 -8.296 50.316 1.00 95.62 712 THR A CA 1
ATOM 5226 C C . THR A 1 712 ? -20.084 -9.098 51.528 1.00 95.62 712 THR A C 1
ATOM 5228 O O . THR A 1 712 ? -19.932 -10.316 51.551 1.00 95.62 712 THR A O 1
ATOM 5231 N N . VAL A 1 713 ? -20.623 -8.419 52.534 1.00 95.62 713 VAL A N 1
ATOM 5232 C CA . VAL A 1 713 ? -21.176 -9.033 53.740 1.00 95.62 713 VAL A CA 1
ATOM 5233 C C . VAL A 1 713 ? -22.625 -8.594 53.834 1.00 95.62 713 VAL A C 1
ATOM 5235 O O . VAL A 1 713 ? -22.910 -7.405 53.972 1.00 95.62 713 VAL A O 1
ATOM 5238 N N . THR A 1 714 ? -23.546 -9.544 53.722 1.00 94.06 714 THR A N 1
ATOM 5239 C CA . THR A 1 714 ? -24.984 -9.264 53.745 1.00 94.06 714 THR A CA 1
ATOM 5240 C C . THR A 1 714 ? -25.683 -10.078 54.818 1.00 94.06 714 THR A C 1
ATOM 5242 O O . THR A 1 714 ? -25.256 -11.185 55.147 1.00 94.06 714 THR A O 1
ATOM 5245 N N . SER A 1 715 ? -26.743 -9.520 55.393 1.00 92.06 715 SER A N 1
ATOM 5246 C CA . SER A 1 715 ? -27.552 -10.189 56.406 1.00 92.06 715 SER A CA 1
ATOM 5247 C C . SER A 1 715 ? -29.018 -9.775 56.280 1.00 92.06 715 SER A C 1
ATOM 5249 O O . SER A 1 715 ? -29.293 -8.611 55.996 1.00 92.06 715 SER A O 1
ATOM 5251 N N . PRO A 1 716 ? -29.981 -10.679 56.530 1.00 87.00 716 PRO A N 1
ATOM 5252 C CA . PRO A 1 716 ? -31.397 -10.312 56.570 1.00 87.00 716 PRO A CA 1
ATOM 5253 C C . PRO A 1 716 ? -31.764 -9.374 57.733 1.00 87.00 716 PRO A C 1
ATOM 5255 O O . PRO A 1 716 ? -32.752 -8.651 57.648 1.00 87.00 716 PRO A O 1
ATOM 5258 N N . THR A 1 717 ? -31.003 -9.404 58.833 1.00 82.25 717 THR A N 1
ATOM 5259 C CA . THR A 1 717 ? -31.341 -8.734 60.108 1.00 82.25 717 THR A CA 1
ATOM 5260 C C . THR A 1 717 ? -30.262 -7.756 60.597 1.00 82.25 717 THR A C 1
ATOM 5262 O O . THR A 1 717 ? -30.418 -7.093 61.631 1.00 82.25 717 THR A O 1
ATOM 5265 N N . ALA A 1 718 ? -29.162 -7.627 59.852 1.00 84.88 718 ALA A N 1
ATOM 5266 C CA . ALA A 1 718 ? -28.089 -6.671 60.107 1.00 84.88 718 ALA A CA 1
ATOM 5267 C C . ALA A 1 718 ? -27.796 -5.812 58.868 1.00 84.88 718 ALA A C 1
ATOM 5269 O O . ALA A 1 718 ? -28.263 -6.088 57.769 1.00 84.88 718 ALA A O 1
ATOM 5270 N N . SER A 1 719 ? -27.031 -4.737 59.057 1.00 83.31 719 SER A N 1
ATOM 5271 C CA . SER A 1 719 ? -26.611 -3.854 57.969 1.00 83.31 719 SER A CA 1
ATOM 5272 C C . SER A 1 719 ? -25.648 -4.563 57.019 1.00 83.31 719 SER A C 1
ATOM 5274 O O . SER A 1 719 ? -24.683 -5.189 57.462 1.00 83.31 719 SER A O 1
ATOM 5276 N N . ASN A 1 720 ? -25.882 -4.402 55.718 1.00 91.12 720 ASN A N 1
ATOM 5277 C CA . ASN A 1 720 ? -24.979 -4.877 54.676 1.00 91.12 720 ASN A CA 1
ATOM 5278 C C . ASN A 1 720 ? -23.738 -3.978 54.578 1.00 91.12 720 ASN A C 1
ATOM 5280 O O . ASN A 1 720 ? -23.810 -2.779 54.855 1.00 91.12 720 ASN A O 1
ATOM 5284 N N . GLY A 1 721 ? -22.615 -4.543 54.141 1.00 89.94 721 GLY A N 1
ATOM 5285 C CA . GLY A 1 721 ? -21.366 -3.811 53.956 1.00 89.94 721 GLY A CA 1
ATOM 5286 C C . GLY A 1 721 ? -20.485 -4.395 52.856 1.00 89.94 721 GLY A C 1
ATOM 5287 O O . GLY A 1 721 ? -20.636 -5.548 52.449 1.00 89.94 721 GLY A O 1
ATOM 5288 N N . THR A 1 722 ? -19.545 -3.577 52.390 1.00 94.19 722 THR A N 1
ATOM 5289 C CA . THR A 1 722 ? -18.530 -3.936 51.393 1.00 94.19 722 THR A CA 1
ATOM 5290 C C . THR A 1 722 ? -17.152 -3.519 51.870 1.00 94.19 722 THR A C 1
ATOM 5292 O O . THR A 1 722 ? -16.984 -2.412 52.379 1.00 94.19 722 THR A O 1
ATOM 5295 N N . ILE A 1 723 ? -16.171 -4.395 51.682 1.00 95.06 723 ILE A N 1
ATOM 5296 C CA . ILE A 1 723 ? -14.790 -4.206 52.130 1.00 95.06 723 ILE A CA 1
ATOM 5297 C C . ILE A 1 723 ? -13.875 -4.382 50.923 1.00 95.06 723 ILE A C 1
ATOM 5299 O O . ILE A 1 723 ? -13.953 -5.397 50.233 1.00 95.06 723 ILE A O 1
ATOM 5303 N N . GLU A 1 724 ? -13.016 -3.401 50.669 1.00 96.31 724 GLU A N 1
ATOM 5304 C CA . GLU A 1 724 ? -12.011 -3.454 49.608 1.00 96.31 724 GLU A CA 1
ATOM 5305 C C . GLU A 1 724 ? -10.659 -3.873 50.191 1.00 96.31 724 GLU A C 1
ATOM 5307 O O . GLU A 1 724 ? -10.184 -3.285 51.163 1.00 96.31 724 GLU A O 1
ATOM 5312 N N . LEU A 1 725 ? -10.050 -4.902 49.602 1.00 96.38 725 LEU A N 1
ATOM 5313 C CA . LEU A 1 725 ? -8.785 -5.483 50.042 1.00 96.38 725 LEU A CA 1
ATOM 5314 C C . LEU A 1 725 ? -7.764 -5.486 48.897 1.00 96.38 725 LEU A C 1
ATOM 5316 O O . LEU A 1 725 ? -8.151 -5.711 47.749 1.00 96.38 725 LEU A O 1
ATOM 5320 N N . PRO A 1 726 ? -6.463 -5.306 49.177 1.00 95.94 726 PRO A N 1
ATOM 5321 C CA . PRO A 1 726 ? -5.399 -5.469 48.191 1.00 95.94 726 PRO A CA 1
ATOM 5322 C C . PRO A 1 726 ? -5.407 -6.852 47.523 1.00 95.94 726 PRO A C 1
ATOM 5324 O O . PRO A 1 726 ? -5.722 -7.863 48.150 1.00 95.94 726 PRO A O 1
ATOM 5327 N N . GLY A 1 727 ? -5.014 -6.925 46.251 1.00 92.00 727 GLY A N 1
ATOM 5328 C CA . GLY A 1 727 ? -5.073 -8.165 45.464 1.00 92.00 727 GLY A CA 1
ATOM 5329 C C . GLY A 1 727 ? -4.112 -9.278 45.902 1.00 92.00 727 GLY A C 1
ATOM 5330 O O . GLY A 1 727 ? -4.301 -10.434 45.532 1.00 92.00 727 GLY A O 1
ATOM 5331 N N . ASN A 1 728 ? -3.113 -8.964 46.731 1.00 92.94 728 ASN A N 1
ATOM 5332 C CA . ASN A 1 728 ? -2.238 -9.955 47.366 1.00 92.94 728 ASN A CA 1
ATOM 5333 C C . ASN A 1 728 ? -2.824 -10.536 48.670 1.00 92.94 728 ASN A C 1
ATOM 5335 O O . ASN A 1 728 ? -2.222 -11.430 49.266 1.00 92.94 728 ASN A O 1
ATOM 5339 N N . GLN A 1 729 ? -3.976 -10.040 49.127 1.00 94.44 729 GLN A N 1
ATOM 5340 C CA . GLN A 1 729 ? -4.621 -10.490 50.352 1.00 94.44 729 GLN A CA 1
ATOM 5341 C C . GLN A 1 729 ? -5.565 -11.672 50.083 1.00 94.44 729 GLN A C 1
ATOM 5343 O O . GLN A 1 729 ? -6.425 -11.618 49.209 1.00 94.44 729 GLN A O 1
ATOM 5348 N N . ILE A 1 730 ? -5.416 -12.737 50.876 1.00 94.69 730 ILE A N 1
ATOM 5349 C CA . ILE A 1 730 ? -6.177 -13.999 50.752 1.00 94.69 730 ILE A CA 1
ATOM 5350 C C . ILE A 1 730 ? -6.935 -14.389 52.032 1.00 94.69 730 ILE A C 1
ATOM 5352 O O . ILE A 1 730 ? -7.486 -15.483 52.145 1.00 94.69 730 ILE A O 1
ATOM 5356 N N . ALA A 1 731 ? -6.928 -13.511 53.035 1.00 95.50 731 ALA A N 1
ATOM 5357 C CA . ALA A 1 731 ? -7.629 -13.708 54.295 1.00 95.50 731 ALA A CA 1
ATOM 5358 C C . ALA A 1 731 ? -8.014 -12.366 54.924 1.00 95.50 731 ALA A C 1
ATOM 5360 O O . ALA A 1 731 ? -7.283 -11.380 54.796 1.00 95.50 731 ALA A O 1
ATOM 5361 N N . TYR A 1 732 ? -9.135 -12.343 55.640 1.00 96.06 732 TYR A N 1
ATOM 5362 C CA . TYR A 1 732 ? -9.626 -11.155 56.334 1.00 96.06 732 TYR A CA 1
ATOM 5363 C C . TYR A 1 732 ? -10.438 -11.531 57.575 1.00 96.06 732 TYR A C 1
ATOM 5365 O O . TYR A 1 732 ? -11.142 -12.539 57.580 1.00 96.06 732 TYR A O 1
ATOM 5373 N N . GLU A 1 733 ? -10.341 -10.729 58.630 1.00 96.25 733 GLU A N 1
ATOM 5374 C CA . GLU A 1 733 ? -11.131 -10.904 59.847 1.00 96.25 733 GLU A CA 1
ATOM 5375 C C . GLU A 1 733 ? -12.303 -9.922 59.842 1.00 96.25 733 GLU A C 1
ATOM 5377 O O . GLU A 1 733 ? -12.117 -8.710 59.925 1.00 96.25 733 GLU A O 1
ATOM 5382 N N . LEU A 1 734 ? -13.517 -10.457 59.721 1.00 95.25 734 LEU A N 1
ATOM 5383 C CA . LEU A 1 734 ? -14.740 -9.685 59.884 1.00 95.25 734 LEU A CA 1
ATOM 5384 C C . LEU A 1 734 ? -14.900 -9.318 61.355 1.00 95.25 734 LEU A C 1
ATOM 5386 O O . LEU A 1 734 ? -14.824 -10.190 62.219 1.00 95.25 734 LEU A O 1
ATOM 5390 N N . ILE A 1 735 ? -15.173 -8.044 61.618 1.00 93.19 735 ILE A N 1
ATOM 5391 C CA . ILE A 1 735 ? -15.358 -7.492 62.961 1.00 93.19 735 ILE A CA 1
ATOM 5392 C C . ILE A 1 735 ? -16.685 -6.736 63.054 1.00 93.19 735 ILE A C 1
ATOM 5394 O O . ILE A 1 735 ? -17.205 -6.257 62.048 1.00 93.19 735 ILE A O 1
ATOM 5398 N N . GLY A 1 736 ? -17.225 -6.610 64.269 1.00 90.38 736 GLY A N 1
ATOM 5399 C CA . GLY A 1 736 ? -18.457 -5.852 64.520 1.00 90.38 736 GLY A CA 1
ATOM 5400 C C . GLY A 1 736 ? -19.736 -6.547 64.040 1.00 90.38 736 GLY A C 1
ATOM 5401 O O . GLY A 1 736 ? -20.730 -5.878 63.760 1.00 90.38 736 GLY A O 1
ATOM 5402 N N . LEU A 1 737 ? -19.720 -7.877 63.924 1.00 93.44 737 LEU A N 1
ATOM 5403 C CA . LEU A 1 737 ? -20.904 -8.669 63.596 1.00 93.44 737 LEU A CA 1
ATOM 5404 C C . LEU A 1 737 ? -21.893 -8.684 64.774 1.00 93.44 737 LEU A C 1
ATOM 5406 O O . LEU A 1 737 ? -21.503 -8.535 65.933 1.00 93.44 737 LEU A O 1
ATOM 5410 N N . LYS A 1 738 ? -23.181 -8.882 64.481 1.00 92.38 738 LYS A N 1
ATOM 5411 C CA . LYS A 1 738 ? -24.214 -9.075 65.504 1.00 92.38 738 LYS A CA 1
ATOM 5412 C C . LYS A 1 738 ? -24.218 -10.532 65.990 1.00 92.38 738 LYS A C 1
ATOM 5414 O O . LYS A 1 738 ? -24.067 -11.425 65.152 1.00 92.38 738 LYS A O 1
ATOM 5419 N N . PRO A 1 739 ? -24.443 -10.794 67.290 1.00 92.75 739 PRO A N 1
ATOM 5420 C CA . PRO A 1 739 ? -24.606 -12.152 67.812 1.00 92.75 739 PRO A CA 1
ATOM 5421 C C . PRO A 1 739 ? -25.801 -12.887 67.197 1.00 92.75 739 PRO A C 1
ATOM 5423 O O . PRO A 1 739 ? -26.778 -12.252 66.791 1.00 92.75 739 PRO A O 1
ATOM 5426 N N . HIS A 1 740 ? -25.719 -14.219 67.131 1.00 92.44 740 HIS A N 1
ATOM 5427 C CA . HIS A 1 740 ? -26.766 -15.109 66.609 1.00 92.44 740 HIS A CA 1
ATOM 5428 C C . HIS A 1 740 ? -27.419 -14.624 65.298 1.00 92.44 740 HIS A C 1
ATOM 5430 O O . HIS A 1 740 ? -28.638 -14.625 65.128 1.00 92.44 740 HIS A O 1
ATOM 5436 N N . THR A 1 741 ? -26.599 -14.142 64.368 1.00 93.31 741 THR A N 1
ATOM 5437 C CA . THR A 1 741 ? -27.056 -13.531 63.120 1.00 93.31 741 THR A CA 1
ATOM 5438 C C . THR A 1 741 ? -26.464 -14.273 61.931 1.00 93.31 741 THR A C 1
ATOM 5440 O O . THR A 1 741 ? -25.280 -14.610 61.912 1.00 93.31 741 THR A O 1
ATOM 5443 N N . VAL A 1 742 ? -27.307 -14.553 60.934 1.00 94.38 742 VAL A N 1
ATOM 5444 C CA . VAL A 1 742 ? -26.898 -15.205 59.686 1.00 94.38 742 VAL A CA 1
ATOM 5445 C C . VAL A 1 742 ? -26.271 -14.168 58.757 1.00 94.38 742 VAL A C 1
ATOM 5447 O O . VAL A 1 742 ? -26.873 -13.122 58.490 1.00 94.38 742 VAL A O 1
ATOM 5450 N N . TYR A 1 743 ? -25.084 -14.485 58.247 1.00 95.62 743 TYR A N 1
ATOM 5451 C CA . TYR A 1 743 ? -24.348 -13.679 57.281 1.00 95.62 743 TYR A CA 1
ATOM 5452 C C . TYR A 1 743 ? -24.068 -14.474 56.009 1.00 95.62 743 TYR A C 1
ATOM 5454 O O . TYR A 1 743 ? -23.676 -15.641 56.061 1.00 95.62 743 TYR A O 1
ATOM 5462 N N . HIS A 1 744 ? -24.248 -13.818 54.864 1.00 95.56 744 HIS A N 1
ATOM 5463 C CA . HIS A 1 744 ? -23.842 -14.303 53.550 1.00 95.56 744 HIS A CA 1
ATOM 5464 C C . HIS A 1 744 ? -22.659 -13.468 53.069 1.00 95.56 744 HIS A C 1
ATOM 5466 O O . HIS A 1 744 ? -22.746 -12.235 53.024 1.00 95.56 744 HIS A O 1
ATOM 5472 N N . VAL A 1 745 ? -21.566 -14.135 52.701 1.00 96.06 745 VAL A N 1
ATOM 5473 C CA . VAL A 1 745 ? -20.336 -13.473 52.263 1.00 96.06 745 VAL A CA 1
ATOM 5474 C C . VAL A 1 745 ? -19.917 -13.957 50.886 1.00 96.06 745 VAL A C 1
ATOM 5476 O O . VAL A 1 745 ? -19.733 -15.154 50.682 1.00 96.06 745 VAL A O 1
ATOM 5479 N N . ALA A 1 746 ? -19.710 -13.026 49.957 1.00 96.06 746 ALA A N 1
ATOM 5480 C CA . ALA A 1 746 ? -19.186 -13.311 48.623 1.00 96.06 746 ALA A CA 1
ATOM 5481 C C . ALA A 1 746 ? -18.014 -12.386 48.283 1.00 96.06 746 ALA A C 1
ATOM 5483 O O . ALA A 1 746 ? -17.956 -11.243 48.745 1.00 96.06 746 ALA A O 1
ATOM 5484 N N . ILE A 1 747 ? -17.084 -12.881 47.465 1.00 96.44 747 ILE A N 1
ATOM 5485 C CA . ILE A 1 747 ? -15.841 -12.183 47.117 1.00 96.44 747 ILE A CA 1
ATOM 5486 C C . ILE A 1 747 ? -15.770 -11.987 45.607 1.00 96.44 747 ILE A C 1
ATOM 5488 O O . ILE A 1 747 ? -15.999 -12.929 44.853 1.00 96.44 747 ILE A O 1
ATOM 5492 N N . GLN A 1 748 ? -15.419 -10.778 45.176 1.00 96.38 748 GLN A N 1
ATOM 5493 C CA . GLN A 1 748 ? -15.220 -10.415 43.778 1.00 96.38 748 GLN A CA 1
ATOM 5494 C C . GLN A 1 748 ? -13.763 -9.999 43.526 1.00 96.38 748 GLN A C 1
ATOM 5496 O O . GLN A 1 748 ? -13.299 -9.032 44.135 1.00 96.38 748 GLN A O 1
ATOM 5501 N N . PRO A 1 749 ? -13.030 -10.685 42.635 1.00 96.44 749 PRO A N 1
ATOM 5502 C CA . PRO A 1 749 ? -11.680 -10.297 42.225 1.00 96.44 749 PRO A CA 1
ATOM 5503 C C . PRO A 1 749 ? -11.700 -9.197 41.154 1.00 96.44 749 PRO A C 1
ATOM 5505 O O . PRO A 1 749 ? -12.639 -9.113 40.363 1.00 96.44 749 PRO A O 1
ATOM 5508 N N . TRP A 1 750 ? -10.652 -8.377 41.091 1.00 94.06 750 TRP A N 1
ATOM 5509 C CA . TRP A 1 750 ? -10.505 -7.310 40.093 1.00 94.06 750 TRP A CA 1
ATOM 5510 C C . TRP A 1 750 ? -9.136 -7.353 39.421 1.00 94.06 750 TRP A C 1
ATOM 5512 O O . TRP A 1 750 ? -8.113 -7.471 40.100 1.00 94.06 750 TRP A O 1
ATOM 5522 N N . THR A 1 751 ? -9.119 -7.172 38.102 1.00 92.94 751 THR A N 1
ATOM 5523 C CA . THR A 1 751 ? -7.914 -6.823 37.333 1.00 92.94 751 THR A CA 1
ATOM 5524 C C . THR A 1 751 ? -7.956 -5.351 36.922 1.00 92.94 751 THR A C 1
ATOM 5526 O O . THR A 1 751 ? -8.939 -4.651 37.162 1.00 92.94 751 THR A O 1
ATOM 5529 N N . LEU A 1 752 ? -6.882 -4.877 36.283 1.00 88.75 752 LEU A N 1
ATOM 5530 C CA . LEU A 1 752 ? -6.819 -3.552 35.649 1.00 88.75 752 LEU A CA 1
ATOM 5531 C C . LEU A 1 752 ? -7.888 -3.337 34.566 1.00 88.75 752 LEU A C 1
ATOM 5533 O O . LEU A 1 752 ? -8.231 -2.193 34.290 1.00 88.75 752 LEU A O 1
ATOM 5537 N N . ALA A 1 753 ? -8.398 -4.410 33.954 1.00 87.69 753 ALA A N 1
ATOM 5538 C CA . ALA A 1 753 ? -9.402 -4.314 32.902 1.00 87.69 753 ALA A CA 1
ATOM 5539 C C . ALA A 1 753 ? -10.821 -4.195 33.467 1.00 87.69 753 ALA A C 1
ATOM 5541 O O . ALA A 1 753 ? -11.550 -3.269 33.125 1.00 87.69 753 ALA A O 1
ATOM 5542 N N . SER A 1 754 ? -11.239 -5.156 34.297 1.00 87.88 754 SER A N 1
ATOM 5543 C CA . SER A 1 754 ? -12.610 -5.212 34.818 1.00 87.88 754 SER A CA 1
ATOM 5544 C C . SER A 1 754 ? -12.752 -6.132 36.042 1.00 87.88 754 SER A C 1
ATOM 5546 O O . SER A 1 754 ? -11.886 -6.976 36.305 1.00 87.88 754 SER A O 1
ATOM 5548 N N . PRO A 1 755 ? -13.843 -5.977 36.817 1.00 93.31 755 PRO A N 1
ATOM 5549 C CA . PRO A 1 755 ? -14.222 -6.928 37.857 1.00 93.31 755 PRO A CA 1
ATOM 5550 C C . PRO A 1 755 ? -14.592 -8.305 37.297 1.00 93.31 755 PRO A C 1
ATOM 5552 O O . PRO A 1 755 ? -15.252 -8.416 36.266 1.00 93.31 755 PRO A O 1
ATOM 5555 N N . GLY A 1 756 ? -14.231 -9.353 38.035 1.00 92.56 756 GLY A N 1
ATOM 5556 C CA . GLY A 1 756 ? -14.714 -10.715 37.815 1.00 92.56 756 GLY A CA 1
ATOM 5557 C C . GLY A 1 756 ? -16.104 -10.952 38.407 1.00 92.56 756 GLY A C 1
ATOM 5558 O O . GLY A 1 756 ? -16.715 -10.067 39.009 1.00 92.56 756 GLY A O 1
ATOM 5559 N N . ASN A 1 757 ? -16.599 -12.182 38.285 1.00 94.44 757 ASN A N 1
ATOM 5560 C CA . ASN A 1 757 ? -17.829 -12.588 38.968 1.00 94.44 757 ASN A CA 1
ATOM 5561 C C . ASN A 1 757 ? -17.587 -12.800 40.468 1.00 94.44 757 ASN A C 1
ATOM 5563 O O . ASN A 1 757 ? -16.50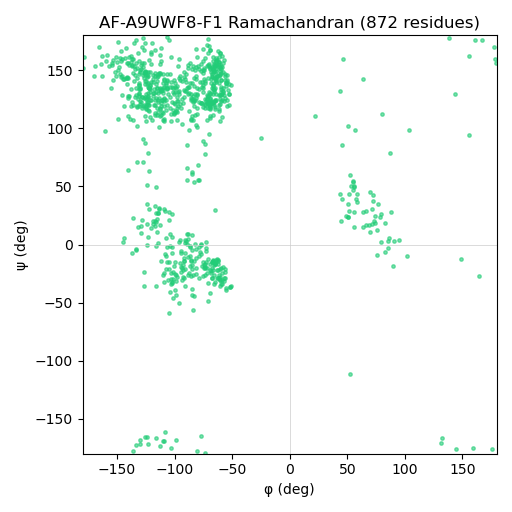0 -13.205 40.888 1.00 94.44 757 ASN A O 1
ATOM 5567 N N . PHE A 1 758 ? -18.627 -12.565 41.271 1.00 95.12 758 PHE A N 1
ATOM 5568 C CA . PHE A 1 758 ? -18.629 -12.972 42.674 1.00 95.12 758 PHE A CA 1
ATOM 5569 C C . PHE A 1 758 ? -18.492 -14.494 42.792 1.00 95.12 758 PHE A C 1
ATOM 5571 O O . PHE A 1 758 ? -19.043 -15.245 41.984 1.00 95.12 758 PHE A O 1
ATOM 5578 N N . SER A 1 759 ? -17.790 -14.951 43.827 1.00 96.06 759 SER A N 1
ATOM 5579 C CA . SER A 1 759 ? -17.847 -16.347 44.256 1.00 96.06 759 SER A CA 1
ATOM 5580 C C . SER A 1 759 ? -19.251 -16.729 44.726 1.00 96.06 759 SER A C 1
ATOM 5582 O O . SER A 1 759 ? -20.045 -15.873 45.129 1.00 96.06 759 SER A O 1
ATOM 5584 N N . SER A 1 760 ? -19.556 -18.031 44.735 1.00 95.06 760 SER A N 1
ATOM 5585 C CA . SER A 1 760 ? -20.752 -18.510 45.433 1.00 95.06 760 SER A CA 1
ATOM 5586 C C . SER A 1 760 ? -20.668 -18.094 46.906 1.00 95.06 760 SER A C 1
ATOM 5588 O O . SER A 1 760 ? -19.616 -18.313 47.522 1.00 95.06 760 SER A O 1
ATOM 5590 N N . PRO A 1 761 ? -21.732 -17.502 47.476 1.00 94.12 761 PRO A N 1
ATOM 5591 C CA . PRO A 1 761 ? -21.685 -16.964 48.824 1.00 94.12 761 PRO A CA 1
ATOM 5592 C C . PRO A 1 761 ? -21.511 -18.084 49.851 1.00 94.12 761 PRO A C 1
ATOM 5594 O O . PRO A 1 761 ? -22.191 -19.109 49.785 1.00 94.12 761 PRO A O 1
ATOM 5597 N N . ILE A 1 762 ? -20.630 -17.871 50.827 1.00 95.88 762 ILE A N 1
ATOM 5598 C CA . ILE A 1 762 ? -20.567 -18.705 52.028 1.00 95.88 762 ILE A CA 1
ATOM 5599 C C . ILE A 1 762 ? -21.573 -18.183 53.053 1.00 95.88 762 ILE A C 1
ATOM 5601 O O . ILE A 1 762 ? -21.717 -16.971 53.232 1.00 95.88 762 ILE A O 1
ATOM 5605 N N . VAL A 1 763 ? -22.262 -19.099 53.728 1.00 95.81 763 VAL A N 1
ATOM 5606 C CA . VAL A 1 763 ? -23.254 -18.783 54.760 1.00 95.81 763 VAL A CA 1
ATOM 5607 C C . VAL A 1 763 ? -22.755 -19.288 56.104 1.00 95.81 763 VAL A C 1
ATOM 5609 O O . VAL A 1 763 ? -22.354 -20.446 56.221 1.00 95.81 763 VAL A O 1
ATOM 5612 N N . PHE A 1 764 ? -22.789 -18.429 57.118 1.00 95.12 764 PHE A N 1
ATOM 5613 C CA . PHE A 1 764 ? -22.492 -18.809 58.496 1.00 95.12 764 PHE A CA 1
ATOM 5614 C C . PHE A 1 764 ? -23.345 -18.008 59.483 1.00 95.12 764 PHE A C 1
ATOM 5616 O O . PHE A 1 764 ? -23.858 -16.935 59.160 1.00 95.12 764 PHE A O 1
ATOM 5623 N N . THR A 1 765 ? -23.479 -18.532 60.698 1.00 94.50 765 THR A N 1
ATOM 5624 C CA . THR A 1 765 ? -24.188 -17.880 61.804 1.00 94.50 765 THR A CA 1
ATOM 5625 C C . THR A 1 765 ? -23.192 -17.584 62.914 1.00 94.50 765 THR A C 1
ATOM 5627 O O . THR A 1 765 ? -22.418 -18.465 63.291 1.00 94.50 765 THR A O 1
ATOM 5630 N N . THR A 1 766 ? -23.188 -16.353 63.424 1.00 94.81 766 THR A N 1
ATOM 5631 C CA . THR A 1 766 ? -22.370 -15.980 64.587 1.00 94.81 766 THR A CA 1
ATOM 5632 C C . THR A 1 766 ? -22.817 -16.726 65.842 1.00 94.81 766 THR A C 1
ATOM 5634 O O . THR A 1 766 ? -23.974 -17.134 65.965 1.00 94.81 766 THR A O 1
ATOM 5637 N N . GLN A 1 767 ? -21.897 -16.911 66.790 1.00 94.12 767 GLN A N 1
ATOM 5638 C CA . GLN A 1 767 ? -22.237 -17.535 68.069 1.00 94.12 767 GLN A CA 1
ATOM 5639 C C . GLN A 1 767 ? -23.232 -16.671 68.854 1.00 94.12 767 GLN A C 1
ATOM 5641 O O . GLN A 1 767 ? -23.344 -15.458 68.642 1.00 94.12 767 GLN A O 1
ATOM 5646 N N . GLU A 1 768 ? -23.955 -17.302 69.774 1.00 93.38 768 GLU A N 1
ATOM 5647 C CA . GLU A 1 768 ? -24.798 -16.573 70.716 1.00 93.38 768 GLU A CA 1
ATOM 5648 C C . GLU A 1 768 ? -23.942 -15.721 71.663 1.00 93.38 768 GLU A C 1
ATOM 5650 O O . GLU A 1 768 ? -22.776 -16.022 71.931 1.00 93.38 768 GLU A O 1
ATOM 5655 N N . ALA A 1 769 ? -24.534 -14.655 72.188 1.00 92.00 769 ALA A N 1
ATOM 5656 C CA . ALA A 1 769 ? -23.993 -13.886 73.298 1.00 92.00 769 ALA A CA 1
ATOM 5657 C C . ALA A 1 769 ? -25.060 -13.739 74.388 1.00 92.00 769 ALA A C 1
ATOM 5659 O O . ALA A 1 769 ? -26.228 -14.085 74.195 1.00 92.00 769 ALA A O 1
ATOM 5660 N N . VAL A 1 770 ? -24.657 -13.234 75.552 1.00 91.88 770 VAL A N 1
ATOM 5661 C CA . VAL A 1 770 ? -25.612 -12.875 76.604 1.00 91.88 770 VAL A CA 1
ATOM 5662 C C . VAL A 1 770 ? -26.585 -11.808 76.091 1.00 91.88 770 VAL A C 1
ATOM 5664 O O . VAL A 1 770 ? -26.208 -10.908 75.328 1.00 91.88 770 VAL A O 1
ATOM 5667 N N . SER A 1 771 ? -27.849 -11.916 76.492 1.00 91.25 771 SER A N 1
ATOM 5668 C CA . SER A 1 771 ? -28.877 -10.951 76.106 1.00 91.25 771 SER A CA 1
ATOM 5669 C C . SER A 1 771 ? -28.606 -9.572 76.711 1.00 91.25 771 SER A C 1
ATOM 5671 O O . SER A 1 771 ? -28.066 -9.453 77.813 1.00 91.25 771 SER A O 1
ATOM 5673 N N . VAL A 1 772 ? -29.013 -8.519 76.003 1.00 90.62 772 VAL A N 1
ATOM 5674 C CA . VAL A 1 772 ? -28.862 -7.119 76.427 1.00 90.62 772 VAL A CA 1
ATOM 5675 C C . VAL A 1 772 ? -30.224 -6.425 76.401 1.00 90.62 772 VAL A C 1
ATOM 5677 O O . VAL A 1 772 ? -31.080 -6.745 75.576 1.00 90.62 772 VAL A O 1
ATOM 5680 N N . GLY A 1 773 ? -30.434 -5.480 77.322 1.00 86.62 773 GLY A N 1
ATOM 5681 C CA . GLY A 1 773 ? -31.700 -4.751 77.439 1.00 86.62 773 GLY A CA 1
ATOM 5682 C C . GLY A 1 773 ? -32.818 -5.617 78.018 1.00 86.62 773 GLY A C 1
ATOM 5683 O O . GLY A 1 773 ? -33.932 -5.618 77.500 1.00 86.62 773 GLY A O 1
ATOM 5684 N N . VAL A 1 774 ? -32.513 -6.404 79.058 1.00 89.56 774 VAL A N 1
ATOM 5685 C CA . VAL A 1 774 ? -33.540 -7.154 79.795 1.00 89.56 774 VAL A CA 1
ATOM 5686 C C . VAL A 1 774 ? -34.383 -6.171 80.595 1.00 89.56 774 VAL A C 1
ATOM 5688 O O . VAL A 1 774 ? -33.872 -5.431 81.438 1.00 89.56 774 VAL A O 1
ATOM 5691 N N . GLN A 1 775 ? -35.678 -6.159 80.309 1.00 88.19 775 GLN A N 1
ATOM 5692 C CA . GLN A 1 775 ? -36.625 -5.261 80.952 1.00 88.19 775 GLN A CA 1
ATOM 5693 C C . GLN A 1 775 ? -37.154 -5.869 82.253 1.00 88.19 775 GLN A C 1
ATOM 5695 O O . GLN A 1 775 ? -37.121 -7.083 82.458 1.00 88.19 775 GLN A O 1
ATOM 5700 N N . ALA A 1 776 ? -37.610 -4.997 83.150 1.00 87.69 776 ALA A N 1
ATOM 5701 C CA . ALA A 1 776 ? -38.278 -5.390 84.381 1.00 87.69 776 ALA A CA 1
ATOM 5702 C C . ALA A 1 776 ? -39.494 -6.294 84.079 1.00 87.69 776 ALA A C 1
ATOM 5704 O O . ALA A 1 776 ? -40.237 -5.988 83.141 1.00 87.69 776 ALA A O 1
ATOM 5705 N N . PRO A 1 777 ? -39.742 -7.366 84.859 1.00 86.56 777 PRO A N 1
ATOM 5706 C CA . PRO A 1 777 ? -40.981 -8.129 84.743 1.00 86.56 777 PRO A CA 1
ATOM 5707 C C . PRO A 1 777 ? -42.199 -7.220 84.935 1.00 86.56 777 PRO A C 1
ATOM 5709 O O . PRO A 1 777 ? -42.169 -6.296 85.745 1.00 86.56 777 PRO A O 1
ATOM 5712 N N . ALA A 1 778 ? -43.292 -7.485 84.228 1.00 87.25 778 ALA A N 1
ATOM 5713 C CA . ALA A 1 778 ? -44.551 -6.787 84.457 1.00 87.25 778 ALA A CA 1
ATOM 5714 C C . ALA A 1 778 ? -45.407 -7.565 85.466 1.00 87.25 778 ALA A C 1
ATOM 5716 O O . ALA A 1 778 ? -45.665 -8.754 85.274 1.00 87.25 778 ALA A O 1
ATOM 5717 N N . GLU A 1 779 ? -45.860 -6.908 86.536 1.00 84.75 779 GLU A N 1
ATOM 5718 C CA . GLU A 1 779 ? -46.843 -7.491 87.456 1.00 84.75 779 GLU A CA 1
ATOM 5719 C C . GLU A 1 779 ? -48.200 -7.608 86.750 1.00 84.75 779 GLU A C 1
ATOM 5721 O O . GLU A 1 779 ? -48.714 -6.626 86.213 1.00 84.75 779 GLU A O 1
ATOM 5726 N N . VAL A 1 780 ? -48.777 -8.813 86.742 1.00 85.56 780 VAL A N 1
ATOM 5727 C CA . VAL A 1 780 ? -50.083 -9.077 86.119 1.00 85.56 780 VAL A CA 1
ATOM 5728 C C . VAL A 1 780 ? -51.189 -9.149 87.165 1.00 85.56 780 VAL A C 1
ATOM 5730 O O . VAL A 1 780 ? -52.255 -8.567 86.980 1.00 85.56 780 VAL A O 1
ATOM 5733 N N . SER A 1 781 ? -50.951 -9.866 88.263 1.00 83.56 781 SER A N 1
ATOM 5734 C CA . SER A 1 781 ? -51.902 -9.973 89.372 1.00 83.56 781 SER A CA 1
ATOM 5735 C C . SER A 1 781 ? -51.228 -10.495 90.634 1.00 83.56 781 SER A C 1
ATOM 5737 O O . SER A 1 781 ? -50.407 -11.412 90.557 1.00 83.56 781 SER A O 1
ATOM 5739 N N . THR A 1 782 ? -51.663 -10.005 91.790 1.00 81.19 782 THR A N 1
ATOM 5740 C CA . THR A 1 782 ? -51.226 -10.448 93.117 1.00 81.19 782 THR A CA 1
ATOM 5741 C C . THR A 1 782 ? -52.352 -11.150 93.875 1.00 81.19 782 THR A C 1
ATOM 5743 O O . THR A 1 782 ? -53.534 -10.851 93.723 1.00 81.19 782 THR A O 1
ATOM 5746 N N . THR A 1 783 ? -51.975 -12.124 94.697 1.00 83.56 783 THR A N 1
ATOM 5747 C CA . THR A 1 783 ? -52.845 -12.862 95.624 1.00 83.56 783 THR A CA 1
ATOM 5748 C C . THR A 1 783 ? -52.263 -12.770 97.035 1.00 83.56 783 THR A C 1
ATOM 5750 O O . THR A 1 783 ? -51.150 -12.268 97.220 1.00 83.56 783 THR A O 1
ATOM 5753 N N . PHE A 1 784 ? -52.986 -13.263 98.042 1.00 81.62 784 PHE A N 1
ATOM 5754 C CA . PHE A 1 784 ? -52.498 -13.261 99.425 1.00 81.62 784 PHE A CA 1
ATOM 5755 C C . PHE A 1 784 ? -51.266 -14.159 99.643 1.00 81.62 784 PHE A C 1
ATOM 5757 O O . PHE A 1 784 ? -50.580 -14.012 100.647 1.00 81.62 784 PHE A O 1
ATOM 5764 N N . ASN A 1 785 ? -50.972 -15.092 98.724 1.00 81.88 785 ASN A N 1
ATOM 5765 C CA . ASN A 1 785 ? -49.864 -16.046 98.850 1.00 81.88 785 ASN A CA 1
ATOM 5766 C C . ASN A 1 785 ? -48.967 -16.158 97.601 1.00 81.88 785 ASN A C 1
ATOM 5768 O O . ASN A 1 785 ? -48.196 -17.117 97.476 1.00 81.88 785 ASN A O 1
ATOM 5772 N N . GLY A 1 786 ? -49.048 -15.206 96.668 1.00 82.81 786 GLY A N 1
ATOM 5773 C CA . GLY A 1 786 ? -48.265 -15.250 95.435 1.00 82.81 786 GLY A CA 1
ATOM 5774 C C . GLY A 1 786 ? -48.530 -14.112 94.450 1.00 82.81 786 GLY A C 1
ATOM 5775 O O . GLY A 1 786 ? -49.488 -13.357 94.602 1.00 82.81 786 GLY A O 1
ATOM 5776 N N . THR A 1 787 ? -47.700 -14.006 93.413 1.00 86.06 787 THR A N 1
ATOM 5777 C CA . THR A 1 787 ? -47.851 -13.045 92.307 1.00 86.06 787 THR A CA 1
ATOM 5778 C C . THR A 1 787 ? -47.635 -13.715 90.949 1.00 86.06 787 THR A C 1
ATOM 5780 O O . THR A 1 787 ? -46.904 -14.702 90.847 1.00 86.06 787 THR A O 1
ATOM 5783 N N . ILE A 1 788 ? -48.272 -13.196 89.901 1.00 86.25 788 ILE A N 1
ATOM 5784 C CA . ILE A 1 788 ? -48.041 -13.601 88.512 1.00 86.25 788 ILE A CA 1
ATOM 5785 C C . ILE A 1 788 ? -47.285 -12.482 87.801 1.00 86.25 788 ILE A C 1
ATOM 5787 O O . ILE A 1 788 ? -47.752 -11.343 87.751 1.00 86.25 788 ILE A O 1
ATOM 5791 N N . LEU A 1 789 ? -46.137 -12.829 87.223 1.00 87.38 789 LEU A N 1
ATOM 5792 C CA . LEU A 1 789 ? -45.299 -11.933 86.437 1.00 87.38 789 LEU A CA 1
ATOM 5793 C C . LEU A 1 789 ? -45.338 -12.302 84.957 1.00 87.38 789 LEU A C 1
ATOM 5795 O O . LEU A 1 789 ? -45.305 -13.483 84.609 1.00 87.38 789 LEU A O 1
ATOM 5799 N N . HIS A 1 790 ? -45.325 -11.286 84.102 1.00 87.69 790 HIS A N 1
ATOM 5800 C CA . HIS A 1 790 ? -45.048 -11.410 82.679 1.00 87.69 790 HIS A CA 1
ATOM 5801 C C . HIS A 1 790 ? -43.607 -10.975 82.392 1.00 87.69 790 HIS A C 1
ATOM 5803 O O . HIS A 1 790 ? -43.230 -9.821 82.598 1.00 87.69 790 HIS A O 1
ATOM 5809 N N . LEU A 1 791 ? -42.794 -11.913 81.928 1.00 88.19 791 LEU A N 1
ATOM 5810 C CA . LEU A 1 791 ? -41.408 -11.712 81.538 1.00 88.19 791 LEU A CA 1
ATOM 5811 C C . LEU A 1 791 ? -41.336 -11.165 80.117 1.00 88.19 791 LEU A C 1
ATOM 5813 O O . LEU A 1 791 ? -41.923 -11.722 79.189 1.00 88.19 791 LEU A O 1
ATOM 5817 N N . ILE A 1 792 ? -40.587 -10.081 79.948 1.00 85.81 792 ILE A N 1
ATOM 5818 C CA . ILE A 1 792 ? -40.463 -9.396 78.666 1.00 85.81 792 ILE A CA 1
ATOM 5819 C C . ILE A 1 792 ? -39.199 -9.884 77.960 1.00 85.81 792 ILE A C 1
ATOM 5821 O O . ILE A 1 792 ? -38.119 -9.949 78.552 1.00 85.81 792 ILE A O 1
ATOM 5825 N N . THR A 1 793 ? -39.330 -10.233 76.680 1.00 85.12 793 THR A N 1
ATOM 5826 C CA . THR A 1 793 ? -38.185 -10.613 75.849 1.00 85.12 793 THR A CA 1
ATOM 5827 C C . THR A 1 793 ? -37.175 -9.465 75.772 1.00 85.12 793 THR A C 1
ATOM 5829 O O . THR A 1 793 ? -37.597 -8.330 75.543 1.00 85.12 793 THR A O 1
ATOM 5832 N N . PRO A 1 794 ? -35.865 -9.731 75.917 1.00 88.75 794 PRO A N 1
ATOM 5833 C CA . PRO A 1 794 ? -34.847 -8.685 75.864 1.00 88.75 794 PRO A CA 1
ATOM 5834 C C . PRO A 1 794 ? -34.871 -7.907 74.544 1.00 88.75 794 PRO A C 1
ATOM 5836 O O . PRO A 1 794 ? -35.143 -8.487 73.492 1.00 88.75 794 PRO A O 1
ATOM 5839 N N . GLU A 1 795 ? -34.511 -6.622 74.583 1.00 87.88 795 GLU A N 1
ATOM 5840 C CA . GLU A 1 795 ? -34.402 -5.780 73.378 1.00 87.88 795 GLU A CA 1
ATOM 5841 C C . GLU A 1 795 ? -33.390 -6.337 72.366 1.00 87.88 795 GLU A C 1
ATOM 5843 O O . GLU A 1 795 ? -33.585 -6.239 71.154 1.00 87.88 795 GLU A O 1
ATOM 5848 N N . GLN A 1 796 ? -32.316 -6.954 72.863 1.00 89.12 796 GLN A N 1
ATOM 5849 C CA . GLN A 1 796 ? -31.339 -7.683 72.061 1.00 89.12 796 GLN A CA 1
ATOM 5850 C C . GLN A 1 796 ? -31.164 -9.091 72.643 1.00 89.12 796 GLN A C 1
ATOM 5852 O O . GLN A 1 796 ? -30.324 -9.299 73.524 1.00 89.12 796 GLN A O 1
ATOM 5857 N N . PRO A 1 797 ? -31.947 -10.080 72.172 1.00 86.88 797 PRO A N 1
ATOM 5858 C CA . PRO A 1 797 ? -31.878 -11.449 72.679 1.00 86.88 797 PRO A CA 1
ATOM 5859 C C . PRO A 1 797 ? -30.495 -12.086 72.505 1.00 86.88 797 PRO A C 1
ATOM 5861 O O . PRO A 1 797 ? -30.071 -12.843 73.371 1.00 86.88 797 PRO A O 1
ATOM 5864 N N . ASN A 1 798 ? -29.779 -11.741 71.424 1.00 90.44 798 ASN A N 1
ATOM 5865 C CA . ASN A 1 798 ? -28.427 -12.215 71.086 1.00 90.44 798 ASN A CA 1
ATOM 5866 C C . ASN A 1 798 ? -28.255 -13.748 71.008 1.00 90.44 798 ASN A C 1
ATOM 5868 O O . ASN A 1 798 ? -27.129 -14.242 70.972 1.00 90.44 798 ASN A O 1
ATOM 5872 N N . GLY A 1 799 ? -29.358 -14.492 70.942 1.00 89.06 799 GLY A N 1
ATOM 5873 C CA . GLY A 1 799 ? -29.408 -15.950 70.964 1.00 89.06 799 GLY A CA 1
ATOM 5874 C C . GLY A 1 799 ? -30.833 -16.440 71.199 1.00 89.06 799 GLY A C 1
ATOM 5875 O O . GLY A 1 799 ? -31.747 -15.633 71.420 1.00 89.06 799 GLY A O 1
ATOM 5876 N N . ALA A 1 800 ? -31.029 -17.755 71.162 1.00 87.69 800 ALA A N 1
ATOM 5877 C CA . ALA A 1 800 ? -32.282 -18.352 71.593 1.00 87.69 800 ALA A CA 1
ATOM 5878 C C . ALA A 1 800 ? -32.402 -18.245 73.120 1.00 87.69 800 ALA A C 1
ATOM 5880 O O . ALA A 1 800 ? -31.555 -18.742 73.863 1.00 87.69 800 ALA A O 1
ATOM 5881 N N . ILE A 1 801 ? -33.472 -17.613 73.605 1.00 87.56 801 ILE A N 1
ATOM 5882 C CA . ILE A 1 801 ? -33.746 -17.587 75.043 1.00 87.56 801 ILE A CA 1
ATOM 5883 C C . ILE A 1 801 ? -34.150 -18.999 75.474 1.00 87.56 801 ILE A C 1
ATOM 5885 O O . ILE A 1 801 ? -35.159 -19.534 75.009 1.00 87.56 801 ILE A O 1
ATOM 5889 N N . LEU A 1 802 ? -33.358 -19.610 76.353 1.00 86.88 802 LEU A N 1
ATOM 5890 C CA . LEU A 1 802 ? -33.613 -20.950 76.884 1.00 86.88 802 LEU A CA 1
ATOM 5891 C C . LEU A 1 802 ? -34.598 -20.884 78.056 1.00 86.88 802 LEU A C 1
ATOM 5893 O O . LEU A 1 802 ? -35.541 -21.671 78.142 1.00 86.88 802 LEU A O 1
ATOM 5897 N N . TYR A 1 803 ? -34.383 -19.922 78.950 1.00 86.38 803 TYR A N 1
ATOM 5898 C CA . TYR A 1 803 ? -35.217 -19.641 80.112 1.00 86.38 803 TYR A CA 1
ATOM 5899 C C . TYR A 1 803 ? -34.869 -18.265 80.699 1.00 86.38 803 TYR A C 1
ATOM 5901 O O . TYR A 1 803 ? -33.869 -17.648 80.326 1.00 86.38 803 TYR A O 1
ATOM 5909 N N . PHE A 1 804 ? -35.690 -17.794 81.631 1.00 86.81 804 PHE A N 1
ATOM 5910 C CA . PHE A 1 804 ? -35.417 -16.618 82.454 1.00 86.81 804 PHE A CA 1
ATOM 5911 C C . PHE A 1 804 ? -35.216 -17.032 83.909 1.00 86.81 804 PHE A C 1
ATOM 5913 O O . PHE A 1 804 ? -35.896 -17.947 84.384 1.00 86.81 804 PHE A O 1
ATOM 5920 N N . ASN A 1 805 ? -34.347 -16.322 84.625 1.00 86.25 805 ASN A N 1
ATOM 5921 C CA . ASN A 1 805 ? -34.269 -16.433 86.078 1.00 86.25 805 ASN A CA 1
ATOM 5922 C C . ASN A 1 805 ? -34.979 -15.243 86.710 1.00 86.25 805 ASN A C 1
ATOM 5924 O O . ASN A 1 805 ? -34.764 -14.103 86.300 1.00 86.25 805 ASN A O 1
ATOM 5928 N N . VAL A 1 806 ? -35.797 -15.501 87.725 1.00 84.94 806 VAL A N 1
ATOM 5929 C CA . VAL A 1 806 ? -36.407 -14.462 88.557 1.00 84.94 806 VAL A CA 1
ATOM 5930 C C . VAL A 1 806 ? -35.769 -14.507 89.937 1.00 84.94 806 VAL A C 1
ATOM 5932 O O . VAL A 1 806 ? -35.772 -15.545 90.601 1.00 84.94 806 VAL A O 1
ATOM 5935 N N . TYR A 1 807 ? -35.224 -13.367 90.344 1.00 82.56 807 TYR A N 1
ATOM 5936 C CA . TYR A 1 807 ? -34.558 -13.145 91.614 1.00 82.56 807 TYR A CA 1
ATOM 5937 C C . TYR A 1 807 ? -35.467 -12.368 92.550 1.00 82.56 807 TYR A C 1
ATOM 5939 O O . TYR A 1 807 ? -35.911 -11.269 92.220 1.00 82.56 807 TYR A O 1
ATOM 5947 N N . VAL A 1 808 ? -35.677 -12.907 93.747 1.00 80.50 808 VAL A N 1
ATOM 5948 C CA . VAL A 1 808 ? -36.178 -12.132 94.885 1.00 80.50 808 VAL A CA 1
ATOM 5949 C C . VAL A 1 808 ? -34.976 -11.489 95.573 1.00 80.50 808 VAL A C 1
ATOM 5951 O O . VAL A 1 808 ? -34.163 -12.191 96.172 1.00 80.50 808 VAL A O 1
ATOM 5954 N N . LEU A 1 809 ? -34.826 -10.174 95.429 1.00 72.31 809 LEU A N 1
ATOM 5955 C CA . LEU A 1 809 ? -33.684 -9.412 95.941 1.00 72.31 809 LEU A CA 1
ATOM 5956 C C . LEU A 1 809 ? -33.878 -9.009 97.404 1.00 72.31 809 LEU A C 1
ATOM 5958 O O . LEU A 1 809 ? -32.961 -9.139 98.209 1.00 72.31 809 LEU A O 1
ATOM 5962 N N . GLU A 1 810 ? -35.081 -8.553 97.749 1.00 71.12 810 GLU A N 1
ATOM 5963 C CA . GLU A 1 810 ? -35.434 -8.138 99.105 1.00 71.12 810 GLU A CA 1
ATOM 5964 C C . GLU A 1 810 ? -36.850 -8.594 99.444 1.00 71.12 810 GLU A C 1
ATOM 5966 O O . GLU A 1 810 ? -37.745 -8.577 98.597 1.00 71.12 810 GLU A O 1
ATOM 5971 N N . GLN A 1 811 ? -37.045 -8.981 100.702 1.00 68.38 811 GLN A N 1
ATOM 5972 C CA . GLN A 1 811 ? -38.345 -9.283 101.284 1.00 68.38 811 GLN A CA 1
ATOM 5973 C C . GLN A 1 811 ? -38.497 -8.454 102.560 1.00 68.38 811 GLN A C 1
ATOM 5975 O O . GLN A 1 811 ? -37.707 -8.602 103.491 1.00 68.38 811 GLN A O 1
ATOM 5980 N N . VAL A 1 812 ? -39.522 -7.604 102.606 1.00 66.31 812 VAL A N 1
ATOM 5981 C CA . VAL A 1 812 ? -39.828 -6.736 103.748 1.00 66.31 812 VAL A CA 1
ATOM 5982 C C . VAL A 1 812 ? -41.221 -7.083 104.266 1.00 66.31 812 VAL A C 1
ATOM 5984 O O . VAL A 1 812 ? -42.228 -6.781 103.619 1.00 66.31 812 VAL A O 1
ATOM 5987 N N . GLN A 1 813 ? -41.286 -7.737 105.431 1.00 61.09 813 GLN A N 1
ATOM 5988 C CA . GLN A 1 813 ? -42.550 -7.937 106.144 1.00 61.09 813 GLN A CA 1
ATOM 5989 C C . GLN A 1 813 ? -43.000 -6.617 106.766 1.00 61.09 813 GLN A C 1
ATOM 5991 O O . GLN A 1 813 ? -42.272 -6.021 107.558 1.00 61.09 813 GLN A O 1
ATOM 5996 N N . VAL A 1 814 ? -44.210 -6.171 106.432 1.00 58.03 814 VAL A N 1
ATOM 5997 C CA . VAL A 1 814 ? -44.812 -4.982 107.039 1.00 58.03 814 VAL A CA 1
ATOM 5998 C C . VAL A 1 814 ? -45.581 -5.427 108.286 1.00 58.03 814 VAL A C 1
ATOM 6000 O O . VAL A 1 814 ? -46.767 -5.727 108.227 1.00 58.03 814 VAL A O 1
ATOM 6003 N N . LEU A 1 815 ? -44.883 -5.524 109.418 1.00 54.47 815 LEU A N 1
ATOM 6004 C CA . LEU A 1 815 ? -45.476 -5.680 110.752 1.00 54.47 815 LEU A CA 1
ATOM 6005 C C . LEU A 1 815 ? -45.212 -4.396 111.543 1.00 54.47 815 LEU A C 1
ATOM 6007 O O . LEU A 1 815 ? -44.089 -3.896 111.522 1.00 54.47 815 LEU A O 1
ATOM 6011 N N . ASP A 1 816 ? -46.246 -3.868 112.203 1.00 49.41 816 ASP A N 1
ATOM 6012 C CA . ASP A 1 816 ? -46.269 -2.624 112.990 1.00 49.41 816 ASP A CA 1
ATOM 6013 C C . ASP A 1 816 ? -44.901 -2.181 113.566 1.00 49.41 816 ASP A C 1
ATOM 6015 O O . ASP A 1 816 ? -44.518 -2.531 114.682 1.00 49.41 816 ASP A O 1
ATOM 6019 N N . GLY A 1 817 ? -44.172 -1.352 112.807 1.00 51.53 817 GLY A N 1
ATOM 6020 C CA . GLY A 1 817 ? -43.078 -0.513 113.306 1.00 51.53 817 GLY A CA 1
ATOM 6021 C C . GLY A 1 817 ? -41.747 -1.180 113.686 1.00 51.53 817 GLY A C 1
ATOM 6022 O O . GLY A 1 817 ? -40.979 -0.554 114.416 1.00 51.53 817 GLY A O 1
ATOM 6023 N N . TYR A 1 818 ? -41.419 -2.386 113.210 1.00 43.03 818 TYR A N 1
ATOM 6024 C CA . TYR A 1 818 ? -40.110 -3.013 113.475 1.00 43.03 818 TYR A CA 1
ATOM 6025 C C . TYR A 1 818 ? -39.573 -3.737 112.230 1.00 43.03 818 TYR A C 1
ATOM 6027 O O . TYR A 1 818 ? -40.257 -4.594 111.682 1.00 43.03 818 TYR A O 1
ATOM 6035 N N . GLU A 1 819 ? -38.345 -3.428 111.793 1.00 53.62 819 GLU A N 1
ATOM 6036 C CA . GLU A 1 819 ? -37.638 -4.186 110.744 1.00 53.62 819 GLU A CA 1
ATOM 6037 C C . GLU A 1 819 ? -36.914 -5.401 111.349 1.00 53.62 819 GLU A C 1
ATOM 6039 O O . GLU A 1 819 ? -36.059 -5.234 112.228 1.00 53.62 819 GLU A O 1
ATOM 6044 N N . PRO A 1 820 ? -37.176 -6.625 110.849 1.00 46.50 820 PRO A N 1
ATOM 6045 C CA . PRO A 1 820 ? -36.147 -7.653 110.913 1.00 46.50 820 PRO A CA 1
ATOM 6046 C C . PRO A 1 820 ? -35.948 -8.466 109.618 1.00 46.50 820 PRO A C 1
ATOM 6048 O O . PRO A 1 820 ? -36.884 -8.928 108.977 1.00 46.50 820 PRO A O 1
ATOM 6051 N N . LYS A 1 821 ? -34.655 -8.731 109.377 1.00 38.12 821 LYS A N 1
ATOM 6052 C CA . LYS A 1 821 ? -34.004 -9.841 108.649 1.00 38.12 821 LYS A CA 1
ATOM 6053 C C . LYS A 1 821 ? -34.388 -10.100 107.185 1.00 38.12 821 LYS A C 1
ATOM 6055 O O . LYS A 1 821 ? -35.252 -10.911 106.875 1.00 38.12 821 LYS A O 1
ATOM 6060 N N . VAL A 1 822 ? -33.531 -9.575 106.309 1.00 49.53 822 VAL A N 1
ATOM 6061 C CA . VAL A 1 822 ? -33.266 -10.091 104.960 1.00 49.53 822 VAL A CA 1
ATOM 6062 C C . VAL A 1 822 ? -32.700 -11.508 105.077 1.00 49.53 822 VAL A C 1
ATOM 6064 O O . VAL A 1 822 ? -31.619 -11.689 105.637 1.00 49.53 822 VAL A O 1
ATOM 6067 N N . ASN A 1 823 ? -33.405 -12.517 104.566 1.00 45.56 823 ASN A N 1
ATOM 6068 C CA . ASN A 1 823 ? -32.784 -13.802 104.267 1.00 45.56 823 ASN A CA 1
ATOM 6069 C C . ASN A 1 823 ? -33.404 -14.461 103.031 1.00 45.56 823 ASN A C 1
ATOM 6071 O O . ASN A 1 823 ? -34.607 -14.689 102.963 1.00 45.56 823 ASN A O 1
ATOM 6075 N N . THR A 1 824 ? -32.482 -14.841 102.146 1.00 48.03 824 THR A N 1
ATOM 6076 C CA . THR A 1 824 ? -32.585 -15.800 101.042 1.00 48.03 824 THR A CA 1
ATOM 6077 C C . THR A 1 824 ? -33.234 -15.306 99.746 1.00 48.03 824 THR A C 1
ATOM 6079 O O . THR A 1 824 ? -34.437 -15.111 99.630 1.00 48.03 824 THR A O 1
ATOM 6082 N N . THR A 1 825 ? -32.383 -15.218 98.725 1.00 54.22 825 THR A N 1
ATOM 6083 C CA . THR A 1 825 ? -32.726 -15.171 97.307 1.00 54.22 825 THR A CA 1
ATOM 6084 C C . THR A 1 825 ? -33.512 -16.424 96.917 1.00 54.22 825 THR A C 1
ATOM 6086 O O . THR A 1 825 ? -32.959 -17.523 96.863 1.00 54.22 825 THR A O 1
ATOM 6089 N N . MET A 1 826 ? -34.809 -16.288 96.636 1.00 56.91 826 MET A N 1
ATOM 6090 C CA . MET A 1 826 ? -35.557 -17.342 95.948 1.00 56.91 826 MET A CA 1
ATOM 6091 C C . MET A 1 826 ? -35.270 -17.232 94.449 1.00 56.91 826 MET A C 1
ATOM 6093 O O . MET A 1 826 ? -35.357 -16.144 93.876 1.00 56.91 826 MET A O 1
ATOM 6097 N N . PHE A 1 827 ? -34.889 -18.355 93.843 1.00 64.50 827 PHE A N 1
ATOM 6098 C CA . PHE A 1 827 ? -34.544 -18.473 92.430 1.00 64.50 827 PHE A CA 1
ATOM 6099 C C . PHE A 1 827 ? -35.611 -19.308 91.730 1.00 64.50 827 PHE A C 1
ATOM 6101 O O . PHE A 1 827 ? -35.846 -20.458 92.107 1.00 64.50 827 PHE A O 1
ATOM 6108 N N . LEU A 1 828 ? -36.256 -18.732 90.721 1.00 67.88 828 LEU A N 1
ATOM 6109 C CA . LEU A 1 828 ? -37.228 -19.433 89.888 1.00 67.88 828 LEU A CA 1
ATOM 6110 C C . LEU A 1 828 ? -36.793 -19.389 88.431 1.00 67.88 828 LEU A C 1
ATOM 6112 O O . LEU A 1 828 ? -36.473 -18.325 87.906 1.00 67.88 828 LEU A O 1
ATOM 6116 N N . VAL A 1 829 ? -36.814 -20.560 87.796 1.00 69.81 829 VAL A N 1
ATOM 6117 C CA . VAL A 1 829 ? -36.528 -20.731 86.371 1.00 69.81 829 VAL A CA 1
ATOM 6118 C C . VAL A 1 829 ? -37.840 -20.795 85.612 1.00 69.81 829 VAL A C 1
ATOM 6120 O O . VAL A 1 829 ? -38.634 -21.718 85.803 1.00 69.81 829 VAL A O 1
ATOM 6123 N N . ALA A 1 830 ? -38.048 -19.832 84.727 1.00 71.94 830 ALA A N 1
ATOM 6124 C CA . ALA A 1 830 ? -39.165 -19.815 83.801 1.00 71.94 830 ALA A CA 1
ATOM 6125 C C . ALA A 1 830 ? -38.705 -20.299 82.429 1.00 71.94 830 ALA A C 1
ATOM 6127 O O . ALA A 1 830 ? -37.882 -19.653 81.783 1.00 71.94 830 ALA A O 1
ATOM 6128 N N . GLN A 1 831 ? -39.218 -21.447 81.991 1.00 69.94 831 GLN A N 1
ATOM 6129 C CA . GLN A 1 831 ? -38.923 -22.008 80.670 1.00 69.94 831 GLN A CA 1
ATOM 6130 C C . GLN A 1 831 ? -39.355 -21.027 79.566 1.00 69.94 831 GLN A C 1
ATOM 6132 O O . GLN A 1 831 ? -40.408 -20.400 79.676 1.00 69.94 831 GLN A O 1
ATOM 6137 N N . SER A 1 832 ? -38.580 -20.905 78.484 1.00 66.31 832 SER A N 1
ATOM 6138 C CA . SER A 1 832 ? -38.841 -19.910 77.427 1.00 66.31 832 SER A CA 1
ATOM 6139 C C . SER A 1 832 ? -40.167 -20.076 76.679 1.00 66.31 832 SER A C 1
ATOM 6141 O O . SER A 1 832 ? -40.608 -19.150 76.002 1.00 66.31 832 SER A O 1
ATOM 6143 N N . ASN A 1 833 ? -40.835 -21.225 76.818 1.00 70.38 833 ASN A N 1
ATOM 6144 C CA . ASN A 1 833 ? -42.159 -21.484 76.250 1.00 70.38 833 ASN A CA 1
ATOM 6145 C C . ASN A 1 833 ? -43.317 -20.823 77.025 1.00 70.38 833 ASN A C 1
ATOM 6147 O O . ASN A 1 833 ? -44.447 -20.842 76.539 1.00 70.38 833 ASN A O 1
ATOM 6151 N N . SER A 1 834 ? -43.055 -20.242 78.200 1.00 70.75 834 SER A N 1
ATOM 6152 C CA . SER A 1 834 ? -44.031 -19.497 78.992 1.00 70.75 834 SER A CA 1
ATOM 6153 C C . SER A 1 834 ? -43.403 -18.209 79.515 1.00 70.75 834 SER A C 1
ATOM 6155 O O . SER A 1 834 ? -42.618 -18.225 80.460 1.00 70.75 834 SER A O 1
ATOM 6157 N N . THR A 1 835 ? -43.792 -17.068 78.942 1.00 76.88 835 THR A N 1
ATOM 6158 C CA . THR A 1 835 ? -43.413 -15.746 79.468 1.00 76.88 835 THR A CA 1
ATOM 6159 C C . THR A 1 835 ? -44.163 -15.392 80.753 1.00 76.88 835 THR A C 1
ATOM 6161 O O . THR A 1 835 ? -43.868 -14.380 81.373 1.00 76.88 835 THR A O 1
ATOM 6164 N N . MET A 1 836 ? -45.124 -16.213 81.184 1.00 82.75 836 MET A N 1
ATOM 6165 C CA . MET A 1 836 ? -45.877 -16.024 82.422 1.00 82.75 836 MET A CA 1
ATOM 6166 C C . MET A 1 836 ? -45.326 -16.924 83.528 1.00 82.75 836 MET A C 1
ATOM 6168 O O . MET A 1 836 ? -45.177 -18.133 83.333 1.00 82.75 836 MET A O 1
ATOM 6172 N N . VAL A 1 837 ? -45.057 -16.338 84.695 1.00 82.81 837 VAL A N 1
ATOM 6173 C CA . VAL A 1 837 ? -44.469 -17.023 85.854 1.00 82.81 837 VAL A CA 1
ATOM 6174 C C . VAL A 1 837 ? -45.311 -16.767 87.086 1.00 82.81 837 VAL A C 1
ATOM 6176 O O . VAL A 1 837 ? -45.565 -15.619 87.441 1.00 82.81 837 VAL A O 1
ATOM 6179 N N . THR A 1 838 ? -45.708 -17.834 87.772 1.00 83.50 838 THR A N 1
ATOM 6180 C CA . THR A 1 838 ? -46.391 -17.742 89.063 1.00 83.50 838 THR A CA 1
ATOM 6181 C C . THR A 1 838 ? -45.389 -17.948 90.195 1.00 83.50 838 THR A C 1
ATOM 6183 O O . THR A 1 838 ? -44.848 -19.038 90.372 1.00 83.50 838 THR A O 1
ATOM 6186 N N . LEU A 1 839 ? -45.162 -16.898 90.978 1.00 80.62 839 LEU A N 1
ATOM 6187 C CA . LEU A 1 839 ? -44.426 -16.921 92.240 1.00 80.62 839 LEU A CA 1
ATOM 6188 C C . LEU A 1 839 ? -45.406 -17.253 93.368 1.00 80.62 839 LEU A C 1
ATOM 6190 O O . LEU A 1 839 ? -46.138 -16.375 93.814 1.00 80.62 839 LEU A O 1
ATOM 6194 N N . GLY A 1 840 ? -45.456 -18.512 93.802 1.00 76.94 840 GLY A N 1
ATOM 6195 C CA . GLY A 1 840 ? -46.307 -18.966 94.910 1.00 76.94 840 GLY A CA 1
ATOM 6196 C C . GLY A 1 840 ? -45.536 -19.181 96.216 1.00 76.94 840 GLY A C 1
ATOM 6197 O O . GLY A 1 840 ? -44.320 -19.352 96.202 1.00 76.94 840 GLY A O 1
ATOM 6198 N N . GLY A 1 841 ? -46.251 -19.210 97.344 1.00 74.81 841 GLY A N 1
ATOM 6199 C CA . GLY A 1 841 ? -45.659 -19.407 98.675 1.00 74.81 841 GLY A CA 1
ATOM 6200 C C . GLY A 1 841 ? -45.090 -18.129 99.299 1.00 74.81 841 GLY A C 1
ATOM 6201 O O . GLY A 1 841 ? -44.287 -18.208 100.226 1.00 74.81 841 GLY A O 1
ATOM 6202 N N . LEU A 1 842 ? -45.499 -16.963 98.792 1.00 79.00 842 LEU A N 1
ATOM 6203 C CA . LEU A 1 842 ? -45.148 -15.662 99.354 1.00 79.00 842 LEU A CA 1
ATOM 6204 C C . LEU A 1 842 ? -45.971 -15.398 100.628 1.00 79.00 842 LEU A C 1
ATOM 6206 O O . LEU A 1 842 ? -47.105 -15.860 100.751 1.00 79.00 842 LEU A O 1
ATOM 6210 N N . ALA A 1 843 ? -45.399 -14.675 101.590 1.00 78.38 843 ALA A N 1
ATOM 6211 C CA . ALA A 1 843 ? -46.085 -14.294 102.820 1.00 78.38 843 ALA A CA 1
ATOM 6212 C C . ALA A 1 843 ? -47.119 -13.188 102.529 1.00 78.38 843 ALA A C 1
ATOM 6214 O O . ALA A 1 843 ? -46.778 -12.272 101.784 1.00 78.38 843 ALA A O 1
ATOM 6215 N N . PRO A 1 844 ? -48.327 -13.224 103.129 1.00 79.56 844 PRO A N 1
ATOM 6216 C CA . PRO A 1 844 ? -49.321 -12.156 102.990 1.00 79.56 844 PRO A CA 1
ATOM 6217 C C . PRO A 1 844 ? -48.784 -10.794 103.450 1.00 79.56 844 PRO A C 1
ATOM 6219 O O . PRO A 1 844 ? -47.854 -10.736 104.261 1.00 79.56 844 PRO A O 1
ATOM 6222 N N . ALA A 1 845 ? -49.370 -9.703 102.943 1.00 78.31 845 ALA A N 1
ATOM 6223 C CA . ALA A 1 845 ? -49.024 -8.319 103.306 1.00 78.31 845 ALA A CA 1
ATOM 6224 C C . ALA A 1 845 ? -47.517 -7.956 103.235 1.00 78.31 845 ALA A C 1
ATOM 6226 O O . ALA A 1 845 ? -47.047 -7.038 103.910 1.00 78.31 845 ALA A O 1
ATOM 6227 N N . THR A 1 846 ? -46.727 -8.675 102.433 1.00 78.12 846 THR A N 1
ATOM 6228 C CA . THR A 1 846 ? -45.265 -8.551 102.384 1.00 78.12 846 THR A CA 1
ATOM 6229 C C . THR A 1 846 ? -44.822 -7.908 101.071 1.00 78.12 846 THR A C 1
ATOM 6231 O O . THR A 1 846 ? -45.363 -8.205 100.002 1.00 78.12 846 THR A O 1
ATOM 6234 N N . ARG A 1 847 ? -43.830 -7.012 101.142 1.00 82.56 847 ARG A N 1
ATOM 6235 C CA . ARG A 1 847 ? -43.212 -6.388 99.965 1.00 82.56 847 ARG A CA 1
ATOM 6236 C C . ARG A 1 847 ? -42.022 -7.206 99.483 1.00 82.56 847 ARG A C 1
ATOM 6238 O O . ARG A 1 847 ? -41.154 -7.558 100.278 1.00 82.56 847 ARG A O 1
ATOM 6245 N N . TYR A 1 848 ? -41.977 -7.453 98.181 1.00 81.88 848 TYR A N 1
ATOM 6246 C CA . TYR A 1 848 ? -40.914 -8.182 97.503 1.00 81.88 848 TYR A CA 1
ATOM 6247 C C . TYR A 1 848 ? -40.302 -7.320 96.401 1.00 81.88 848 TYR A C 1
ATOM 6249 O O . TYR A 1 848 ? -41.021 -6.822 95.535 1.00 81.88 848 TYR A O 1
ATOM 6257 N N . THR A 1 849 ? -38.979 -7.181 96.409 1.00 85.06 849 THR A N 1
ATOM 6258 C CA . THR A 1 849 ? -38.218 -6.559 95.320 1.00 85.06 849 THR A CA 1
ATOM 6259 C C . THR A 1 849 ? -37.737 -7.656 94.379 1.00 85.06 849 THR A C 1
ATOM 6261 O O . THR A 1 849 ? -36.984 -8.536 94.796 1.00 85.06 849 THR A O 1
ATOM 6264 N N . LEU A 1 850 ? -38.179 -7.631 93.123 1.00 85.31 850 LEU A N 1
ATOM 6265 C CA . LEU A 1 850 ? -37.945 -8.687 92.139 1.00 85.31 850 LEU A CA 1
ATOM 6266 C C . LEU A 1 850 ? -37.151 -8.163 90.943 1.00 85.31 850 LEU A C 1
ATOM 6268 O O . LEU A 1 850 ? -37.406 -7.059 90.475 1.00 85.31 850 LEU A O 1
ATOM 6272 N N . ALA A 1 851 ? -36.244 -8.968 90.401 1.00 86.62 851 ALA A N 1
ATOM 6273 C CA . ALA A 1 851 ? -35.565 -8.696 89.134 1.00 86.62 851 ALA A CA 1
ATOM 6274 C C . ALA A 1 851 ? -35.497 -9.966 88.285 1.00 86.62 851 ALA A C 1
ATOM 6276 O O . ALA A 1 851 ? -35.593 -11.073 88.816 1.00 86.62 851 ALA A O 1
ATOM 6277 N N . SER A 1 852 ? -35.308 -9.828 86.976 1.00 88.06 852 SER A N 1
ATOM 6278 C CA . SER A 1 852 ? -35.136 -10.975 86.084 1.00 88.06 852 SER A CA 1
ATOM 6279 C C . SER A 1 852 ? -33.889 -10.878 85.222 1.00 88.06 852 SER A C 1
ATOM 6281 O O . SER A 1 852 ? -33.446 -9.787 84.872 1.00 88.06 852 SER A O 1
ATOM 6283 N N . THR A 1 853 ? -33.364 -12.028 84.827 1.00 89.25 853 THR A N 1
ATOM 6284 C CA . THR A 1 853 ? -32.347 -12.179 83.781 1.00 89.25 853 THR A CA 1
ATOM 6285 C C . THR A 1 853 ? -32.876 -13.108 82.695 1.00 89.25 853 THR A C 1
ATOM 6287 O O . THR A 1 853 ? -33.780 -13.914 82.930 1.00 89.25 853 THR A O 1
ATOM 6290 N N . ALA A 1 854 ? -32.301 -13.009 81.502 1.00 89.31 854 ALA A N 1
ATOM 6291 C CA . ALA A 1 854 ? -32.537 -13.938 80.407 1.00 89.31 854 ALA A CA 1
ATOM 6292 C C . ALA A 1 854 ? -31.281 -14.788 80.179 1.00 89.31 854 ALA A C 1
ATOM 6294 O O . ALA A 1 854 ? -30.162 -14.278 80.280 1.00 89.31 854 ALA A O 1
ATOM 6295 N N . VAL A 1 855 ? -31.459 -16.074 79.872 1.00 88.81 855 VAL A N 1
ATOM 6296 C CA . VAL A 1 855 ? -30.352 -17.017 79.674 1.00 88.81 855 VAL A CA 1
ATOM 6297 C C . VAL A 1 855 ? -30.349 -17.550 78.244 1.00 88.81 855 VAL A C 1
ATOM 6299 O O . VAL A 1 855 ? -31.339 -18.122 77.780 1.00 88.81 855 VAL A O 1
ATOM 6302 N N . THR A 1 856 ? -29.216 -17.377 77.565 1.00 90.44 856 THR A N 1
ATOM 6303 C CA . THR A 1 856 ? -28.901 -17.966 76.251 1.00 90.44 856 THR A CA 1
ATOM 6304 C C . THR A 1 856 ? -27.880 -19.092 76.414 1.00 90.44 856 THR A C 1
ATOM 6306 O O . THR A 1 856 ? -27.386 -19.331 77.522 1.00 90.44 856 THR A O 1
ATOM 6309 N N . SER A 1 857 ? -27.490 -19.778 75.333 1.00 88.50 857 SER A N 1
ATOM 6310 C CA . SER A 1 857 ? -26.418 -20.783 75.430 1.00 88.50 857 SER A CA 1
ATOM 6311 C C . SER A 1 857 ? -25.058 -20.173 75.799 1.00 88.50 857 SER A C 1
ATOM 6313 O O . SER A 1 857 ? -24.147 -20.899 76.191 1.00 88.50 857 SER A O 1
ATOM 6315 N N . ALA A 1 858 ? -24.902 -18.852 75.654 1.00 88.31 858 ALA A N 1
ATOM 6316 C CA . ALA A 1 858 ? -23.689 -18.116 76.004 1.00 88.31 858 ALA A CA 1
ATOM 6317 C C . ALA A 1 858 ? -23.626 -17.697 77.483 1.00 88.31 858 ALA A C 1
ATOM 6319 O O . ALA A 1 858 ? -22.562 -17.294 77.954 1.00 88.31 858 ALA A O 1
ATOM 6320 N N . GLY A 1 859 ? -24.742 -17.793 78.211 1.00 87.88 859 GLY A N 1
ATOM 6321 C CA . GLY A 1 859 ? -24.815 -17.492 79.636 1.00 87.88 859 GLY A CA 1
ATOM 6322 C C . GLY A 1 859 ? -25.974 -16.576 80.011 1.00 87.88 859 GLY A C 1
ATOM 6323 O O . GLY A 1 859 ? -26.869 -16.280 79.220 1.00 87.88 859 GLY A O 1
ATOM 6324 N N . GLU A 1 860 ? -25.946 -16.143 81.263 1.00 89.62 860 GLU A N 1
ATOM 6325 C CA . GLU A 1 860 ? -26.963 -15.292 81.866 1.00 89.62 860 GLU A CA 1
ATOM 6326 C C . GLU A 1 860 ? -26.684 -13.803 81.620 1.00 89.62 860 GLU A C 1
ATOM 6328 O O . GLU A 1 860 ? -25.541 -13.346 81.697 1.00 89.62 860 GLU A O 1
ATOM 6333 N N . SER A 1 861 ? -27.735 -13.041 81.318 1.00 91.06 861 SER A N 1
ATOM 6334 C CA . SER A 1 861 ? -27.664 -11.590 81.146 1.00 91.06 861 SER A CA 1
ATOM 6335 C C . SER A 1 861 ? -27.423 -10.844 82.464 1.00 91.06 861 SER A C 1
ATOM 6337 O O . SER A 1 861 ? -27.590 -11.378 83.558 1.00 91.06 861 SER A O 1
ATOM 6339 N N . ALA A 1 862 ? -27.152 -9.539 82.368 1.00 89.56 862 ALA A N 1
ATOM 6340 C CA . ALA A 1 862 ? -27.310 -8.649 83.516 1.00 89.56 862 ALA A CA 1
ATOM 6341 C C . ALA A 1 862 ? -28.767 -8.661 84.025 1.00 89.56 862 ALA A C 1
ATOM 6343 O O . ALA A 1 862 ? -29.702 -8.886 83.247 1.00 89.56 862 ALA A O 1
ATOM 6344 N N . GLN A 1 863 ? -28.947 -8.417 85.327 1.00 88.31 863 GLN A N 1
ATOM 6345 C CA . GLN A 1 863 ? -30.267 -8.280 85.947 1.00 88.31 863 GLN A CA 1
ATOM 6346 C C . GLN A 1 863 ? -31.006 -7.060 85.389 1.00 88.31 863 GLN A C 1
ATOM 6348 O O . GLN A 1 863 ? -30.406 -6.009 85.151 1.00 88.31 863 GLN A O 1
ATOM 6353 N N . SER A 1 864 ? -32.316 -7.203 85.194 1.00 89.81 864 SER A N 1
ATOM 6354 C CA . SER A 1 864 ? -33.211 -6.096 84.871 1.00 89.81 864 SER A CA 1
ATOM 6355 C C . SER A 1 864 ? -33.240 -5.057 85.993 1.00 89.81 864 SER A C 1
ATOM 6357 O O . SER A 1 864 ? -32.863 -5.333 87.134 1.00 89.81 864 SER A O 1
ATOM 6359 N N . ALA A 1 865 ? -33.801 -3.879 85.706 1.00 88.81 865 ALA A N 1
ATOM 6360 C CA . ALA A 1 865 ? -34.247 -2.992 86.776 1.00 88.81 865 ALA A CA 1
ATOM 6361 C C . ALA A 1 865 ? -35.218 -3.748 87.713 1.00 88.81 865 ALA A C 1
ATOM 6363 O O . ALA A 1 865 ? -36.030 -4.545 87.219 1.00 88.81 865 ALA A O 1
ATOM 6364 N N . PRO A 1 866 ? -35.128 -3.545 89.039 1.00 87.19 866 PRO A N 1
ATOM 6365 C CA . PRO A 1 866 ? -36.003 -4.222 89.976 1.00 87.19 866 PRO A CA 1
ATOM 6366 C C . PRO A 1 866 ? -37.409 -3.612 89.973 1.00 87.19 866 PRO A C 1
ATOM 6368 O O . PRO A 1 866 ? -37.579 -2.408 89.776 1.00 87.19 866 PRO A O 1
ATOM 6371 N N . ILE A 1 867 ? -38.408 -4.439 90.257 1.00 88.12 867 ILE A N 1
ATOM 6372 C CA . ILE A 1 867 ? -39.787 -4.031 90.546 1.00 88.12 867 ILE A CA 1
ATOM 6373 C C . ILE A 1 867 ? -40.118 -4.328 92.000 1.00 88.12 867 ILE A C 1
ATOM 6375 O O . ILE A 1 867 ? -39.540 -5.237 92.593 1.00 88.12 867 ILE A O 1
ATOM 6379 N N . VAL A 1 868 ? -41.082 -3.605 92.560 1.00 85.94 868 VAL A N 1
ATOM 6380 C CA . VAL A 1 868 ? -41.617 -3.894 93.892 1.00 85.94 868 VAL A CA 1
ATOM 6381 C C . VAL A 1 868 ? -43.038 -4.403 93.736 1.00 85.94 868 VAL A C 1
ATOM 6383 O O . VAL A 1 868 ? -43.873 -3.706 93.166 1.00 85.94 868 VAL A O 1
ATOM 6386 N N . VAL A 1 869 ? -43.305 -5.589 94.274 1.00 85.44 869 VAL A N 1
ATOM 6387 C CA . VAL A 1 869 ? -44.643 -6.185 94.333 1.00 85.44 869 VAL A CA 1
ATOM 6388 C C . VAL A 1 869 ? -45.054 -6.363 95.791 1.00 85.44 869 VAL A C 1
ATOM 6390 O O . VAL A 1 869 ? -44.217 -6.643 96.653 1.00 85.44 869 VAL A O 1
ATOM 6393 N N . GLN A 1 870 ? -46.339 -6.199 96.089 1.00 84.38 870 GLN A N 1
ATOM 6394 C CA . GLN A 1 870 ? -46.885 -6.398 97.432 1.00 84.38 870 GLN A CA 1
ATOM 6395 C C . GLN A 1 870 ? -48.016 -7.424 97.371 1.00 84.38 870 GLN A C 1
ATOM 6397 O O . GLN A 1 870 ? -48.980 -7.245 96.631 1.00 84.38 870 GLN A O 1
ATOM 6402 N N . THR A 1 871 ? -47.898 -8.510 98.133 1.00 82.69 871 THR A N 1
ATOM 6403 C CA . THR A 1 871 ? -48.971 -9.511 98.254 1.00 82.69 871 THR A CA 1
ATOM 6404 C C . THR A 1 871 ? -50.169 -8.919 98.990 1.00 82.69 871 THR A C 1
ATOM 6406 O O . THR A 1 871 ? -49.984 -8.133 99.923 1.00 82.69 871 THR A O 1
ATOM 6409 N N . ALA A 1 872 ? -51.378 -9.343 98.627 1.00 80.38 872 ALA A N 1
ATOM 6410 C CA . ALA A 1 872 ? -52.599 -8.904 99.299 1.00 80.38 872 ALA A CA 1
ATOM 6411 C C . ALA A 1 872 ? -52.648 -9.354 100.775 1.00 80.38 872 ALA A C 1
ATOM 6413 O O . ALA A 1 872 ? -51.953 -10.296 101.176 1.00 80.38 872 ALA A O 1
ATOM 6414 N N . ASP A 1 873 ? -53.483 -8.686 101.572 1.00 76.62 873 ASP A N 1
ATOM 6415 C CA . ASP A 1 873 ? -53.854 -9.163 102.907 1.00 76.62 873 ASP A CA 1
ATOM 6416 C C . ASP A 1 873 ? -54.628 -10.494 102.792 1.00 76.62 873 ASP A C 1
ATOM 6418 O O . ASP A 1 873 ? -55.285 -10.749 101.778 1.00 76.62 873 ASP A O 1
ATOM 6422 N N . SER A 1 874 ? -54.494 -11.360 103.804 1.00 65.38 874 SER A N 1
ATOM 6423 C CA . SER A 1 874 ? -55.085 -12.712 103.842 1.00 65.38 874 SER A CA 1
ATOM 6424 C C . SER A 1 874 ? -56.605 -12.734 103.899 1.00 65.38 874 SER A C 1
ATOM 6426 O O . SER A 1 874 ? -57.147 -11.944 104.707 1.00 65.38 874 SER A O 1
#

InterPro domains:
  IPR001611 Leucine-rich repeat [PF13855] (76-135)
  IPR001611 Leucine-rich repeat [PF13855] (243-302)
  IPR001611 Leucine-rich repeat [PS51450] (173-194)
  IPR001611 Leucine-rich repeat [PS51450] (195-216)
  IPR003591 Leucine-rich repeat, typical subtype [SM00369] (98-121)
  IPR003591 Leucine-rich repeat, typical subtype [SM00369] (122-145)
  IPR003591 Leucine-rich repeat, typical subtype [SM00369] (148-170)
  IPR003591 Leucine-rich repeat, typical subtype [SM00369] (193-216)
  IPR003591 Leucine-rich repeat, typical subtype [SM00369] (217-240)
  IPR003591 Leucine-rich repeat, typical subtype [SM00369] (242-264)
  IPR003591 Leucine-rich repeat, typical subtype [SM00369] (265-288)
  IPR003591 Leucine-rich repeat, typical subtype [SM00369] (289-311)
  IPR003961 Fibronectin type III [PF00041] (497-574)
  IPR003961 Fibronectin type III [PF00041] (587-666)
  IPR003961 Fibronectin type III [PF00041] (684-763)
  IPR003961 Fibronectin type III [PF00041] (792-869)
  IPR003961 Fibronectin type III [PS50853] (497-583)
  IPR003961 Fibronectin type III [PS50853] (585-674)
  IPR003961 Fibronectin type III [PS50853] (676-769)
  IPR003961 Fibronectin type III [PS50853] (773-874)

Solvent-accessible surface area (backbone atoms only — not comparable to full-atom values): 47260 Å² total; per-residue (Å²): 141,87,81,91,86,83,90,79,88,80,82,88,83,82,73,77,80,62,66,77,72,71,72,75,85,84,83,82,80,89,82,87,84,88,85,83,73,71,76,60,62,72,35,76,49,42,76,78,22,53,54,51,77,56,96,95,40,26,37,38,40,37,63,57,70,65,42,60,55,84,71,78,64,54,52,73,30,22,33,41,34,47,25,48,24,47,32,34,57,46,47,60,44,66,46,59,62,27,49,56,23,28,36,42,34,46,25,43,13,55,27,50,48,70,32,60,30,22,38,25,64,23,50,51,23,29,35,44,36,47,26,44,28,46,29,51,70,86,62,43,54,34,36,47,69,13,27,65,43,21,30,34,40,34,50,22,37,26,48,28,45,60,46,69,30,59,53,20,83,49,24,36,52,23,28,36,42,33,44,28,41,24,50,29,49,51,73,43,59,48,59,50,22,48,51,24,27,35,42,32,50,21,40,24,46,29,45,57,53,52,33,76,61,44,47,28,28,42,48,24,28,35,42,35,46,23,44,27,49,29,52,50,69,43,68,52,29,33,62,46,23,46,51,22,28,36,42,32,51,20,41,27,51,31,48,67,71,55,60,55,30,52,73,40,26,47,47,24,30,34,43,30,51,19,40,27,48,27,47,57,67,57,71,63,41,55,55,76,35,70,48,28,27,34,43,31,47,20,36,22,47,28,33,63,85,63,81,73,52,92,45,50,56,38,31,36,56,26,62,24,54,23,46,46,63,85,47,67,79,58,64,88,50,81,33,45,74,38,52,83,58,27,39,20,51,23,48,79,95,42,40,79,38,38,58,78,67,58,88,60,83,73,86,72,75,74,90,74,82,87,90,78,83,86,77,83,80,88,75,92,74,85,91,70,89,78,85,82,86,78,89,52,80,87,81,87,76,74,74,82,68,84,59,81,57,78,48,74,52,100,84,75,56,72,55,74,62,78,52,62,88,37,27,45,71,64,81,64,82,102,54,87,61,92,85,53,60,68,44,69,49,45,42,46,73,86,77,72,48,81,42,81,70,92,82,82,88,84,77,92,72,64,66,62,37,80,44,73,46,66,54,63,57,38,50,100,91,48,72,52,75,69,46,79,72,49,71,50,64,42,64,83,63,55,46,86,69,48,28,46,79,46,85,73,51,62,39,29,34,35,39,35,37,34,46,49,66,93,60,97,66,69,26,34,40,35,44,35,25,38,75,88,67,48,80,73,52,77,48,74,42,73,59,49,63,47,75,52,69,84,50,60,37,50,35,56,33,32,35,32,31,24,38,24,40,100,83,33,68,26,51,72,24,73,78,47,74,51,62,29,34,59,35,50,17,75,40,46,40,50,78,73,50,72,54,54,39,38,37,34,36,41,37,32,41,49,83,72,89,60,49,39,25,40,65,76,60,30,36,39,36,27,47,76,86,39,85,70,50,75,40,59,96,59,54,59,52,75,49,70,84,46,64,29,42,39,78,46,37,33,31,33,22,35,19,18,95,81,35,67,22,44,64,25,76,77,45,80,47,59,24,34,44,30,47,24,39,64,41,58,59,51,46,80,45,81,64,34,31,35,37,34,34,40,37,50,70,78,37,78,39,42,24,32,66,54,60,29,33,40,38,40,41,36,35,95,89,51,84,65,51,77,46,82,42,56,36,88,62,48,64,51,74,49,70,83,46,60,33,51,35,58,38,40,37,32,44,25,43,23,25,92,64,31,67,25,57,64,16,61,64,35,76,52,64,28,34,46,28,48,30,41,63,42,46,47,56,42,83,74,51,65,34,35,40,25,39,34,34,38,54,53,80,35,79,39,44,27,36,66,66,59,29,32,43,39,39,38,77,45,60,47,68,76,50,96,91,58,92,78,75,82,77,79,72,51,80,45,80,37,51,57,93,42,50,64,43,78,50,70,83,43,63,50,46,20,38,35,32,35,28,26,28,44,25,22,94,58,33,70,26,64,71,16,58,71,42,79,48,63,26,35,71,120